Protein AF-0000000081043952 (afdb_homodimer)

pLDDT: mean 79.63, std 22.08, range [22.8, 98.75]

Foldseek 3Di:
DDLPLVVPDQVQVVVCCCVPVVVVVVVVVVVVVVVPPPPPPCPVCCVVCVPVVVDDPPPNVVSVVVVCCCVVVVVVVVVVVVVVQQVVLVVVLVVVPEPPPPDEALVVVLLVCLVPVDDDLCCSQPVSRHRLGDDDLLVVLVVVVCCCVVVVVPPPLALVQVCVQPVPAPVVQCLFLDDLSDPFFFQDPPVPDALVRRNVVVLVVVCLLQVDAAAFEEEEEACFLVSSVLCCCVVHNYQYEYEDCDPRSQVSNVVVVRDTNYHYDNDDLLCCVVDDPADDQAGQEYEYAAPLLSVAPVCSLVSLLSNVSRHHQLGKYKYKHKAFDSSAHSSLVSLVSLCCVQRRVNRHDHYHPVSVVVSNVVSQKDWQDKDKALLSRLVSLVSSLVSLVVCQVVCCVVPNSSNSSSVNSNSSNSSVCSNVRRMIMMITMIHGPPRVVSSVVSNVSVPDDDDPPPPPD/DDLDLVVPDQVQVVVCCCVPVVVVVVVVVVVVVVVPPPPPPCPVCPVVCVPVVPDDPPPVVVVVVVVCCCVVVVVVVVVVVVVVQQVVLVVVLVVVPEPPPPDEALVVVLLVCLVPVDDDLCCSQPVSHHRLGDDDLLVVLVVVVCCCVVVVVPPPLAPVQVCVQPVPAPVVQCLFLDDLSDPFFFQDPPVPDALVRRNVVVLVVVCLLQVDAAAFEEEEEACFLVSSVLCCCVVHNYQYEYEDCDPRSQVSNVVVVRDTNYHYDNDDLLCCVVDDPADDQAGQEYEYAAPLLSVADVCSLVSLLSNVSRHHQLGKYKYKHKAFDSSAHSSLVSLVSLCCVQRRVNRHDHYHPVSVVVSNVVSQKDWQDKDKALLSRLVSLVSSLVSLVVCQVVCCVVPNSSNSSSVNSNSSNSSVCSNVRRMIMMITMIHGPPRVVSSVVSNVSVPDDDDPPPPPD

Sequence (914 aa):
MKITNPTGIDIFEVILFKVEFLPHLVTFLTLLWYFIPSSSNDISNISSDISNVTKGAKPARKWVTLKLFVLLYIPLCIVVMAATTFAVSWEDAYMRGYDIFSQPSLRPMLEAYIETGDGDLTDILESNKYAPTLGVYEIRYLFKDLLRHTLLHSNDHNEDNIDEGYNKGNDWFRYFLGETMMYTSGLYPTGKESLTEAQNYKIDYVADAIQVQPGDSVLDIGCGWSYLARRLAEEHGANVTGITLSKEQRQYFLDLDFQNKVTILLQDAMRLKERNDLPIGGFDKITSLEMAEHVGIRRYQEFLKHVHSLLKDDGVFYFQVAGLRRAWRFEDLVWGLFMGEHVFPGADASCPLGWVSTQVERAGFEIQRVHNMGTHYSRTIDHWLENWRSNQQEVEQKFGAAAYRRWEVFLAWSVRVARQGSSTLFMLTLTKAGQEARRIESQMNVVPKYVQYKPEFMKITNPTGIDIFEVILFKVEFLPHLVTFLTLLWYFIPSSSNDISNISSDISNVTKGAKPARKWVTLKLFVLLYIPLCIVVMAATTFAVSWEDAYMRGYDIFSQPSLRPMLEAYIETGDGDLTDILESNKYAPTLGVYEIRYLFKDLLRHTLLHSNDHNEDNIDEGYNKGNDWFRYFLGETMMYTSGLYPTGKESLTEAQNYKIDYVADAIQVQPGDSVLDIGCGWSYLARRLAEEHGANVTGITLSKEQRQYFLDLDFQNKVTILLQDAMRLKERNDLPIGGFDKITSLEMAEHVGIRRYQEFLKHVHSLLKDDGVFYFQVAGLRRAWRFEDLVWGLFMGEHVFPGADASCPLGWVSTQVERAGFEIQRVHNMGTHYSRTIDHWLENWRSNQQEVEQKFGAAAYRRWEVFLAWSVRVARQGSSTLFMLTLTKAGQEARRIESQMNVVPKYVQYKPEF

InterPro domains:
  IPR029063 S-adenosyl-L-methionine-dependent methyltransferase superfamily [G3DSA:3.40.50.150] (149-432)
  IPR029063 S-adenosyl-L-methionine-dependent methyltransferase superfamily [SSF53335] (165-432)
  IPR052290 Sphingolipid C9-methyltransferase [PTHR45197] (118-441)

Organism: NCBI:txid2856

Secondary structure (DSSP, 8-state):
-----TTS--HHHHHHHHHHTHHHHHHHHHHHHHHS---GGGTTTHHHHTTTTTSS--HHHHHHHHHHHHHHHHHHHHHHHHHHHHHHHHHHHHHTT--TTTS--HHHHHHHHHHH--S-HHHHHHSS-S-----HHHHHHHHHHHIIIII----TTSHHHHHHHHTT-HHHHHHHHTTTT--S----SSS---HHHHHHHHHHHHHHHTT--TT-EEEEET-TTSHHHHHHHHHH--EEEEEES-HHHHHHHHHHT--SSEEEEE--GGGGGG-SSSPTT-EEEEEEES-GGGT-STTHHHHHHHHHHHEEEEEEEEEEEEEE-SS--HHHHHHHHHHHHHT-TT----B-HHHHHHHHHHTTEEEEEEEE-HHHHHHHHHHHHHHHHHTHHHHHHHH-HHHHHHHHHHHHHHHHHHHHTSEEEEEEEEEETT-HHHHHHHHHHS-----------/-----TTS--HHHHHHIIIIIHHHHHHHHHHHHHHS----TTSTTHHHHTTTTTSS--HHHHHHHHHHHHHHHHHHHHHHHHHHHHHHHHHHHHHTT--TTTS--HHHHHHHHHHH--S-HHHHHHSS-S-----HHHHHHHHHHHIIIII----TTSHHHHHHHHTT-HHHHHHHHTTTT--S----SSS---HHHHHHHHHHHHHHHTT--TT-EEEEET-TTSHHHHHHHHHH--EEEEEES-HHHHHHHHHHT--SSEEEEE--GGGGGG-SSSPTT-EEEEEEES-GGGT-STTHHHHHHHHHHHEEEEEEEEEEEEEE-SS--HHHHHHHHHHHHHT-TT----B-HHHHHHHHHHTTEEEEEEEE-HHHHHHHHHHHHHHHHHTHHHHHHHH-HHHHHHHHHHHHHHHHHHHHTSEEEEEEEEEETT-HHHHHHHHHHS-----------

Radius of gyration: 30.54 Å; Cα contacts (8 Å, |Δi|>4): 1439; chains: 2; bounding box: 64×90×91 Å

Structure (mmCIF, N/CA/C/O backbone):
data_AF-0000000081043952-model_v1
#
loop_
_entity.id
_entity.type
_entity.pdbx_description
1 polymer 'sphingolipid C(9)-methyltransferase'
#
loop_
_atom_site.group_PDB
_atom_site.id
_atom_site.type_symbol
_atom_site.label_atom_id
_atom_site.label_alt_id
_atom_site.label_comp_id
_atom_site.label_asym_id
_atom_site.label_entity_id
_atom_site.label_seq_id
_atom_site.pdbx_PDB_ins_code
_atom_site.Cartn_x
_atom_site.Cartn_y
_atom_site.Cartn_z
_atom_site.occupancy
_atom_site.B_iso_or_equiv
_atom_site.auth_seq_id
_atom_site.auth_comp_id
_atom_site.auth_asym_id
_atom_site.auth_atom_id
_atom_site.pdbx_PDB_model_num
ATOM 1 N N . MET A 1 1 ? 21.219 -7.684 -9.312 1 30.61 1 MET A N 1
ATOM 2 C CA . MET A 1 1 ? 20.891 -7.297 -10.68 1 30.61 1 MET A CA 1
ATOM 3 C C . MET A 1 1 ? 19.797 -6.238 -10.703 1 30.61 1 MET A C 1
ATOM 5 O O . MET A 1 1 ? 18.781 -6.375 -10.016 1 30.61 1 MET A O 1
ATOM 9 N N . LYS A 1 2 ? 20.156 -5.074 -11.203 1 43 2 LYS A N 1
ATOM 10 C CA . LYS A 1 2 ? 19.344 -3.865 -11.258 1 43 2 LYS A CA 1
ATOM 11 C C . LYS A 1 2 ? 18.094 -4.082 -12.109 1 43 2 LYS A C 1
ATOM 13 O O . LYS A 1 2 ? 18.172 -4.613 -13.219 1 43 2 LYS A O 1
ATOM 18 N N . ILE A 1 3 ? 16.906 -4.238 -11.625 1 38.19 3 ILE A N 1
ATOM 19 C CA . ILE A 1 3 ? 15.672 -4.273 -12.406 1 38.19 3 ILE A CA 1
ATOM 20 C C . ILE A 1 3 ? 15.398 -2.895 -13 1 38.19 3 ILE A C 1
ATOM 22 O O . ILE A 1 3 ? 15.133 -1.939 -12.266 1 38.19 3 ILE A O 1
ATOM 26 N N . THR A 1 4 ? 16.234 -2.389 -13.867 1 39.81 4 THR A N 1
ATOM 27 C CA . THR A 1 4 ? 15.906 -1.131 -14.531 1 39.81 4 THR A CA 1
ATOM 28 C C . THR A 1 4 ? 14.914 -1.36 -15.672 1 39.81 4 THR A C 1
ATOM 30 O O . THR A 1 4 ? 14.914 -2.422 -16.297 1 39.81 4 THR A O 1
ATOM 33 N N . ASN A 1 5 ? 13.812 -0.815 -15.531 1 42.66 5 ASN A N 1
ATOM 34 C CA . ASN A 1 5 ? 12.992 -0.844 -16.734 1 42.66 5 ASN A CA 1
ATOM 35 C C . ASN A 1 5 ? 13.797 -0.488 -17.984 1 42.66 5 ASN A C 1
ATOM 37 O O . ASN A 1 5 ? 14.156 0.674 -18.172 1 42.66 5 ASN A O 1
ATOM 41 N N . PRO A 1 6 ? 14.43 -1.479 -18.672 1 40.62 6 PRO A N 1
ATOM 42 C CA . PRO A 1 6 ? 15.352 -1.219 -19.781 1 40.62 6 PRO A CA 1
ATOM 43 C C . PRO A 1 6 ? 14.773 -0.238 -20.812 1 40.62 6 PRO A C 1
ATOM 45 O O . PRO A 1 6 ? 15.523 0.521 -21.422 1 40.62 6 PRO A O 1
ATOM 48 N N . THR A 1 7 ? 13.508 -0.323 -21.016 1 44.47 7 THR A N 1
ATOM 49 C CA . THR A 1 7 ? 12.992 0.458 -22.125 1 44.47 7 THR A CA 1
ATOM 50 C C . THR A 1 7 ? 12.398 1.776 -21.641 1 44.47 7 THR A C 1
ATOM 52 O O . THR A 1 7 ? 12.102 2.664 -22.438 1 44.47 7 THR A O 1
ATOM 55 N N . GLY A 1 8 ? 12.438 2.027 -20.359 1 47.41 8 GLY A N 1
ATOM 56 C CA . GLY A 1 8 ? 11.789 3.217 -19.828 1 47.41 8 GLY A CA 1
ATOM 57 C C . GLY A 1 8 ? 10.281 3.17 -19.953 1 47.41 8 GLY A C 1
ATOM 58 O O . GLY A 1 8 ? 9.586 4.035 -19.406 1 47.41 8 GLY A O 1
ATOM 59 N N . ILE A 1 9 ? 9.773 2.232 -20.828 1 43.62 9 ILE A N 1
ATOM 60 C CA . ILE A 1 9 ? 8.336 2.094 -21.016 1 43.62 9 ILE A CA 1
ATOM 61 C C . ILE A 1 9 ? 7.742 1.302 -19.844 1 43.62 9 ILE A C 1
ATOM 63 O O . ILE A 1 9 ? 8.227 0.218 -19.516 1 43.62 9 ILE A O 1
ATOM 67 N N . ASP A 1 10 ? 6.906 1.942 -19.188 1 50 10 ASP A N 1
ATOM 68 C CA . ASP A 1 10 ? 6.164 1.23 -18.141 1 50 10 ASP A CA 1
ATOM 69 C C . ASP A 1 10 ? 5.207 0.21 -18.75 1 50 10 ASP A C 1
ATOM 71 O O . ASP A 1 10 ? 4.105 0.562 -19.172 1 50 10 ASP A O 1
ATOM 75 N N . ILE A 1 11 ? 5.633 -0.978 -18.891 1 47.66 11 ILE A N 1
ATOM 76 C CA . ILE A 1 11 ? 4.906 -2.051 -19.562 1 47.66 11 ILE A CA 1
ATOM 77 C C . ILE A 1 11 ? 3.551 -2.258 -18.875 1 47.66 11 ILE A C 1
ATOM 79 O O . ILE A 1 11 ? 2.562 -2.582 -19.547 1 47.66 11 ILE A O 1
ATOM 83 N N . PHE A 1 12 ? 3.553 -2.068 -17.594 1 51.66 12 PHE A N 1
ATOM 84 C CA . PHE A 1 12 ? 2.277 -2.238 -16.906 1 51.66 12 PHE A CA 1
ATOM 85 C C . PHE A 1 12 ? 1.253 -1.227 -17.406 1 51.66 12 PHE A C 1
ATOM 87 O O . PHE A 1 12 ? 0.089 -1.568 -17.625 1 51.66 12 PHE A O 1
ATOM 94 N N . GLU A 1 13 ? 1.7 -0.016 -17.484 1 52 13 GLU A N 1
ATOM 95 C CA . GLU A 1 13 ? 0.778 0.998 -17.984 1 52 13 GLU A CA 1
ATOM 96 C C . GLU A 1 13 ? 0.335 0.684 -19.422 1 52 13 GLU A C 1
ATOM 98 O O . GLU A 1 13 ? -0.81 0.947 -19.781 1 52 13 GLU A O 1
ATOM 103 N N . VAL A 1 14 ? 1.287 0.065 -20.188 1 47.69 14 VAL A N 1
ATOM 104 C CA . VAL A 1 14 ? 0.961 -0.311 -21.562 1 47.69 14 VAL A CA 1
ATOM 105 C C . VAL A 1 14 ? -0.089 -1.42 -21.547 1 47.69 14 VAL A C 1
ATOM 107 O O . VAL A 1 14 ? -1.058 -1.368 -22.312 1 47.69 14 VAL A O 1
ATOM 110 N N . ILE A 1 15 ? 0.118 -2.338 -20.656 1 49.34 15 ILE A N 1
ATOM 111 C CA . ILE A 1 15 ? -0.825 -3.447 -20.562 1 49.34 15 ILE A CA 1
ATOM 112 C C . ILE A 1 15 ? -2.182 -2.926 -20.094 1 49.34 15 ILE A C 1
ATOM 114 O O . ILE A 1 15 ? -3.221 -3.301 -20.641 1 49.34 15 ILE A O 1
ATOM 118 N N . LEU A 1 16 ? -2.066 -2.061 -19.125 1 49.19 16 LEU A N 1
ATOM 119 C CA . LEU A 1 16 ? -3.305 -1.492 -18.594 1 49.19 16 LEU A CA 1
ATOM 120 C C . LEU A 1 16 ? -4.02 -0.674 -19.672 1 49.19 16 LEU A C 1
ATOM 122 O O . LEU A 1 16 ? -5.246 -0.713 -19.766 1 49.19 16 LEU A O 1
ATOM 126 N N . PHE A 1 17 ? -3.182 0.155 -20.328 1 47.09 17 PHE A N 1
ATOM 127 C CA . PHE A 1 17 ? -3.736 0.93 -21.438 1 47.09 17 PHE A CA 1
ATOM 128 C C . PHE A 1 17 ? -4.406 0.018 -22.453 1 47.09 17 PHE A C 1
ATOM 130 O O . PHE A 1 17 ? -5.5 0.317 -22.938 1 47.09 17 PHE A O 1
ATOM 137 N N . LYS A 1 18 ? -3.838 -1.047 -22.797 1 45.12 18 LYS A N 1
ATOM 138 C CA . LYS A 1 18 ? -4.375 -2.016 -23.75 1 45.12 18 LYS A CA 1
ATOM 139 C C . LYS A 1 18 ? -5.676 -2.623 -23.234 1 45.12 18 LYS A C 1
ATOM 141 O O . LYS A 1 18 ? -6.645 -2.75 -23.984 1 45.12 18 LYS A O 1
ATOM 146 N N . VAL A 1 19 ? -5.574 -2.873 -21.953 1 42.22 19 VAL A N 1
ATOM 147 C CA . VAL A 1 19 ? -6.73 -3.553 -21.391 1 42.22 19 VAL A CA 1
ATOM 148 C C . VAL A 1 19 ? -7.863 -2.553 -21.172 1 42.22 19 VAL A C 1
ATOM 150 O O . VAL A 1 19 ? -9.031 -2.855 -21.438 1 42.22 19 VAL A O 1
ATOM 153 N N . GLU A 1 20 ? -7.395 -1.385 -20.641 1 46.19 20 GLU A N 1
ATOM 154 C CA . GLU A 1 20 ? -8.422 -0.422 -20.25 1 46.19 20 GLU A CA 1
ATOM 155 C C . GLU A 1 20 ? -8.812 0.476 -21.422 1 46.19 20 GLU A C 1
ATOM 157 O O . GLU A 1 20 ? -9.969 0.879 -21.531 1 46.19 20 GLU A O 1
ATOM 162 N N . PHE A 1 21 ? -7.789 0.874 -22.156 1 46.56 21 PHE A N 1
ATOM 163 C CA . PHE A 1 21 ? -8.062 1.921 -23.141 1 46.56 21 PHE A CA 1
ATOM 164 C C . PHE A 1 21 ? -8.367 1.318 -24.5 1 46.56 21 PHE A C 1
ATOM 166 O O . PHE A 1 21 ? -9.094 1.914 -25.312 1 46.56 21 PHE A O 1
ATOM 173 N N . LEU A 1 22 ? -7.773 0.225 -24.75 1 46.47 22 LEU A N 1
ATOM 174 C CA . LEU A 1 22 ? -7.961 -0.344 -26.094 1 46.47 22 LEU A CA 1
ATOM 175 C C . LEU A 1 22 ? -9.445 -0.517 -26.406 1 46.47 22 LEU A C 1
ATOM 177 O O . LEU A 1 22 ? -9.891 -0.183 -27.5 1 46.47 22 LEU A O 1
ATOM 181 N N . PRO A 1 23 ? -10.109 -0.907 -25.375 1 44.34 23 PRO A N 1
ATOM 182 C CA . PRO A 1 23 ? -11.516 -0.975 -25.766 1 44.34 23 PRO A CA 1
ATOM 183 C C . PRO A 1 23 ? -12.109 0.395 -26.094 1 44.34 23 PRO A C 1
ATOM 185 O O . PRO A 1 23 ? -12.922 0.518 -27 1 44.34 23 PRO A O 1
ATOM 188 N N . HIS A 1 24 ? -11.594 1.343 -25.359 1 44.03 24 HIS A N 1
ATOM 189 C CA . HIS A 1 24 ? -12.102 2.684 -25.625 1 44.03 24 HIS A CA 1
ATOM 190 C C . HIS A 1 24 ? -11.555 3.227 -26.938 1 44.03 24 HIS A C 1
ATOM 192 O O . HIS A 1 24 ? -12.258 3.926 -27.672 1 44.03 24 HIS A O 1
ATOM 198 N N . LEU A 1 25 ? -10.312 2.967 -27.109 1 46.16 25 LEU A N 1
ATOM 199 C CA . LEU A 1 25 ? -9.75 3.352 -28.391 1 46.16 25 LEU A CA 1
ATOM 200 C C . LEU A 1 25 ? -10.469 2.648 -29.531 1 46.16 25 LEU A C 1
ATOM 202 O O . LEU A 1 25 ? -10.773 3.268 -30.562 1 46.16 25 LEU A O 1
ATOM 206 N N . VAL A 1 26 ? -10.758 1.451 -29.312 1 43.69 26 VAL A N 1
ATOM 207 C CA . VAL A 1 26 ? -11.508 0.724 -30.328 1 43.69 26 VAL A CA 1
ATOM 208 C C . VAL A 1 26 ? -12.898 1.334 -30.484 1 43.69 26 VAL A C 1
ATOM 210 O O . VAL A 1 26 ? -13.375 1.543 -31.594 1 43.69 26 VAL A O 1
ATOM 213 N N . THR A 1 27 ? -13.406 1.581 -29.328 1 39.59 27 THR A N 1
ATOM 214 C CA . THR A 1 27 ? -14.719 2.219 -29.375 1 39.59 27 THR A CA 1
ATOM 215 C C . THR A 1 27 ? -14.617 3.59 -30.047 1 39.59 27 THR A C 1
ATOM 217 O O . THR A 1 27 ? -15.461 3.943 -30.875 1 39.59 27 THR A O 1
ATOM 220 N N . PHE A 1 28 ? -13.688 4.305 -29.531 1 42.94 28 PHE A N 1
ATOM 221 C CA . PHE A 1 28 ? -13.5 5.609 -30.156 1 42.94 28 PHE A CA 1
ATOM 222 C C . PHE A 1 28 ? -13.242 5.465 -31.641 1 42.94 28 PHE A C 1
ATOM 224 O O . PHE A 1 28 ? -13.844 6.18 -32.469 1 42.94 28 PHE A O 1
ATOM 231 N N . LEU A 1 29 ? -12.477 4.617 -31.922 1 46.19 29 LEU A N 1
ATOM 232 C CA . LEU A 1 29 ? -12.195 4.391 -33.344 1 46.19 29 LEU A CA 1
ATOM 233 C C . LEU A 1 29 ? -13.438 3.877 -34.062 1 46.19 29 LEU A C 1
ATOM 235 O O . LEU A 1 29 ? -13.703 4.266 -35.188 1 46.19 29 LEU A O 1
ATOM 239 N N . THR A 1 30 ? -14.148 3.084 -33.344 1 41.5 30 THR A N 1
ATOM 240 C CA . THR A 1 30 ? -15.414 2.625 -33.906 1 41.5 30 THR A CA 1
ATOM 241 C C . THR A 1 30 ? -16.391 3.787 -34.062 1 41.5 30 THR A C 1
ATOM 243 O O . THR A 1 30 ? -17.078 3.898 -35.062 1 41.5 30 THR A O 1
ATOM 246 N N . LEU A 1 31 ? -16.422 4.469 -33 1 39.16 31 LEU A N 1
ATOM 247 C CA . LEU A 1 31 ? -17.281 5.641 -33.062 1 39.16 31 LEU A CA 1
ATOM 248 C C . LEU A 1 31 ? -16.812 6.594 -34.156 1 39.16 31 LEU A C 1
ATOM 250 O O . LEU A 1 31 ? -17.625 7.145 -34.906 1 39.16 31 LEU A O 1
ATOM 254 N N . LEU A 1 32 ? -15.641 6.773 -34.062 1 43.44 32 LEU A N 1
ATOM 255 C CA . LEU A 1 32 ? -15.102 7.559 -35.156 1 43.44 32 LEU A CA 1
ATOM 256 C C . LEU A 1 32 ? -15.461 6.926 -36.5 1 43.44 32 LEU A C 1
ATOM 258 O O . LEU A 1 32 ? -15.789 7.629 -37.469 1 43.44 32 LEU A O 1
ATOM 262 N N . TRP A 1 33 ? -15.453 5.645 -36.406 1 43.34 33 TRP A N 1
ATOM 263 C CA . TRP A 1 33 ? -15.867 4.91 -37.594 1 43.34 33 TRP A CA 1
ATOM 264 C C . TRP A 1 33 ? -17.344 5.148 -37.906 1 43.34 33 TRP A C 1
ATOM 266 O O . TRP A 1 33 ? -17.719 5.305 -39.062 1 43.34 33 TRP A O 1
ATOM 276 N N . TYR A 1 34 ? -18.031 5.02 -36.844 1 40.59 34 TYR A N 1
ATOM 277 C CA . TYR A 1 34 ? -19.469 5.207 -37.031 1 40.59 34 TYR A CA 1
ATOM 278 C C . TYR A 1 34 ? -19.781 6.625 -37.5 1 40.59 34 TYR A C 1
ATOM 280 O O . TYR A 1 34 ? -20.688 6.84 -38.312 1 40.59 34 TYR A O 1
ATOM 288 N N . PHE A 1 35 ? -19.172 7.48 -36.812 1 38.31 35 PHE A N 1
ATOM 289 C CA . PHE A 1 35 ? -19.484 8.859 -37.156 1 38.31 35 PHE A CA 1
ATOM 290 C C . PHE A 1 35 ? -18.797 9.258 -38.469 1 38.31 35 PHE A C 1
ATOM 292 O O . PHE A 1 35 ? -19.078 10.312 -39.031 1 38.31 35 PHE A O 1
ATOM 299 N N . ILE A 1 36 ? -17.844 8.438 -38.719 1 37.78 36 ILE A N 1
ATOM 300 C CA . ILE A 1 36 ? -17.328 8.648 -40.094 1 37.78 36 ILE A CA 1
ATOM 301 C C . ILE A 1 36 ? -18.375 8.195 -41.094 1 37.78 36 ILE A C 1
ATOM 303 O O . ILE A 1 36 ? -18.859 7.055 -41.062 1 37.78 36 ILE A O 1
ATOM 307 N N . PRO A 1 37 ? -19.141 9.07 -41.625 1 35.34 37 PRO A N 1
ATOM 308 C CA . PRO A 1 37 ? -20.188 8.758 -42.594 1 35.34 37 PRO A CA 1
ATOM 309 C C . PRO A 1 37 ? -19.781 7.629 -43.562 1 35.34 37 PRO A C 1
ATOM 311 O O . PRO A 1 37 ? -18.641 7.57 -44 1 35.34 37 PRO A O 1
ATOM 314 N N . SER A 1 38 ? -20.297 6.371 -43.344 1 36.44 38 SER A N 1
ATOM 315 C CA . SER A 1 38 ? -20.266 5.305 -44.344 1 36.44 38 SER A CA 1
ATOM 316 C C . SER A 1 38 ? -20.703 5.824 -45.719 1 36.44 38 SER A C 1
ATOM 318 O O . SER A 1 38 ? -21.844 6.25 -45.906 1 36.44 38 SER A O 1
ATOM 320 N N . SER A 1 39 ? -20.078 6.586 -46.438 1 33.62 39 SER A N 1
ATOM 321 C CA . SER A 1 39 ? -20.562 6.535 -47.812 1 33.62 39 SER A CA 1
ATOM 322 C C . SER A 1 39 ? -20.672 5.098 -48.312 1 33.62 39 SER A C 1
ATOM 324 O O . SER A 1 39 ? -19.672 4.387 -48.406 1 33.62 39 SER A O 1
ATOM 326 N N . SER A 1 40 ? -21.703 4.305 -48.031 1 35.19 40 SER A N 1
ATOM 327 C CA . SER A 1 40 ? -22.219 2.982 -48.375 1 35.19 40 SER A CA 1
ATOM 328 C C . SER A 1 40 ? -21.766 2.547 -49.75 1 35.19 40 SER A C 1
ATOM 330 O O . SER A 1 40 ? -21.562 1.355 -50 1 35.19 40 SER A O 1
ATOM 332 N N . ASN A 1 41 ? -22 3.4 -50.844 1 35.09 41 ASN A N 1
ATOM 333 C CA . ASN A 1 41 ? -22.031 2.852 -52.188 1 35.09 41 ASN A CA 1
ATOM 334 C C . ASN A 1 41 ? -20.672 2.311 -52.594 1 35.09 41 ASN A C 1
ATOM 336 O O . ASN A 1 41 ? -20.562 1.594 -53.594 1 35.09 41 ASN A O 1
ATOM 340 N N . ASP A 1 42 ? -19.531 2.916 -52.125 1 33.84 42 ASP A N 1
ATOM 341 C CA . ASP A 1 42 ? -18.297 2.756 -52.906 1 33.84 42 ASP A CA 1
ATOM 342 C C . ASP A 1 42 ? -17.516 1.539 -52.438 1 33.84 42 ASP A C 1
ATOM 344 O O . ASP A 1 42 ? -16.438 1.254 -52.969 1 33.84 42 ASP A O 1
ATOM 348 N N . ILE A 1 43 ? -17.875 0.826 -51.406 1 33.94 43 ILE A N 1
ATOM 349 C CA . ILE A 1 43 ? -16.984 -0.279 -51.062 1 33.94 43 ILE A CA 1
ATOM 350 C C . ILE A 1 43 ? -17.188 -1.425 -52.062 1 33.94 43 ILE A C 1
ATOM 352 O O . ILE A 1 43 ? -16.312 -2.275 -52.219 1 33.94 43 ILE A O 1
ATOM 356 N N . SER A 1 44 ? -18.375 -1.669 -52.562 1 34.72 44 SER A N 1
ATOM 357 C CA . SER A 1 44 ? -18.562 -2.766 -53.5 1 34.72 44 SER A CA 1
ATOM 358 C C . SER A 1 44 ? -17.734 -2.547 -54.75 1 34.72 44 SER A C 1
ATOM 360 O O . SER A 1 44 ? -17.312 -3.508 -55.406 1 34.72 44 SER A O 1
ATOM 362 N N . ASN A 1 45 ? -17.672 -1.235 -55.312 1 33.94 45 ASN A N 1
ATOM 363 C CA . ASN A 1 45 ? -16.984 -0.97 -56.562 1 33.94 45 ASN A CA 1
ATOM 364 C C . ASN A 1 45 ? -15.477 -0.833 -56.375 1 33.94 45 ASN A C 1
ATOM 366 O O . ASN A 1 45 ? -14.773 -0.34 -57.25 1 33.94 45 ASN A O 1
ATOM 370 N N . ILE A 1 46 ? -14.977 -1.018 -55.219 1 33.81 46 ILE A N 1
ATOM 371 C CA . ILE A 1 46 ? -13.539 -0.895 -54.969 1 33.81 46 ILE A CA 1
ATOM 372 C C . ILE A 1 46 ? -12.781 -1.936 -55.781 1 33.81 46 ILE A C 1
ATOM 374 O O . ILE A 1 46 ? -11.633 -1.713 -56.188 1 33.81 46 ILE A O 1
ATOM 378 N N . SER A 1 47 ? -13.305 -3.094 -56.062 1 33.44 47 SER A N 1
ATOM 379 C CA . SER A 1 47 ? -12.594 -4.051 -56.906 1 33.44 47 SER A CA 1
ATOM 380 C C . SER A 1 47 ? -12.375 -3.494 -58.312 1 33.44 47 SER A C 1
ATOM 382 O O . SER A 1 47 ? -11.297 -3.66 -58.875 1 33.44 47 SER A O 1
ATOM 384 N N . SER A 1 48 ? -13.492 -3.092 -59 1 36.5 48 SER A N 1
ATOM 385 C CA . SER A 1 48 ? -13.375 -2.658 -60.375 1 36.5 48 SER A CA 1
ATOM 386 C C . SER A 1 48 ? -12.742 -1.274 -60.469 1 36.5 48 SER A C 1
ATOM 388 O O . SER A 1 48 ? -12.031 -0.977 -61.438 1 36.5 48 SER A O 1
ATOM 390 N N . ASP A 1 49 ? -13.102 -0.376 -59.562 1 33.34 49 ASP A N 1
ATOM 391 C CA . ASP A 1 49 ? -12.727 1.027 -59.688 1 33.34 49 ASP A CA 1
ATOM 392 C C . ASP A 1 49 ? -11.312 1.273 -59.188 1 33.34 49 ASP A C 1
ATOM 394 O O . ASP A 1 49 ? -10.867 2.42 -59.125 1 33.34 49 ASP A O 1
ATOM 398 N N . ILE A 1 50 ? -10.477 0.438 -58.562 1 33.97 50 ILE A N 1
ATOM 399 C CA . ILE A 1 50 ? -9.062 0.746 -58.406 1 33.97 50 ILE A CA 1
ATOM 400 C C . ILE A 1 50 ? -8.492 1.267 -59.719 1 33.97 50 ILE A C 1
ATOM 402 O O . ILE A 1 50 ? -7.559 2.078 -59.719 1 33.97 50 ILE A O 1
ATOM 406 N N . SER A 1 51 ? -8.906 0.691 -60.812 1 33.47 51 SER A N 1
ATOM 407 C CA . SER A 1 51 ? -8.422 1.188 -62.094 1 33.47 51 SER A CA 1
ATOM 408 C C . SER A 1 51 ? -8.867 2.627 -62.344 1 33.47 51 SER A C 1
ATOM 410 O O . SER A 1 51 ? -8.109 3.439 -62.875 1 33.47 51 SER A O 1
ATOM 412 N N . ASN A 1 52 ? -10.227 2.877 -62.406 1 33.62 52 ASN A N 1
ATOM 413 C CA . ASN A 1 52 ? -10.742 4.164 -62.844 1 33.62 52 ASN A CA 1
ATOM 414 C C . ASN A 1 52 ? -10.797 5.18 -61.719 1 33.62 52 ASN A C 1
ATOM 416 O O . ASN A 1 52 ? -11.367 6.262 -61.844 1 33.62 52 ASN A O 1
ATOM 420 N N . VAL A 1 53 ? -10.742 4.805 -60.438 1 32.81 53 VAL A N 1
ATOM 421 C CA . VAL A 1 53 ? -10.883 5.738 -59.344 1 32.81 53 VAL A CA 1
ATOM 422 C C . VAL A 1 53 ? -9.789 6.801 -59.406 1 32.81 53 VAL A C 1
ATOM 424 O O . VAL A 1 53 ? -9.625 7.594 -58.469 1 32.81 53 VAL A O 1
ATOM 427 N N . THR A 1 54 ? -8.945 6.969 -60.375 1 32.19 54 THR A N 1
ATOM 428 C CA . THR A 1 54 ? -8.188 8.211 -60.469 1 32.19 54 THR A CA 1
ATOM 429 C C . THR A 1 54 ? -9.117 9.422 -60.406 1 32.19 54 THR A C 1
ATOM 431 O O . THR A 1 54 ? -8.664 10.562 -60.406 1 32.19 54 THR A O 1
ATOM 434 N N . LYS A 1 55 ? -10.398 9.18 -61 1 33.16 55 LYS A N 1
ATOM 435 C CA . LYS A 1 55 ? -11.086 10.453 -61.25 1 33.16 55 LYS A CA 1
ATOM 436 C C . LYS A 1 55 ? -11.617 11.047 -59.938 1 33.16 55 LYS A C 1
ATOM 438 O O . LYS A 1 55 ? -11.602 10.383 -58.906 1 33.16 55 LYS A O 1
ATOM 443 N N . GLY A 1 56 ? -12.852 11.633 -59.844 1 31.91 56 GLY A N 1
ATOM 444 C CA . GLY A 1 56 ? -13.375 12.719 -59.031 1 31.91 56 GLY A CA 1
ATOM 445 C C . GLY A 1 56 ? -13.688 12.297 -57.594 1 31.91 56 GLY A C 1
ATOM 446 O O . GLY A 1 56 ? -13.906 13.141 -56.719 1 31.91 56 GLY A O 1
ATOM 447 N N . ALA A 1 57 ? -14.367 11.07 -57.344 1 34.66 57 ALA A N 1
ATOM 448 C CA . ALA A 1 57 ? -15.039 10.969 -56.031 1 34.66 57 ALA A CA 1
ATOM 449 C C . ALA A 1 57 ? -14.055 10.602 -54.938 1 34.66 57 ALA A C 1
ATOM 451 O O . ALA A 1 57 ? -13.523 9.492 -54.906 1 34.66 57 ALA A O 1
ATOM 452 N N . LYS A 1 58 ? -13.359 11.609 -54.344 1 36 58 LYS A N 1
ATOM 453 C CA . LYS A 1 58 ? -12.281 11.734 -53.375 1 36 58 LYS A CA 1
ATOM 454 C C . LYS A 1 58 ? -12.641 11.07 -52.031 1 36 58 LYS A C 1
ATOM 456 O O . LYS A 1 58 ? -11.766 10.625 -51.312 1 36 58 LYS A O 1
ATOM 461 N N . PRO A 1 59 ? -13.867 11.258 -51.562 1 40.06 59 PRO A N 1
ATOM 462 C CA . PRO A 1 59 ? -14 11.008 -50.125 1 40.06 59 PRO A CA 1
ATOM 463 C C . PRO A 1 59 ? -13.938 9.523 -49.781 1 40.06 59 PRO A C 1
ATOM 465 O O . PRO A 1 59 ? -13.469 9.164 -48.719 1 40.06 59 PRO A O 1
ATOM 468 N N . ALA A 1 60 ? -14.383 8.648 -50.688 1 41.66 60 ALA A N 1
ATOM 469 C CA . ALA A 1 60 ? -14.5 7.223 -50.406 1 41.66 60 ALA A CA 1
ATOM 470 C C . ALA A 1 60 ? -13.125 6.582 -50.25 1 41.66 60 ALA A C 1
ATOM 472 O O . ALA A 1 60 ? -12.953 5.652 -49.438 1 41.66 60 ALA A O 1
ATOM 473 N N . ARG A 1 61 ? -12.148 7.203 -50.812 1 42.06 61 ARG A N 1
ATOM 474 C CA . ARG A 1 61 ? -10.797 6.648 -50.812 1 42.06 61 ARG A CA 1
ATOM 475 C C . ARG A 1 61 ? -10.148 6.777 -49.438 1 42.06 61 ARG A C 1
ATOM 477 O O . ARG A 1 61 ? -9.414 5.887 -49 1 42.06 61 ARG A O 1
ATOM 484 N N . LYS A 1 62 ? -10.562 7.816 -48.812 1 41.56 62 LYS A N 1
ATOM 485 C CA . LYS A 1 62 ? -9.883 8.062 -47.562 1 41.56 62 LYS A CA 1
ATOM 486 C C . LYS A 1 62 ? -10.32 7.055 -46.5 1 41.56 62 LYS A C 1
ATOM 488 O O . LYS A 1 62 ? -9.5 6.562 -45.719 1 41.56 62 LYS A O 1
ATOM 493 N N . TRP A 1 63 ? -11.625 6.691 -46.688 1 42.97 63 TRP A N 1
ATOM 494 C CA . TRP A 1 63 ? -12.102 5.762 -45.688 1 42.97 63 TRP A CA 1
ATOM 495 C C . TRP A 1 63 ? -11.555 4.359 -45.906 1 42.97 63 TRP A C 1
ATOM 497 O O . TRP A 1 63 ? -11.188 3.658 -44.969 1 42.97 63 TRP A O 1
ATOM 507 N N . VAL A 1 64 ? -11.516 3.938 -47.125 1 46.47 64 VAL A N 1
ATOM 508 C CA . VAL A 1 64 ? -10.906 2.662 -47.5 1 46.47 64 VAL A CA 1
ATOM 509 C C . VAL A 1 64 ? -9.438 2.652 -47.062 1 46.47 64 VAL A C 1
ATOM 511 O O . VAL A 1 64 ? -8.938 1.651 -46.531 1 46.47 64 VAL A O 1
ATOM 514 N N . THR A 1 65 ? -8.844 3.758 -47.188 1 47.38 65 THR A N 1
ATOM 515 C CA . THR A 1 65 ? -7.438 3.865 -46.812 1 47.38 65 THR A CA 1
ATOM 516 C C . THR A 1 65 ? -7.277 3.758 -45.281 1 47.38 65 THR A C 1
ATOM 518 O O . THR A 1 65 ? -6.355 3.102 -44.812 1 47.38 65 THR A O 1
ATOM 521 N N . LEU A 1 66 ? -8.195 4.215 -44.625 1 47.84 66 LEU A N 1
ATOM 522 C CA . LEU A 1 66 ? -8.102 4.156 -43.156 1 47.84 66 LEU A CA 1
ATOM 523 C C . LEU A 1 66 ? -8.352 2.738 -42.656 1 47.84 66 LEU A C 1
ATOM 525 O O . LEU A 1 66 ? -7.668 2.266 -41.75 1 47.84 66 LEU A O 1
ATOM 529 N N . LYS A 1 67 ? -9.312 2.076 -43.312 1 46.97 67 LYS A N 1
ATOM 530 C CA . LYS A 1 67 ? -9.578 0.69 -42.938 1 46.97 67 LYS A CA 1
ATOM 531 C C . LYS A 1 67 ? -8.375 -0.202 -43.219 1 46.97 67 LYS A C 1
ATOM 533 O O . LYS A 1 67 ? -8.031 -1.075 -42.438 1 46.97 67 LYS A O 1
ATOM 538 N N . LEU A 1 68 ? -7.93 0.041 -44.406 1 50.19 68 LEU A N 1
ATOM 539 C CA . LEU A 1 68 ? -6.746 -0.725 -44.781 1 50.19 68 LEU A CA 1
ATOM 540 C C . LEU A 1 68 ? -5.578 -0.42 -43.844 1 50.19 68 LEU A C 1
ATOM 542 O O . LEU A 1 68 ? -4.809 -1.317 -43.5 1 50.19 68 LEU A O 1
ATOM 546 N N . PHE A 1 69 ? -5.543 0.738 -43.438 1 50.69 69 PHE A N 1
ATOM 547 C CA . PHE A 1 69 ? -4.496 1.144 -42.5 1 50.69 69 PHE A CA 1
ATOM 548 C C . PHE A 1 69 ? -4.656 0.436 -41.156 1 50.69 69 PHE A C 1
ATOM 550 O O . PHE A 1 69 ? -3.686 -0.083 -40.594 1 50.69 69 PHE A O 1
ATOM 557 N N . VAL A 1 70 ? -5.855 0.434 -40.781 1 51.81 70 VAL A N 1
ATOM 558 C CA . VAL A 1 70 ? -6.094 -0.199 -39.5 1 51.81 70 VAL A CA 1
ATOM 559 C C . VAL A 1 70 ? -5.867 -1.705 -39.625 1 51.81 70 VAL A C 1
ATOM 561 O O . VAL A 1 70 ? -5.262 -2.316 -38.719 1 51.81 70 VAL A O 1
ATOM 564 N N . LEU A 1 71 ? -6.324 -2.262 -40.688 1 53.56 71 LEU A N 1
ATOM 565 C CA . LEU A 1 71 ? -6.246 -3.705 -40.906 1 53.56 71 LEU A CA 1
ATOM 566 C C . LEU A 1 71 ? -4.801 -4.152 -41.062 1 53.56 71 LEU A C 1
ATOM 568 O O . LEU A 1 71 ? -4.418 -5.23 -40.625 1 53.56 71 LEU A O 1
ATOM 572 N N . LEU A 1 72 ? -4.125 -3.314 -41.812 1 55.72 72 LEU A N 1
ATOM 573 C CA . LEU A 1 72 ? -2.758 -3.725 -42.094 1 55.72 72 LEU A CA 1
ATOM 574 C C . LEU A 1 72 ? -1.785 -3.154 -41.062 1 55.72 72 LEU A C 1
ATOM 576 O O . LEU A 1 72 ? -0.793 -3.799 -40.719 1 55.72 72 LEU A O 1
ATOM 580 N N . TYR A 1 73 ? -2.088 -2.045 -40.562 1 54.94 73 TYR A N 1
ATOM 581 C CA . TYR A 1 73 ? -1.134 -1.339 -39.719 1 54.94 73 TYR A CA 1
ATOM 582 C C . TYR A 1 73 ? -1.116 -1.927 -38.312 1 54.94 73 TYR A C 1
ATOM 584 O O . TYR A 1 73 ? -0.051 -2.086 -37.719 1 54.94 73 TYR A O 1
ATOM 592 N N . ILE A 1 74 ? -2.225 -2.344 -37.938 1 54.09 74 ILE A N 1
ATOM 593 C CA . ILE A 1 74 ? -2.291 -2.836 -36.562 1 54.09 74 ILE A CA 1
ATOM 594 C C . ILE A 1 74 ? -1.542 -4.16 -36.438 1 54.09 74 ILE A C 1
ATOM 596 O O . ILE A 1 74 ? -0.663 -4.316 -35.594 1 54.09 74 ILE A O 1
ATOM 600 N N . PRO A 1 75 ? -1.927 -5.082 -37.406 1 58.22 75 PRO A N 1
ATOM 601 C CA . PRO A 1 75 ? -1.15 -6.324 -37.344 1 58.22 75 PRO A CA 1
ATOM 602 C C . PRO A 1 75 ? 0.345 -6.094 -37.562 1 58.22 75 PRO A C 1
ATOM 604 O O . PRO A 1 75 ? 1.17 -6.754 -36.906 1 58.22 75 PRO A O 1
ATOM 607 N N . LEU A 1 76 ? 0.639 -5.191 -38.375 1 62.59 76 LEU A N 1
ATOM 608 C CA . LEU A 1 76 ? 2.045 -4.879 -38.594 1 62.59 76 LEU A CA 1
ATOM 609 C C . LEU A 1 76 ? 2.689 -4.301 -37.344 1 62.59 76 LEU A C 1
ATOM 611 O O . LEU A 1 76 ? 3.83 -4.633 -37 1 62.59 76 LEU A O 1
ATOM 615 N N . CYS A 1 77 ? 2 -3.502 -36.688 1 60.91 77 CYS A N 1
ATOM 616 C CA . CYS A 1 77 ? 2.506 -2.926 -35.438 1 60.91 77 CYS A CA 1
ATOM 617 C C . CYS A 1 77 ? 2.715 -4.004 -34.375 1 60.91 77 CYS A C 1
ATOM 619 O O . CYS A 1 77 ? 3.703 -3.977 -33.656 1 60.91 77 CYS A O 1
ATOM 621 N N . ILE A 1 78 ? 1.866 -4.922 -34.406 1 60.38 78 ILE A N 1
ATOM 622 C CA . ILE A 1 78 ? 1.961 -6.012 -33.438 1 60.38 78 ILE A CA 1
ATOM 623 C C . ILE A 1 78 ? 3.184 -6.871 -33.75 1 60.38 78 ILE A C 1
ATOM 625 O O . ILE A 1 78 ? 3.93 -7.246 -32.844 1 60.38 78 ILE A O 1
ATOM 629 N N . VAL A 1 79 ? 3.322 -7.086 -35.031 1 64.56 79 VAL A N 1
ATOM 630 C CA . VAL A 1 79 ? 4.453 -7.91 -35.438 1 64.56 79 VAL A CA 1
ATOM 631 C C . VAL A 1 79 ? 5.762 -7.191 -35.125 1 64.56 79 VAL A C 1
ATOM 633 O O . VAL A 1 79 ? 6.719 -7.805 -34.625 1 64.56 79 VAL A O 1
ATOM 636 N N . VAL A 1 80 ? 5.75 -5.957 -35.312 1 65 80 VAL A N 1
ATOM 637 C CA . VAL A 1 80 ? 6.949 -5.168 -35.031 1 65 80 VAL A CA 1
ATOM 638 C C . VAL A 1 80 ? 7.219 -5.129 -33.531 1 65 80 VAL A C 1
ATOM 640 O O . VAL A 1 80 ? 8.359 -5.266 -33.094 1 65 80 VAL A O 1
ATOM 643 N N . MET A 1 81 ? 6.215 -4.996 -32.844 1 64.12 81 MET A N 1
ATOM 644 C CA . MET A 1 81 ? 6.355 -4.969 -31.375 1 64.12 81 MET A CA 1
ATOM 645 C C . MET A 1 81 ? 6.859 -6.312 -30.859 1 64.12 81 MET A C 1
ATOM 647 O O . MET A 1 81 ? 7.711 -6.355 -29.969 1 64.12 81 MET A O 1
ATOM 651 N N . ALA A 1 82 ? 6.305 -7.309 -31.422 1 66.62 82 ALA A N 1
ATOM 652 C CA . ALA A 1 82 ? 6.727 -8.648 -31.016 1 66.62 82 ALA A CA 1
ATOM 653 C C . ALA A 1 82 ? 8.188 -8.891 -31.375 1 66.62 82 ALA A C 1
ATOM 655 O O . ALA A 1 82 ? 8.953 -9.43 -30.562 1 66.62 82 ALA A O 1
ATOM 656 N N . ALA A 1 83 ? 8.5 -8.477 -32.562 1 71.44 83 ALA A N 1
ATOM 657 C CA . ALA A 1 83 ? 9.875 -8.656 -33 1 71.44 83 ALA A CA 1
ATOM 658 C C . ALA A 1 83 ? 10.844 -7.84 -32.156 1 71.44 83 ALA A C 1
ATOM 660 O O . ALA A 1 83 ? 11.938 -8.305 -31.844 1 71.44 83 ALA A O 1
ATOM 661 N N . THR A 1 84 ? 10.469 -6.711 -31.859 1 70.75 84 THR A N 1
ATOM 662 C CA . THR A 1 84 ? 11.312 -5.855 -31.047 1 70.75 84 THR A CA 1
ATOM 663 C C . THR A 1 84 ? 11.461 -6.438 -29.641 1 70.75 84 THR A C 1
ATOM 665 O O . THR A 1 84 ? 12.562 -6.438 -29.078 1 70.75 84 THR A O 1
ATOM 668 N N . THR A 1 85 ? 10.359 -6.883 -29.141 1 72.06 85 THR A N 1
ATOM 669 C CA . THR A 1 85 ? 10.406 -7.48 -27.812 1 72.06 85 THR A CA 1
ATOM 670 C C . THR A 1 85 ? 11.312 -8.711 -27.797 1 72.06 85 THR A C 1
ATOM 672 O O . THR A 1 85 ? 12.055 -8.93 -26.844 1 72.06 85 THR A O 1
ATOM 675 N N . PHE A 1 86 ? 11.211 -9.398 -28.875 1 77.5 86 PHE A N 1
ATOM 676 C CA . PHE A 1 86 ? 12.078 -10.562 -29.031 1 77.5 86 PHE A CA 1
ATOM 677 C C . PHE A 1 86 ? 13.539 -10.148 -29.062 1 77.5 86 PHE A C 1
ATOM 679 O O . PHE A 1 86 ? 14.352 -10.688 -28.297 1 77.5 86 PHE A O 1
ATOM 686 N N . ALA A 1 87 ? 13.828 -9.195 -29.812 1 77.75 87 ALA A N 1
ATOM 687 C CA . ALA A 1 87 ? 15.211 -8.742 -29.953 1 77.75 87 ALA A CA 1
ATOM 688 C C . ALA A 1 87 ? 15.742 -8.18 -28.641 1 77.75 87 ALA A C 1
ATOM 690 O O . ALA A 1 87 ? 16.875 -8.453 -28.266 1 77.75 87 ALA A O 1
ATOM 691 N N . VAL A 1 88 ? 14.93 -7.516 -28 1 78.19 88 VAL A N 1
ATOM 692 C CA . VAL A 1 88 ? 15.359 -6.859 -26.766 1 78.19 88 VAL A CA 1
ATOM 693 C C . VAL A 1 88 ? 15.555 -7.898 -25.656 1 78.19 88 VAL A C 1
ATOM 695 O O . VAL A 1 88 ? 16.438 -7.766 -24.812 1 78.19 88 VAL A O 1
ATOM 698 N N . SER A 1 89 ? 14.742 -8.922 -25.672 1 82.69 89 SER A N 1
ATOM 699 C CA . SER A 1 89 ? 14.891 -9.977 -24.672 1 82.69 89 SER A CA 1
ATOM 700 C C . SER A 1 89 ? 16.25 -10.664 -24.797 1 82.69 89 SER A C 1
ATOM 702 O O . SER A 1 89 ? 16.859 -11.023 -23.781 1 82.69 89 SER A O 1
ATOM 704 N N . TRP A 1 90 ? 16.734 -10.781 -25.953 1 86.12 90 TRP A N 1
ATOM 705 C CA . TRP A 1 90 ? 18.031 -11.438 -26.188 1 86.12 90 TRP A CA 1
ATOM 706 C C . TRP A 1 90 ? 19.188 -10.492 -25.859 1 86.12 90 TRP A C 1
ATOM 708 O O . TRP A 1 90 ? 20.219 -10.93 -25.359 1 86.12 90 TRP A O 1
ATOM 718 N N . GLU A 1 91 ? 19 -9.273 -26.203 1 81.06 91 GLU A N 1
ATOM 719 C CA . GLU A 1 91 ? 20.016 -8.289 -25.812 1 81.06 91 GLU A CA 1
ATOM 720 C C . GLU A 1 91 ? 20.172 -8.219 -24.297 1 81.06 91 GLU A C 1
ATOM 722 O O . GLU A 1 91 ? 21.297 -8.188 -23.781 1 81.06 91 GLU A O 1
ATOM 727 N N . ASP A 1 92 ? 19.031 -8.219 -23.703 1 80.44 92 ASP A N 1
ATOM 728 C CA . ASP A 1 92 ? 19.047 -8.195 -22.25 1 80.44 92 ASP A CA 1
ATOM 729 C C . ASP A 1 92 ? 19.766 -9.414 -21.688 1 80.44 92 ASP A C 1
ATOM 731 O O . ASP A 1 92 ? 20.562 -9.289 -20.75 1 80.44 92 ASP A O 1
ATOM 735 N N . ALA A 1 93 ? 19.484 -10.5 -22.219 1 86.44 93 ALA A N 1
ATOM 736 C CA . ALA A 1 93 ? 20.125 -11.734 -21.766 1 86.44 93 ALA A CA 1
ATOM 737 C C . ALA A 1 93 ? 21.641 -11.672 -21.969 1 86.44 93 ALA A C 1
ATOM 739 O O . ALA A 1 93 ? 22.406 -12.094 -21.109 1 86.44 93 ALA A O 1
ATOM 740 N N . TYR A 1 94 ? 22 -11.164 -23.109 1 85.81 94 TYR A N 1
ATOM 741 C CA . TYR A 1 94 ? 23.422 -11.023 -23.406 1 85.81 94 TYR A CA 1
ATOM 742 C C . TYR A 1 94 ? 24.094 -10.094 -22.406 1 85.81 94 TYR A C 1
ATOM 744 O O . TYR A 1 94 ? 25.172 -10.414 -21.891 1 85.81 94 TYR A O 1
ATOM 752 N N . MET A 1 95 ? 23.516 -9.07 -22.125 1 81.06 95 MET A N 1
ATOM 753 C CA . MET A 1 95 ? 24.078 -8.086 -21.203 1 81.06 95 MET A CA 1
ATOM 754 C C . MET A 1 95 ? 24.172 -8.648 -19.797 1 81.06 95 MET A C 1
ATOM 756 O O . MET A 1 95 ? 25.031 -8.234 -19.016 1 81.06 95 MET A O 1
ATOM 760 N N . ARG A 1 96 ? 23.328 -9.57 -19.484 1 85.06 96 ARG A N 1
ATOM 761 C CA . ARG A 1 96 ? 23.297 -10.164 -18.156 1 85.06 96 ARG A CA 1
ATOM 762 C C . ARG A 1 96 ? 24.297 -11.312 -18.047 1 85.06 96 ARG A C 1
ATOM 764 O O . ARG A 1 96 ? 24.438 -11.93 -16.984 1 85.06 96 ARG A O 1
ATOM 771 N N . GLY A 1 97 ? 24.891 -11.68 -19.188 1 86.94 97 GLY A N 1
ATOM 772 C CA . GLY A 1 97 ? 26 -12.625 -19.141 1 86.94 97 GLY A CA 1
ATOM 773 C C . GLY A 1 97 ? 25.609 -14.031 -19.531 1 86.94 97 GLY A C 1
ATOM 774 O O . GLY A 1 97 ? 26.391 -14.969 -19.375 1 86.94 97 GLY A O 1
ATOM 775 N N . TYR A 1 98 ? 24.422 -14.188 -20 1 89.94 98 TYR A N 1
ATOM 776 C CA . TYR A 1 98 ? 24.016 -15.516 -20.453 1 89.94 98 TYR A CA 1
ATOM 777 C C . TYR A 1 98 ? 24.734 -15.898 -21.75 1 89.94 98 TYR A C 1
ATOM 779 O O . TYR A 1 98 ? 25.031 -15.031 -22.578 1 89.94 98 TYR A O 1
ATOM 787 N N . ASP A 1 99 ? 25.031 -17.156 -21.828 1 89.69 99 ASP A N 1
ATOM 788 C CA . ASP A 1 99 ? 25.547 -17.672 -23.094 1 89.69 99 ASP A CA 1
ATOM 789 C C . ASP A 1 99 ? 24.406 -17.953 -24.078 1 89.69 99 ASP A C 1
ATOM 791 O O . ASP A 1 99 ? 24.016 -19.109 -24.25 1 89.69 99 ASP A O 1
ATOM 795 N N . ILE A 1 100 ? 24.062 -17 -24.812 1 86.69 100 ILE A N 1
ATOM 796 C CA . ILE A 1 100 ? 22.859 -17.078 -25.641 1 86.69 100 ILE A CA 1
ATOM 797 C C . ILE A 1 100 ? 23.203 -17.734 -26.969 1 86.69 100 ILE A C 1
ATOM 799 O O . ILE A 1 100 ? 22.312 -18 -27.781 1 86.69 100 ILE A O 1
ATOM 803 N N . PHE A 1 101 ? 24.453 -17.984 -27.219 1 84.19 101 PHE A N 1
ATOM 804 C CA . PHE A 1 101 ? 24.875 -18.516 -28.5 1 84.19 101 PHE A CA 1
ATOM 805 C C . PHE A 1 101 ? 25.078 -20.016 -28.422 1 84.19 101 PHE A C 1
ATOM 807 O O . PHE A 1 101 ? 24.797 -20.734 -29.391 1 84.19 101 PHE A O 1
ATOM 814 N N . SER A 1 102 ? 25.5 -20.5 -27.328 1 88.12 102 SER A N 1
ATOM 815 C CA . SER A 1 102 ? 25.859 -21.906 -27.234 1 88.12 102 SER A CA 1
ATOM 816 C C . SER A 1 102 ? 24.812 -22.703 -26.469 1 88.12 102 SER A C 1
ATOM 818 O O . SER A 1 102 ? 24.75 -23.922 -26.562 1 88.12 102 SER A O 1
ATOM 820 N N . GLN A 1 103 ? 24.047 -22.016 -25.672 1 89.25 103 GLN A N 1
ATOM 821 C CA . GLN A 1 103 ? 23.062 -22.688 -24.828 1 89.25 103 GLN A CA 1
ATOM 822 C C . GLN A 1 103 ? 21.641 -22.391 -25.312 1 89.25 103 GLN A C 1
ATOM 824 O O . GLN A 1 103 ? 21.359 -21.297 -25.781 1 89.25 103 GLN A O 1
ATOM 829 N N . PRO A 1 104 ? 20.828 -23.391 -25.172 1 90.5 104 PRO A N 1
ATOM 830 C CA . PRO A 1 104 ? 19.406 -23.094 -25.422 1 90.5 104 PRO A CA 1
ATOM 831 C C . PRO A 1 104 ? 18.812 -22.141 -24.391 1 90.5 104 PRO A C 1
ATOM 833 O O . PRO A 1 104 ? 19.375 -21.984 -23.312 1 90.5 104 PRO A O 1
ATOM 836 N N . SER A 1 105 ? 17.656 -21.562 -24.828 1 92.94 105 SER A N 1
ATOM 837 C CA . SER A 1 105 ? 16.938 -20.719 -23.875 1 92.94 105 SER A CA 1
ATOM 838 C C . SER A 1 105 ? 16.219 -21.547 -22.828 1 92.94 105 SER A C 1
ATOM 840 O O . SER A 1 105 ? 16.078 -22.766 -22.984 1 92.94 105 SER A O 1
ATOM 842 N N . LEU A 1 106 ? 15.797 -20.953 -21.766 1 94.94 106 LEU A N 1
ATOM 843 C CA . LEU A 1 106 ? 15.203 -21.594 -20.594 1 94.94 106 LEU A CA 1
ATOM 844 C C . LEU A 1 106 ? 13.945 -22.359 -20.984 1 94.94 106 LEU A C 1
ATOM 846 O O . LEU A 1 106 ? 13.789 -23.531 -20.609 1 94.94 106 LEU A O 1
ATOM 850 N N . ARG A 1 107 ? 13.086 -21.781 -21.781 1 94.19 107 ARG A N 1
ATOM 851 C CA . ARG A 1 107 ? 11.789 -22.375 -22.094 1 94.19 107 ARG A CA 1
ATOM 852 C C . ARG A 1 107 ? 11.953 -23.688 -22.859 1 94.19 107 ARG A C 1
ATOM 854 O O . ARG A 1 107 ? 11.352 -24.703 -22.5 1 94.19 107 ARG A O 1
ATOM 861 N N . PRO A 1 108 ? 12.75 -23.719 -23.891 1 93.69 108 PRO A N 1
ATOM 862 C CA . PRO A 1 108 ? 12.984 -24.984 -24.594 1 93.69 108 PRO A CA 1
ATOM 863 C C . PRO A 1 108 ? 13.531 -26.078 -23.672 1 93.69 108 PRO A C 1
ATOM 865 O O . PRO A 1 108 ? 13.172 -27.25 -23.812 1 93.69 108 PRO A O 1
ATOM 868 N N . MET A 1 109 ? 14.367 -25.719 -22.812 1 95.38 109 MET A N 1
ATOM 869 C CA . MET A 1 109 ? 14.922 -26.688 -21.875 1 95.38 109 MET A CA 1
ATOM 870 C C . MET A 1 109 ? 13.836 -27.25 -20.969 1 95.38 109 MET A C 1
ATOM 872 O O . MET A 1 109 ? 13.82 -28.453 -20.688 1 95.38 109 MET A O 1
ATOM 876 N N . LEU A 1 110 ? 12.969 -26.438 -20.5 1 96.75 110 LEU A N 1
ATOM 877 C CA . LEU A 1 110 ? 11.883 -26.875 -19.625 1 96.75 110 LEU A CA 1
ATOM 878 C C . LEU A 1 110 ? 10.906 -27.75 -20.391 1 96.75 110 LEU A C 1
ATOM 880 O O . LEU A 1 110 ? 10.422 -28.766 -19.859 1 96.75 110 LEU A O 1
ATOM 884 N N . GLU A 1 111 ? 10.617 -27.359 -21.656 1 95.19 111 GLU A N 1
ATOM 885 C CA . GLU A 1 111 ? 9.727 -28.172 -22.469 1 95.19 111 GLU A CA 1
ATOM 886 C C . GLU A 1 111 ? 10.328 -29.547 -22.75 1 95.19 111 GLU A C 1
ATOM 888 O O . GLU A 1 111 ? 9.609 -30.562 -22.75 1 95.19 111 GLU A O 1
ATOM 893 N N . ALA A 1 112 ? 11.586 -29.562 -23 1 95.44 112 ALA A N 1
ATOM 894 C CA . ALA A 1 112 ? 12.266 -30.844 -23.203 1 95.44 112 ALA A CA 1
ATOM 895 C C . ALA A 1 112 ? 12.195 -31.703 -21.953 1 95.44 112 ALA A C 1
ATOM 897 O O . ALA A 1 112 ? 12 -32.906 -22.031 1 95.44 112 ALA A O 1
ATOM 898 N N . TYR A 1 113 ? 12.406 -31.094 -20.812 1 97.06 113 TYR A N 1
ATOM 899 C CA . TYR A 1 113 ? 12.289 -31.812 -19.547 1 97.06 113 TYR A CA 1
ATOM 900 C C . TYR A 1 113 ? 10.891 -32.406 -19.375 1 97.06 113 TYR A C 1
ATOM 902 O O . TYR A 1 113 ? 10.734 -33.531 -18.938 1 97.06 113 TYR A O 1
ATOM 910 N N . ILE A 1 114 ? 9.891 -31.656 -19.672 1 96.19 114 ILE A N 1
ATOM 911 C CA . ILE A 1 114 ? 8.508 -32.094 -19.531 1 96.19 114 ILE A CA 1
ATOM 912 C C . ILE A 1 114 ? 8.266 -33.312 -20.438 1 96.19 114 ILE A C 1
ATOM 914 O O . ILE A 1 114 ? 7.621 -34.281 -20.016 1 96.19 114 ILE A O 1
ATOM 918 N N . GLU A 1 115 ? 8.844 -33.281 -21.609 1 95.25 115 GLU A N 1
ATOM 919 C CA . GLU A 1 115 ? 8.594 -34.312 -22.594 1 95.25 115 GLU A CA 1
ATOM 920 C C . GLU A 1 115 ? 9.383 -35.594 -22.281 1 95.25 115 GLU A C 1
ATOM 922 O O . GLU A 1 115 ? 8.867 -36.688 -22.422 1 95.25 115 GLU A O 1
ATOM 927 N N . THR A 1 116 ? 10.609 -35.438 -21.812 1 96.06 116 THR A N 1
ATOM 928 C CA . THR A 1 116 ? 11.484 -36.594 -21.766 1 96.06 116 THR A CA 1
ATOM 929 C C . THR A 1 116 ? 11.82 -36.969 -20.328 1 96.06 116 THR A C 1
ATOM 931 O O . THR A 1 116 ? 12.172 -38.125 -20.047 1 96.06 116 THR A O 1
ATOM 934 N N . GLY A 1 117 ? 11.828 -36 -19.453 1 95.12 117 GLY A N 1
ATOM 935 C CA . GLY A 1 117 ? 12.266 -36.219 -18.078 1 95.12 117 GLY A CA 1
ATOM 936 C C . GLY A 1 117 ? 13.773 -36.219 -17.922 1 95.12 117 GLY A C 1
ATOM 937 O O . GLY A 1 117 ? 14.289 -36.406 -16.828 1 95.12 117 GLY A O 1
ATOM 938 N N . ASP A 1 118 ? 14.375 -35.875 -19.016 1 93.38 118 ASP A N 1
ATOM 939 C CA . ASP A 1 118 ? 15.836 -35.875 -18.984 1 93.38 118 ASP A CA 1
ATOM 940 C C . ASP A 1 118 ? 16.359 -34.562 -18.391 1 93.38 118 ASP A C 1
ATOM 942 O O . ASP A 1 118 ? 15.812 -33.5 -18.656 1 93.38 118 ASP A O 1
ATOM 946 N N . GLY A 1 119 ? 17.391 -34.719 -17.531 1 92.44 119 GLY A N 1
ATOM 947 C CA . GLY A 1 119 ? 18.016 -33.562 -16.922 1 92.44 119 GLY A CA 1
ATOM 948 C C . GLY A 1 119 ? 17.562 -33.312 -15.492 1 92.44 119 GLY A C 1
ATOM 949 O O . GLY A 1 119 ? 16.734 -34.062 -14.961 1 92.44 119 GLY A O 1
ATOM 950 N N . ASP A 1 120 ? 18.203 -32.344 -14.891 1 95.88 120 ASP A N 1
ATOM 951 C CA . ASP A 1 120 ? 17.891 -31.906 -13.531 1 95.88 120 ASP A CA 1
ATOM 952 C C . ASP A 1 120 ? 17.156 -30.562 -13.531 1 95.88 120 ASP A C 1
ATOM 954 O O . ASP A 1 120 ? 17.766 -29.531 -13.82 1 95.88 120 ASP A O 1
ATOM 958 N N . LEU A 1 121 ? 15.898 -30.672 -13.148 1 97.38 121 LEU A N 1
ATOM 959 C CA . LEU A 1 121 ? 15.055 -29.484 -13.195 1 97.38 121 LEU A CA 1
ATOM 960 C C . LEU A 1 121 ? 15.648 -28.359 -12.359 1 97.38 121 LEU A C 1
ATOM 962 O O . LEU A 1 121 ? 15.609 -27.188 -12.758 1 97.38 121 LEU A O 1
ATOM 966 N N . THR A 1 122 ? 16.141 -28.656 -11.156 1 96.38 122 THR A N 1
ATOM 967 C CA . THR A 1 122 ? 16.75 -27.641 -10.281 1 96.38 122 THR A CA 1
ATOM 968 C C . THR A 1 122 ? 17.938 -26.984 -10.977 1 96.38 122 THR A C 1
ATOM 970 O O . THR A 1 122 ? 18.094 -25.766 -10.891 1 96.38 122 THR A O 1
ATOM 973 N N . ASP A 1 123 ? 18.703 -27.766 -11.625 1 95.88 123 ASP A N 1
ATOM 974 C CA . ASP A 1 123 ? 19.844 -27.219 -12.359 1 95.88 123 ASP A CA 1
ATOM 975 C C . ASP A 1 123 ? 19.375 -26.312 -13.5 1 95.88 123 ASP A C 1
ATOM 977 O O . ASP A 1 123 ? 19.953 -25.25 -13.742 1 95.88 123 ASP A O 1
ATOM 981 N N . ILE A 1 124 ? 18.406 -26.781 -14.234 1 96.06 124 ILE A N 1
ATOM 982 C CA . ILE A 1 124 ? 17.891 -26 -15.367 1 96.06 124 ILE A CA 1
ATOM 983 C C . ILE A 1 124 ? 17.422 -24.625 -14.883 1 96.06 124 ILE A C 1
ATOM 985 O O . ILE A 1 124 ? 17.719 -23.609 -15.516 1 96.06 124 ILE A O 1
ATOM 989 N N . LEU A 1 125 ? 16.797 -24.578 -13.773 1 96.44 125 LEU A N 1
ATOM 990 C CA . LEU A 1 125 ? 16.188 -23.344 -13.289 1 96.44 125 LEU A CA 1
ATOM 991 C C . LEU A 1 125 ? 17.188 -22.5 -12.523 1 96.44 125 LEU A C 1
ATOM 993 O O . LEU A 1 125 ? 17.188 -21.266 -12.641 1 96.44 125 LEU A O 1
ATOM 997 N N . GLU A 1 126 ? 18.125 -23.078 -11.773 1 94.75 126 GLU A N 1
ATOM 998 C CA . GLU A 1 126 ? 18.891 -22.328 -10.773 1 94.75 126 GLU A CA 1
ATOM 999 C C . GLU A 1 126 ? 20.328 -22.109 -11.227 1 94.75 126 GLU A C 1
ATOM 1001 O O . GLU A 1 126 ? 21.047 -21.297 -10.656 1 94.75 126 GLU A O 1
ATOM 1006 N N . SER A 1 127 ? 20.797 -22.797 -12.281 1 91.88 127 SER A N 1
ATOM 1007 C CA . SER A 1 127 ? 22.203 -22.734 -12.688 1 91.88 127 SER A CA 1
ATOM 1008 C C . SER A 1 127 ? 22.516 -21.422 -13.391 1 91.88 127 SER A C 1
ATOM 1010 O O . SER A 1 127 ? 23.688 -21.078 -13.562 1 91.88 127 SER A O 1
ATOM 1012 N N . ASN A 1 128 ? 21.547 -20.703 -13.82 1 87.81 128 ASN A N 1
ATOM 1013 C CA . ASN A 1 128 ? 21.703 -19.469 -14.586 1 87.81 128 ASN A CA 1
ATOM 1014 C C . ASN A 1 128 ? 22.375 -19.719 -15.922 1 87.81 128 ASN A C 1
ATOM 1016 O O . ASN A 1 128 ? 22.984 -18.812 -16.5 1 87.81 128 ASN A O 1
ATOM 1020 N N . LYS A 1 129 ? 22.312 -20.938 -16.438 1 91.44 129 LYS A N 1
ATOM 1021 C CA . LYS A 1 129 ? 22.906 -21.312 -17.719 1 91.44 129 LYS A CA 1
ATOM 1022 C C . LYS A 1 129 ? 21.953 -20.969 -18.875 1 91.44 129 LYS A C 1
ATOM 1024 O O . LYS A 1 129 ? 22.406 -20.703 -19.984 1 91.44 129 LYS A O 1
ATOM 1029 N N . TYR A 1 130 ? 20.75 -21.047 -18.625 1 94.38 130 TYR A N 1
ATOM 1030 C CA . TYR A 1 130 ? 19.75 -20.906 -19.672 1 94.38 130 TYR A CA 1
ATOM 1031 C C . TYR A 1 130 ? 19.016 -19.578 -19.547 1 94.38 130 TYR A C 1
ATOM 1033 O O . TYR A 1 130 ? 18.391 -19.297 -18.531 1 94.38 130 TYR A O 1
ATOM 1041 N N . ALA A 1 131 ? 19.062 -18.828 -20.625 1 92.94 131 ALA A N 1
ATOM 1042 C CA . ALA A 1 131 ? 18.5 -17.469 -20.609 1 92.94 131 ALA A CA 1
ATOM 1043 C C . ALA A 1 131 ? 16.984 -17.516 -20.75 1 92.94 131 ALA A C 1
ATOM 1045 O O . ALA A 1 131 ? 16.453 -18.219 -21.609 1 92.94 131 ALA A O 1
ATOM 1046 N N . PRO A 1 132 ? 16.281 -16.781 -19.875 1 91.69 132 PRO A N 1
ATOM 1047 C CA . PRO A 1 132 ? 14.812 -16.703 -20 1 91.69 132 PRO A CA 1
ATOM 1048 C C . PRO A 1 132 ? 14.367 -15.719 -21.078 1 91.69 132 PRO A C 1
ATOM 1050 O O . PRO A 1 132 ? 13.633 -14.773 -20.781 1 91.69 132 PRO A O 1
ATOM 1053 N N . THR A 1 133 ? 14.703 -15.984 -22.344 1 89.12 133 THR A N 1
ATOM 1054 C CA . THR A 1 133 ? 14.383 -15.133 -23.484 1 89.12 133 THR A CA 1
ATOM 1055 C C . THR A 1 133 ? 13.109 -15.609 -24.172 1 89.12 133 THR A C 1
ATOM 1057 O O . THR A 1 133 ? 12.672 -16.75 -23.969 1 89.12 133 THR A O 1
ATOM 1060 N N . LEU A 1 134 ? 12.539 -14.656 -24.906 1 86.38 134 LEU A N 1
ATOM 1061 C CA . LEU A 1 134 ? 11.406 -15.055 -25.734 1 86.38 134 LEU A CA 1
ATOM 1062 C C . LEU A 1 134 ? 11.859 -15.914 -26.906 1 86.38 134 LEU A C 1
ATOM 1064 O O . LEU A 1 134 ? 12.938 -15.703 -27.453 1 86.38 134 LEU A O 1
ATOM 1068 N N . GLY A 1 135 ? 11.062 -16.891 -27.234 1 86.06 135 GLY A N 1
ATOM 1069 C CA . GLY A 1 135 ? 11.375 -17.781 -28.344 1 86.06 135 GLY A CA 1
ATOM 1070 C C . GLY A 1 135 ? 10.141 -18.312 -29.047 1 86.06 135 GLY A C 1
ATOM 1071 O O . GLY A 1 135 ? 9.094 -17.672 -29.062 1 86.06 135 GLY A O 1
ATOM 1072 N N . VAL A 1 136 ? 10.32 -19.359 -29.672 1 82.25 136 VAL A N 1
ATOM 1073 C CA . VAL A 1 136 ? 9.305 -19.922 -30.547 1 82.25 136 VAL A CA 1
ATOM 1074 C C . VAL A 1 136 ? 8.062 -20.297 -29.734 1 82.25 136 VAL A C 1
ATOM 1076 O O . VAL A 1 136 ? 6.934 -20.125 -30.219 1 82.25 136 VAL A O 1
ATOM 1079 N N . TYR A 1 137 ? 8.227 -20.719 -28.578 1 84.62 137 TYR A N 1
ATOM 1080 C CA . TYR A 1 137 ? 7.098 -21.141 -27.75 1 84.62 137 TYR A CA 1
ATOM 1081 C C . TYR A 1 137 ? 6.203 -19.969 -27.391 1 84.62 137 TYR A C 1
ATOM 1083 O O . TYR A 1 137 ? 4.977 -20.078 -27.453 1 84.62 137 TYR A O 1
ATOM 1091 N N . GLU A 1 138 ? 6.781 -18.906 -27 1 82 138 GLU A N 1
ATOM 1092 C CA . GLU A 1 138 ? 6.031 -17.719 -26.625 1 82 138 GLU A CA 1
ATOM 1093 C C . GLU A 1 138 ? 5.324 -17.109 -27.828 1 82 138 GLU A C 1
ATOM 1095 O O . GLU A 1 138 ? 4.16 -16.719 -27.75 1 82 138 GLU A O 1
ATOM 1100 N N . ILE A 1 139 ? 6.039 -17.078 -28.906 1 74.06 139 ILE A N 1
ATOM 1101 C CA . ILE A 1 139 ? 5.492 -16.5 -30.141 1 74.06 139 ILE A CA 1
ATOM 1102 C C . ILE A 1 139 ? 4.312 -17.344 -30.609 1 74.06 139 ILE A C 1
ATOM 1104 O O . ILE A 1 139 ? 3.277 -16.812 -31.016 1 74.06 139 ILE A O 1
ATOM 1108 N N . ARG A 1 140 ? 4.492 -18.578 -30.594 1 77.75 140 ARG A N 1
ATOM 1109 C CA . ARG A 1 140 ? 3.428 -19.484 -31 1 77.75 140 ARG A CA 1
ATOM 1110 C C . ARG A 1 140 ? 2.193 -19.312 -30.125 1 77.75 140 ARG A C 1
ATOM 1112 O O . ARG A 1 140 ? 1.066 -19.281 -30.625 1 77.75 140 ARG A O 1
ATOM 1119 N N . TYR A 1 141 ? 2.441 -19.266 -28.891 1 77.31 141 TYR A N 1
ATOM 1120 C CA . TYR A 1 141 ? 1.33 -19.109 -27.953 1 77.31 141 TYR A CA 1
ATOM 1121 C C . TYR A 1 141 ? 0.604 -17.797 -28.188 1 77.31 141 TYR A C 1
ATOM 1123 O O . TYR A 1 141 ? -0.629 -17.75 -28.203 1 77.31 141 TYR A O 1
ATOM 1131 N N . LEU A 1 142 ? 1.349 -16.703 -28.266 1 68.75 142 LEU A N 1
ATOM 1132 C CA . LEU A 1 142 ? 0.758 -15.391 -28.484 1 68.75 142 LEU A CA 1
ATOM 1133 C C . LEU A 1 142 ? -0.029 -15.352 -29.797 1 68.75 142 LEU A C 1
ATOM 1135 O O . LEU A 1 142 ? -1.102 -14.75 -29.859 1 68.75 142 LEU A O 1
ATOM 1139 N N . PHE A 1 143 ? 0.472 -15.984 -30.75 1 66.44 143 PHE A N 1
ATOM 1140 C CA . PHE A 1 143 ? -0.208 -16.047 -32.031 1 66.44 143 PHE A CA 1
ATOM 1141 C C . PHE A 1 143 ? -1.495 -16.859 -31.938 1 66.44 143 PHE A C 1
ATOM 1143 O O . PHE A 1 143 ? -2.521 -16.469 -32.5 1 66.44 143 PHE A O 1
ATOM 1150 N N . LYS A 1 144 ? -1.426 -17.922 -31.266 1 67.88 144 LYS A N 1
ATOM 1151 C CA . LYS A 1 144 ? -2.617 -18.734 -31.062 1 67.88 144 LYS A CA 1
ATOM 1152 C C . LYS A 1 144 ? -3.68 -17.984 -30.266 1 67.88 144 LYS A C 1
ATOM 1154 O O . LYS A 1 144 ? -4.867 -18.062 -30.578 1 67.88 144 LYS A O 1
ATOM 1159 N N . ASP A 1 145 ? -3.215 -17.344 -29.328 1 63.66 145 ASP A N 1
ATOM 1160 C CA . ASP A 1 145 ? -4.121 -16.594 -28.469 1 63.66 145 ASP A CA 1
ATOM 1161 C C . ASP A 1 145 ? -4.742 -15.414 -29.219 1 63.66 145 ASP A C 1
ATOM 1163 O O . ASP A 1 145 ? -5.934 -15.133 -29.078 1 63.66 145 ASP A O 1
ATOM 1167 N N . LEU A 1 146 ? -3.865 -14.617 -29.891 1 54.72 146 LEU A N 1
ATOM 1168 C CA . LEU A 1 146 ? -4.355 -13.516 -30.719 1 54.72 146 LEU A CA 1
ATOM 1169 C C . LEU A 1 146 ? -5.363 -14.023 -31.734 1 54.72 146 LEU A C 1
ATOM 1171 O O . LEU A 1 146 ? -6.395 -13.383 -31.969 1 54.72 146 LEU A O 1
ATOM 1175 N N . LEU A 1 147 ? -4.977 -15.031 -32.25 1 49.28 147 LEU A N 1
ATOM 1176 C CA . LEU A 1 147 ? -5.871 -15.625 -33.25 1 49.28 147 LEU A CA 1
ATOM 1177 C C . LEU A 1 147 ? -7.191 -16.047 -32.625 1 49.28 147 LEU A C 1
ATOM 1179 O O . LEU A 1 147 ? -8.258 -15.875 -33.219 1 49.28 147 LEU A O 1
ATOM 1183 N N . ARG A 1 148 ? -7.051 -16.516 -31.469 1 50.41 148 ARG A N 1
ATOM 1184 C CA . ARG A 1 148 ? -8.25 -16.922 -30.75 1 50.41 148 ARG A CA 1
ATOM 1185 C C . ARG A 1 148 ? -9.133 -15.727 -30.406 1 50.41 148 ARG A C 1
ATOM 1187 O O . ARG A 1 148 ? -10.359 -15.812 -30.516 1 50.41 148 ARG A O 1
ATOM 1194 N N . HIS A 1 149 ? -8.508 -14.695 -29.969 1 48.81 149 HIS A N 1
ATOM 1195 C CA . HIS A 1 149 ? -9.266 -13.516 -29.562 1 48.81 149 HIS A CA 1
ATOM 1196 C C . HIS A 1 149 ? -9.742 -12.719 -30.781 1 48.81 149 HIS A C 1
ATOM 1198 O O . HIS A 1 149 ? -10.797 -12.086 -30.734 1 48.81 149 HIS A O 1
ATOM 1204 N N . THR A 1 150 ? -8.898 -12.461 -31.719 1 39.41 150 THR A N 1
ATOM 1205 C CA . THR A 1 150 ? -9.281 -11.703 -32.906 1 39.41 150 THR A CA 1
ATOM 1206 C C . THR A 1 150 ? -10.242 -12.508 -33.781 1 39.41 150 THR A C 1
ATOM 1208 O O . THR A 1 150 ? -11.227 -11.969 -34.281 1 39.41 150 THR A O 1
ATOM 1211 N N . LEU A 1 151 ? -9.75 -13.648 -34.062 1 38.91 151 LEU A N 1
ATOM 1212 C CA . LEU A 1 151 ? -10.57 -14.406 -35 1 38.91 151 LEU A CA 1
ATOM 1213 C C . LEU A 1 151 ? -11.773 -15.023 -34.281 1 38.91 151 LEU A C 1
ATOM 1215 O O . LEU A 1 151 ? -12.828 -15.195 -34.906 1 38.91 151 LEU A O 1
ATOM 1219 N N . LEU A 1 152 ? -11.477 -15.492 -32.969 1 37.88 152 LEU A N 1
ATOM 1220 C CA . LEU A 1 152 ? -12.617 -16.234 -32.438 1 37.88 152 LEU A CA 1
ATOM 1221 C C . LEU A 1 152 ? -13.391 -15.375 -31.438 1 37.88 152 LEU A C 1
ATOM 1223 O O . LEU A 1 152 ? -14.43 -15.797 -30.922 1 37.88 152 LEU A O 1
ATOM 1227 N N . HIS A 1 153 ? -13.672 -14.125 -31.562 1 36.94 153 HIS A N 1
ATOM 1228 C CA . HIS A 1 153 ? -14.547 -13.32 -30.719 1 36.94 153 HIS A CA 1
ATOM 1229 C C . HIS A 1 153 ? -15.094 -14.133 -29.547 1 36.94 153 HIS A C 1
ATOM 1231 O O . HIS A 1 153 ? -16.219 -13.914 -29.109 1 36.94 153 HIS A O 1
ATOM 1237 N N . SER A 1 154 ? -14.719 -15.281 -29.141 1 35.53 154 SER A N 1
ATOM 1238 C CA . SER A 1 154 ? -15.453 -16.094 -28.172 1 35.53 154 SER A CA 1
ATOM 1239 C C . SER A 1 154 ? -15.398 -15.477 -26.781 1 35.53 154 SER A C 1
ATOM 1241 O O . SER A 1 154 ? -14.312 -15.195 -26.266 1 35.53 154 SER A O 1
ATOM 1243 N N . ASN A 1 155 ? -16.344 -14.648 -26.406 1 36.72 155 ASN A N 1
ATOM 1244 C CA . ASN A 1 155 ? -16.75 -14.195 -25.078 1 36.72 155 ASN A CA 1
ATOM 1245 C C . ASN A 1 155 ? -16.484 -15.25 -24.016 1 36.72 155 ASN A C 1
ATOM 1247 O O . ASN A 1 155 ? -16.969 -15.141 -22.891 1 36.72 155 ASN A O 1
ATOM 1251 N N . ASP A 1 156 ? -16.031 -16.406 -24.297 1 37.97 156 ASP A N 1
ATOM 1252 C CA . ASP A 1 156 ? -16.125 -17.547 -23.406 1 37.97 156 ASP A CA 1
ATOM 1253 C C . ASP A 1 156 ? -15.094 -17.453 -22.281 1 37.97 156 ASP A C 1
ATOM 1255 O O . ASP A 1 156 ? -14.758 -18.453 -21.656 1 37.97 156 ASP A O 1
ATOM 1259 N N . HIS A 1 157 ? -14.5 -16.422 -22.109 1 41.56 157 HIS A N 1
ATOM 1260 C CA . HIS A 1 157 ? -13.43 -16.453 -21.109 1 41.56 157 HIS A CA 1
ATOM 1261 C C . HIS A 1 157 ? -13.992 -16.438 -19.688 1 41.56 157 HIS A C 1
ATOM 1263 O O . HIS A 1 157 ? -13.234 -16.375 -18.719 1 41.56 157 HIS A O 1
ATOM 1269 N N . ASN A 1 158 ? -15.227 -16.172 -19.531 1 40.53 158 ASN A N 1
ATOM 1270 C CA . ASN A 1 158 ? -15.57 -15.945 -18.125 1 40.53 158 ASN A CA 1
ATOM 1271 C C . ASN A 1 158 ? -15.5 -17.234 -17.312 1 40.53 158 ASN A C 1
ATOM 1273 O O . ASN A 1 158 ? -14.75 -17.328 -16.344 1 40.53 158 ASN A O 1
ATOM 1277 N N . GLU A 1 159 ? -16.75 -17.984 -17.328 1 41.31 159 GLU A N 1
ATOM 1278 C CA . GLU A 1 159 ? -17.109 -19.016 -16.359 1 41.31 159 GLU A CA 1
ATOM 1279 C C . GLU A 1 159 ? -16.281 -20.281 -16.578 1 41.31 159 GLU A C 1
ATOM 1281 O O . GLU A 1 159 ? -15.906 -20.953 -15.609 1 41.31 159 GLU A O 1
ATOM 1286 N N . ASP A 1 160 ? -15.883 -20.547 -17.75 1 39.84 160 ASP A N 1
ATOM 1287 C CA . ASP A 1 160 ? -15.375 -21.875 -18.078 1 39.84 160 ASP A CA 1
ATOM 1288 C C . ASP A 1 160 ? -13.891 -22.016 -17.75 1 39.84 160 ASP A C 1
ATOM 1290 O O . ASP A 1 160 ? -13.398 -23.109 -17.531 1 39.84 160 ASP A O 1
ATOM 1294 N N . ASN A 1 161 ? -13.258 -20.969 -17.688 1 43.41 161 ASN A N 1
ATOM 1295 C CA . ASN A 1 161 ? -11.82 -21.094 -17.516 1 43.41 161 ASN A CA 1
ATOM 1296 C C . ASN A 1 161 ? -11.438 -21.359 -16.062 1 43.41 161 ASN A C 1
ATOM 1298 O O . ASN A 1 161 ? -10.461 -22.062 -15.797 1 43.41 161 ASN A O 1
ATOM 1302 N N . ILE A 1 162 ? -12.125 -20.719 -15.047 1 46.38 162 ILE A N 1
ATOM 1303 C CA . ILE A 1 162 ? -11.828 -21.031 -13.648 1 46.38 162 ILE A CA 1
ATOM 1304 C C . ILE A 1 162 ? -12.047 -22.516 -13.391 1 46.38 162 ILE A C 1
ATOM 1306 O O . ILE A 1 162 ? -11.266 -23.141 -12.664 1 46.38 162 ILE A O 1
ATOM 1310 N N . ASP A 1 163 ? -13.055 -23.109 -14.203 1 44.88 163 ASP A N 1
ATOM 1311 C CA . ASP A 1 163 ? -13.484 -24.484 -13.984 1 44.88 163 ASP A CA 1
ATOM 1312 C C . ASP A 1 163 ? -12.391 -25.469 -14.398 1 44.88 163 ASP A C 1
ATOM 1314 O O . ASP A 1 163 ? -12.188 -26.484 -13.734 1 44.88 163 ASP A O 1
ATOM 1318 N N . GLU A 1 164 ? -11.602 -25.062 -15.336 1 46 164 GLU A N 1
ATOM 1319 C CA . GLU A 1 164 ? -10.695 -26.094 -15.844 1 46 164 GLU A CA 1
ATOM 1320 C C . GLU A 1 164 ? -9.492 -26.266 -14.93 1 46 164 GLU A C 1
ATOM 1322 O O . GLU A 1 164 ? -8.969 -27.375 -14.773 1 46 164 GLU A O 1
ATOM 1327 N N . GLY A 1 165 ? -9.156 -25.234 -14.203 1 52.22 165 GLY A N 1
ATOM 1328 C CA . GLY A 1 165 ? -7.988 -25.375 -13.344 1 52.22 165 GLY A CA 1
ATOM 1329 C C . GLY A 1 165 ? -8.281 -26.094 -12.047 1 52.22 165 GLY A C 1
ATOM 1330 O O . GLY A 1 165 ? -7.422 -26.797 -11.508 1 52.22 165 GLY A O 1
ATOM 1331 N N . TYR A 1 166 ? -9.531 -26 -11.648 1 53.97 166 TYR A N 1
ATOM 1332 C CA . TYR A 1 166 ? -9.867 -26.578 -10.352 1 53.97 166 TYR A CA 1
ATOM 1333 C C . TYR A 1 166 ? -10.68 -27.859 -10.516 1 53.97 166 TYR A C 1
ATOM 1335 O O . TYR A 1 166 ? -10.977 -28.547 -9.539 1 53.97 166 TYR A O 1
ATOM 1343 N N . ASN A 1 167 ? -10.883 -28.203 -11.695 1 59.75 167 ASN A N 1
ATOM 1344 C CA . ASN A 1 167 ? -11.688 -29.406 -11.906 1 59.75 167 ASN A CA 1
ATOM 1345 C C . ASN A 1 167 ? -10.805 -30.625 -12.156 1 59.75 167 ASN A C 1
ATOM 1347 O O . ASN A 1 167 ? -11.234 -31.578 -12.797 1 59.75 167 ASN A O 1
ATOM 1351 N N . LYS A 1 168 ? -9.641 -30.547 -11.727 1 66.06 168 LYS A N 1
ATOM 1352 C CA . LYS A 1 168 ? -8.742 -31.703 -11.852 1 66.06 168 LYS A CA 1
ATOM 1353 C C . LYS A 1 168 ? -9.078 -32.781 -10.82 1 66.06 168 LYS A C 1
ATOM 1355 O O . LYS A 1 168 ? -8.578 -33.906 -10.898 1 66.06 168 LYS A O 1
ATOM 1360 N N . GLY A 1 169 ? -10 -32.469 -10.031 1 75.06 169 GLY A N 1
ATOM 1361 C CA . GLY A 1 169 ? -10.367 -33.375 -8.961 1 75.06 169 GLY A CA 1
ATOM 1362 C C . GLY A 1 169 ? -9.602 -33.125 -7.676 1 75.06 169 GLY A C 1
ATOM 1363 O O . GLY A 1 169 ? -8.461 -32.656 -7.707 1 75.06 169 GLY A O 1
ATOM 1364 N N . ASN A 1 170 ? -10.164 -33.438 -6.574 1 84.69 170 ASN A N 1
ATOM 1365 C CA . ASN A 1 170 ? -9.586 -33.188 -5.258 1 84.69 170 ASN A CA 1
ATOM 1366 C C . ASN A 1 170 ? -8.273 -33.969 -5.078 1 84.69 170 ASN A C 1
ATOM 1368 O O . ASN A 1 170 ? -7.383 -33.531 -4.355 1 84.69 170 ASN A O 1
ATOM 1372 N N . ASP A 1 171 ? -8.156 -35.062 -5.75 1 85.12 171 ASP A N 1
ATOM 1373 C CA . ASP A 1 171 ? -6.961 -35.875 -5.621 1 85.12 171 ASP A CA 1
ATOM 1374 C C . ASP A 1 171 ? -5.723 -35.156 -6.141 1 85.12 171 ASP A C 1
ATOM 1376 O O . ASP A 1 171 ? -4.652 -35.219 -5.531 1 85.12 171 ASP A O 1
ATOM 1380 N N . TRP A 1 172 ? -5.891 -34.5 -7.234 1 90.44 172 TRP A N 1
ATOM 1381 C CA . TRP A 1 172 ? -4.777 -33.75 -7.812 1 90.44 172 TRP A CA 1
ATOM 1382 C C . TRP A 1 172 ? -4.199 -32.75 -6.805 1 90.44 172 TRP A C 1
ATOM 1384 O O . TRP A 1 172 ? -2.988 -32.75 -6.566 1 90.44 172 TRP A O 1
ATOM 1394 N N . PHE A 1 173 ? -5.062 -32.031 -6.16 1 93.38 173 PHE A N 1
ATOM 1395 C CA . PHE A 1 173 ? -4.637 -30.969 -5.258 1 93.38 173 PHE A CA 1
ATOM 1396 C C . PHE A 1 173 ? -4.117 -31.547 -3.949 1 93.38 173 PHE A C 1
ATOM 1398 O O . PHE A 1 173 ? -3.213 -30.984 -3.328 1 93.38 173 PHE A O 1
ATOM 1405 N N . ARG A 1 174 ? -4.598 -32.656 -3.568 1 93.69 174 ARG A N 1
ATOM 1406 C CA . ARG A 1 174 ? -4.176 -33.281 -2.328 1 93.69 174 ARG A CA 1
ATOM 1407 C C . ARG A 1 174 ? -2.713 -33.719 -2.402 1 93.69 174 ARG A C 1
ATOM 1409 O O . ARG A 1 174 ? -2.025 -33.781 -1.38 1 93.69 174 ARG A O 1
ATOM 1416 N N . TYR A 1 175 ? -2.262 -33.969 -3.605 1 95.38 175 TYR A N 1
ATOM 1417 C CA . TYR A 1 175 ? -0.912 -34.5 -3.783 1 95.38 175 TYR A CA 1
ATOM 1418 C C . TYR A 1 175 ? 0.131 -33.438 -3.439 1 95.38 175 TYR A C 1
ATOM 1420 O O . TYR A 1 175 ? 1.3 -33.75 -3.215 1 95.38 175 TYR A O 1
ATOM 1428 N N . PHE A 1 176 ? -0.329 -32.125 -3.352 1 95.88 176 PHE A N 1
ATOM 1429 C CA . PHE A 1 176 ? 0.738 -31.188 -3.066 1 95.88 176 PHE A CA 1
ATOM 1430 C C . PHE A 1 176 ? 0.304 -30.188 -1.996 1 95.88 176 PHE A C 1
ATOM 1432 O O . PHE A 1 176 ? 1.144 -29.578 -1.328 1 95.88 176 PHE A O 1
ATOM 1439 N N . LEU A 1 177 ? -0.968 -29.953 -1.711 1 97 177 LEU A N 1
ATOM 1440 C CA . LEU A 1 177 ? -1.419 -28.922 -0.793 1 97 177 LEU A CA 1
ATOM 1441 C C . LEU A 1 177 ? -1.275 -29.375 0.656 1 97 177 LEU A C 1
ATOM 1443 O O . LEU A 1 177 ? -1.293 -28.547 1.573 1 97 177 LEU A O 1
ATOM 1447 N N . GLY A 1 178 ? -1.182 -30.656 0.896 1 93.62 178 GLY A N 1
ATOM 1448 C CA . GLY A 1 178 ? -1.036 -31.188 2.244 1 93.62 178 GLY A CA 1
ATOM 1449 C C . GLY A 1 178 ? -2.355 -31.297 2.984 1 93.62 178 GLY A C 1
ATOM 1450 O O . GLY A 1 178 ? -3.422 -31.297 2.367 1 93.62 178 GLY A O 1
ATOM 1451 N N . GLU A 1 179 ? -2.271 -31.406 4.289 1 92.88 179 GLU A N 1
ATOM 1452 C CA . GLU A 1 179 ? -3.4 -31.75 5.148 1 92.88 179 GLU A CA 1
ATOM 1453 C C . GLU A 1 179 ? -4.422 -30.625 5.203 1 92.88 179 GLU A C 1
ATOM 1455 O O . GLU A 1 179 ? -5.625 -30.875 5.336 1 92.88 179 GLU A O 1
ATOM 1460 N N . THR A 1 180 ? -3.955 -29.453 5.047 1 95 180 THR A N 1
ATOM 1461 C CA . THR A 1 180 ? -4.859 -28.312 5.211 1 95 180 THR A CA 1
ATOM 1462 C C . THR A 1 180 ? -5.645 -28.062 3.928 1 95 180 THR A C 1
ATOM 1464 O O . THR A 1 180 ? -6.668 -27.375 3.947 1 95 180 THR A O 1
ATOM 1467 N N . MET A 1 181 ? -5.098 -28.484 2.793 1 96 181 MET A N 1
ATOM 1468 C CA . MET A 1 181 ? -5.688 -28.281 1.474 1 96 181 MET A CA 1
ATOM 1469 C C . MET A 1 181 ? -5.852 -26.797 1.18 1 96 181 MET A C 1
ATOM 1471 O O . MET A 1 181 ? -6.812 -26.391 0.523 1 96 181 MET A O 1
ATOM 1475 N N . MET A 1 182 ? -5 -25.984 1.728 1 97.19 182 MET A N 1
ATOM 1476 C CA . MET A 1 182 ? -5.035 -24.547 1.443 1 97.19 182 MET A CA 1
ATOM 1477 C C . MET A 1 182 ? -4.176 -24.219 0.229 1 97.19 182 MET A C 1
ATOM 1479 O O . MET A 1 182 ? -2.98 -24.516 0.206 1 97.19 182 MET A O 1
ATOM 1483 N N . TYR A 1 183 ? -4.766 -23.625 -0.762 1 96.25 183 TYR A N 1
ATOM 1484 C CA . TYR A 1 183 ? -4.07 -23.234 -1.98 1 96.25 183 TYR A CA 1
ATOM 1485 C C . TYR A 1 183 ? -3.707 -21.75 -1.944 1 96.25 183 TYR A C 1
ATOM 1487 O O . TYR A 1 183 ? -3.961 -21.016 -2.904 1 96.25 183 TYR A O 1
ATOM 1495 N N . THR A 1 184 ? -3.305 -21.234 -0.756 1 97.81 184 THR A N 1
ATOM 1496 C CA . THR A 1 184 ? -2.828 -19.891 -0.495 1 97.81 184 THR A CA 1
ATOM 1497 C C . THR A 1 184 ? -1.54 -19.906 0.322 1 97.81 184 THR A C 1
ATOM 1499 O O . THR A 1 184 ? -1.187 -20.938 0.898 1 97.81 184 THR A O 1
ATOM 1502 N N . SER A 1 185 ? -0.873 -18.828 0.317 1 98 185 SER A N 1
ATOM 1503 C CA . SER A 1 185 ? 0.409 -18.75 1.012 1 98 185 SER A CA 1
ATOM 1504 C C . SER A 1 185 ? 0.231 -18.906 2.518 1 98 185 SER A C 1
ATOM 1506 O O . SER A 1 185 ? -0.764 -18.438 3.082 1 98 185 SER A O 1
ATOM 1508 N N . GLY A 1 186 ? 1.218 -19.625 3.137 1 97.94 186 GLY A N 1
ATOM 1509 C CA . GLY A 1 186 ? 1.392 -19.531 4.578 1 97.94 186 GLY A CA 1
ATOM 1510 C C . GLY A 1 186 ? 2.348 -18.438 4.996 1 97.94 186 GLY A C 1
ATOM 1511 O O . GLY A 1 186 ? 2.836 -17.672 4.156 1 97.94 186 GLY A O 1
ATOM 1512 N N . LEU A 1 187 ? 2.547 -18.266 6.328 1 97.56 187 LEU A N 1
ATOM 1513 C CA . LEU A 1 187 ? 3.506 -17.328 6.91 1 97.56 187 LEU A CA 1
ATOM 1514 C C . LEU A 1 187 ? 4.535 -18.062 7.762 1 97.56 187 LEU A C 1
ATOM 1516 O O . LEU A 1 187 ? 4.184 -18.969 8.523 1 97.56 187 LEU A O 1
ATOM 1520 N N . TYR A 1 188 ? 5.781 -17.688 7.574 1 96.75 188 TYR A N 1
ATOM 1521 C CA . TYR A 1 188 ? 6.91 -18.344 8.227 1 96.75 188 TYR A CA 1
ATOM 1522 C C . TYR A 1 188 ? 7.664 -17.375 9.125 1 96.75 188 TYR A C 1
ATOM 1524 O O . TYR A 1 188 ? 8.758 -16.906 8.773 1 96.75 188 TYR A O 1
ATOM 1532 N N . PRO A 1 189 ? 7.199 -17.109 10.32 1 93.31 189 PRO A N 1
ATOM 1533 C CA . PRO A 1 189 ? 7.812 -16.078 11.172 1 93.31 189 PRO A CA 1
ATOM 1534 C C . PRO A 1 189 ? 9.227 -16.453 11.609 1 93.31 189 PRO A C 1
ATOM 1536 O O . PRO A 1 189 ? 10.062 -15.562 11.828 1 93.31 189 PRO A O 1
ATOM 1539 N N . THR A 1 190 ? 9.547 -17.766 11.742 1 92.88 190 THR A N 1
ATOM 1540 C CA . THR A 1 190 ? 10.883 -18.172 12.156 1 92.88 190 THR A CA 1
ATOM 1541 C C . THR A 1 190 ? 11.656 -18.766 10.984 1 92.88 190 THR A C 1
ATOM 1543 O O . THR A 1 190 ? 12.875 -18.953 11.062 1 92.88 190 THR A O 1
ATOM 1546 N N . GLY A 1 191 ? 10.977 -19.062 9.953 1 93.25 191 GLY A N 1
ATOM 1547 C CA . GLY A 1 191 ? 11.594 -19.703 8.797 1 93.25 191 GLY A CA 1
ATOM 1548 C C . GLY A 1 191 ? 11.695 -21.203 8.93 1 93.25 191 GLY A C 1
ATOM 1549 O O . GLY A 1 191 ? 12.125 -21.891 7.996 1 93.25 191 GLY A O 1
ATOM 1550 N N . LYS A 1 192 ? 11.141 -21.766 10.008 1 94.81 192 LYS A N 1
ATOM 1551 C CA . LYS A 1 192 ? 11.336 -23.188 10.273 1 94.81 192 LYS A CA 1
ATOM 1552 C C . LYS A 1 192 ? 10 -23.922 10.328 1 94.81 192 LYS A C 1
ATOM 1554 O O . LYS A 1 192 ? 9.961 -25.141 10.555 1 94.81 192 LYS A O 1
ATOM 1559 N N . GLU A 1 193 ? 8.945 -23.281 10.094 1 96.5 193 GLU A N 1
ATOM 1560 C CA . GLU A 1 193 ? 7.617 -23.875 10.203 1 96.5 193 GLU A CA 1
ATOM 1561 C C . GLU A 1 193 ? 7.391 -24.938 9.117 1 96.5 193 GLU A C 1
ATOM 1563 O O . GLU A 1 193 ? 7.855 -24.766 7.988 1 96.5 193 GLU A O 1
ATOM 1568 N N . SER A 1 194 ? 6.676 -25.922 9.516 1 97.94 194 SER A N 1
ATOM 1569 C CA . SER A 1 194 ? 6.098 -26.812 8.508 1 97.94 194 SER A CA 1
ATOM 1570 C C . SER A 1 194 ? 5 -26.109 7.723 1 97.94 194 SER A C 1
ATOM 1572 O O . SER A 1 194 ? 4.582 -25 8.086 1 97.94 194 SER A O 1
ATOM 1574 N N . LEU A 1 195 ? 4.578 -26.75 6.641 1 98.19 195 LEU A N 1
ATOM 1575 C CA . LEU A 1 195 ? 3.5 -26.188 5.844 1 98.19 195 LEU A CA 1
ATOM 1576 C C . LEU A 1 195 ? 2.252 -25.969 6.691 1 98.19 195 LEU A C 1
ATOM 1578 O O . LEU A 1 195 ? 1.631 -24.906 6.629 1 98.19 195 LEU A O 1
ATOM 1582 N N . THR A 1 196 ? 1.901 -26.969 7.477 1 98.12 196 THR A N 1
ATOM 1583 C CA . THR A 1 196 ? 0.709 -26.875 8.312 1 98.12 196 THR A CA 1
ATOM 1584 C C . THR A 1 196 ? 0.855 -25.766 9.344 1 98.12 196 THR A C 1
ATOM 1586 O O . THR A 1 196 ? -0.082 -25 9.578 1 98.12 196 THR A O 1
ATOM 1589 N N . GLU A 1 197 ? 2.002 -25.672 9.945 1 97.44 197 GLU A N 1
ATOM 1590 C CA . GLU A 1 197 ? 2.26 -24.609 10.922 1 97.44 197 GLU A CA 1
ATOM 1591 C C . GLU A 1 197 ? 2.184 -23.234 10.281 1 97.44 197 GLU A C 1
ATOM 1593 O O . GLU A 1 197 ? 1.633 -22.297 10.867 1 97.44 197 GLU A O 1
ATOM 1598 N N . ALA A 1 198 ? 2.754 -23.078 9.117 1 97.75 198 ALA A N 1
ATOM 1599 C CA . ALA A 1 198 ? 2.754 -21.812 8.398 1 97.75 198 ALA A CA 1
ATOM 1600 C C . ALA A 1 198 ? 1.333 -21.391 8.031 1 97.75 198 ALA A C 1
ATOM 1602 O O . ALA A 1 198 ? 0.983 -20.203 8.125 1 97.75 198 ALA A O 1
ATOM 1603 N N . GLN A 1 199 ? 0.55 -22.375 7.59 1 98.06 199 GLN A N 1
ATOM 1604 C CA . GLN A 1 199 ? -0.841 -22.094 7.25 1 98.06 199 GLN A CA 1
ATOM 1605 C C . GLN A 1 199 ? -1.629 -21.641 8.477 1 98.06 199 GLN A C 1
ATOM 1607 O O . GLN A 1 199 ? -2.391 -20.672 8.414 1 98.06 199 GLN A O 1
ATOM 1612 N N . ASN A 1 200 ? -1.438 -22.297 9.555 1 97.12 200 ASN A N 1
ATOM 1613 C CA . ASN A 1 200 ? -2.143 -21.953 10.781 1 97.12 200 ASN A CA 1
ATOM 1614 C C . ASN A 1 200 ? -1.731 -20.578 11.297 1 97.12 200 ASN A C 1
ATOM 1616 O O . ASN A 1 200 ? -2.566 -19.812 11.805 1 97.12 200 ASN A O 1
ATOM 1620 N N . TYR A 1 201 ? -0.432 -20.297 11.211 1 96.62 201 TYR A N 1
ATOM 1621 C CA . TYR A 1 201 ? 0.024 -18.969 11.609 1 96.62 201 TYR A CA 1
ATOM 1622 C C . TYR A 1 201 ? -0.655 -17.875 10.773 1 96.62 201 TYR A C 1
ATOM 1624 O O . TYR A 1 201 ? -1.078 -16.859 11.312 1 96.62 201 TYR A O 1
ATOM 1632 N N . LYS A 1 202 ? -0.731 -18.125 9.5 1 97.06 202 LYS A N 1
ATOM 1633 C CA . LYS A 1 202 ? -1.401 -17.156 8.625 1 97.06 202 LYS A CA 1
ATOM 1634 C C . LYS A 1 202 ? -2.869 -17 9.008 1 97.06 202 LYS A C 1
ATOM 1636 O O . LYS A 1 202 ? -3.385 -15.875 9.039 1 97.06 202 LYS A O 1
ATOM 1641 N N . ILE A 1 203 ? -3.539 -18.078 9.297 1 97.12 203 ILE A N 1
ATOM 1642 C CA . ILE A 1 203 ? -4.949 -18.016 9.664 1 97.12 203 ILE A CA 1
ATOM 1643 C C . ILE A 1 203 ? -5.113 -17.234 10.961 1 97.12 203 ILE A C 1
ATOM 1645 O O . ILE A 1 203 ? -6.039 -16.422 11.094 1 97.12 203 ILE A O 1
ATOM 1649 N N . ASP A 1 204 ? -4.215 -17.453 11.891 1 95.69 204 ASP A N 1
ATOM 1650 C CA . ASP A 1 204 ? -4.238 -16.688 13.133 1 95.69 204 ASP A CA 1
ATOM 1651 C C . ASP A 1 204 ? -4.047 -15.195 12.859 1 95.69 204 ASP A C 1
ATOM 1653 O O . ASP A 1 204 ? -4.711 -14.359 13.469 1 95.69 204 ASP A O 1
ATOM 1657 N N . TYR A 1 205 ? -3.164 -14.922 12 1 95.75 205 TYR A N 1
ATOM 1658 C CA . TYR A 1 205 ? -2.953 -13.523 11.641 1 95.75 205 TYR A CA 1
ATOM 1659 C C . TYR A 1 205 ? -4.199 -12.938 10.984 1 95.75 205 TYR A C 1
ATOM 1661 O O . TYR A 1 205 ? -4.566 -11.789 11.258 1 95.75 205 TYR A O 1
ATOM 1669 N N . VAL A 1 206 ? -4.77 -13.68 10.078 1 97.25 206 VAL A N 1
ATOM 1670 C CA . VAL A 1 206 ? -5.984 -13.211 9.414 1 97.25 206 VAL A CA 1
ATOM 1671 C C . VAL A 1 206 ? -7.055 -12.906 10.461 1 97.25 206 VAL A C 1
ATOM 1673 O O . VAL A 1 206 ? -7.723 -11.875 10.383 1 97.25 206 VAL A O 1
ATOM 1676 N N . ALA A 1 207 ? -7.227 -13.805 11.383 1 97 207 ALA A N 1
ATOM 1677 C CA . ALA A 1 207 ? -8.203 -13.602 12.453 1 97 207 ALA A CA 1
ATOM 1678 C C . ALA A 1 207 ? -7.914 -12.312 13.211 1 97 207 ALA A C 1
ATOM 1680 O O . ALA A 1 207 ? -8.836 -11.555 13.539 1 97 207 ALA A O 1
ATOM 1681 N N . ASP A 1 208 ? -6.691 -12.062 13.492 1 94.62 208 ASP A N 1
ATOM 1682 C CA . ASP A 1 208 ? -6.281 -10.844 14.188 1 94.62 208 ASP A CA 1
ATOM 1683 C C . ASP A 1 208 ? -6.523 -9.609 13.32 1 94.62 208 ASP A C 1
ATOM 1685 O O . ASP A 1 208 ? -7.012 -8.586 13.805 1 94.62 208 ASP A O 1
ATOM 1689 N N . ALA A 1 209 ? -6.141 -9.734 12.086 1 95.25 209 ALA A N 1
ATOM 1690 C CA . ALA A 1 209 ? -6.246 -8.609 11.164 1 95.25 209 ALA A CA 1
ATOM 1691 C C . ALA A 1 209 ? -7.691 -8.141 11.039 1 95.25 209 ALA A C 1
ATOM 1693 O O . ALA A 1 209 ? -7.953 -6.938 10.945 1 95.25 209 ALA A O 1
ATOM 1694 N N . ILE A 1 210 ? -8.602 -9.07 11.055 1 97.06 210 ILE A N 1
ATOM 1695 C CA . ILE A 1 210 ? -10 -8.68 10.906 1 97.06 210 ILE A CA 1
ATOM 1696 C C . ILE A 1 210 ? -10.625 -8.477 12.281 1 97.06 210 ILE A C 1
ATOM 1698 O O . ILE A 1 210 ? -11.789 -8.086 12.391 1 97.06 210 ILE A O 1
ATOM 1702 N N . GLN A 1 211 ? -9.859 -8.789 13.32 1 95.31 211 GLN A N 1
ATOM 1703 C CA . GLN A 1 211 ? -10.344 -8.617 14.688 1 95.31 211 GLN A CA 1
ATOM 1704 C C . GLN A 1 211 ? -11.641 -9.391 14.906 1 95.31 211 GLN A C 1
ATOM 1706 O O . GLN A 1 211 ? -12.625 -8.828 15.391 1 95.31 211 GLN A O 1
ATOM 1711 N N . VAL A 1 212 ? -11.633 -10.602 14.57 1 96.88 212 VAL A N 1
ATOM 1712 C CA . VAL A 1 212 ? -12.844 -11.414 14.625 1 96.88 212 VAL A CA 1
ATOM 1713 C C . VAL A 1 212 ? -13.25 -11.641 16.078 1 96.88 212 VAL A C 1
ATOM 1715 O O . VAL A 1 212 ? -12.398 -11.859 16.938 1 96.88 212 VAL A O 1
ATOM 1718 N N . GLN A 1 213 ? -14.508 -11.523 16.328 1 96.5 213 GLN A N 1
ATOM 1719 C CA . GLN A 1 213 ? -15.109 -11.781 17.641 1 96.5 213 GLN A CA 1
ATOM 1720 C C . GLN A 1 213 ? -16.109 -12.93 17.562 1 96.5 213 GLN A C 1
ATOM 1722 O O . GLN A 1 213 ? -16.656 -13.219 16.484 1 96.5 213 GLN A O 1
ATOM 1727 N N . PRO A 1 214 ? -16.266 -13.578 18.75 1 97.12 214 PRO A N 1
ATOM 1728 C CA . PRO A 1 214 ? -17.328 -14.594 18.75 1 97.12 214 PRO A CA 1
ATOM 1729 C C . PRO A 1 214 ? -18.672 -14.023 18.328 1 97.12 214 PRO A C 1
ATOM 1731 O O . PRO A 1 214 ? -19.062 -12.938 18.781 1 97.12 214 PRO A O 1
ATOM 1734 N N . GLY A 1 215 ? -19.266 -14.734 17.406 1 96.62 215 GLY A N 1
ATOM 1735 C CA . GLY A 1 215 ? -20.594 -14.305 16.969 1 96.62 215 GLY A CA 1
ATOM 1736 C C . GLY A 1 215 ? -20.562 -13.469 15.711 1 96.62 215 GLY A C 1
ATOM 1737 O O . GLY A 1 215 ? -21.594 -13.281 15.062 1 96.62 215 GLY A O 1
ATOM 1738 N N . ASP A 1 216 ? -19.406 -13 15.281 1 97.44 216 ASP A N 1
ATOM 1739 C CA . ASP A 1 216 ? -19.297 -12.203 14.062 1 97.44 216 ASP A CA 1
ATOM 1740 C C . ASP A 1 216 ? -19.781 -12.984 12.844 1 97.44 216 ASP A C 1
ATOM 1742 O O . ASP A 1 216 ? -19.531 -14.188 12.734 1 97.44 216 ASP A O 1
ATOM 1746 N N . SER A 1 217 ? -20.516 -12.336 11.992 1 97.88 217 SER A N 1
ATOM 1747 C CA . SER A 1 217 ? -20.75 -12.875 10.664 1 97.88 217 SER A CA 1
ATOM 1748 C C . SER A 1 217 ? -19.562 -12.633 9.742 1 97.88 217 SER A C 1
ATOM 1750 O O . SER A 1 217 ? -19.141 -11.484 9.555 1 97.88 217 SER A O 1
ATOM 1752 N N . VAL A 1 218 ? -19.047 -13.75 9.18 1 98.25 218 VAL A N 1
ATOM 1753 C CA . VAL A 1 218 ? -17.875 -13.656 8.32 1 98.25 218 VAL A CA 1
ATOM 1754 C C . VAL A 1 218 ? -18.188 -14.234 6.945 1 98.25 218 VAL A C 1
ATOM 1756 O O . VAL A 1 218 ? -18.766 -15.32 6.84 1 98.25 218 VAL A O 1
ATOM 1759 N N . LEU A 1 219 ? -17.906 -13.477 5.914 1 98.12 219 LEU A N 1
ATOM 1760 C CA . LEU A 1 219 ? -17.969 -13.969 4.543 1 98.12 219 LEU A CA 1
ATOM 1761 C C . LEU A 1 219 ? -16.578 -14.289 4.012 1 98.12 219 LEU A C 1
ATOM 1763 O O . LEU A 1 219 ? -15.703 -13.414 3.99 1 98.12 219 LEU A O 1
ATOM 1767 N N . ASP A 1 220 ? -16.359 -15.516 3.645 1 98.25 220 ASP A N 1
ATOM 1768 C CA . ASP A 1 220 ? -15.109 -15.938 3.027 1 98.25 220 ASP A CA 1
ATOM 1769 C C . ASP A 1 220 ? -15.281 -16.172 1.528 1 98.25 220 ASP A C 1
ATOM 1771 O O . ASP A 1 220 ? -15.789 -17.219 1.113 1 98.25 220 ASP A O 1
ATOM 1775 N N . ILE A 1 221 ? -14.781 -15.227 0.743 1 97.62 221 ILE A N 1
ATOM 1776 C CA . ILE A 1 221 ? -14.945 -15.266 -0.706 1 97.62 221 ILE A CA 1
ATOM 1777 C C . ILE A 1 221 ? -13.828 -16.094 -1.333 1 97.62 221 ILE A C 1
ATOM 1779 O O . ILE A 1 221 ? -12.656 -15.703 -1.282 1 97.62 221 ILE A O 1
ATOM 1783 N N . GLY A 1 222 ? -14.156 -17.125 -2.027 1 96.19 222 GLY A N 1
ATOM 1784 C CA . GLY A 1 222 ? -13.164 -18.078 -2.482 1 96.19 222 GLY A CA 1
ATOM 1785 C C . GLY A 1 222 ? -12.609 -18.938 -1.364 1 96.19 222 GLY A C 1
ATOM 1786 O O . GLY A 1 222 ? -11.391 -19 -1.165 1 96.19 222 GLY A O 1
ATOM 1787 N N . CYS A 1 223 ? -13.492 -19.703 -0.76 1 96.88 223 CYS A N 1
ATOM 1788 C CA . CYS A 1 223 ? -13.141 -20.344 0.504 1 96.88 223 CYS A CA 1
ATOM 1789 C C . CYS A 1 223 ? -12.367 -21.641 0.269 1 96.88 223 CYS A C 1
ATOM 1791 O O . CYS A 1 223 ? -11.875 -22.25 1.216 1 96.88 223 CYS A O 1
ATOM 1793 N N . GLY A 1 224 ? -12.242 -22.078 -0.976 1 95.31 224 GLY A N 1
ATOM 1794 C CA . GLY A 1 224 ? -11.531 -23.312 -1.264 1 95.31 224 GLY A CA 1
ATOM 1795 C C . GLY A 1 224 ? -12.117 -24.516 -0.558 1 95.31 224 GLY A C 1
ATOM 1796 O O . GLY A 1 224 ? -13.328 -24.75 -0.617 1 95.31 224 GLY A O 1
ATOM 1797 N N . TRP A 1 225 ? -11.32 -25.281 0.064 1 96.06 225 TRP A N 1
ATOM 1798 C CA . TRP A 1 225 ? -11.758 -26.484 0.768 1 96.06 225 TRP A CA 1
ATOM 1799 C C . TRP A 1 225 ? -12.164 -26.156 2.201 1 96.06 225 TRP A C 1
ATOM 1801 O O . TRP A 1 225 ? -12.227 -27.047 3.053 1 96.06 225 TRP A O 1
ATOM 1811 N N . SER A 1 226 ? -12.305 -24.875 2.527 1 96.5 226 SER A N 1
ATOM 1812 C CA . SER A 1 226 ? -13.023 -24.328 3.674 1 96.5 226 SER A CA 1
ATOM 1813 C C . SER A 1 226 ? -12.188 -24.422 4.945 1 96.5 226 SER A C 1
ATOM 1815 O O . SER A 1 226 ? -12.727 -24.406 6.055 1 96.5 226 SER A O 1
ATOM 1817 N N . TYR A 1 227 ? -10.867 -24.547 4.832 1 97.5 227 TYR A N 1
ATOM 1818 C CA . TYR A 1 227 ? -10.031 -24.672 6.02 1 97.5 227 TYR A CA 1
ATOM 1819 C C . TYR A 1 227 ? -10.078 -23.391 6.844 1 97.5 227 TYR A C 1
ATOM 1821 O O . TYR A 1 227 ? -10.234 -23.422 8.07 1 97.5 227 TYR A O 1
ATOM 1829 N N . LEU A 1 228 ? -9.961 -22.234 6.262 1 98.06 228 LEU A N 1
ATOM 1830 C CA . LEU A 1 228 ? -10.031 -20.953 6.957 1 98.06 228 LEU A CA 1
ATOM 1831 C C . LEU A 1 228 ? -11.391 -20.781 7.629 1 98.06 228 LEU A C 1
ATOM 1833 O O . LEU A 1 228 ? -11.461 -20.391 8.797 1 98.06 228 LEU A O 1
ATOM 1837 N N . ALA A 1 229 ? -12.398 -21.062 6.887 1 97.81 229 ALA A N 1
ATOM 1838 C CA . ALA A 1 229 ? -13.75 -20.922 7.418 1 97.81 229 ALA A CA 1
ATOM 1839 C C . ALA A 1 229 ? -13.938 -21.781 8.664 1 97.81 229 ALA A C 1
ATOM 1841 O O . ALA A 1 229 ? -14.477 -21.328 9.672 1 97.81 229 ALA A O 1
ATOM 1842 N N . ARG A 1 230 ? -13.531 -23.016 8.602 1 97.44 230 ARG A N 1
ATOM 1843 C CA . ARG A 1 230 ? -13.688 -23.953 9.711 1 97.44 230 ARG A CA 1
ATOM 1844 C C . ARG A 1 230 ? -12.898 -23.484 10.93 1 97.44 230 ARG A C 1
ATOM 1846 O O . ARG A 1 230 ? -13.391 -23.547 12.055 1 97.44 230 ARG A O 1
ATOM 1853 N N . ARG A 1 231 ? -11.719 -23 10.727 1 96.81 231 ARG A N 1
ATOM 1854 C CA . ARG A 1 231 ? -10.883 -22.578 11.836 1 96.81 231 ARG A CA 1
ATOM 1855 C C . ARG A 1 231 ? -11.445 -21.312 12.492 1 96.81 231 ARG A C 1
ATOM 1857 O O . ARG A 1 231 ? -11.398 -21.172 13.711 1 96.81 231 ARG A O 1
ATOM 1864 N N . LEU A 1 232 ? -11.938 -20.359 11.711 1 97.44 232 LEU A N 1
ATOM 1865 C CA . LEU A 1 232 ? -12.547 -19.141 12.266 1 97.44 232 LEU A CA 1
ATOM 1866 C C . LEU A 1 232 ? -13.75 -19.5 13.133 1 97.44 232 LEU A C 1
ATOM 1868 O O . LEU A 1 232 ? -13.961 -18.875 14.188 1 97.44 232 LEU A O 1
ATOM 1872 N N . ALA A 1 233 ? -14.508 -20.469 12.68 1 97.25 233 ALA A N 1
ATOM 1873 C CA . ALA A 1 233 ? -15.68 -20.891 13.438 1 97.25 233 ALA A CA 1
ATOM 1874 C C . ALA A 1 233 ? -15.273 -21.656 14.695 1 97.25 233 ALA A C 1
ATOM 1876 O O . ALA A 1 233 ? -15.773 -21.375 15.789 1 97.25 233 ALA A O 1
ATOM 1877 N N . GLU A 1 234 ? -14.375 -22.578 14.531 1 95.62 234 GLU A N 1
ATOM 1878 C CA . GLU A 1 234 ? -13.984 -23.484 15.617 1 95.62 234 GLU A CA 1
ATOM 1879 C C . GLU A 1 234 ? -13.195 -22.75 16.688 1 95.62 234 GLU A C 1
ATOM 1881 O O . GLU A 1 234 ? -13.445 -22.938 17.891 1 95.62 234 GLU A O 1
ATOM 1886 N N . GLU A 1 235 ? -12.281 -21.938 16.281 1 94.44 235 GLU A N 1
ATOM 1887 C CA . GLU A 1 235 ? -11.336 -21.359 17.234 1 94.44 235 GLU A CA 1
ATOM 1888 C C . GLU A 1 235 ? -11.789 -19.984 17.703 1 94.44 235 GLU A C 1
ATOM 1890 O O . GLU A 1 235 ? -11.414 -19.531 18.781 1 94.44 235 GLU A O 1
ATOM 1895 N N . HIS A 1 236 ? -12.648 -19.328 16.891 1 94.69 236 HIS A N 1
ATOM 1896 C CA . HIS A 1 236 ? -12.977 -17.938 17.25 1 94.69 236 HIS A CA 1
ATOM 1897 C C . HIS A 1 236 ? -14.484 -17.766 17.406 1 94.69 236 HIS A C 1
ATOM 1899 O O . HIS A 1 236 ? -14.945 -16.672 17.75 1 94.69 236 HIS A O 1
ATOM 1905 N N . GLY A 1 237 ? -15.219 -18.766 17.141 1 96.06 237 GLY A N 1
ATOM 1906 C CA . GLY A 1 237 ? -16.656 -18.734 17.391 1 96.06 237 GLY A CA 1
ATOM 1907 C C . GLY A 1 237 ? -17.406 -17.891 16.375 1 96.06 237 GLY A C 1
ATOM 1908 O O . GLY A 1 237 ? -18.5 -17.406 16.656 1 96.06 237 GLY A O 1
ATOM 1909 N N . ALA A 1 238 ? -16.891 -17.719 15.188 1 97.25 238 ALA A N 1
ATOM 1910 C CA . ALA A 1 238 ? -17.531 -16.906 14.156 1 97.25 238 ALA A CA 1
ATOM 1911 C C . ALA A 1 238 ? -18.594 -17.703 13.406 1 97.25 238 ALA A C 1
ATOM 1913 O O . ALA A 1 238 ? -18.562 -18.938 13.398 1 97.25 238 ALA A O 1
ATOM 1914 N N . ASN A 1 239 ? -19.578 -17.016 12.891 1 97 239 ASN A N 1
ATOM 1915 C CA . ASN A 1 239 ? -20.5 -17.562 11.906 1 97 239 ASN A CA 1
ATOM 1916 C C . ASN A 1 239 ? -20.031 -17.312 10.484 1 97 239 ASN A C 1
ATOM 1918 O O . ASN A 1 239 ? -20.172 -16.203 9.961 1 97 239 ASN A O 1
ATOM 1922 N N . VAL A 1 240 ? -19.578 -18.422 9.836 1 97.69 240 VAL A N 1
ATOM 1923 C CA . VAL A 1 240 ? -18.844 -18.188 8.594 1 97.69 240 VAL A CA 1
ATOM 1924 C C . VAL A 1 240 ? -19.672 -18.703 7.41 1 97.69 240 VAL A C 1
ATOM 1926 O O . VAL A 1 240 ? -20.188 -19.812 7.445 1 97.69 240 VAL A O 1
ATOM 1929 N N . THR A 1 241 ? -19.859 -17.875 6.445 1 96.69 241 THR A N 1
ATOM 1930 C CA . THR A 1 241 ? -20.359 -18.25 5.125 1 96.69 241 THR A CA 1
ATOM 1931 C C . THR A 1 241 ? -19.219 -18.234 4.102 1 96.69 241 THR A C 1
ATOM 1933 O O . THR A 1 241 ? -18.594 -17.203 3.869 1 96.69 241 THR A O 1
ATOM 1936 N N . GLY A 1 242 ? -18.906 -19.391 3.572 1 97.06 242 GLY A N 1
ATOM 1937 C CA . GLY A 1 242 ? -17.938 -19.484 2.49 1 97.06 242 GLY A CA 1
ATOM 1938 C C . GLY A 1 242 ? -18.594 -19.641 1.126 1 97.06 242 GLY A C 1
ATOM 1939 O O . GLY A 1 242 ? -19.609 -20.328 0.992 1 97.06 242 GLY A O 1
ATOM 1940 N N . ILE A 1 243 ? -17.969 -19.031 0.132 1 95.62 243 ILE A N 1
ATOM 1941 C CA . ILE A 1 243 ? -18.5 -19.203 -1.215 1 95.62 243 ILE A CA 1
ATOM 1942 C C . ILE A 1 243 ? -17.406 -19.734 -2.139 1 95.62 243 ILE A C 1
ATOM 1944 O O . ILE A 1 243 ? -16.234 -19.359 -2.02 1 95.62 243 ILE A O 1
ATOM 1948 N N . THR A 1 244 ? -17.75 -20.625 -3.004 1 94.31 244 THR A N 1
ATOM 1949 C CA . THR A 1 244 ? -16.875 -21.219 -4.016 1 94.31 244 THR A CA 1
ATOM 1950 C C . THR A 1 244 ? -17.656 -21.5 -5.301 1 94.31 244 THR A C 1
ATOM 1952 O O . THR A 1 244 ? -18.891 -21.5 -5.297 1 94.31 244 THR A O 1
ATOM 1955 N N . LEU A 1 245 ? -16.906 -21.594 -6.391 1 89.56 245 LEU A N 1
ATOM 1956 C CA . LEU A 1 245 ? -17.516 -21.953 -7.66 1 89.56 245 LEU A CA 1
ATOM 1957 C C . LEU A 1 245 ? -17.344 -23.453 -7.926 1 89.56 245 LEU A C 1
ATOM 1959 O O . LEU A 1 245 ? -17.922 -23.984 -8.875 1 89.56 245 LEU A O 1
ATOM 1963 N N . SER A 1 246 ? -16.656 -24.109 -7.062 1 90.94 246 SER A N 1
ATOM 1964 C CA . SER A 1 246 ? -16.297 -25.516 -7.289 1 90.94 246 SER A CA 1
ATOM 1965 C C . SER A 1 246 ? -17.234 -26.453 -6.531 1 90.94 246 SER A C 1
ATOM 1967 O O . SER A 1 246 ? -17.266 -26.438 -5.297 1 90.94 246 SER A O 1
ATOM 1969 N N . LYS A 1 247 ? -17.875 -27.312 -7.309 1 91.81 247 LYS A N 1
ATOM 1970 C CA . LYS A 1 247 ? -18.734 -28.312 -6.703 1 91.81 247 LYS A CA 1
ATOM 1971 C C . LYS A 1 247 ? -17.938 -29.312 -5.871 1 91.81 247 LYS A C 1
ATOM 1973 O O . LYS A 1 247 ? -18.391 -29.766 -4.82 1 91.81 247 LYS A O 1
ATOM 1978 N N . GLU A 1 248 ? -16.75 -29.578 -6.379 1 91.5 248 GLU A N 1
ATOM 1979 C CA . GLU A 1 248 ? -15.875 -30.516 -5.684 1 91.5 248 GLU A CA 1
ATOM 1980 C C . GLU A 1 248 ? -15.438 -29.969 -4.328 1 91.5 248 GLU A C 1
ATOM 1982 O O . GLU A 1 248 ? -15.391 -30.703 -3.34 1 91.5 248 GLU A O 1
ATOM 1987 N N . GLN A 1 249 ? -15.172 -28.703 -4.293 1 93.5 249 GLN A N 1
ATOM 1988 C CA . GLN A 1 249 ? -14.766 -28.062 -3.043 1 93.5 249 GLN A CA 1
ATOM 1989 C C . GLN A 1 249 ? -15.914 -28.062 -2.033 1 93.5 249 GLN A C 1
ATOM 1991 O O . GLN A 1 249 ? -15.703 -28.375 -0.854 1 93.5 249 GLN A O 1
ATOM 1996 N N . ARG A 1 250 ? -17.078 -27.75 -2.455 1 93.81 250 ARG A N 1
ATOM 1997 C CA . ARG A 1 250 ? -18.234 -27.766 -1.562 1 93.81 250 ARG A CA 1
ATOM 1998 C C . ARG A 1 250 ? -18.5 -29.172 -1.049 1 93.81 250 ARG A C 1
ATOM 2000 O O . ARG A 1 250 ? -18.781 -29.375 0.134 1 93.81 250 ARG A O 1
ATOM 2007 N N . GLN A 1 251 ? -18.453 -30.125 -1.979 1 93.5 251 GLN A N 1
ATOM 2008 C CA . GLN A 1 251 ? -18.688 -31.5 -1.585 1 93.5 251 GLN A CA 1
ATOM 2009 C C . GLN A 1 251 ? -17.656 -31.969 -0.548 1 93.5 251 GLN A C 1
ATOM 2011 O O . GLN A 1 251 ? -18 -32.719 0.372 1 93.5 251 GLN A O 1
ATOM 2016 N N . TYR A 1 252 ? -16.438 -31.562 -0.779 1 93.31 252 TYR A 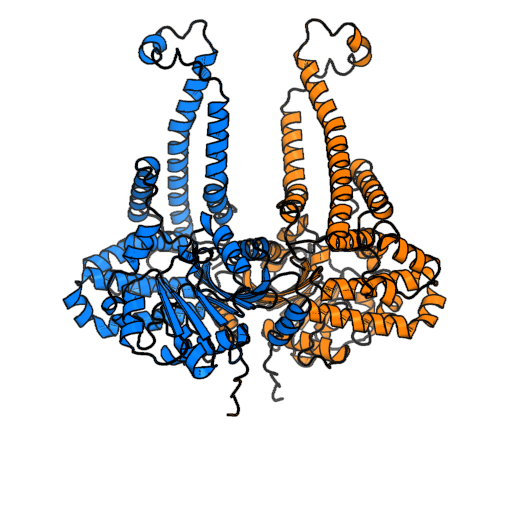N 1
ATOM 2017 C CA . TYR A 1 252 ? -15.391 -31.875 0.198 1 93.31 252 TYR A CA 1
ATOM 2018 C C . TYR A 1 252 ? -15.805 -31.422 1.595 1 93.31 252 TYR A C 1
ATOM 2020 O O . TYR A 1 252 ? -15.672 -32.188 2.561 1 93.31 252 TYR A O 1
ATOM 2028 N N . PHE A 1 253 ? -16.328 -30.25 1.731 1 94.19 253 PHE A N 1
ATOM 2029 C CA . PHE A 1 253 ? -16.766 -29.719 3.012 1 94.19 253 PHE A CA 1
ATOM 2030 C C . PHE A 1 253 ? -17.922 -30.531 3.568 1 94.19 253 PHE A C 1
ATOM 2032 O O . PHE A 1 253 ? -17.953 -30.844 4.762 1 94.19 253 PHE A O 1
ATOM 2039 N N . LEU A 1 254 ? -18.891 -30.859 2.723 1 94.19 254 LEU A N 1
ATOM 2040 C CA . LEU A 1 254 ? -20.062 -31.609 3.154 1 94.19 254 LEU A CA 1
ATOM 2041 C C . LEU A 1 254 ? -19.656 -32.969 3.684 1 94.19 254 LEU A C 1
ATOM 2043 O O . LEU A 1 254 ? -20.25 -33.5 4.641 1 94.19 254 LEU A O 1
ATOM 2047 N N . ASP A 1 255 ? -18.641 -33.469 3.086 1 93.69 255 ASP A N 1
ATOM 2048 C CA . ASP A 1 255 ? -18.188 -34.812 3.471 1 93.69 255 ASP A CA 1
ATOM 2049 C C . ASP A 1 255 ? -17.5 -34.781 4.832 1 93.69 255 ASP A C 1
ATOM 2051 O O . ASP A 1 255 ? -17.375 -35.781 5.5 1 93.69 255 ASP A O 1
ATOM 2055 N N . LEU A 1 256 ? -16.984 -33.656 5.188 1 91.75 256 LEU A N 1
ATOM 2056 C CA . LEU A 1 256 ? -16.328 -33.531 6.48 1 91.75 256 LEU A CA 1
ATOM 2057 C C . LEU A 1 256 ? -17.328 -33.594 7.617 1 91.75 256 LEU A C 1
ATOM 2059 O O . LEU A 1 256 ? -16.969 -33.844 8.773 1 91.75 256 LEU A O 1
ATOM 2063 N N . ASP A 1 257 ? -18.609 -33.406 7.344 1 87.31 257 ASP A N 1
ATOM 2064 C CA . ASP A 1 257 ? -19.672 -33.406 8.344 1 87.31 257 ASP A CA 1
ATOM 2065 C C . ASP A 1 257 ? -19.328 -32.469 9.5 1 87.31 257 ASP A C 1
ATOM 2067 O O . ASP A 1 257 ? -19.359 -32.875 10.664 1 87.31 257 ASP A O 1
ATOM 2071 N N . PHE A 1 258 ? -18.953 -31.344 9.18 1 85.88 258 PHE A N 1
ATOM 2072 C CA . PHE A 1 258 ? -18.516 -30.328 10.133 1 85.88 258 PHE A CA 1
ATOM 2073 C C . PHE A 1 258 ? -19.703 -29.719 10.867 1 85.88 258 PHE A C 1
ATOM 2075 O O . PHE A 1 258 ? -20.719 -29.375 10.258 1 85.88 258 PHE A O 1
ATOM 2082 N N . GLN A 1 259 ? -19.75 -29.688 12.172 1 78.69 259 GLN A N 1
ATOM 2083 C CA . GLN A 1 259 ? -20.891 -29.359 13.031 1 78.69 259 GLN A CA 1
ATOM 2084 C C . GLN A 1 259 ? -20.844 -27.906 13.477 1 78.69 259 GLN A C 1
ATOM 2086 O O . GLN A 1 259 ? -21.719 -27.438 14.211 1 78.69 259 GLN A O 1
ATOM 2091 N N . ASN A 1 260 ? -20.047 -27.125 13.07 1 82.62 260 ASN A N 1
ATOM 2092 C CA . ASN A 1 260 ? -19.969 -25.734 13.516 1 82.62 260 ASN A CA 1
ATOM 2093 C C . ASN A 1 260 ? -20.688 -24.797 12.562 1 82.62 260 ASN A C 1
ATOM 2095 O O . ASN A 1 260 ? -21.422 -25.234 11.68 1 82.62 260 ASN A O 1
ATOM 2099 N N . LYS A 1 261 ? -20.703 -23.547 12.938 1 90.94 261 LYS A N 1
ATOM 2100 C CA . LYS A 1 261 ? -21.469 -22.5 12.266 1 90.94 261 LYS A CA 1
ATOM 2101 C C . LYS A 1 261 ? -20.797 -22.078 10.961 1 90.94 261 LYS A C 1
ATOM 2103 O O . LYS A 1 261 ? -20.453 -20.906 10.773 1 90.94 261 LYS A O 1
ATOM 2108 N N . VAL A 1 262 ? -20.609 -23.078 10.094 1 96.62 262 VAL A N 1
ATOM 2109 C CA . VAL A 1 262 ? -20.047 -22.812 8.781 1 96.62 262 VAL A CA 1
ATOM 2110 C C . VAL A 1 262 ? -21.031 -23.234 7.695 1 96.62 262 VAL A C 1
ATOM 2112 O O . VAL A 1 262 ? -21.594 -24.344 7.75 1 96.62 262 VAL A O 1
ATOM 2115 N N . THR A 1 263 ? -21.328 -22.406 6.812 1 95 263 THR A N 1
ATOM 2116 C CA . THR A 1 263 ? -22.109 -22.703 5.621 1 95 263 THR A CA 1
ATOM 2117 C C . THR A 1 263 ? -21.297 -22.422 4.355 1 95 263 THR A C 1
ATOM 2119 O O . THR A 1 263 ? -20.703 -21.359 4.207 1 95 263 THR A O 1
ATOM 2122 N N . ILE A 1 264 ? -21.266 -23.406 3.475 1 95.81 264 ILE A N 1
ATOM 2123 C CA . ILE A 1 264 ? -20.562 -23.234 2.209 1 95.81 264 ILE A CA 1
ATOM 2124 C C . ILE A 1 264 ? -21.562 -23.188 1.062 1 95.81 264 ILE A C 1
ATOM 2126 O O . ILE A 1 264 ? -22.359 -24.109 0.88 1 95.81 264 ILE A O 1
ATOM 2130 N N . LEU A 1 265 ? -21.5 -22.141 0.304 1 93.88 265 LEU A N 1
ATOM 2131 C CA . LEU A 1 265 ? -22.422 -21.938 -0.804 1 93.88 265 LEU A CA 1
ATOM 2132 C C . LEU A 1 265 ? -21.703 -22.031 -2.143 1 93.88 265 LEU A C 1
ATOM 2134 O O . LEU A 1 265 ? -20.562 -21.562 -2.275 1 93.88 265 LEU A O 1
ATOM 2138 N N . LEU A 1 266 ? -22.359 -22.719 -3.098 1 93 266 LEU A N 1
ATOM 2139 C CA . LEU A 1 266 ? -21.938 -22.625 -4.488 1 93 266 LEU A CA 1
ATOM 2140 C C . LEU A 1 266 ? -22.469 -21.359 -5.148 1 93 266 LEU A C 1
ATOM 2142 O O . LEU A 1 266 ? -23.609 -21.312 -5.59 1 93 266 LEU A O 1
ATOM 2146 N N . GLN A 1 267 ? -21.594 -20.359 -5.191 1 89.56 267 GLN A N 1
ATOM 2147 C CA . GLN A 1 267 ? -22.078 -19.047 -5.594 1 89.56 267 GLN A CA 1
ATOM 2148 C C . GLN A 1 267 ? -20.953 -18.203 -6.18 1 89.56 267 GLN A C 1
ATOM 2150 O O . GLN A 1 267 ? -19.828 -18.203 -5.668 1 89.56 267 GLN A O 1
ATOM 2155 N N . ASP A 1 268 ? -21.312 -17.547 -7.242 1 87.5 268 ASP A N 1
ATOM 2156 C CA . ASP A 1 268 ? -20.438 -16.531 -7.809 1 87.5 268 ASP A CA 1
ATOM 2157 C C . ASP A 1 268 ? -20.422 -15.273 -6.949 1 87.5 268 ASP A C 1
ATOM 2159 O O . ASP A 1 268 ? -21.484 -14.75 -6.598 1 87.5 268 ASP A O 1
ATOM 2163 N N . ALA A 1 269 ? -19.25 -14.891 -6.633 1 84.31 269 ALA A N 1
ATOM 2164 C CA . ALA A 1 269 ? -19.094 -13.719 -5.781 1 84.31 269 ALA A CA 1
ATOM 2165 C C . ALA A 1 269 ? -19.797 -12.5 -6.379 1 84.31 269 ALA A C 1
ATOM 2167 O O . ALA A 1 269 ? -20.312 -11.648 -5.652 1 84.31 269 ALA A O 1
ATOM 2168 N N . MET A 1 270 ? -19.859 -12.375 -7.652 1 83.38 270 MET A N 1
ATOM 2169 C CA . MET A 1 270 ? -20.422 -11.234 -8.367 1 83.38 270 MET A CA 1
ATOM 2170 C C . MET A 1 270 ? -21.953 -11.25 -8.305 1 83.38 270 MET A C 1
ATOM 2172 O O . MET A 1 270 ? -22.594 -10.25 -8.609 1 83.38 270 MET A O 1
ATOM 2176 N N . ARG A 1 271 ? -22.547 -12.305 -7.77 1 82.81 271 ARG A N 1
ATOM 2177 C CA . ARG A 1 271 ? -24 -12.43 -7.73 1 82.81 271 ARG A CA 1
ATOM 2178 C C . ARG A 1 271 ? -24.5 -12.633 -6.305 1 82.81 271 ARG A C 1
ATOM 2180 O O . ARG A 1 271 ? -25.656 -12.984 -6.09 1 82.81 271 ARG A O 1
ATOM 2187 N N . LEU A 1 272 ? -23.688 -12.477 -5.469 1 84.62 272 LEU A N 1
ATOM 2188 C CA . LEU A 1 272 ? -24.031 -12.742 -4.07 1 84.62 272 LEU A CA 1
ATOM 2189 C C . LEU A 1 272 ? -25.141 -11.812 -3.592 1 84.62 272 LEU A C 1
ATOM 2191 O O . LEU A 1 272 ? -25.938 -12.195 -2.736 1 84.62 272 LEU A O 1
ATOM 2195 N N . LYS A 1 273 ? -25.141 -10.656 -4.086 1 77.19 273 LYS A N 1
ATOM 2196 C CA . LYS A 1 273 ? -26.094 -9.664 -3.621 1 77.19 273 LYS A CA 1
ATOM 2197 C C . LYS A 1 273 ? -27.531 -10.086 -3.953 1 77.19 273 LYS A C 1
ATOM 2199 O O . LYS A 1 273 ? -28.484 -9.57 -3.369 1 77.19 273 LYS A O 1
ATOM 2204 N N . GLU A 1 274 ? -27.609 -10.938 -4.809 1 76 274 GLU A N 1
ATOM 2205 C CA . GLU A 1 274 ? -28.938 -11.398 -5.246 1 76 274 GLU A CA 1
ATOM 2206 C C . GLU A 1 274 ? -29.531 -12.383 -4.246 1 76 274 GLU A C 1
ATOM 2208 O O . GLU A 1 274 ? -30.734 -12.656 -4.285 1 76 274 GLU A O 1
ATOM 2213 N N . ARG A 1 275 ? -28.688 -12.773 -3.422 1 82.31 275 ARG A N 1
ATOM 2214 C CA . ARG A 1 275 ? -29.172 -13.758 -2.461 1 82.31 275 ARG A CA 1
ATOM 2215 C C . ARG A 1 275 ? -30 -13.094 -1.364 1 82.31 275 ARG A C 1
ATOM 2217 O O . ARG A 1 275 ? -29.688 -11.984 -0.925 1 82.31 275 ARG A O 1
ATOM 2224 N N . ASN A 1 276 ? -30.938 -13.828 -0.899 1 77.88 276 ASN A N 1
ATOM 2225 C CA . ASN A 1 276 ? -31.828 -13.305 0.128 1 77.88 276 ASN A CA 1
ATOM 2226 C C . ASN A 1 276 ? -31.562 -13.945 1.484 1 77.88 276 ASN A C 1
ATOM 2228 O O . ASN A 1 276 ? -32.281 -13.68 2.453 1 77.88 276 ASN A O 1
ATOM 2232 N N . ASP A 1 277 ? -30.562 -14.719 1.639 1 82.62 277 ASP A N 1
ATOM 2233 C CA . ASP A 1 277 ? -30.297 -15.43 2.885 1 82.62 277 ASP A CA 1
ATOM 2234 C C . ASP A 1 277 ? -29 -14.93 3.531 1 82.62 277 ASP A C 1
ATOM 2236 O O . ASP A 1 277 ? -28.391 -15.648 4.32 1 82.62 277 ASP A O 1
ATOM 2240 N N . LEU A 1 278 ? -28.672 -13.812 3.104 1 86.44 278 LEU A N 1
ATOM 2241 C CA . LEU A 1 278 ? -27.5 -13.203 3.703 1 86.44 278 LEU A CA 1
ATOM 2242 C C . LEU A 1 278 ? -27.891 -12.297 4.867 1 86.44 278 LEU A C 1
ATOM 2244 O O . LEU A 1 278 ? -29.047 -11.883 4.973 1 86.44 278 LEU A O 1
ATOM 2248 N N . PRO A 1 279 ? -26.938 -12.109 5.746 1 86.06 279 PRO A N 1
ATOM 2249 C CA . PRO A 1 279 ? -27.25 -11.234 6.883 1 86.06 279 PRO A CA 1
ATOM 2250 C C . PRO A 1 279 ? -27.719 -9.852 6.449 1 86.06 279 PRO A C 1
ATOM 2252 O O . PRO A 1 279 ? -27.172 -9.273 5.512 1 86.06 279 PRO A O 1
ATOM 2255 N N . ILE A 1 280 ? -28.688 -9.406 7.211 1 82.62 280 ILE A N 1
ATOM 2256 C CA . ILE A 1 280 ? -29.234 -8.078 6.977 1 82.62 280 ILE A CA 1
ATOM 2257 C C . ILE A 1 280 ? -28.172 -7.023 7.305 1 82.62 280 ILE A C 1
ATOM 2259 O O . ILE A 1 280 ? -27.531 -7.086 8.359 1 82.62 280 ILE A O 1
ATOM 2263 N N . GLY A 1 281 ? -27.891 -6.152 6.477 1 86.88 281 GLY A N 1
ATOM 2264 C CA . GLY A 1 281 ? -26.953 -5.066 6.723 1 86.88 281 GLY A CA 1
ATOM 2265 C C . GLY A 1 281 ? -25.531 -5.395 6.277 1 86.88 281 GLY A C 1
ATOM 2266 O O . GLY A 1 281 ? -24.656 -4.527 6.289 1 86.88 281 GLY A O 1
ATOM 2267 N N . GLY A 1 282 ? -25.344 -6.703 6.016 1 93.12 282 GLY A N 1
ATOM 2268 C CA . GLY A 1 282 ? -24.016 -7.082 5.543 1 93.12 282 GLY A CA 1
ATOM 2269 C C . GLY A 1 282 ? -23.234 -7.883 6.559 1 93.12 282 GLY A C 1
ATOM 2270 O O . GLY A 1 282 ? -23.781 -8.328 7.57 1 93.12 282 GLY A O 1
ATOM 2271 N N . PHE A 1 283 ? -22.031 -8.148 6.328 1 97.62 283 PHE A N 1
ATOM 2272 C CA . PHE A 1 283 ? -21.172 -8.977 7.172 1 97.62 283 PHE A CA 1
ATOM 2273 C C . PHE A 1 283 ? -20.281 -8.109 8.062 1 97.62 283 PHE A C 1
ATOM 2275 O O . PHE A 1 283 ? -19.875 -7.016 7.66 1 97.62 283 PHE A O 1
ATOM 2282 N N . ASP A 1 284 ? -19.953 -8.625 9.266 1 98.19 284 ASP A N 1
ATOM 2283 C CA . ASP A 1 284 ? -19 -7.957 10.148 1 98.19 284 ASP A CA 1
ATOM 2284 C C . ASP A 1 284 ? -17.594 -7.961 9.562 1 98.19 284 ASP A C 1
ATOM 2286 O O . ASP A 1 284 ? -16.859 -6.984 9.695 1 98.19 284 ASP A O 1
ATOM 2290 N N . LYS A 1 285 ? -17.281 -9.117 9.008 1 98.62 285 LYS A N 1
ATOM 2291 C CA . LYS A 1 285 ? -15.961 -9.312 8.43 1 98.62 285 LYS A CA 1
ATOM 2292 C C . LYS A 1 285 ? -16.047 -10 7.074 1 98.62 285 LYS A C 1
ATOM 2294 O O . LYS A 1 285 ? -16.938 -10.828 6.848 1 98.62 285 LYS A O 1
ATOM 2299 N N . ILE A 1 286 ? -15.117 -9.68 6.172 1 98.69 286 ILE A N 1
ATOM 2300 C CA . ILE A 1 286 ? -14.992 -10.375 4.895 1 98.69 286 ILE A CA 1
ATOM 2301 C C . ILE A 1 286 ? -13.523 -10.734 4.645 1 98.69 286 ILE A C 1
ATOM 2303 O O . ILE A 1 286 ? -12.625 -9.945 4.934 1 98.69 286 ILE A O 1
ATOM 2307 N N . THR A 1 287 ? -13.297 -11.93 4.184 1 98.75 287 THR A N 1
ATOM 2308 C CA . THR A 1 287 ? -11.969 -12.367 3.766 1 98.75 287 THR A CA 1
ATOM 2309 C C . THR A 1 287 ? -11.984 -12.836 2.312 1 98.75 287 THR A C 1
ATOM 2311 O O . THR A 1 287 ? -12.984 -13.391 1.846 1 98.75 287 THR A O 1
ATOM 2314 N N . SER A 1 288 ? -11.016 -12.562 1.625 1 98.38 288 SER A N 1
ATOM 2315 C CA . SER A 1 288 ? -10.734 -13.086 0.293 1 98.38 288 SER A CA 1
ATOM 2316 C C . SER A 1 288 ? -9.242 -13.336 0.104 1 98.38 288 SER A C 1
ATOM 2318 O O . SER A 1 288 ? -8.453 -12.383 0.03 1 98.38 288 SER A O 1
ATOM 2320 N N . LEU A 1 289 ? -8.891 -14.547 0.058 1 98.12 289 LEU A N 1
ATOM 2321 C CA . LEU A 1 289 ? -7.473 -14.891 -0.055 1 98.12 289 LEU A CA 1
ATOM 2322 C C . LEU A 1 289 ? -7.172 -15.508 -1.415 1 98.12 289 LEU A C 1
ATOM 2324 O O . LEU A 1 289 ? -7.609 -16.625 -1.706 1 98.12 289 LEU A O 1
ATOM 2328 N N . GLU A 1 290 ? -6.402 -14.766 -2.223 1 96 290 GLU A N 1
ATOM 2329 C CA . GLU A 1 290 ? -5.891 -15.219 -3.512 1 96 290 GLU A CA 1
ATOM 2330 C C . GLU A 1 290 ? -7.016 -15.742 -4.398 1 96 290 GLU A C 1
ATOM 2332 O O . GLU A 1 290 ? -6.887 -16.797 -5.016 1 96 290 GLU A O 1
ATOM 2337 N N . MET A 1 291 ? -8.062 -15.109 -4.387 1 92.25 291 MET A N 1
ATOM 2338 C CA . MET A 1 291 ? -9.219 -15.414 -5.223 1 92.25 291 MET A CA 1
ATOM 2339 C C . MET A 1 291 ? -9.406 -14.352 -6.297 1 92.25 291 MET A C 1
ATOM 2341 O O . MET A 1 291 ? -9.797 -14.656 -7.426 1 92.25 291 MET A O 1
ATOM 2345 N N . ALA A 1 292 ? -9.07 -13.133 -5.938 1 90.5 292 ALA A N 1
ATOM 2346 C CA . ALA A 1 292 ? -9.391 -11.992 -6.781 1 90.5 292 ALA A CA 1
ATOM 2347 C C . ALA A 1 292 ? -8.617 -12.047 -8.094 1 90.5 292 ALA A C 1
ATOM 2349 O O . ALA A 1 292 ? -8.984 -11.375 -9.07 1 90.5 292 ALA A O 1
ATOM 2350 N N . GLU A 1 293 ? -7.535 -12.781 -8.164 1 85.5 293 GLU A N 1
ATOM 2351 C CA . GLU A 1 293 ? -6.789 -12.984 -9.406 1 85.5 293 GLU A CA 1
ATOM 2352 C C . GLU A 1 293 ? -7.684 -13.555 -10.5 1 85.5 293 GLU A C 1
ATOM 2354 O O . GLU A 1 293 ? -7.477 -13.281 -11.688 1 85.5 293 GLU A O 1
ATOM 2359 N N . HIS A 1 294 ? -8.641 -14.195 -10.094 1 82.94 294 HIS A N 1
ATOM 2360 C CA . HIS A 1 294 ? -9.508 -14.891 -11.039 1 82.94 294 HIS A CA 1
ATOM 2361 C C . HIS A 1 294 ? -10.648 -13.984 -11.508 1 82.94 294 HIS A C 1
ATOM 2363 O O . HIS A 1 294 ? -11.352 -14.305 -12.469 1 82.94 294 HIS A O 1
ATOM 2369 N N . VAL A 1 295 ? -10.859 -12.953 -10.836 1 81.81 295 VAL A N 1
ATOM 2370 C CA . VAL A 1 295 ? -11.906 -12.008 -11.219 1 81.81 295 VAL A CA 1
ATOM 2371 C C . VAL A 1 295 ? -11.516 -11.305 -12.516 1 81.81 295 VAL A C 1
ATOM 2373 O O . VAL A 1 295 ? -12.375 -10.969 -13.328 1 81.81 295 VAL A O 1
ATOM 2376 N N . GLY A 1 296 ? -10.211 -11.133 -12.695 1 75.5 296 GLY A N 1
ATOM 2377 C CA . GLY A 1 296 ? -9.719 -10.43 -13.875 1 75.5 296 GLY A CA 1
ATOM 2378 C C . GLY A 1 296 ? -9.617 -8.93 -13.672 1 75.5 296 GLY A C 1
ATOM 2379 O O . GLY A 1 296 ? -10.281 -8.367 -12.789 1 75.5 296 GLY A O 1
ATOM 2380 N N . ILE A 1 297 ? -8.883 -8.312 -14.469 1 76.69 297 ILE A N 1
ATOM 2381 C CA . ILE A 1 297 ? -8.578 -6.887 -14.359 1 76.69 297 ILE A CA 1
ATOM 2382 C C . ILE A 1 297 ? -9.828 -6.07 -14.688 1 76.69 297 ILE A C 1
ATOM 2384 O O . ILE A 1 297 ? -10.109 -5.066 -14.023 1 76.69 297 ILE A O 1
ATOM 2388 N N . ARG A 1 298 ? -10.633 -6.453 -15.609 1 72.5 298 ARG A N 1
ATOM 2389 C CA . ARG A 1 298 ? -11.789 -5.711 -16.109 1 72.5 298 ARG A CA 1
ATOM 2390 C C . ARG A 1 298 ? -12.891 -5.641 -15.055 1 72.5 298 ARG A C 1
ATOM 2392 O O . ARG A 1 298 ? -13.586 -4.633 -14.945 1 72.5 298 ARG A O 1
ATOM 2399 N N . ARG A 1 299 ? -13 -6.723 -14.344 1 78.81 299 ARG A N 1
ATOM 2400 C CA . ARG A 1 299 ? -14.102 -6.797 -13.398 1 78.81 299 ARG A CA 1
ATOM 2401 C C . ARG A 1 299 ? -13.625 -6.527 -11.977 1 78.81 299 ARG A C 1
ATOM 2403 O O . ARG A 1 299 ? -14.398 -6.621 -11.023 1 78.81 299 ARG A O 1
ATOM 2410 N N . TYR A 1 300 ? -12.43 -6.184 -11.93 1 87.06 300 TYR A N 1
ATOM 2411 C CA . TYR A 1 300 ? -11.797 -6.031 -10.625 1 87.06 300 TYR A CA 1
ATOM 2412 C C . TYR A 1 300 ? -12.516 -4.977 -9.789 1 87.06 300 TYR A C 1
ATOM 2414 O O . TYR A 1 300 ? -12.82 -5.207 -8.617 1 87.06 300 TYR A O 1
ATOM 2422 N N . GLN A 1 301 ? -12.766 -3.814 -10.359 1 86 301 GLN A N 1
ATOM 2423 C CA . GLN A 1 301 ? -13.414 -2.715 -9.656 1 86 301 GLN A CA 1
ATOM 2424 C C . GLN A 1 301 ? -14.836 -3.094 -9.234 1 86 301 GLN A C 1
ATOM 2426 O O . GLN A 1 301 ? -15.25 -2.805 -8.117 1 86 301 GLN A O 1
ATOM 2431 N N . GLU A 1 302 ? -15.555 -3.684 -10.156 1 85.12 302 GLU A N 1
ATOM 2432 C CA . GLU A 1 302 ? -16.906 -4.141 -9.852 1 85.12 302 GLU A CA 1
ATOM 2433 C C . GLU A 1 302 ? -16.906 -5.117 -8.68 1 85.12 302 GLU A C 1
ATOM 2435 O O . GLU A 1 302 ? -17.766 -5.043 -7.797 1 85.12 302 GLU A O 1
ATOM 2440 N N . PHE A 1 303 ? -16 -6.016 -8.734 1 92.12 303 PHE A N 1
ATOM 2441 C CA . PHE A 1 303 ? -15.859 -6.988 -7.656 1 92.12 303 PHE A CA 1
ATOM 2442 C C . PHE A 1 303 ? -15.656 -6.285 -6.32 1 92.12 303 PHE A C 1
ATOM 2444 O O . PHE A 1 303 ? -16.359 -6.57 -5.348 1 92.12 303 PHE A O 1
ATOM 2451 N N . LEU A 1 304 ? -14.727 -5.352 -6.25 1 94.25 304 LEU A N 1
ATOM 2452 C CA . LEU A 1 304 ? -14.406 -4.66 -5.004 1 94.25 304 LEU A CA 1
ATOM 2453 C C . LEU A 1 304 ? -15.594 -3.832 -4.523 1 94.25 304 LEU A C 1
ATOM 2455 O O . LEU A 1 304 ? -15.852 -3.748 -3.322 1 94.25 304 LEU A O 1
ATOM 2459 N N . LYS A 1 305 ? -16.312 -3.234 -5.41 1 90.75 305 LYS A N 1
ATOM 2460 C CA . LYS A 1 305 ? -17.5 -2.484 -5.043 1 90.75 305 LYS A CA 1
ATOM 2461 C C . LYS A 1 305 ? -18.562 -3.402 -4.453 1 90.75 305 LYS A C 1
ATOM 2463 O O . LYS A 1 305 ? -19.281 -3.014 -3.529 1 90.75 305 LYS A O 1
ATOM 2468 N N . HIS A 1 306 ? -18.641 -4.539 -5.078 1 92 306 HIS A N 1
ATOM 2469 C CA . HIS A 1 306 ? -19.562 -5.531 -4.547 1 92 306 HIS A CA 1
ATOM 2470 C C . HIS A 1 306 ? -19.188 -5.93 -3.123 1 92 306 HIS A C 1
ATOM 2472 O O . HIS A 1 306 ? -20.047 -5.992 -2.244 1 92 306 HIS A O 1
ATOM 2478 N N . VAL A 1 307 ? -17.984 -6.219 -2.895 1 96.5 307 VAL A N 1
ATOM 2479 C CA . VAL A 1 307 ? -17.5 -6.562 -1.559 1 96.5 307 VAL A CA 1
ATOM 2480 C C . VAL A 1 307 ? -17.797 -5.418 -0.593 1 96.5 307 VAL A C 1
ATOM 2482 O O . VAL A 1 307 ? -18.25 -5.648 0.531 1 96.5 307 VAL A O 1
ATOM 2485 N N . HIS A 1 308 ? -17.531 -4.203 -1.014 1 94.94 308 HIS A N 1
ATOM 2486 C CA . HIS A 1 308 ? -17.781 -3.016 -0.21 1 94.94 308 HIS A CA 1
ATOM 2487 C C . HIS A 1 308 ? -19.25 -2.959 0.227 1 94.94 308 HIS A C 1
ATOM 2489 O O . HIS A 1 308 ? -19.547 -2.641 1.381 1 94.94 308 HIS A O 1
ATOM 2495 N N . SER A 1 309 ? -20.172 -3.309 -0.664 1 92.06 309 SER A N 1
ATOM 2496 C CA . SER A 1 309 ? -21.594 -3.24 -0.382 1 92.06 309 SER A CA 1
ATOM 2497 C C . SER A 1 309 ? -22.031 -4.332 0.597 1 92.06 309 SER A C 1
ATOM 2499 O O . SER A 1 309 ? -23.031 -4.191 1.289 1 92.06 309 SER A O 1
ATOM 2501 N N . LEU A 1 310 ? -21.266 -5.363 0.695 1 95.12 310 LEU A N 1
ATOM 2502 C CA . LEU A 1 310 ? -21.609 -6.496 1.547 1 95.12 310 LEU A CA 1
ATOM 2503 C C . LEU A 1 310 ? -21 -6.34 2.934 1 95.12 310 LEU A C 1
ATOM 2505 O O . LEU A 1 310 ? -21.344 -7.09 3.854 1 95.12 310 LEU A O 1
ATOM 2509 N N . LEU A 1 311 ? -20.141 -5.434 3.082 1 96.75 311 LEU A N 1
ATOM 2510 C CA . LEU A 1 311 ? -19.453 -5.203 4.352 1 96.75 311 LEU A CA 1
ATOM 2511 C C . LEU A 1 311 ? -20.188 -4.145 5.172 1 96.75 311 LEU A C 1
ATOM 2513 O O . LEU A 1 311 ? -20.578 -3.102 4.641 1 96.75 311 LEU A O 1
ATOM 2517 N N . LYS A 1 312 ? -20.391 -4.422 6.418 1 96.75 312 LYS A N 1
ATOM 2518 C CA . LYS A 1 312 ? -20.938 -3.406 7.309 1 96.75 312 LYS A CA 1
ATOM 2519 C C . LYS A 1 312 ? -20.047 -2.178 7.371 1 96.75 312 LYS A C 1
ATOM 2521 O O . LYS A 1 312 ? -18.844 -2.27 7.102 1 96.75 312 LYS A O 1
ATOM 2526 N N . ASP A 1 313 ? -20.609 -1.056 7.742 1 94.31 313 ASP A N 1
ATOM 2527 C CA . ASP A 1 313 ? -19.859 0.203 7.773 1 94.31 313 ASP A CA 1
ATOM 2528 C C . ASP A 1 313 ? -18.688 0.122 8.734 1 94.31 313 ASP A C 1
ATOM 2530 O O . ASP A 1 313 ? -17.625 0.698 8.477 1 94.31 313 ASP A O 1
ATOM 2534 N N . ASP A 1 314 ? -18.797 -0.633 9.719 1 95 314 ASP A N 1
ATOM 2535 C CA . ASP A 1 314 ? -17.734 -0.75 10.703 1 95 314 ASP A CA 1
ATOM 2536 C C . ASP A 1 314 ? -16.984 -2.078 10.555 1 95 314 ASP A C 1
ATOM 2538 O O . ASP A 1 314 ? -16.312 -2.529 11.484 1 95 314 ASP A O 1
ATOM 2542 N N . GLY A 1 315 ? -17.203 -2.713 9.445 1 97.81 315 GLY A N 1
ATOM 2543 C CA . GLY A 1 315 ? -16.578 -4.004 9.211 1 97.81 315 GLY A CA 1
ATOM 2544 C C . GLY A 1 315 ? -15.133 -3.898 8.766 1 97.81 315 GLY A C 1
ATOM 2545 O O . GLY A 1 315 ? -14.617 -2.795 8.57 1 97.81 315 GLY A O 1
ATOM 2546 N N . VAL A 1 316 ? -14.484 -5.039 8.75 1 98.62 316 VAL A N 1
ATOM 2547 C CA . VAL A 1 316 ? -13.109 -5.141 8.273 1 98.62 316 VAL A CA 1
ATOM 2548 C C . VAL A 1 316 ? -13.023 -6.16 7.137 1 98.62 316 VAL A C 1
ATOM 2550 O O . VAL A 1 316 ? -13.664 -7.211 7.188 1 98.62 316 VAL A O 1
ATOM 2553 N N . PHE A 1 317 ? -12.352 -5.812 6.07 1 98.75 317 PHE A N 1
ATOM 2554 C CA . PHE A 1 317 ? -12.117 -6.676 4.922 1 98.75 317 PHE A CA 1
ATOM 2555 C C . PHE A 1 317 ? -10.641 -7.035 4.809 1 98.75 317 PHE A C 1
ATOM 2557 O O . PHE A 1 317 ? -9.789 -6.152 4.688 1 98.75 317 PHE A O 1
ATOM 2564 N N . TYR A 1 318 ? -10.312 -8.344 4.953 1 98.75 318 TYR A N 1
ATOM 2565 C CA . TYR A 1 318 ? -8.969 -8.844 4.695 1 98.75 318 TYR A CA 1
ATOM 2566 C C . TYR A 1 318 ? -8.828 -9.32 3.254 1 98.75 318 TYR A C 1
ATOM 2568 O O . TYR A 1 318 ? -9.516 -10.258 2.838 1 98.75 318 TYR A O 1
ATOM 2576 N N . PHE A 1 319 ? -7.938 -8.672 2.555 1 98.69 319 PHE A N 1
ATOM 2577 C CA . PHE A 1 319 ? -7.762 -8.891 1.123 1 98.69 319 PHE A CA 1
ATOM 2578 C C . PHE A 1 319 ? -6.336 -9.328 0.811 1 98.69 319 PHE A C 1
ATOM 2580 O O . PHE A 1 319 ? -5.398 -8.531 0.92 1 98.69 319 PHE A O 1
ATOM 2587 N N . GLN A 1 320 ? -6.176 -10.57 0.52 1 98.31 320 GLN A N 1
ATOM 2588 C CA . GLN A 1 320 ? -4.891 -11.156 0.157 1 98.31 320 GLN A CA 1
ATOM 2589 C C . GLN A 1 320 ? -4.852 -11.523 -1.324 1 98.31 320 GLN A C 1
ATOM 2591 O O . GLN A 1 320 ? -5.719 -12.25 -1.814 1 98.31 320 GLN A O 1
ATOM 2596 N N . VAL A 1 321 ? -3.82 -10.977 -2.07 1 96.94 321 VAL A N 1
ATOM 2597 C CA . VAL A 1 321 ? -3.801 -11.188 -3.512 1 96.94 321 VAL A CA 1
ATOM 2598 C C . VAL A 1 321 ? -2.363 -11.398 -3.984 1 96.94 321 VAL A C 1
ATOM 2600 O O . VAL A 1 321 ? -1.433 -10.789 -3.453 1 96.94 321 VAL A O 1
ATOM 2603 N N . ALA A 1 322 ? -2.236 -12.281 -4.922 1 94.38 322 ALA A N 1
ATOM 2604 C CA . ALA A 1 322 ? -0.949 -12.406 -5.602 1 94.38 322 ALA A CA 1
ATOM 2605 C C . ALA A 1 322 ? -0.64 -11.164 -6.426 1 94.38 322 ALA A C 1
ATOM 2607 O O . ALA A 1 322 ? -1.537 -10.578 -7.035 1 94.38 322 ALA A O 1
ATOM 2608 N N . GLY A 1 323 ? 0.614 -10.75 -6.371 1 92.5 323 GLY A N 1
ATOM 2609 C CA . GLY A 1 323 ? 1.032 -9.57 -7.105 1 92.5 323 GLY A CA 1
ATOM 2610 C C . GLY A 1 323 ? 2.25 -9.805 -7.98 1 92.5 323 GLY A C 1
ATOM 2611 O O . GLY A 1 323 ? 2.842 -10.891 -7.945 1 92.5 323 GLY A O 1
ATOM 2612 N N . LEU A 1 324 ? 2.514 -8.812 -8.82 1 89.38 324 LEU A N 1
ATOM 2613 C CA . LEU A 1 324 ? 3.695 -8.797 -9.672 1 89.38 324 LEU A CA 1
ATOM 2614 C C . LEU A 1 324 ? 4.508 -7.523 -9.453 1 89.38 324 LEU A C 1
ATOM 2616 O O . LEU A 1 324 ? 3.969 -6.504 -9.008 1 89.38 324 LEU A O 1
ATOM 2620 N N . ARG A 1 325 ? 5.746 -7.66 -9.68 1 86.94 325 ARG A N 1
ATOM 2621 C CA . ARG A 1 325 ? 6.562 -6.453 -9.609 1 86.94 325 ARG A CA 1
ATOM 2622 C C . ARG A 1 325 ? 6.305 -5.539 -10.805 1 86.94 325 ARG A C 1
ATOM 2624 O O . ARG A 1 325 ? 6.027 -6.016 -11.906 1 86.94 325 ARG A O 1
ATOM 2631 N N . ARG A 1 326 ? 6.387 -4.277 -10.57 1 80.94 326 ARG A N 1
ATOM 2632 C CA . ARG A 1 326 ? 6.195 -3.314 -11.648 1 80.94 326 ARG A CA 1
ATOM 2633 C C . ARG A 1 326 ? 7.41 -3.271 -12.57 1 80.94 326 ARG A C 1
ATOM 2635 O O . ARG A 1 326 ? 7.273 -3.221 -13.789 1 80.94 326 ARG A O 1
ATOM 2642 N N . ALA A 1 327 ? 8.594 -3.168 -11.961 1 72.56 327 ALA A N 1
ATOM 2643 C CA . ALA A 1 327 ? 9.82 -3.213 -12.75 1 72.56 327 ALA A CA 1
ATOM 2644 C C . ALA A 1 327 ? 10.078 -4.621 -13.281 1 72.56 327 ALA A C 1
ATOM 2646 O O . ALA A 1 327 ? 10.828 -5.395 -12.68 1 72.56 327 ALA A O 1
ATOM 2647 N N . TRP A 1 328 ? 9.594 -5.008 -14.461 1 70.5 328 TRP A N 1
ATOM 2648 C CA . TRP A 1 328 ? 9.547 -6.398 -14.898 1 70.5 328 TRP A CA 1
ATOM 2649 C C . TRP A 1 328 ? 10.836 -6.785 -15.617 1 70.5 328 TRP A C 1
ATOM 2651 O O . TRP A 1 328 ? 11.625 -5.918 -16.016 1 70.5 328 TRP A O 1
ATOM 2661 N N . ARG A 1 329 ? 11.039 -8.047 -15.633 1 77.56 329 ARG A N 1
ATOM 2662 C CA . ARG A 1 329 ? 12.078 -8.719 -16.406 1 77.56 329 ARG A CA 1
ATOM 2663 C C . ARG A 1 329 ? 11.477 -9.703 -17.406 1 77.56 329 ARG A C 1
ATOM 2665 O O . ARG A 1 329 ? 10.312 -10.094 -17.266 1 77.56 329 ARG A O 1
ATOM 2672 N N . PHE A 1 330 ? 12.281 -10.039 -18.375 1 80 330 PHE A N 1
ATOM 2673 C CA . PHE A 1 330 ? 11.758 -10.883 -19.438 1 80 330 PHE A CA 1
ATOM 2674 C C . PHE A 1 330 ? 11.359 -12.25 -18.891 1 80 330 PHE A C 1
ATOM 2676 O O . PHE A 1 330 ? 10.414 -12.867 -19.391 1 80 330 PHE A O 1
ATOM 2683 N N . GLU A 1 331 ? 12.023 -12.688 -17.906 1 86.19 331 GLU A N 1
ATOM 2684 C CA . GLU A 1 331 ? 11.633 -13.961 -17.312 1 86.19 331 GLU A CA 1
ATOM 2685 C C . GLU A 1 331 ? 10.195 -13.914 -16.797 1 86.19 331 GLU A C 1
ATOM 2687 O O . GLU A 1 331 ? 9.484 -14.922 -16.844 1 86.19 331 GLU A O 1
ATOM 2692 N N . ASP A 1 332 ? 9.805 -12.781 -16.219 1 85.56 332 ASP A N 1
ATOM 2693 C CA . ASP A 1 332 ? 8.438 -12.617 -15.734 1 85.56 332 ASP A CA 1
ATOM 2694 C C . ASP A 1 332 ? 7.418 -12.891 -16.828 1 85.56 332 ASP A C 1
ATOM 2696 O O . ASP A 1 332 ? 6.406 -13.555 -16.609 1 85.56 332 ASP A O 1
ATOM 2700 N N . LEU A 1 333 ? 7.754 -12.422 -17.969 1 80.44 333 LEU A N 1
ATOM 2701 C CA . LEU A 1 333 ? 6.871 -12.602 -19.109 1 80.44 333 LEU A CA 1
ATOM 2702 C C . LEU A 1 333 ? 6.875 -14.055 -19.578 1 80.44 333 LEU A C 1
ATOM 2704 O O . LEU A 1 333 ? 5.816 -14.617 -19.875 1 80.44 333 LEU A O 1
ATOM 2708 N N . VAL A 1 334 ? 8.062 -14.625 -19.719 1 86.81 334 VAL A N 1
ATOM 2709 C CA . VAL A 1 334 ? 8.195 -16 -20.188 1 86.81 334 VAL A CA 1
ATOM 2710 C C . VAL A 1 334 ? 7.457 -16.938 -19.234 1 86.81 334 VAL A C 1
ATOM 2712 O O . VAL A 1 334 ? 6.719 -17.828 -19.672 1 86.81 334 VAL A O 1
ATOM 2715 N N . TRP A 1 335 ? 7.664 -16.719 -17.969 1 90.38 335 TRP A N 1
ATOM 2716 C CA . TRP A 1 335 ? 6.969 -17.484 -16.938 1 90.38 335 TRP A CA 1
ATOM 2717 C C . TRP A 1 335 ? 5.457 -17.281 -17.031 1 90.38 335 TRP A C 1
ATOM 2719 O O . TRP A 1 335 ? 4.691 -18.25 -16.938 1 90.38 335 TRP A O 1
ATOM 2729 N N . GLY A 1 336 ? 5.055 -16.016 -17.172 1 86.19 336 GLY A N 1
ATOM 2730 C CA . GLY A 1 336 ? 3.635 -15.734 -17.312 1 86.19 336 GLY A CA 1
ATOM 2731 C C . GLY A 1 336 ? 2.996 -16.438 -18.484 1 86.19 336 GLY A C 1
ATOM 2732 O O . GLY A 1 336 ? 1.874 -16.938 -18.391 1 86.19 336 GLY A O 1
ATOM 2733 N N . LEU A 1 337 ? 3.648 -16.484 -19.594 1 82.69 337 LEU A N 1
ATOM 2734 C CA . LEU A 1 337 ? 3.135 -17.141 -20.781 1 82.69 337 LEU A CA 1
ATOM 2735 C C . LEU A 1 337 ? 3.062 -18.656 -20.594 1 82.69 337 LEU A C 1
ATOM 2737 O O . LEU A 1 337 ? 2.129 -19.297 -21.062 1 82.69 337 LEU A O 1
ATOM 2741 N N . PHE A 1 338 ? 4.066 -19.156 -19.922 1 89.19 338 PHE A N 1
ATOM 2742 C CA . PHE A 1 338 ? 4.023 -20.578 -19.594 1 89.19 338 PHE A CA 1
ATOM 2743 C C . PHE A 1 338 ? 2.809 -20.891 -18.734 1 89.19 338 PHE A C 1
ATOM 2745 O O . PHE A 1 338 ? 2.109 -21.875 -18.969 1 89.19 338 PHE A O 1
ATOM 2752 N N . MET A 1 339 ? 2.562 -20.047 -17.719 1 86.94 339 MET A N 1
ATOM 2753 C CA . MET A 1 339 ? 1.426 -20.234 -16.828 1 86.94 339 MET A CA 1
ATOM 2754 C C . MET A 1 339 ? 0.11 -20.156 -17.594 1 86.94 339 MET A C 1
ATOM 2756 O O . MET A 1 339 ? -0.798 -20.953 -17.344 1 86.94 339 MET A O 1
ATOM 2760 N N . GLY A 1 340 ? 0.043 -19.203 -18.453 1 81.75 340 GLY A N 1
ATOM 2761 C CA . GLY A 1 340 ? -1.164 -19.047 -19.25 1 81.75 340 GLY A CA 1
ATOM 2762 C C . GLY A 1 340 ? -1.438 -20.219 -20.156 1 81.75 340 GLY A C 1
ATOM 2763 O O . GLY A 1 340 ? -2.594 -20.578 -20.391 1 81.75 340 GLY A O 1
ATOM 2764 N N . GLU A 1 341 ? -0.457 -20.828 -20.625 1 81.5 341 GLU A N 1
ATOM 2765 C CA . GLU A 1 341 ? -0.576 -21.922 -21.594 1 81.5 341 GLU A CA 1
ATOM 2766 C C . GLU A 1 341 ? -0.858 -23.234 -20.891 1 81.5 341 GLU A C 1
ATOM 2768 O O . GLU A 1 341 ? -1.659 -24.047 -21.375 1 81.5 341 GLU A O 1
ATOM 2773 N N . HIS A 1 342 ? -0.221 -23.438 -19.734 1 81.81 342 HIS A N 1
ATOM 2774 C CA . HIS A 1 342 ? -0.178 -24.797 -19.219 1 81.81 342 HIS A CA 1
ATOM 2775 C C . HIS A 1 342 ? -0.919 -24.906 -17.891 1 81.81 342 HIS A C 1
ATOM 2777 O O . HIS A 1 342 ? -1.311 -26 -17.484 1 81.81 342 HIS A O 1
ATOM 2783 N N . VAL A 1 343 ? -1.095 -23.859 -17.188 1 79.62 343 VAL A N 1
ATOM 2784 C CA . VAL A 1 343 ? -1.506 -24 -15.789 1 79.62 343 VAL A CA 1
ATOM 2785 C C . VAL A 1 343 ? -2.836 -23.281 -15.57 1 79.62 343 VAL A C 1
ATOM 2787 O O . VAL A 1 343 ? -3.824 -23.906 -15.172 1 79.62 343 VAL A O 1
ATOM 2790 N N . PHE A 1 344 ? -2.842 -21.969 -15.797 1 72.44 344 PHE A N 1
ATOM 2791 C CA . PHE A 1 344 ? -4.035 -21.172 -15.539 1 72.44 344 PHE A CA 1
ATOM 2792 C C . PHE A 1 344 ? -4.441 -20.391 -16.781 1 72.44 344 PHE A C 1
ATOM 2794 O O . PHE A 1 344 ? -4.199 -19.188 -16.875 1 72.44 344 PHE A O 1
ATOM 2801 N N . PRO A 1 345 ? -5.129 -21.172 -17.609 1 66.81 345 PRO A N 1
ATOM 2802 C CA . PRO A 1 345 ? -5.602 -20.406 -18.766 1 66.81 345 PRO A CA 1
ATOM 2803 C C . PRO A 1 345 ? -6.617 -19.328 -18.375 1 66.81 345 PRO A C 1
ATOM 2805 O O . PRO A 1 345 ? -7.512 -19.578 -17.578 1 66.81 345 PRO A O 1
ATOM 2808 N N . GLY A 1 346 ? -6.328 -18.062 -18.469 1 55.91 346 GLY A N 1
ATOM 2809 C CA . GLY A 1 346 ? -7.301 -17 -18.203 1 55.91 346 GLY A CA 1
ATOM 2810 C C . GLY A 1 346 ? -6.992 -16.203 -16.953 1 55.91 346 GLY A C 1
ATOM 2811 O O . GLY A 1 346 ? -7.637 -15.18 -16.703 1 55.91 346 GLY A O 1
ATOM 2812 N N . ALA A 1 347 ? -6.219 -16.859 -16.062 1 56.91 347 ALA A N 1
ATOM 2813 C CA . ALA A 1 347 ? -5.941 -16.094 -14.852 1 56.91 347 ALA A CA 1
ATOM 2814 C C . ALA A 1 347 ? -5.133 -14.836 -15.156 1 56.91 347 ALA A C 1
ATOM 2816 O O . ALA A 1 347 ? -4.074 -14.906 -15.781 1 56.91 347 ALA A O 1
ATOM 2817 N N . ASP A 1 348 ? -5.809 -13.602 -14.789 1 63.25 348 ASP A N 1
ATOM 2818 C CA . ASP A 1 348 ? -5.176 -12.445 -15.414 1 63.25 348 ASP A CA 1
ATOM 2819 C C . ASP A 1 348 ? -5.043 -11.281 -14.438 1 63.25 348 ASP A C 1
ATOM 2821 O O . ASP A 1 348 ? -4.629 -10.188 -14.812 1 63.25 348 ASP A O 1
ATOM 2825 N N . ALA A 1 349 ? -5.223 -11.617 -13.133 1 65.69 349 ALA A N 1
ATOM 2826 C CA . ALA A 1 349 ? -5.281 -10.305 -12.492 1 65.69 349 ALA A CA 1
ATOM 2827 C C . ALA A 1 349 ? -4.277 -10.203 -11.352 1 65.69 349 ALA A C 1
ATOM 2829 O O . ALA A 1 349 ? -4.641 -9.875 -10.219 1 65.69 349 ALA A O 1
ATOM 2830 N N . SER A 1 350 ? -3.088 -10.539 -11.555 1 80.62 350 SER A N 1
ATOM 2831 C CA . SER A 1 350 ? -2.012 -10.172 -10.648 1 80.62 350 SER A CA 1
ATOM 2832 C C . SER A 1 350 ? -1.31 -8.898 -11.102 1 80.62 350 SER A C 1
ATOM 2834 O O . SER A 1 350 ? -0.796 -8.828 -12.219 1 80.62 350 SER A O 1
ATOM 2836 N N . CYS A 1 351 ? -1.429 -7.879 -10.242 1 87.25 351 CYS A N 1
ATOM 2837 C CA . CYS A 1 351 ? -0.918 -6.566 -10.617 1 87.25 351 CYS A CA 1
ATOM 2838 C C . CYS A 1 351 ? -0.021 -6 -9.523 1 87.25 351 CYS A C 1
ATOM 2840 O O . CYS A 1 351 ? 0.029 -6.535 -8.414 1 87.25 351 CYS A O 1
ATOM 2842 N N . PRO A 1 352 ? 0.751 -4.988 -9.906 1 90.81 352 PRO A N 1
ATOM 2843 C CA . PRO A 1 352 ? 1.578 -4.348 -8.883 1 90.81 352 PRO A CA 1
ATOM 2844 C C . PRO A 1 352 ? 0.75 -3.713 -7.77 1 90.81 352 PRO A C 1
ATOM 2846 O O . PRO A 1 352 ? -0.441 -3.451 -7.953 1 90.81 352 PRO A O 1
ATOM 2849 N N . LEU A 1 353 ? 1.363 -3.488 -6.684 1 96.31 353 LEU A N 1
ATOM 2850 C CA . LEU A 1 353 ? 0.667 -3.004 -5.496 1 96.31 353 LEU A CA 1
ATOM 2851 C C . LEU A 1 353 ? -0.015 -1.668 -5.773 1 96.31 353 LEU A C 1
ATOM 2853 O O . LEU A 1 353 ? -1.114 -1.412 -5.277 1 96.31 353 LEU A O 1
ATOM 2857 N N . GLY A 1 354 ? 0.696 -0.75 -6.492 1 93.31 354 GLY A N 1
ATOM 2858 C CA . GLY A 1 354 ? 0.097 0.537 -6.812 1 93.31 354 GLY A CA 1
ATOM 2859 C C . GLY A 1 354 ? -1.254 0.415 -7.488 1 93.31 354 GLY A C 1
ATOM 2860 O O . GLY A 1 354 ? -2.191 1.141 -7.152 1 93.31 354 GLY A O 1
ATOM 2861 N N . TRP A 1 355 ? -1.371 -0.464 -8.422 1 88.19 355 TRP A N 1
ATOM 2862 C CA . TRP A 1 355 ? -2.627 -0.683 -9.125 1 88.19 355 TRP A CA 1
ATOM 2863 C C . TRP A 1 355 ? -3.693 -1.238 -8.188 1 88.19 355 TRP A C 1
ATOM 2865 O O . TRP A 1 355 ? -4.82 -0.743 -8.156 1 88.19 355 TRP A O 1
ATOM 2875 N N . VAL A 1 356 ? -3.309 -2.232 -7.445 1 94 356 VAL A N 1
ATOM 2876 C CA . VAL A 1 356 ? -4.238 -2.861 -6.512 1 94 356 VAL A CA 1
ATOM 2877 C C . VAL A 1 356 ? -4.754 -1.823 -5.516 1 94 356 VAL A C 1
ATOM 2879 O O . VAL A 1 356 ? -5.957 -1.737 -5.266 1 94 356 VAL A O 1
ATOM 2882 N N . SER A 1 357 ? -3.836 -1.055 -4.957 1 95.69 357 SER A N 1
ATOM 2883 C CA . SER A 1 357 ? -4.199 -0.026 -3.99 1 95.69 357 SER A CA 1
ATOM 2884 C C . SER A 1 357 ? -5.172 0.982 -4.594 1 95.69 357 SER A C 1
ATOM 2886 O O . SER A 1 357 ? -6.121 1.41 -3.936 1 95.69 357 SER A O 1
ATOM 2888 N N . THR A 1 358 ? -4.895 1.329 -5.777 1 89.12 358 THR A N 1
ATOM 2889 C CA . THR A 1 358 ? -5.758 2.289 -6.457 1 89.12 358 THR A CA 1
ATOM 2890 C C . THR A 1 358 ? -7.172 1.73 -6.605 1 89.12 358 THR A C 1
ATOM 2892 O O . THR A 1 358 ? -8.148 2.434 -6.359 1 89.12 358 THR A O 1
ATOM 2895 N N . GLN A 1 359 ? -7.25 0.491 -7.035 1 88.69 359 GLN A N 1
ATOM 2896 C CA . GLN A 1 359 ? -8.555 -0.134 -7.203 1 88.69 359 GLN A CA 1
ATOM 2897 C C . GLN A 1 359 ? -9.305 -0.209 -5.875 1 88.69 359 GLN A C 1
ATOM 2899 O O . GLN A 1 359 ? -10.508 0.066 -5.816 1 88.69 359 GLN A O 1
ATOM 2904 N N . VAL A 1 360 ? -8.625 -0.563 -4.859 1 95.44 360 VAL A N 1
ATOM 2905 C CA . VAL A 1 360 ? -9.195 -0.704 -3.525 1 95.44 360 VAL A CA 1
ATOM 2906 C C . VAL A 1 360 ? -9.719 0.647 -3.041 1 95.44 360 VAL A C 1
ATOM 2908 O O . VAL A 1 360 ? -10.836 0.739 -2.527 1 95.44 360 VAL A O 1
ATOM 2911 N N . GLU A 1 361 ? -8.938 1.668 -3.195 1 92.12 361 GLU A N 1
ATOM 2912 C CA . GLU A 1 361 ? -9.32 3.006 -2.76 1 92.12 361 GLU A CA 1
ATOM 2913 C C . GLU A 1 361 ? -10.5 3.531 -3.572 1 92.12 361 GLU A C 1
ATOM 2915 O O . GLU A 1 361 ? -11.398 4.184 -3.029 1 92.12 361 GLU A O 1
ATOM 2920 N N . ARG A 1 362 ? -10.516 3.223 -4.844 1 86.56 362 ARG A N 1
ATOM 2921 C CA . ARG A 1 362 ? -11.602 3.646 -5.719 1 86.56 362 ARG A CA 1
ATOM 2922 C C . ARG A 1 362 ? -12.914 2.996 -5.312 1 86.56 362 ARG A C 1
ATOM 2924 O O . ARG A 1 362 ? -13.984 3.596 -5.461 1 86.56 362 ARG A O 1
ATOM 2931 N N . ALA A 1 363 ? -12.812 1.858 -4.785 1 90.62 363 ALA A N 1
ATOM 2932 C CA . ALA A 1 363 ? -14.016 1.121 -4.391 1 90.62 363 ALA A CA 1
ATOM 2933 C C . ALA A 1 363 ? -14.57 1.644 -3.068 1 90.62 363 ALA A C 1
ATOM 2935 O O . ALA A 1 363 ? -15.633 1.215 -2.621 1 90.62 363 ALA A O 1
ATOM 2936 N N . GLY A 1 364 ? -13.844 2.562 -2.426 1 90.38 364 GLY A N 1
ATOM 2937 C CA . GLY A 1 364 ? -14.359 3.184 -1.218 1 90.38 364 GLY A CA 1
ATOM 2938 C C . GLY A 1 364 ? -13.719 2.656 0.048 1 90.38 364 GLY A C 1
ATOM 2939 O O . GLY A 1 364 ? -14.164 2.959 1.155 1 90.38 364 GLY A O 1
ATOM 2940 N N . PHE A 1 365 ? -12.641 1.908 -0.109 1 95.62 365 PHE A N 1
ATOM 2941 C CA . PHE A 1 365 ? -11.953 1.369 1.058 1 95.62 365 PHE A CA 1
ATOM 2942 C C . PHE A 1 365 ? -10.789 2.266 1.465 1 95.62 365 PHE A C 1
ATOM 2944 O O . PHE A 1 365 ? -10.273 3.033 0.648 1 95.62 365 PHE A O 1
ATOM 2951 N N . GLU A 1 366 ? -10.484 2.273 2.703 1 95.88 366 GLU A N 1
ATOM 2952 C CA . GLU A 1 366 ? -9.227 2.777 3.234 1 95.88 366 GLU A CA 1
ATOM 2953 C C . GLU A 1 366 ? -8.281 1.633 3.588 1 95.88 366 GLU A C 1
ATOM 2955 O O . GLU A 1 366 ? -8.672 0.685 4.273 1 95.88 366 GLU A O 1
ATOM 2960 N N . ILE A 1 367 ? -7.102 1.694 3.053 1 98.12 367 ILE A N 1
ATOM 2961 C CA . ILE A 1 367 ? -6.098 0.677 3.348 1 98.12 367 ILE A CA 1
ATOM 2962 C C . ILE A 1 367 ? -5.453 0.965 4.703 1 98.12 367 ILE A C 1
ATOM 2964 O O . ILE A 1 367 ? -4.871 2.031 4.902 1 98.12 367 ILE A O 1
ATOM 2968 N N . GLN A 1 368 ? -5.496 0.004 5.609 1 98 368 GLN A N 1
ATOM 2969 C CA . GLN A 1 368 ? -4.957 0.188 6.953 1 98 368 GLN A CA 1
ATOM 2970 C C . GLN A 1 368 ? -3.533 -0.347 7.055 1 98 368 GLN A C 1
ATOM 2972 O O . GLN A 1 368 ? -2.711 0.198 7.797 1 98 368 GLN A O 1
ATOM 2977 N N . ARG A 1 369 ? -3.314 -1.398 6.352 1 97.19 369 ARG A N 1
ATOM 2978 C CA . ARG A 1 369 ? -2.01 -2.053 6.406 1 97.19 369 ARG A CA 1
ATOM 2979 C C . ARG A 1 369 ? -1.785 -2.93 5.18 1 97.19 369 ARG A C 1
ATOM 2981 O O . ARG A 1 369 ? -2.732 -3.502 4.637 1 97.19 369 ARG A O 1
ATOM 2988 N N . VAL A 1 370 ? -0.538 -2.984 4.734 1 98.12 370 VAL A N 1
ATOM 2989 C CA . VAL A 1 370 ? -0.121 -3.887 3.668 1 98.12 370 VAL A CA 1
ATOM 2990 C C . VAL A 1 370 ? 1.168 -4.602 4.066 1 98.12 370 VAL A C 1
ATOM 2992 O O . VAL A 1 370 ? 2.109 -3.971 4.555 1 98.12 370 VAL A O 1
ATOM 2995 N N . HIS A 1 371 ? 1.222 -5.887 3.891 1 97.31 371 HIS A N 1
ATOM 2996 C CA . HIS A 1 371 ? 2.447 -6.676 3.93 1 97.31 371 HIS A CA 1
ATOM 2997 C C . HIS A 1 371 ? 2.74 -7.309 2.572 1 97.31 371 HIS A C 1
ATOM 2999 O O . HIS A 1 371 ? 1.828 -7.797 1.899 1 97.31 371 HIS A O 1
ATOM 3005 N N . ASN A 1 372 ? 3.92 -7.141 2.164 1 98 372 ASN A N 1
ATOM 3006 C CA . ASN A 1 372 ? 4.418 -7.902 1.024 1 98 372 ASN A CA 1
ATOM 3007 C C . ASN A 1 372 ? 5.148 -9.164 1.472 1 98 372 ASN A C 1
ATOM 3009 O O . ASN A 1 372 ? 6.227 -9.086 2.066 1 98 372 ASN A O 1
ATOM 3013 N N . MET A 1 373 ? 4.586 -10.32 1.139 1 98 373 MET A N 1
ATOM 3014 C CA . MET A 1 373 ? 5.109 -11.562 1.694 1 98 373 MET A CA 1
ATOM 3015 C C . MET A 1 373 ? 5.449 -12.555 0.586 1 98 373 MET A C 1
ATOM 3017 O O . MET A 1 373 ? 5.195 -13.75 0.722 1 98 373 MET A O 1
ATOM 3021 N N . GLY A 1 374 ? 6.059 -12.078 -0.423 1 97.75 374 GLY A N 1
ATOM 3022 C CA . GLY A 1 374 ? 6.383 -12.891 -1.586 1 97.75 374 GLY A CA 1
ATOM 3023 C C . GLY A 1 374 ? 7.336 -14.031 -1.274 1 97.75 374 GLY A C 1
ATOM 3024 O O . GLY A 1 374 ? 7.227 -15.109 -1.853 1 97.75 374 GLY A O 1
ATOM 3025 N N . THR A 1 375 ? 8.281 -13.875 -0.411 1 97.88 375 THR A N 1
ATOM 3026 C CA . THR A 1 375 ? 9.242 -14.93 -0.102 1 97.88 375 THR A CA 1
ATOM 3027 C C . THR A 1 375 ? 8.594 -16.031 0.742 1 97.88 375 THR A C 1
ATOM 3029 O O . THR A 1 375 ? 9 -17.188 0.673 1 97.88 375 THR A O 1
ATOM 3032 N N . HIS A 1 376 ? 7.641 -15.648 1.544 1 98.31 376 HIS A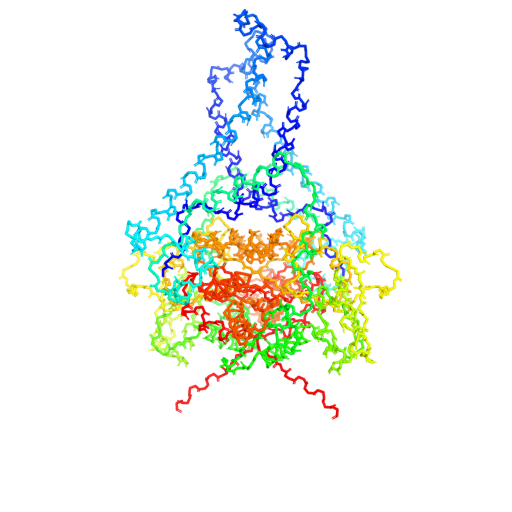 N 1
ATOM 3033 C CA . HIS A 1 376 ? 6.859 -16.656 2.252 1 98.31 376 HIS A CA 1
ATOM 3034 C C . HIS A 1 376 ? 6.008 -17.469 1.284 1 98.31 376 HIS A C 1
ATOM 3036 O O . HIS A 1 376 ? 5.832 -18.672 1.467 1 98.31 376 HIS A O 1
ATOM 3042 N N . TYR A 1 377 ? 5.484 -16.766 0.328 1 98.31 377 TYR A N 1
ATOM 3043 C CA . TYR A 1 377 ? 4.785 -17.453 -0.752 1 98.31 377 TYR A CA 1
ATOM 3044 C C . TYR A 1 377 ? 5.703 -18.453 -1.457 1 98.31 377 TYR A C 1
ATOM 3046 O O . TYR A 1 377 ? 5.312 -19.594 -1.714 1 98.31 377 TYR A O 1
ATOM 3054 N N . SER A 1 378 ? 6.922 -18.031 -1.728 1 98.31 378 SER A N 1
ATOM 3055 C CA . SER A 1 378 ? 7.918 -18.906 -2.326 1 98.31 378 SER A CA 1
ATOM 3056 C C . SER A 1 378 ? 8.141 -20.156 -1.47 1 98.31 378 SER A C 1
ATOM 3058 O O . SER A 1 378 ? 8.188 -21.266 -1.988 1 98.31 378 SER A O 1
ATOM 3060 N N . ARG A 1 379 ? 8.281 -19.938 -0.211 1 98.38 379 ARG A N 1
ATOM 3061 C CA . ARG A 1 379 ? 8.492 -21.062 0.702 1 98.38 379 ARG A CA 1
ATOM 3062 C C . ARG A 1 379 ? 7.285 -22 0.723 1 98.38 379 ARG A C 1
ATOM 3064 O O . ARG A 1 379 ? 7.438 -23.219 0.803 1 98.38 379 ARG A O 1
ATOM 3071 N N . THR A 1 380 ? 6.129 -21.422 0.734 1 98.75 380 THR A N 1
ATOM 3072 C CA . THR A 1 380 ? 4.906 -22.219 0.669 1 98.75 380 THR A CA 1
ATOM 3073 C C . THR A 1 380 ? 4.895 -23.078 -0.587 1 98.75 380 THR A C 1
ATOM 3075 O O . THR A 1 380 ? 4.598 -24.281 -0.521 1 98.75 380 THR A O 1
ATOM 3078 N N . ILE A 1 381 ? 5.207 -22.516 -1.739 1 98.56 381 ILE A N 1
ATOM 3079 C CA . ILE A 1 381 ? 5.234 -23.25 -2.996 1 98.56 381 ILE A CA 1
ATOM 3080 C C . ILE A 1 381 ? 6.316 -24.328 -2.939 1 98.56 381 ILE A C 1
ATOM 3082 O O . ILE A 1 381 ? 6.141 -25.422 -3.488 1 98.56 381 ILE A O 1
ATOM 3086 N N . ASP A 1 382 ? 7.387 -24.031 -2.27 1 98.62 382 ASP A N 1
ATOM 3087 C CA . ASP A 1 382 ? 8.445 -25.016 -2.121 1 98.62 382 ASP A CA 1
ATOM 3088 C C . ASP A 1 382 ? 7.957 -26.234 -1.337 1 98.62 382 ASP A C 1
ATOM 3090 O O . ASP A 1 382 ? 8.305 -27.375 -1.665 1 98.62 382 ASP A O 1
ATOM 3094 N N . HIS A 1 383 ? 7.195 -25.984 -0.308 1 98.75 383 HIS A N 1
ATOM 3095 C CA . HIS A 1 383 ? 6.586 -27.078 0.424 1 98.75 383 HIS A CA 1
ATOM 3096 C C . HIS A 1 383 ? 5.621 -27.859 -0.463 1 98.75 383 HIS A C 1
ATOM 3098 O O . HIS A 1 383 ? 5.551 -29.094 -0.375 1 98.75 383 HIS A O 1
ATOM 3104 N N . TRP A 1 384 ? 4.832 -27.172 -1.272 1 98.69 384 TRP A N 1
ATOM 3105 C CA . TRP A 1 384 ? 3.957 -27.844 -2.227 1 98.69 384 TRP A CA 1
ATOM 3106 C C . TRP A 1 384 ? 4.766 -28.719 -3.188 1 98.69 384 TRP A C 1
ATOM 3108 O O . TRP A 1 384 ? 4.367 -29.828 -3.508 1 98.69 384 TRP A O 1
ATOM 3118 N N . LEU A 1 385 ? 5.91 -28.172 -3.662 1 98.5 385 LEU A N 1
ATOM 3119 C CA . LEU A 1 385 ? 6.793 -28.891 -4.566 1 98.5 385 LEU A CA 1
ATOM 3120 C C . LEU A 1 385 ? 7.332 -30.156 -3.904 1 98.5 385 LEU A C 1
ATOM 3122 O O . LEU A 1 385 ? 7.379 -31.219 -4.527 1 98.5 385 LEU A O 1
ATOM 3126 N N . GLU A 1 386 ? 7.723 -30.016 -2.682 1 98.38 386 GLU A N 1
ATOM 3127 C CA . GLU A 1 386 ? 8.211 -31.172 -1.934 1 98.38 386 GLU A CA 1
ATOM 3128 C C . GLU A 1 386 ? 7.137 -32.25 -1.818 1 98.38 386 GLU A C 1
ATOM 3130 O O . GLU A 1 386 ? 7.414 -33.438 -2.01 1 98.38 386 GLU A O 1
ATOM 3135 N N . ASN A 1 387 ? 5.969 -31.844 -1.454 1 98.44 387 ASN A N 1
ATOM 3136 C CA . ASN A 1 387 ? 4.852 -32.781 -1.383 1 98.44 387 ASN A CA 1
ATOM 3137 C C . ASN A 1 387 ? 4.59 -33.438 -2.73 1 98.44 387 ASN A C 1
ATOM 3139 O O . ASN A 1 387 ? 4.379 -34.656 -2.799 1 98.44 387 ASN A O 1
ATOM 3143 N N . TRP A 1 388 ? 4.574 -32.625 -3.793 1 97.94 388 TRP A N 1
ATOM 3144 C CA . TRP A 1 388 ? 4.344 -33.125 -5.145 1 97.94 388 TRP A CA 1
ATOM 3145 C C . TRP A 1 388 ? 5.371 -34.188 -5.508 1 97.94 388 TRP A C 1
ATOM 3147 O O . TRP A 1 388 ? 5.012 -35.281 -5.984 1 97.94 388 TRP A O 1
ATOM 3157 N N . ARG A 1 389 ? 6.625 -33.969 -5.211 1 98.06 389 ARG A N 1
ATOM 3158 C CA . ARG A 1 389 ? 7.723 -34.875 -5.523 1 98.06 389 ARG A CA 1
ATOM 3159 C C . ARG A 1 389 ? 7.625 -36.156 -4.695 1 98.06 389 ARG A C 1
ATOM 3161 O O . ARG A 1 389 ? 7.961 -37.219 -5.176 1 98.06 389 ARG A O 1
ATOM 3168 N N . SER A 1 390 ? 7.176 -36 -3.498 1 98 390 SER A N 1
ATOM 3169 C CA . SER A 1 390 ? 7.047 -37.156 -2.621 1 98 390 SER A CA 1
ATOM 3170 C C . SER A 1 390 ? 5.949 -38.094 -3.109 1 98 390 SER A C 1
ATOM 3172 O O . SER A 1 390 ? 5.926 -39.281 -2.74 1 98 390 SER A O 1
ATOM 3174 N N . ASN A 1 391 ? 5.078 -37.625 -3.939 1 97.31 391 ASN A N 1
ATOM 3175 C CA . ASN A 1 391 ? 3.969 -38.438 -4.441 1 97.31 391 ASN A CA 1
ATOM 3176 C C . ASN A 1 391 ? 4.129 -38.75 -5.926 1 97.31 391 ASN A C 1
ATOM 3178 O O . ASN A 1 391 ? 3.148 -39.031 -6.613 1 97.31 391 ASN A O 1
ATOM 3182 N N . GLN A 1 392 ? 5.293 -38.75 -6.441 1 97.5 392 GLN A N 1
ATOM 3183 C CA . GLN A 1 392 ? 5.582 -38.875 -7.867 1 97.5 392 GLN A CA 1
ATOM 3184 C C . GLN A 1 392 ? 4.988 -40.156 -8.43 1 97.5 392 GLN A C 1
ATOM 3186 O O . GLN A 1 392 ? 4.289 -40.125 -9.453 1 97.5 392 GLN A O 1
ATOM 3191 N N . GLN A 1 393 ? 5.223 -41.281 -7.801 1 97.31 393 GLN A N 1
ATOM 3192 C CA . GLN A 1 393 ? 4.797 -42.562 -8.32 1 97.31 393 GLN A CA 1
ATOM 3193 C C . GLN A 1 393 ? 3.279 -42.625 -8.484 1 97.31 393 GLN A C 1
ATOM 3195 O O . GLN A 1 393 ? 2.775 -43.031 -9.531 1 97.31 393 GLN A O 1
ATOM 3200 N N . GLU A 1 394 ? 2.607 -42.188 -7.48 1 95.88 394 GLU A N 1
ATOM 3201 C CA . GLU A 1 394 ? 1.148 -42.219 -7.516 1 95.88 394 GLU A CA 1
ATOM 3202 C C . GLU A 1 394 ? 0.603 -41.281 -8.586 1 95.88 394 GLU A C 1
ATOM 3204 O O . GLU A 1 394 ? -0.34 -41.625 -9.305 1 95.88 394 GLU A O 1
ATOM 3209 N N . VAL A 1 395 ? 1.172 -40.125 -8.727 1 95.12 395 VAL A N 1
ATOM 3210 C CA . VAL A 1 395 ? 0.687 -39.125 -9.68 1 95.12 395 VAL A CA 1
ATOM 3211 C C . VAL A 1 395 ? 0.961 -39.594 -11.102 1 95.12 395 VAL A C 1
ATOM 3213 O O . VAL A 1 395 ? 0.098 -39.5 -11.977 1 95.12 395 VAL A O 1
ATOM 3216 N N . GLU A 1 396 ? 2.148 -40.156 -11.32 1 95.88 396 GLU A N 1
ATOM 3217 C CA . GLU A 1 396 ? 2.486 -40.625 -12.664 1 95.88 396 GLU A CA 1
ATOM 3218 C C . GLU A 1 396 ? 1.577 -41.781 -13.086 1 95.88 396 GLU A C 1
ATOM 3220 O O . GLU A 1 396 ? 1.205 -41.875 -14.25 1 95.88 396 GLU A O 1
ATOM 3225 N N . GLN A 1 397 ? 1.285 -42.625 -12.164 1 96 397 GLN A N 1
ATOM 3226 C CA . GLN A 1 397 ? 0.408 -43.75 -12.461 1 96 397 GLN A CA 1
ATOM 3227 C C . GLN A 1 397 ? -0.994 -43.281 -12.828 1 96 397 GLN A C 1
ATOM 3229 O O . GLN A 1 397 ? -1.617 -43.812 -13.742 1 96 397 GLN A O 1
ATOM 3234 N N . LYS A 1 398 ? -1.396 -42.281 -12.156 1 92.94 398 LYS A N 1
ATOM 3235 C CA . LYS A 1 398 ? -2.779 -41.844 -12.32 1 92.94 398 LYS A CA 1
ATOM 3236 C C . LYS A 1 398 ? -2.916 -40.875 -13.484 1 92.94 398 LYS A C 1
ATOM 3238 O O . LYS A 1 398 ? -3.928 -40.875 -14.188 1 92.94 398 LYS A O 1
ATOM 3243 N N . PHE A 1 399 ? -1.946 -39.969 -13.719 1 91.94 399 PHE A N 1
ATOM 3244 C CA . PHE A 1 399 ? -2.156 -38.875 -14.641 1 91.94 399 PHE A CA 1
ATOM 3245 C C . PHE A 1 399 ? -1.129 -38.906 -15.766 1 91.94 399 PHE A C 1
ATOM 3247 O O . PHE A 1 399 ? -1.262 -38.188 -16.75 1 91.94 399 PHE A O 1
ATOM 3254 N N . GLY A 1 400 ? -0.07 -39.688 -15.641 1 93.88 400 GLY A N 1
ATOM 3255 C CA . GLY A 1 400 ? 0.97 -39.75 -16.656 1 93.88 400 GLY A CA 1
ATOM 3256 C C . GLY A 1 400 ? 2.213 -38.969 -16.297 1 93.88 400 GLY A C 1
ATOM 3257 O O . GLY A 1 400 ? 2.137 -38 -15.547 1 93.88 400 GLY A O 1
ATOM 3258 N N . ALA A 1 401 ? 3.279 -39.375 -16.828 1 95.88 401 ALA A N 1
ATOM 3259 C CA . ALA A 1 401 ? 4.582 -38.812 -16.5 1 95.88 401 ALA A CA 1
ATOM 3260 C C . ALA A 1 401 ? 4.699 -37.375 -16.984 1 95.88 401 ALA A C 1
ATOM 3262 O O . ALA A 1 401 ? 5.258 -36.531 -16.297 1 95.88 401 ALA A O 1
ATOM 3263 N N . ALA A 1 402 ? 4.254 -37.094 -18.156 1 94.25 402 ALA A N 1
ATOM 3264 C CA . ALA A 1 402 ? 4.352 -35.75 -18.703 1 94.25 402 ALA A CA 1
ATOM 3265 C C . ALA A 1 402 ? 3.541 -34.75 -17.891 1 94.25 402 ALA A C 1
ATOM 3267 O O . ALA A 1 402 ? 3.977 -33.625 -17.656 1 94.25 402 ALA A O 1
ATOM 3268 N N . ALA A 1 403 ? 2.383 -35.188 -17.516 1 93.31 403 ALA A N 1
ATOM 3269 C CA . ALA A 1 403 ? 1.542 -34.344 -16.688 1 93.31 403 ALA A CA 1
ATOM 3270 C C . ALA A 1 403 ? 2.207 -34.062 -15.336 1 93.31 403 ALA A C 1
ATOM 3272 O O . ALA A 1 403 ? 2.154 -32.938 -14.828 1 93.31 403 ALA A O 1
ATOM 3273 N N . TYR A 1 404 ? 2.744 -35.062 -14.734 1 95.88 404 TYR A N 1
ATOM 3274 C CA . TYR A 1 404 ? 3.49 -34.906 -13.492 1 95.88 404 TYR A CA 1
ATOM 3275 C C . TYR A 1 404 ? 4.602 -33.875 -13.656 1 95.88 404 TYR A C 1
ATOM 3277 O O . TYR A 1 404 ? 4.727 -32.969 -12.844 1 95.88 404 TYR A O 1
ATOM 3285 N N . ARG A 1 405 ? 5.383 -34 -14.727 1 97.06 405 ARG A N 1
ATOM 3286 C CA . ARG A 1 405 ? 6.543 -33.125 -14.922 1 97.06 405 ARG A CA 1
ATOM 3287 C C . ARG A 1 405 ? 6.117 -31.703 -15.227 1 97.06 405 ARG A C 1
ATOM 3289 O O . ARG A 1 405 ? 6.797 -30.75 -14.836 1 97.06 405 ARG A O 1
ATOM 3296 N N . ARG A 1 406 ? 5.07 -31.531 -15.938 1 95.62 406 ARG A N 1
ATOM 3297 C CA . ARG A 1 406 ? 4.559 -30.203 -16.234 1 95.62 406 ARG A CA 1
ATOM 3298 C C . ARG A 1 406 ? 4.219 -29.453 -14.953 1 95.62 406 ARG A C 1
ATOM 3300 O O . ARG A 1 406 ? 4.562 -28.281 -14.805 1 95.62 406 ARG A O 1
ATOM 3307 N N . TRP A 1 407 ? 3.557 -30.141 -14.094 1 96.19 407 TRP A N 1
ATOM 3308 C CA . TRP A 1 407 ? 3.191 -29.5 -12.836 1 96.19 407 TRP A CA 1
ATOM 3309 C C . TRP A 1 407 ? 4.418 -29.297 -11.953 1 96.19 407 TRP A C 1
ATOM 3311 O O . TRP A 1 407 ? 4.488 -28.312 -11.195 1 96.19 407 TRP A O 1
ATOM 3321 N N . GLU A 1 408 ? 5.332 -30.234 -11.977 1 97.62 408 GLU A N 1
ATOM 3322 C CA . GLU A 1 408 ? 6.594 -30.062 -11.266 1 97.62 408 GLU A CA 1
ATOM 3323 C C . GLU A 1 408 ? 7.309 -28.781 -11.727 1 97.62 408 GLU A C 1
ATOM 3325 O O . GLU A 1 408 ? 7.832 -28.031 -10.906 1 97.62 408 GLU A O 1
ATOM 3330 N N . VAL A 1 409 ? 7.34 -28.547 -13.047 1 97.56 409 VAL A N 1
ATOM 3331 C CA . VAL A 1 409 ? 7.957 -27.359 -13.617 1 97.56 409 VAL A CA 1
ATOM 3332 C C . VAL A 1 409 ? 7.219 -26.109 -13.133 1 97.56 409 VAL A C 1
ATOM 3334 O O . VAL A 1 409 ? 7.844 -25.109 -12.781 1 97.56 409 VAL A O 1
ATOM 3337 N N . PHE A 1 410 ? 5.895 -26.188 -13.133 1 96.06 410 PHE A N 1
ATOM 3338 C CA . PHE A 1 410 ? 5.086 -25.094 -12.633 1 96.06 410 PHE A CA 1
ATOM 3339 C C . PHE A 1 410 ? 5.484 -24.719 -11.211 1 96.06 410 PHE A C 1
ATOM 3341 O O . PHE A 1 410 ? 5.805 -23.578 -10.922 1 96.06 410 PHE A O 1
ATOM 3348 N N . LEU A 1 411 ? 5.484 -25.656 -10.336 1 97.81 411 LEU A N 1
ATOM 3349 C CA . LEU A 1 411 ? 5.781 -25.406 -8.93 1 97.81 411 LEU A CA 1
ATOM 3350 C C . LEU A 1 411 ? 7.219 -24.922 -8.758 1 97.81 411 LEU A C 1
ATOM 3352 O O . LEU A 1 411 ? 7.465 -23.906 -8.109 1 97.81 411 LEU A O 1
ATOM 3356 N N . ALA A 1 412 ? 8.148 -25.641 -9.367 1 98.31 412 ALA A N 1
ATOM 3357 C CA . ALA A 1 412 ? 9.562 -25.312 -9.203 1 98.31 412 ALA A CA 1
ATOM 3358 C C . ALA A 1 412 ? 9.875 -23.922 -9.734 1 98.31 412 ALA A C 1
ATOM 3360 O O . ALA A 1 412 ? 10.594 -23.141 -9.102 1 98.31 412 ALA A O 1
ATOM 3361 N N . TRP A 1 413 ? 9.383 -23.609 -10.938 1 97.75 413 TRP A N 1
ATOM 3362 C CA . TRP A 1 413 ? 9.609 -22.297 -11.523 1 97.75 413 TRP A CA 1
ATOM 3363 C C . TRP A 1 413 ? 8.938 -21.203 -10.688 1 97.75 413 TRP A C 1
ATOM 3365 O O . TRP A 1 413 ? 9.469 -20.109 -10.555 1 97.75 413 TRP A O 1
ATOM 3375 N N . SER A 1 414 ? 7.773 -21.516 -10.117 1 97.25 414 SER A N 1
ATOM 3376 C CA . SER A 1 414 ? 7.055 -20.547 -9.289 1 97.25 414 SER A CA 1
ATOM 3377 C C . SER A 1 414 ? 7.797 -20.281 -7.988 1 97.25 414 SER A C 1
ATOM 3379 O O . SER A 1 414 ? 7.715 -19.172 -7.434 1 97.25 414 SER A O 1
ATOM 3381 N N . VAL A 1 415 ? 8.508 -21.281 -7.449 1 98.06 415 VAL A N 1
ATOM 3382 C CA . VAL A 1 415 ? 9.359 -21.062 -6.285 1 98.06 415 VAL A CA 1
ATOM 3383 C C . VAL A 1 415 ? 10.383 -19.969 -6.594 1 98.06 415 VAL A C 1
ATOM 3385 O O . VAL A 1 415 ? 10.523 -19 -5.836 1 98.06 415 VAL A O 1
ATOM 3388 N N . ARG A 1 416 ? 11.047 -20.125 -7.652 1 96.81 416 ARG A N 1
ATOM 3389 C CA . ARG A 1 416 ? 12.07 -19.188 -8.078 1 96.81 416 ARG A CA 1
ATOM 3390 C C . ARG A 1 416 ? 11.461 -17.812 -8.359 1 96.81 416 ARG A C 1
ATOM 3392 O O . ARG A 1 416 ? 11.992 -16.797 -7.91 1 96.81 416 ARG A O 1
ATOM 3399 N N . VAL A 1 417 ? 10.383 -17.766 -9.07 1 95.5 417 VAL A N 1
ATOM 3400 C CA . VAL A 1 417 ? 9.719 -16.547 -9.492 1 95.5 417 VAL A CA 1
ATOM 3401 C C . VAL A 1 417 ? 9.266 -15.75 -8.266 1 95.5 417 VAL A C 1
ATOM 3403 O O . VAL A 1 417 ? 9.453 -14.531 -8.203 1 95.5 417 VAL A O 1
ATOM 3406 N N . ALA A 1 418 ? 8.68 -16.375 -7.27 1 97 418 ALA A N 1
ATOM 3407 C CA . ALA A 1 418 ? 8.242 -15.711 -6.051 1 97 418 ALA A CA 1
ATOM 3408 C C . ALA A 1 418 ? 9.43 -15.289 -5.195 1 97 418 ALA A C 1
ATOM 3410 O O . ALA A 1 418 ? 9.406 -14.227 -4.562 1 97 418 ALA A O 1
ATOM 3411 N N . ARG A 1 419 ? 10.469 -16.047 -5.215 1 96.75 419 ARG A N 1
ATOM 3412 C CA . ARG A 1 419 ? 11.664 -15.781 -4.418 1 96.75 419 ARG A CA 1
ATOM 3413 C C . ARG A 1 419 ? 12.375 -14.523 -4.91 1 96.75 419 ARG A C 1
ATOM 3415 O O . ARG A 1 419 ? 12.797 -13.688 -4.105 1 96.75 419 ARG A O 1
ATOM 3422 N N . GLN A 1 420 ? 12.445 -14.352 -6.172 1 93.5 420 GLN A N 1
ATOM 3423 C CA . GLN A 1 420 ? 13.211 -13.258 -6.742 1 93.5 420 GLN A CA 1
ATOM 3424 C C . GLN A 1 420 ? 12.352 -12.008 -6.902 1 93.5 420 GLN A C 1
ATOM 3426 O O . GLN A 1 420 ? 12.852 -10.945 -7.297 1 93.5 420 GLN A O 1
ATOM 3431 N N . GLY A 1 421 ? 11.062 -12.102 -6.668 1 93.62 421 GLY A N 1
ATOM 3432 C CA . GLY A 1 421 ? 10.211 -10.922 -6.656 1 93.62 421 GLY A CA 1
ATOM 3433 C C . GLY A 1 421 ? 9.461 -10.719 -7.957 1 93.62 421 GLY A C 1
ATOM 3434 O O . GLY A 1 421 ? 8.766 -9.719 -8.125 1 93.62 421 GLY A O 1
ATOM 3435 N N . SER A 1 422 ? 9.531 -11.695 -8.93 1 91.25 422 SER A N 1
ATOM 3436 C CA . SER A 1 422 ? 8.742 -11.641 -10.148 1 91.25 422 SER A CA 1
ATOM 3437 C C . SER A 1 422 ? 7.246 -11.734 -9.844 1 91.25 422 SER A C 1
ATOM 3439 O O . SER A 1 422 ? 6.434 -11.086 -10.508 1 91.25 422 SER A O 1
ATOM 3441 N N . SER A 1 423 ? 6.934 -12.555 -8.992 1 93.19 423 SER A N 1
ATOM 3442 C CA . SER A 1 423 ? 5.621 -12.586 -8.359 1 93.19 423 SER A CA 1
ATOM 3443 C C . SER A 1 423 ? 5.73 -12.367 -6.852 1 93.19 423 SER A C 1
ATOM 3445 O O . SER A 1 423 ? 6.812 -12.5 -6.277 1 93.19 423 SER A O 1
ATOM 3447 N N . THR A 1 424 ? 4.691 -11.898 -6.293 1 96.12 424 THR A N 1
ATOM 3448 C CA . THR A 1 424 ? 4.688 -11.656 -4.855 1 96.12 424 THR A CA 1
ATOM 3449 C C . THR A 1 424 ? 3.287 -11.844 -4.277 1 96.12 424 THR A C 1
ATOM 3451 O O . THR A 1 424 ? 2.428 -12.461 -4.91 1 96.12 424 THR A O 1
ATOM 3454 N N . LEU A 1 425 ? 3.146 -11.531 -3.006 1 97.56 425 LEU A N 1
ATOM 3455 C CA . LEU A 1 425 ? 1.885 -11.664 -2.283 1 97.56 425 LEU A CA 1
ATOM 3456 C C . LEU A 1 425 ? 1.617 -10.43 -1.43 1 97.56 425 LEU A C 1
ATOM 3458 O O . LEU A 1 425 ? 2.436 -10.062 -0.581 1 97.56 425 LEU A O 1
ATOM 3462 N N . PHE A 1 426 ? 0.496 -9.766 -1.681 1 98.12 426 PHE A N 1
ATOM 3463 C CA . PHE A 1 426 ? 0.09 -8.609 -0.894 1 98.12 426 PHE A CA 1
ATOM 3464 C C . PHE A 1 426 ? -1.006 -8.984 0.096 1 98.12 426 PHE A C 1
ATOM 3466 O O . PHE A 1 426 ? -2.014 -9.586 -0.284 1 98.12 426 PHE A O 1
ATOM 3473 N N . MET A 1 427 ? -0.785 -8.688 1.315 1 98.06 427 MET A N 1
ATOM 3474 C CA . MET A 1 427 ? -1.768 -8.852 2.383 1 98.06 427 MET A CA 1
ATOM 3475 C C . MET A 1 427 ? -2.299 -7.504 2.85 1 98.06 427 MET A C 1
ATOM 3477 O O . MET A 1 427 ? -1.577 -6.734 3.486 1 98.06 427 MET A O 1
ATOM 3481 N N . LEU A 1 428 ? -3.58 -7.223 2.555 1 98.56 428 LEU A N 1
ATOM 3482 C CA . LEU A 1 428 ? -4.148 -5.918 2.879 1 98.56 428 LEU A CA 1
ATOM 3483 C C . LEU A 1 428 ? -5.25 -6.051 3.924 1 98.56 428 LEU A C 1
ATOM 3485 O O . LEU A 1 428 ? -6.07 -6.969 3.855 1 98.56 428 LEU A O 1
ATOM 3489 N N . THR A 1 429 ? -5.25 -5.203 4.883 1 98.38 429 THR A N 1
ATOM 3490 C CA . THR A 1 429 ? -6.379 -4.984 5.781 1 98.38 429 THR A CA 1
ATOM 3491 C C . THR A 1 429 ? -7.113 -3.697 5.426 1 98.38 429 THR A C 1
ATOM 3493 O O . THR A 1 429 ? -6.508 -2.623 5.383 1 98.38 429 THR A O 1
ATOM 3496 N N . LEU A 1 430 ? -8.391 -3.857 5.199 1 98.44 430 LEU A N 1
ATOM 3497 C CA . LEU A 1 430 ? -9.164 -2.744 4.66 1 98.44 430 LEU A CA 1
ATOM 3498 C C . LEU A 1 430 ? -10.375 -2.453 5.535 1 98.44 430 LEU A C 1
ATOM 3500 O O . LEU A 1 430 ? -10.953 -3.369 6.129 1 98.44 430 LEU A O 1
ATOM 3504 N N . THR A 1 431 ? -10.734 -1.222 5.613 1 97.75 431 THR A N 1
ATOM 3505 C CA . THR A 1 431 ? -12 -0.763 6.176 1 97.75 431 THR A CA 1
ATOM 3506 C C . THR A 1 431 ? -12.695 0.206 5.223 1 97.75 431 THR A C 1
ATOM 3508 O O . THR A 1 431 ? -12.086 0.684 4.262 1 97.75 431 THR A O 1
ATOM 3511 N N . LYS A 1 432 ? -13.953 0.357 5.453 1 94.69 432 LYS A N 1
ATOM 3512 C CA . LYS A 1 432 ? -14.625 1.38 4.652 1 94.69 432 LYS A CA 1
ATOM 3513 C C . LYS A 1 432 ? -14.117 2.775 5.012 1 94.69 432 LYS A C 1
ATOM 3515 O O . LYS A 1 432 ? -13.906 3.082 6.188 1 94.69 432 LYS A O 1
ATOM 3520 N N . ALA A 1 433 ? -13.852 3.545 4.031 1 91.88 433 ALA A N 1
ATOM 3521 C CA . ALA A 1 433 ? -13.383 4.91 4.25 1 91.88 433 ALA A CA 1
ATOM 3522 C C . ALA A 1 433 ? -14.461 5.758 4.922 1 91.88 433 ALA A C 1
ATOM 3524 O O . ALA A 1 433 ? -15.648 5.574 4.672 1 91.88 433 ALA A O 1
ATOM 3525 N N . GLY A 1 434 ? -14.039 6.664 5.805 1 87.44 434 GLY A N 1
ATOM 3526 C CA . GLY A 1 434 ? -14.938 7.648 6.379 1 87.44 434 GLY A CA 1
ATOM 3527 C C . GLY A 1 434 ? -15.57 7.188 7.676 1 87.44 434 GLY A C 1
ATOM 3528 O O . GLY A 1 434 ? -16.438 7.875 8.227 1 87.44 434 GLY A O 1
ATOM 3529 N N . GLN A 1 435 ? -15.18 6.02 8.078 1 91.81 435 GLN A N 1
ATOM 3530 C CA . GLN A 1 435 ? -15.695 5.508 9.344 1 91.81 435 GLN A CA 1
ATOM 3531 C C . GLN A 1 435 ? -14.719 5.762 10.484 1 91.81 435 GLN A C 1
ATOM 3533 O O . GLN A 1 435 ? -13.867 4.918 10.781 1 91.81 435 GLN A O 1
ATOM 3538 N N . GLU A 1 436 ? -14.938 6.855 11.156 1 93.31 436 GLU A N 1
ATOM 3539 C CA . GLU A 1 436 ? -13.961 7.371 12.117 1 93.31 436 GLU A CA 1
ATOM 3540 C C . GLU A 1 436 ? -13.711 6.371 13.242 1 93.31 436 GLU A C 1
ATOM 3542 O O . GLU A 1 436 ? -12.562 6.059 13.555 1 93.31 436 GLU A O 1
ATOM 3547 N N . ALA A 1 437 ? -14.75 5.836 13.867 1 94.75 437 ALA A N 1
ATOM 3548 C CA . ALA A 1 437 ? -14.594 4.918 14.992 1 94.75 437 ALA A CA 1
ATOM 3549 C C . ALA A 1 437 ? -13.852 3.654 14.57 1 94.75 437 ALA A C 1
ATOM 3551 O O . ALA A 1 437 ? -12.953 3.189 15.281 1 94.75 437 ALA A O 1
ATOM 3552 N N . ARG A 1 438 ? -14.227 3.092 13.453 1 94.88 438 ARG A N 1
ATOM 3553 C CA . ARG A 1 438 ? -13.57 1.895 12.938 1 94.88 438 ARG A CA 1
ATOM 3554 C C . ARG A 1 438 ? -12.109 2.174 12.602 1 94.88 438 ARG A C 1
ATOM 3556 O O . ARG A 1 438 ? -11.242 1.337 12.859 1 94.88 438 ARG A O 1
ATOM 3563 N N . ARG A 1 439 ? -11.875 3.346 12.031 1 94.69 439 ARG A N 1
ATOM 3564 C CA . ARG A 1 439 ? -10.516 3.76 11.703 1 94.69 439 ARG A CA 1
ATOM 3565 C C . ARG A 1 439 ? -9.641 3.791 12.945 1 94.69 439 ARG A C 1
ATOM 3567 O O . ARG A 1 439 ? -8.516 3.277 12.938 1 94.69 439 ARG A O 1
ATOM 3574 N N . ILE A 1 440 ? -10.117 4.391 13.984 1 95.56 440 ILE A N 1
ATOM 3575 C CA . ILE A 1 440 ? -9.375 4.508 15.234 1 95.56 440 ILE A CA 1
ATOM 3576 C C . ILE A 1 440 ? -9.086 3.115 15.789 1 95.56 440 ILE A C 1
ATOM 3578 O O . ILE A 1 440 ? -7.941 2.812 16.141 1 95.56 440 ILE A O 1
ATOM 3582 N N . GLU A 1 441 ? -10.07 2.229 15.789 1 94.75 441 GLU A N 1
ATOM 3583 C CA . GLU A 1 441 ? -9.906 0.875 16.312 1 94.75 441 GLU A CA 1
ATOM 3584 C C . GLU A 1 441 ? -8.914 0.081 15.461 1 94.75 441 GLU A C 1
ATOM 3586 O O . GLU A 1 441 ? -8.047 -0.615 16 1 94.75 441 GLU A O 1
ATOM 3591 N N . SER A 1 442 ? -9.055 0.189 14.18 1 94.75 442 SER A N 1
ATOM 3592 C CA . SER A 1 442 ? -8.195 -0.568 13.281 1 94.75 442 SER A CA 1
ATOM 3593 C C . SER A 1 442 ? -6.746 -0.103 13.375 1 94.75 442 SER A C 1
ATOM 3595 O O . SER A 1 442 ? -5.824 -0.921 13.375 1 94.75 442 SER A O 1
ATOM 3597 N N . GLN A 1 443 ? -6.543 1.184 13.422 1 94.5 443 GLN A N 1
ATOM 3598 C CA . GLN A 1 443 ? -5.184 1.709 13.438 1 94.5 443 GLN A CA 1
ATOM 3599 C C . GLN A 1 443 ? -4.527 1.508 14.805 1 94.5 443 GLN A C 1
ATOM 3601 O O . GLN A 1 443 ? -3.301 1.451 14.906 1 94.5 443 GLN A O 1
ATOM 3606 N N . MET A 1 444 ? -5.297 1.365 15.812 1 93.81 444 MET A N 1
ATOM 3607 C CA . MET A 1 444 ? -4.742 0.924 17.094 1 93.81 444 MET A CA 1
ATOM 3608 C C . MET A 1 444 ? -4.312 -0.538 17.031 1 93.81 444 MET A C 1
ATOM 3610 O O . MET A 1 444 ? -3.311 -0.924 17.625 1 93.81 444 MET A O 1
ATOM 3614 N N . ASN A 1 445 ? -5.078 -1.313 16.312 1 90 445 ASN A N 1
ATOM 3615 C CA . ASN A 1 445 ? -4.777 -2.734 16.188 1 90 445 ASN A CA 1
ATOM 3616 C C . ASN A 1 445 ? -3.525 -2.971 15.344 1 90 445 ASN A C 1
ATOM 3618 O O . ASN A 1 445 ? -2.748 -3.885 15.617 1 90 445 ASN A O 1
ATOM 3622 N N . VAL A 1 446 ? -3.357 -2.121 14.328 1 89.38 446 VAL A N 1
ATOM 3623 C CA . VAL A 1 446 ? -2.305 -2.42 13.367 1 89.38 446 VAL A CA 1
ATOM 3624 C C . VAL A 1 446 ? -1.048 -1.624 13.711 1 89.38 446 VAL A C 1
ATOM 3626 O O . VAL A 1 446 ? -0.064 -1.654 12.961 1 89.38 446 VAL A O 1
ATOM 3629 N N . VAL A 1 447 ? -1.063 -0.927 14.781 1 88.06 447 VAL A N 1
ATOM 3630 C CA . VAL A 1 447 ? 0.117 -0.159 15.164 1 88.06 447 VAL A CA 1
ATOM 3631 C C . VAL A 1 447 ? 1.354 -1.054 15.109 1 88.06 447 VAL A C 1
ATOM 3633 O O . VAL A 1 447 ? 1.319 -2.199 15.562 1 88.06 447 VAL A O 1
ATOM 3636 N N . PRO A 1 448 ? 2.416 -0.54 14.445 1 85.19 448 PRO A N 1
ATOM 3637 C CA . PRO A 1 448 ? 3.609 -1.381 14.32 1 85.19 448 PRO A CA 1
ATOM 3638 C C . PRO A 1 448 ? 4.156 -1.837 15.664 1 85.19 448 PRO A C 1
ATOM 3640 O O . PRO A 1 448 ? 4.152 -1.066 16.625 1 85.19 448 PRO A O 1
ATOM 3643 N N . LYS A 1 449 ? 4.453 -3.088 15.672 1 78.38 449 LYS A N 1
ATOM 3644 C CA . LYS A 1 449 ? 5.117 -3.658 16.844 1 78.38 449 LYS A CA 1
ATOM 3645 C C . LYS A 1 449 ? 6.57 -4.008 16.531 1 78.38 449 LYS A C 1
ATOM 3647 O O . LYS A 1 449 ? 6.895 -4.406 15.414 1 78.38 449 LYS A O 1
ATOM 3652 N N . TYR A 1 450 ? 7.484 -3.375 17.312 1 64.94 450 TYR A N 1
ATOM 3653 C CA . TYR A 1 450 ? 8.883 -3.701 17.047 1 64.94 450 TYR A CA 1
ATOM 3654 C C . TYR A 1 450 ? 9.492 -4.461 18.219 1 64.94 450 TYR A C 1
ATOM 3656 O O . TYR A 1 450 ? 8.93 -4.48 19.328 1 64.94 450 TYR A O 1
ATOM 3664 N N . VAL A 1 451 ? 10.414 -5.406 17.859 1 50.31 451 VAL A N 1
ATOM 3665 C CA . VAL A 1 451 ? 11.141 -6.129 18.891 1 50.31 451 VAL A CA 1
ATOM 3666 C C . VAL A 1 451 ? 12.266 -5.254 19.438 1 50.31 451 VAL A C 1
ATOM 3668 O O . VAL A 1 451 ? 13.023 -4.652 18.672 1 50.31 451 VAL A O 1
ATOM 3671 N N . GLN A 1 452 ? 12.07 -4.727 20.656 1 48.56 452 GLN A N 1
ATOM 3672 C CA . GLN A 1 452 ? 13.102 -3.969 21.344 1 48.56 452 GLN A CA 1
ATOM 3673 C C . GLN A 1 452 ? 14.453 -4.68 21.281 1 48.56 452 GLN A C 1
ATOM 3675 O O . GLN A 1 452 ? 14.562 -5.848 21.672 1 48.56 452 GLN A O 1
ATOM 3680 N N . TYR A 1 453 ? 15.195 -4.414 20.266 1 37.31 453 TYR A N 1
ATOM 3681 C CA . TYR A 1 453 ? 16.562 -4.918 20.359 1 37.31 453 TYR A CA 1
ATOM 3682 C C . TYR A 1 453 ? 17.281 -4.293 21.547 1 37.31 453 TYR A C 1
ATOM 3684 O O . TYR A 1 453 ? 17.469 -3.076 21.609 1 37.31 453 TYR A O 1
ATOM 3692 N N . LYS A 1 454 ? 17.172 -4.688 22.656 1 35.81 454 LYS A N 1
ATOM 3693 C CA . LYS A 1 454 ? 18.141 -4.246 23.656 1 35.81 454 LYS A CA 1
ATOM 3694 C C . LYS A 1 454 ? 19.547 -4.715 23.297 1 35.81 454 LYS A C 1
ATOM 3696 O O . LYS A 1 454 ? 19.797 -5.918 23.219 1 35.81 454 LYS A O 1
ATOM 3701 N N . PRO A 1 455 ? 20.234 -3.795 22.672 1 29.08 455 PRO A N 1
ATOM 3702 C CA . PRO A 1 455 ? 21.625 -4.281 22.656 1 29.08 455 PRO A CA 1
ATOM 3703 C C . PRO A 1 455 ? 22.109 -4.711 24.031 1 29.08 455 PRO A C 1
ATOM 3705 O O . PRO A 1 455 ? 21.797 -4.066 25.031 1 29.08 455 PRO A O 1
ATOM 3708 N N . GLU A 1 456 ? 22.078 -5.988 24.266 1 27.56 456 GLU A N 1
ATOM 3709 C CA . GLU A 1 456 ? 22.891 -6.371 25.422 1 27.56 456 GLU A CA 1
ATOM 3710 C C . GLU A 1 456 ? 24.25 -5.668 25.391 1 27.56 456 GLU A C 1
ATOM 3712 O O . GLU A 1 456 ? 25.062 -5.914 24.5 1 27.56 456 GLU A O 1
ATOM 3717 N N . PHE A 1 457 ? 24.25 -4.41 25.609 1 22.8 457 PHE A N 1
ATOM 3718 C CA . PHE A 1 457 ? 25.594 -4.086 26.094 1 22.8 457 PHE A CA 1
ATOM 3719 C C . PHE A 1 457 ? 25.859 -4.742 27.438 1 22.8 457 PHE A C 1
ATOM 3721 O O . PHE A 1 457 ? 24.938 -4.891 28.25 1 22.8 457 PHE A O 1
ATOM 3728 N N . MET B 1 1 ? -20.906 7.793 7.926 1 28.64 1 MET B N 1
ATOM 3729 C CA . MET B 1 1 ? -21.234 8.508 6.695 1 28.64 1 MET B CA 1
ATOM 3730 C C . MET B 1 1 ? -20.422 7.977 5.523 1 28.64 1 MET B C 1
ATOM 3732 O O . MET B 1 1 ? -19.203 7.801 5.633 1 28.64 1 MET B O 1
ATOM 3736 N N . LYS B 1 2 ? -21.172 7.395 4.582 1 43.5 2 LYS B N 1
ATOM 3737 C CA . LYS B 1 2 ? -20.641 6.719 3.402 1 43.5 2 LYS B CA 1
ATOM 3738 C C . LYS B 1 2 ? -19.828 7.684 2.535 1 43.5 2 LYS B C 1
ATOM 3740 O O . LYS B 1 2 ? -20.281 8.797 2.262 1 43.5 2 LYS B O 1
ATOM 3745 N N . ILE B 1 3 ? -18.516 7.711 2.518 1 36.94 3 ILE B N 1
ATOM 3746 C CA . ILE B 1 3 ? -17.703 8.492 1.585 1 36.94 3 ILE B CA 1
ATOM 3747 C C . ILE B 1 3 ? -17.906 7.969 0.166 1 36.94 3 ILE B C 1
ATOM 3749 O O . ILE B 1 3 ? -17.531 6.832 -0.139 1 36.94 3 ILE B O 1
ATOM 3753 N N . THR B 1 4 ? -19.078 8.133 -0.428 1 40.19 4 THR B N 1
ATOM 3754 C CA . THR B 1 4 ? -19.234 7.773 -1.835 1 40.19 4 THR B CA 1
ATOM 3755 C C . THR B 1 4 ? -18.766 8.914 -2.732 1 40.19 4 THR B C 1
ATOM 3757 O O . THR B 1 4 ? -18.859 10.086 -2.354 1 40.19 4 THR B O 1
ATOM 3760 N N . ASN B 1 5 ? -17.812 8.656 -3.506 1 43.25 5 ASN B N 1
ATOM 3761 C CA . ASN B 1 5 ? -17.531 9.664 -4.52 1 43.25 5 ASN B CA 1
ATOM 3762 C C . ASN B 1 5 ? -18.828 10.211 -5.133 1 43.25 5 ASN B C 1
ATOM 3764 O O . ASN B 1 5 ? -19.484 9.516 -5.902 1 43.25 5 ASN B O 1
ATOM 3768 N N . PRO B 1 6 ? -19.438 11.305 -4.551 1 40.78 6 PRO B N 1
ATOM 3769 C CA . PRO B 1 6 ? -20.75 11.805 -4.973 1 40.78 6 PRO B CA 1
ATOM 3770 C C . PRO B 1 6 ? -20.875 11.945 -6.488 1 40.78 6 PRO B C 1
ATOM 3772 O O . PRO B 1 6 ? -21.953 11.781 -7.043 1 40.78 6 PRO B O 1
ATOM 3775 N N . THR B 1 7 ? -19.797 12.328 -7.078 1 44.34 7 THR B N 1
ATOM 3776 C CA . THR B 1 7 ? -19.953 12.656 -8.492 1 44.34 7 THR B CA 1
ATOM 3777 C C . THR B 1 7 ? -19.484 11.492 -9.367 1 44.34 7 THR B C 1
ATOM 3779 O O . THR B 1 7 ? -19.719 11.5 -10.578 1 44.34 7 THR B O 1
ATOM 3782 N N . GLY B 1 8 ? -19.047 10.398 -8.781 1 48.16 8 GLY B N 1
ATOM 3783 C CA . GLY B 1 8 ? -18.484 9.32 -9.57 1 48.16 8 GLY B CA 1
ATOM 3784 C C . GLY B 1 8 ? -17.172 9.688 -10.227 1 48.16 8 GLY B C 1
ATOM 3785 O O . GLY B 1 8 ? -16.5 8.828 -10.805 1 48.16 8 GLY B O 1
ATOM 3786 N N . ILE B 1 9 ? -16.891 11.055 -10.281 1 43.94 9 ILE B N 1
ATOM 3787 C CA . ILE B 1 9 ? -15.648 11.516 -10.875 1 43.94 9 ILE B CA 1
ATOM 3788 C C . ILE B 1 9 ? -14.508 11.359 -9.867 1 43.94 9 ILE B C 1
ATOM 3790 O O . ILE B 1 9 ? -14.625 11.797 -8.719 1 43.94 9 ILE B O 1
ATOM 3794 N N . ASP B 1 10 ? -13.609 10.609 -10.266 1 50.47 10 ASP B N 1
ATOM 3795 C CA . ASP B 1 10 ? -12.406 10.5 -9.453 1 50.47 10 ASP B CA 1
ATOM 3796 C C . ASP B 1 10 ? -11.602 11.805 -9.492 1 50.47 10 ASP B C 1
ATOM 3798 O O . ASP B 1 10 ? -10.844 12.039 -10.43 1 50.47 10 ASP B O 1
ATOM 3802 N N . ILE B 1 11 ? -11.828 12.641 -8.562 1 48 11 ILE B N 1
ATOM 3803 C CA . ILE B 1 11 ? -11.25 13.984 -8.508 1 48 11 ILE B CA 1
ATOM 3804 C C . ILE B 1 11 ? -9.727 13.883 -8.5 1 48 11 ILE B C 1
ATOM 3806 O O . ILE B 1 11 ? -9.039 14.742 -9.062 1 48 11 ILE B O 1
ATOM 3810 N N . PHE B 1 12 ? -9.25 12.867 -7.875 1 51.59 12 PHE B N 1
ATOM 3811 C CA . PHE B 1 12 ? -7.801 12.719 -7.855 1 51.59 12 PHE B CA 1
ATOM 3812 C C . PHE B 1 12 ? -7.254 12.539 -9.266 1 51.59 12 PHE B C 1
ATOM 3814 O O . PHE B 1 12 ? -6.23 13.133 -9.617 1 51.59 12 PHE B O 1
ATOM 3821 N N . GLU B 1 13 ? -7.906 11.68 -9.984 1 51.66 13 GLU B N 1
ATOM 3822 C CA . GLU B 1 13 ? -7.453 11.484 -11.359 1 51.66 13 GLU B CA 1
ATOM 3823 C C . GLU B 1 13 ? -7.57 12.773 -12.172 1 51.66 13 GLU B C 1
ATOM 3825 O O . GLU B 1 13 ? -6.734 13.047 -13.031 1 51.66 13 GLU B O 1
ATOM 3830 N N . VAL B 1 14 ? -8.617 13.57 -11.797 1 47.97 14 VAL B N 1
ATOM 3831 C CA . VAL B 1 14 ? -8.812 14.844 -12.484 1 47.97 14 VAL B CA 1
ATOM 3832 C C . VAL B 1 14 ? -7.668 15.797 -12.133 1 47.97 14 VAL B C 1
ATOM 3834 O O . VAL B 1 14 ? -7.109 16.453 -13.008 1 47.97 14 VAL B O 1
ATOM 3837 N N . ILE B 1 15 ? -7.328 15.781 -10.875 1 49.72 15 ILE B N 1
ATOM 3838 C CA . ILE B 1 15 ? -6.242 16.641 -10.422 1 49.72 15 ILE B CA 1
ATOM 3839 C C . ILE B 1 15 ? -4.926 16.188 -11.047 1 49.72 15 ILE B C 1
ATOM 3841 O O . ILE B 1 15 ? -4.145 17.016 -11.531 1 49.72 15 ILE B O 1
ATOM 3845 N N . LEU B 1 16 ? -4.801 14.891 -11.031 1 49.28 16 LEU B N 1
ATOM 3846 C CA . LEU B 1 16 ? -3.578 14.344 -11.609 1 49.28 16 LEU B CA 1
ATOM 3847 C C . LEU B 1 16 ? -3.504 14.648 -13.102 1 49.28 16 LEU B C 1
ATOM 3849 O O . LEU B 1 16 ? -2.432 14.953 -13.625 1 49.28 16 LEU B O 1
ATOM 3853 N N . PHE B 1 17 ? -4.668 14.391 -13.75 1 47.22 17 PHE B N 1
ATOM 3854 C CA . PHE B 1 17 ? -4.742 14.719 -15.172 1 47.22 17 PHE B CA 1
ATOM 3855 C C . PHE B 1 17 ? -4.383 16.188 -15.406 1 47.22 17 PHE B C 1
ATOM 3857 O O . PHE B 1 17 ? -3.645 16.5 -16.344 1 47.22 17 PHE B O 1
ATOM 3864 N N . LYS B 1 18 ? -4.832 17.062 -14.633 1 45.31 18 LYS B N 1
ATOM 3865 C CA . LYS B 1 18 ? -4.555 18.484 -14.742 1 45.31 18 LYS B CA 1
ATOM 3866 C C . LYS B 1 18 ? -3.07 18.781 -14.531 1 45.31 18 LYS B C 1
ATOM 3868 O O . LYS B 1 18 ? -2.475 19.562 -15.281 1 45.31 18 LYS B O 1
ATOM 3873 N N . VAL B 1 19 ? -2.596 18.031 -13.57 1 42.41 19 VAL B N 1
ATOM 3874 C CA . VAL B 1 19 ? -1.207 18.297 -13.219 1 42.41 19 VAL B CA 1
ATOM 3875 C C . VAL B 1 19 ? -0.276 17.641 -14.234 1 42.41 19 VAL B C 1
ATOM 3877 O O . VAL B 1 19 ? 0.716 18.25 -14.656 1 42.41 19 VAL B O 1
ATOM 3880 N N . GLU B 1 20 ? -0.701 16.375 -14.547 1 46.34 20 GLU B N 1
ATOM 3881 C CA . GLU B 1 20 ? 0.212 15.609 -15.391 1 46.34 20 GLU B CA 1
ATOM 3882 C C . GLU B 1 20 ? -0.064 15.867 -16.875 1 46.34 20 GLU B C 1
ATOM 3884 O O . GLU B 1 20 ? 0.86 15.883 -17.688 1 46.34 20 GLU B O 1
ATOM 3889 N N . PHE B 1 21 ? -1.345 15.914 -17.188 1 46.59 21 PHE B N 1
ATOM 3890 C CA . PHE B 1 21 ? -1.672 15.914 -18.609 1 46.59 21 PHE B CA 1
ATOM 3891 C C . PHE B 1 21 ? -1.83 17.344 -19.141 1 46.59 21 PHE B C 1
ATOM 3893 O O . PHE B 1 21 ? -1.598 17.609 -20.312 1 46.59 21 PHE B O 1
ATOM 3900 N N . LEU B 1 22 ? -2.285 18.172 -18.281 1 46.28 22 LEU B N 1
ATOM 3901 C CA . LEU B 1 22 ? -2.543 19.531 -18.75 1 46.28 22 LEU B CA 1
ATOM 3902 C C . LEU B 1 22 ? -1.303 20.125 -19.406 1 46.28 22 LEU B C 1
ATOM 3904 O O . LEU B 1 22 ? -1.393 20.734 -20.484 1 46.28 22 LEU B O 1
ATOM 3908 N N . PRO B 1 23 ? -0.227 19.781 -18.781 1 44.5 23 PRO B N 1
ATOM 3909 C CA . PRO B 1 23 ? 0.904 20.344 -19.531 1 44.5 23 PRO B CA 1
ATOM 3910 C C . PRO B 1 23 ? 1.068 19.719 -20.906 1 44.5 23 PRO B C 1
ATOM 3912 O O . PRO B 1 23 ? 1.424 20.422 -21.859 1 44.5 23 PRO B O 1
ATOM 3915 N N . HIS B 1 24 ? 0.704 18.469 -20.938 1 44.06 24 HIS B N 1
ATOM 3916 C CA . HIS B 1 24 ? 0.825 17.828 -22.234 1 44.06 24 HIS B CA 1
ATOM 3917 C C . HIS B 1 24 ? -0.284 18.266 -23.188 1 44.06 24 HIS B C 1
ATOM 3919 O O . HIS B 1 24 ? -0.058 18.406 -24.391 1 44.06 24 HIS B O 1
ATOM 3925 N N . LEU B 1 25 ? -1.411 18.328 -22.625 1 45.91 25 LEU B N 1
ATOM 3926 C CA . LEU B 1 25 ? -2.5 18.859 -23.438 1 45.91 25 LEU B CA 1
ATOM 3927 C C . LEU B 1 25 ? -2.18 20.281 -23.906 1 45.91 25 LEU B C 1
ATOM 3929 O O . LEU B 1 25 ? -2.414 20.609 -25.078 1 45.91 25 LEU B O 1
ATOM 3933 N N . VAL B 1 26 ? -1.623 21 -23.047 1 43.44 26 VAL B N 1
ATOM 3934 C CA . VAL B 1 26 ? -1.221 22.344 -23.438 1 43.44 26 VAL B CA 1
ATOM 3935 C C . VAL B 1 26 ? -0.137 22.266 -24.516 1 43.44 26 VAL B C 1
ATOM 3937 O O . VAL B 1 26 ? -0.188 22.984 -25.516 1 43.44 26 VAL B O 1
ATOM 3940 N N . THR B 1 27 ? 0.727 21.375 -24.188 1 39.75 27 THR B N 1
ATOM 3941 C CA . THR B 1 27 ? 1.775 21.203 -25.188 1 39.75 27 THR B CA 1
ATOM 3942 C C . THR B 1 27 ? 1.189 20.688 -26.5 1 39.75 27 THR B C 1
ATOM 3944 O O . THR B 1 27 ? 1.559 21.172 -27.578 1 39.75 27 THR B O 1
ATOM 3947 N N . PHE B 1 28 ? 0.424 19.688 -26.344 1 42.78 28 PHE B N 1
ATOM 3948 C CA . PHE B 1 28 ? -0.224 19.172 -27.547 1 42.78 28 PHE B CA 1
ATOM 3949 C C . PHE B 1 28 ? -1.021 20.281 -28.234 1 42.78 28 PHE B C 1
ATOM 3951 O O . PHE B 1 28 ? -0.93 20.453 -29.453 1 42.78 28 PHE B O 1
ATOM 3958 N N . LEU B 1 29 ? -1.665 20.938 -27.5 1 46.16 29 LEU B N 1
ATOM 3959 C CA . LEU B 1 29 ? -2.438 22.031 -28.062 1 46.16 29 LEU B CA 1
ATOM 3960 C C . LEU B 1 29 ? -1.515 23.109 -28.641 1 46.16 29 LEU B C 1
ATOM 3962 O O . LEU B 1 29 ? -1.798 23.672 -29.703 1 46.16 29 LEU B O 1
ATOM 3966 N N . THR B 1 30 ? -0.455 23.281 -27.938 1 41.66 30 THR B N 1
ATOM 3967 C CA . THR B 1 30 ? 0.542 24.203 -28.469 1 41.66 30 THR B CA 1
ATOM 3968 C C . THR B 1 30 ? 1.155 23.672 -29.75 1 41.66 30 THR B C 1
ATOM 3970 O O . THR B 1 30 ? 1.348 24.422 -30.719 1 41.66 30 THR B O 1
ATOM 3973 N N . LEU B 1 31 ? 1.474 22.469 -29.609 1 39.41 31 LEU B N 1
ATOM 3974 C CA . LEU B 1 31 ? 2.016 21.859 -30.812 1 39.41 31 LEU B CA 1
ATOM 3975 C C . LEU B 1 31 ? 0.99 21.891 -31.953 1 39.41 31 LEU B C 1
ATOM 3977 O O . LEU B 1 31 ? 1.335 22.172 -33.094 1 39.41 31 LEU B O 1
ATOM 3981 N N . LEU B 1 32 ? -0.067 21.469 -31.547 1 43.19 32 LEU B N 1
ATOM 3982 C CA . LEU B 1 32 ? -1.131 21.609 -32.531 1 43.19 32 LEU B CA 1
ATOM 3983 C C . LEU B 1 32 ? -1.229 23.047 -33.031 1 43.19 32 LEU B C 1
ATOM 3985 O O . LEU B 1 32 ? -1.437 23.281 -34.219 1 43.19 32 LEU B O 1
ATOM 3989 N N . TRP B 1 33 ? -0.96 23.859 -32.094 1 43.25 33 TRP B N 1
ATOM 3990 C CA . TRP B 1 33 ? -0.932 25.281 -32.438 1 43.25 33 TRP B CA 1
ATOM 3991 C C . TRP B 1 33 ? 0.23 25.578 -33.406 1 43.25 33 TRP B C 1
ATOM 3993 O O . TRP B 1 33 ? 0.083 26.344 -34.344 1 43.25 33 TRP B O 1
ATOM 4003 N N . TYR B 1 34 ? 1.299 25.062 -32.938 1 40.66 34 TYR B N 1
ATOM 4004 C CA . TYR B 1 34 ? 2.49 25.297 -33.75 1 40.66 34 TYR B CA 1
ATOM 4005 C C . TYR B 1 34 ? 2.344 24.688 -35.156 1 40.66 34 TYR B C 1
ATOM 4007 O O . TYR B 1 34 ? 2.793 25.281 -36.125 1 40.66 34 TYR B O 1
ATOM 4015 N N . PHE B 1 35 ? 1.897 23.516 -35.094 1 38.28 35 PHE B N 1
ATOM 4016 C CA . PHE B 1 35 ? 1.793 22.875 -36.406 1 38.28 35 PHE B CA 1
ATOM 4017 C C . PHE B 1 35 ? 0.591 23.406 -37.188 1 38.28 35 PHE B C 1
ATOM 4019 O O . PHE B 1 35 ? 0.435 23.125 -38.375 1 38.28 35 PHE B O 1
ATOM 4026 N N . ILE B 1 36 ? -0.235 24 -36.406 1 37.84 36 ILE B N 1
ATOM 4027 C CA . I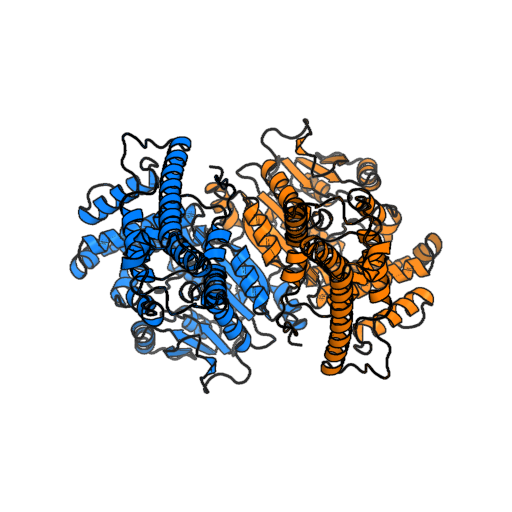LE B 1 36 ? -1.265 24.734 -37.125 1 37.84 36 ILE B CA 1
ATOM 4028 C C . ILE B 1 36 ? -0.646 25.938 -37.844 1 37.84 36 ILE B C 1
ATOM 4030 O O . ILE B 1 36 ? -0.003 26.766 -37.188 1 37.84 36 ILE B O 1
ATOM 4034 N N . PRO B 1 37 ? -0.347 25.812 -39.062 1 35.47 37 PRO B N 1
ATOM 4035 C CA . PRO B 1 37 ? 0.264 26.906 -39.812 1 35.47 37 PRO B CA 1
ATOM 4036 C C . PRO B 1 37 ? -0.284 28.281 -39.438 1 35.47 37 PRO B C 1
ATOM 4038 O O . PRO B 1 37 ? -1.487 28.422 -39.219 1 35.47 37 PRO B O 1
ATOM 4041 N N . SER B 1 38 ? 0.469 29.109 -38.656 1 36.34 38 SER B N 1
ATOM 4042 C CA . SER B 1 38 ? 0.235 30.531 -38.469 1 36.34 38 SER B CA 1
ATOM 4043 C C . SER B 1 38 ? -0.018 31.219 -39.812 1 36.34 38 SER B C 1
ATOM 4045 O O . SER B 1 38 ? 0.874 31.281 -40.656 1 36.34 38 SER B O 1
ATOM 4047 N N . SER B 1 39 ? -0.994 31.062 -40.562 1 33.75 39 SER B N 1
ATOM 4048 C CA . SER B 1 39 ? -1.096 32.156 -41.531 1 33.75 39 SER B CA 1
ATOM 4049 C C . SER B 1 39 ? -0.978 33.5 -40.844 1 33.75 39 SER B C 1
ATOM 4051 O O . SER B 1 39 ? -1.818 33.875 -40.031 1 33.75 39 SER B O 1
ATOM 4053 N N . SER B 1 40 ? 0.169 34.031 -40.5 1 35.31 40 SER B N 1
ATOM 4054 C CA . SER B 1 40 ? 0.715 35.281 -40 1 35.31 40 SER B CA 1
ATOM 4055 C C . SER B 1 40 ? -0.147 36.469 -40.406 1 35.31 40 SER B C 1
ATOM 4057 O O . SER B 1 40 ? -0.221 37.469 -39.656 1 35.31 40 SER B O 1
ATOM 4059 N N . ASN B 1 41 ? -0.473 36.656 -41.75 1 35.25 41 ASN B N 1
ATOM 4060 C CA . ASN B 1 41 ? -0.873 37.969 -42.219 1 35.25 41 ASN B CA 1
ATOM 4061 C C . ASN B 1 41 ? -2.178 38.438 -41.562 1 35.25 41 ASN B C 1
ATOM 4063 O O . ASN B 1 41 ? -2.525 39.594 -41.625 1 35.25 41 ASN B O 1
ATOM 4067 N N . ASP B 1 42 ? -3.143 37.5 -41.281 1 33.94 42 ASP B N 1
ATOM 4068 C CA . ASP B 1 42 ? -4.52 37.969 -41.156 1 33.94 42 ASP B CA 1
ATOM 4069 C C . ASP B 1 42 ? -4.848 38.344 -39.719 1 33.94 42 ASP B C 1
ATOM 4071 O O . ASP B 1 42 ? -5.988 38.656 -39.375 1 33.94 42 ASP B O 1
ATOM 4075 N N . ILE B 1 43 ? -3.979 38.188 -38.719 1 33.75 43 ILE B N 1
ATOM 4076 C CA . ILE B 1 43 ? -4.441 38.562 -37.406 1 33.75 43 ILE B CA 1
ATOM 4077 C C . ILE B 1 43 ? -4.465 40.094 -37.281 1 33.75 43 ILE B C 1
ATOM 4079 O O . ILE B 1 43 ? -5.16 40.625 -36.438 1 33.75 43 ILE B O 1
ATOM 4083 N N . SER B 1 44 ? -3.535 40.781 -37.906 1 34.69 44 SER B N 1
ATOM 4084 C CA . SER B 1 44 ? -3.559 42.25 -37.781 1 34.69 44 SER B CA 1
ATOM 4085 C C . SER B 1 44 ? -4.855 42.812 -38.312 1 34.69 44 SER B C 1
ATOM 4087 O O . SER B 1 44 ? -5.309 43.875 -37.844 1 34.69 44 SER B O 1
ATOM 4089 N N . ASN B 1 45 ? -5.375 42.281 -39.531 1 34.06 45 ASN B N 1
ATOM 4090 C CA . ASN B 1 45 ? -6.555 42.906 -40.125 1 34.06 45 ASN B CA 1
ATOM 4091 C C . ASN B 1 45 ? -7.84 42.406 -39.469 1 34.06 45 ASN B C 1
ATOM 4093 O O . ASN B 1 45 ? -8.93 42.594 -40 1 34.06 45 ASN B O 1
ATOM 4097 N N . ILE B 1 46 ? -7.762 41.625 -38.438 1 33.75 46 ILE B N 1
ATOM 4098 C CA . ILE B 1 46 ? -8.969 41.156 -37.781 1 33.75 46 ILE B CA 1
ATOM 4099 C C . ILE B 1 46 ? -9.734 42.312 -37.188 1 33.75 46 ILE B C 1
ATOM 4101 O O . ILE B 1 46 ? -10.953 42.25 -37.031 1 33.75 46 ILE B O 1
ATOM 4105 N N . SER B 1 47 ? -9.117 43.406 -36.781 1 32.91 47 SER B N 1
ATOM 4106 C CA . SER B 1 47 ? -9.883 44.531 -36.281 1 32.91 47 SER B CA 1
ATOM 4107 C C . SER B 1 47 ? -10.797 45.094 -37.344 1 32.91 47 SER B C 1
ATOM 4109 O O . SER B 1 47 ? -11.953 45.438 -37.062 1 32.91 47 SER B O 1
ATOM 4111 N N . SER B 1 48 ? -10.203 45.5 -38.531 1 36.81 48 SER B N 1
ATOM 4112 C CA . SER B 1 48 ? -11 46.188 -39.531 1 36.81 48 SER B CA 1
ATOM 4113 C C . SER B 1 48 ? -11.906 45.219 -40.281 1 36.81 48 SER B C 1
ATOM 4115 O O . SER B 1 48 ? -13 45.562 -40.719 1 36.81 48 SER B O 1
ATOM 4117 N N . ASP B 1 49 ? -11.398 43.969 -40.562 1 33.59 49 ASP B N 1
ATOM 4118 C CA . ASP B 1 49 ? -12.102 43.062 -41.469 1 33.59 49 ASP B CA 1
ATOM 4119 C C . ASP B 1 49 ? -13.195 42.312 -40.719 1 33.59 49 ASP B C 1
ATOM 4121 O O . ASP B 1 49 ? -13.805 41.375 -41.281 1 33.59 49 ASP B O 1
ATOM 4125 N N . ILE B 1 50 ? -13.508 42.344 -39.438 1 33.88 50 ILE B N 1
ATOM 4126 C CA . ILE B 1 50 ? -14.758 41.781 -38.938 1 33.88 50 ILE B CA 1
ATOM 4127 C C . ILE B 1 50 ? -15.922 42.25 -39.844 1 33.88 50 ILE B C 1
ATOM 4129 O O . ILE B 1 50 ? -16.938 41.562 -39.938 1 33.88 50 ILE B O 1
ATOM 4133 N N . SER B 1 51 ? -15.859 43.469 -40.281 1 34.12 51 SER B N 1
ATOM 4134 C CA . SER B 1 51 ? -16.938 43.938 -41.125 1 34.12 51 SER B CA 1
ATOM 4135 C C . SER B 1 51 ? -16.953 43.156 -42.469 1 34.12 51 SER B C 1
ATOM 4137 O O . SER B 1 51 ? -18.016 42.844 -42.969 1 34.12 51 SER B O 1
ATOM 4139 N N . ASN B 1 52 ? -15.875 43.281 -43.312 1 33.91 52 ASN B N 1
ATOM 4140 C CA . ASN B 1 52 ? -15.883 42.781 -44.688 1 33.91 52 ASN B CA 1
ATOM 4141 C C . ASN B 1 52 ? -15.516 41.312 -44.719 1 33.91 52 ASN B C 1
ATOM 4143 O O . ASN B 1 52 ? -15.281 40.75 -45.812 1 33.91 52 ASN B O 1
ATOM 4147 N N . VAL B 1 53 ? -14.922 40.688 -43.75 1 33.66 53 VAL B N 1
ATOM 4148 C CA . VAL B 1 53 ? -14.398 39.344 -43.781 1 33.66 53 VAL B CA 1
ATOM 4149 C C . VAL B 1 53 ? -15.547 38.344 -44 1 33.66 53 VAL B C 1
ATOM 4151 O O . VAL B 1 53 ? -15.367 37.125 -43.875 1 33.66 53 VAL B O 1
ATOM 4154 N N . THR B 1 54 ? -16.734 38.719 -44.312 1 31.05 54 THR B N 1
ATOM 4155 C CA . THR B 1 54 ? -17.719 37.719 -44.688 1 31.05 54 THR B CA 1
ATOM 4156 C C . THR B 1 54 ? -17.203 36.844 -45.844 1 31.05 54 THR B C 1
ATOM 4158 O O . THR B 1 54 ? -17.812 35.844 -46.219 1 31.05 54 THR B O 1
ATOM 4161 N N . LYS B 1 55 ? -16.422 37.562 -46.812 1 32.31 55 LYS B N 1
ATOM 4162 C CA . LYS B 1 55 ? -16.344 36.781 -48.031 1 32.31 55 LYS B CA 1
ATOM 4163 C C . LYS B 1 55 ? -15.375 35.594 -47.844 1 32.31 55 LYS B C 1
ATOM 4165 O O . LYS B 1 55 ? -15.734 34.438 -48.125 1 32.31 55 LYS B O 1
ATOM 4170 N N . GLY B 1 56 ? -14.18 35.625 -48.625 1 31.52 56 GLY B N 1
ATOM 4171 C CA . GLY B 1 56 ? -13.43 34.5 -49.156 1 31.52 56 GLY B CA 1
ATOM 4172 C C . GLY B 1 56 ? -12.508 33.844 -48.156 1 31.52 56 GLY B C 1
ATOM 4173 O O . GLY B 1 56 ? -12.07 32.719 -48.344 1 31.52 56 GLY B O 1
ATOM 4174 N N . ALA B 1 57 ? -11.602 34.656 -47.375 1 33.78 57 ALA B N 1
ATOM 4175 C CA . ALA B 1 57 ? -10.438 34 -46.812 1 33.78 57 ALA B CA 1
ATOM 4176 C C . ALA B 1 57 ? -10.805 33.219 -45.531 1 33.78 57 ALA B C 1
ATOM 4178 O O . ALA B 1 57 ? -11.078 33.844 -44.5 1 33.78 57 ALA B O 1
ATOM 4179 N N . LYS B 1 58 ? -11.414 32.031 -45.625 1 34.66 58 LYS B N 1
ATOM 4180 C CA . LYS B 1 58 ? -12 31.016 -44.719 1 34.66 58 LYS B CA 1
ATOM 4181 C C . LYS B 1 58 ? -11 30.547 -43.688 1 34.66 58 LYS B C 1
ATOM 4183 O O . LYS B 1 58 ? -11.375 30.219 -42.562 1 34.66 58 LYS B O 1
ATOM 4188 N N . PRO B 1 59 ? -9.75 30.328 -44.125 1 39.84 59 PRO B N 1
ATOM 4189 C CA . PRO B 1 59 ? -8.992 29.484 -43.188 1 39.84 59 PRO B CA 1
ATOM 4190 C C . PRO B 1 59 ? -8.586 30.234 -41.906 1 39.84 59 PRO B C 1
ATOM 4192 O O . PRO B 1 59 ? -8.5 29.641 -40.844 1 39.84 59 PRO B O 1
ATOM 4195 N N . ALA B 1 60 ? -8.359 31.578 -42.031 1 41 60 ALA B N 1
ATOM 4196 C CA . ALA B 1 60 ? -7.887 32.375 -40.906 1 41 60 ALA B CA 1
ATOM 4197 C C . ALA B 1 60 ? -8.953 32.469 -39.812 1 41 60 ALA B C 1
ATOM 4199 O O . ALA B 1 60 ? -8.641 32.562 -38.625 1 41 60 ALA B O 1
ATOM 4200 N N . ARG B 1 61 ? -10.172 32.344 -40.188 1 42.16 61 ARG B N 1
ATOM 4201 C CA . ARG B 1 61 ? -11.289 32.469 -39.25 1 42.16 61 ARG B CA 1
ATOM 4202 C C . ARG B 1 61 ? -11.352 31.281 -38.281 1 42.16 61 ARG B C 1
ATOM 4204 O O . ARG B 1 61 ? -11.648 31.453 -37.094 1 42.16 61 ARG B O 1
ATOM 4211 N N . LYS B 1 62 ? -10.922 30.234 -38.875 1 41.66 62 LYS B N 1
ATOM 4212 C CA . LYS B 1 62 ? -11.055 29.047 -38 1 41.66 62 LYS B CA 1
ATOM 4213 C C . LYS B 1 62 ? -10.047 29.078 -36.875 1 41.66 62 LYS B C 1
ATOM 4215 O O . LYS B 1 62 ? -10.375 28.719 -35.75 1 41.66 62 LYS B O 1
ATOM 4220 N N . TRP B 1 63 ? -8.875 29.688 -37.281 1 42.94 63 TRP B N 1
ATOM 4221 C CA . TRP B 1 63 ? -7.859 29.688 -36.25 1 42.94 63 TRP B CA 1
ATOM 4222 C C . TRP B 1 63 ? -8.18 30.734 -35.188 1 42.94 63 TRP B C 1
ATOM 4224 O O . TRP B 1 63 ? -7.992 30.484 -33.969 1 42.94 63 TRP B O 1
ATOM 4234 N N . VAL B 1 64 ? -8.578 31.875 -35.562 1 46.28 64 VAL B N 1
ATOM 4235 C CA . VAL B 1 64 ? -9.016 32.906 -34.625 1 46.28 64 VAL B CA 1
ATOM 4236 C C . VAL B 1 64 ? -10.172 32.375 -33.781 1 46.28 64 VAL B C 1
ATOM 4238 O O . VAL B 1 64 ? -10.219 32.625 -32.594 1 46.28 64 VAL B O 1
ATOM 4241 N N . THR B 1 65 ? -10.953 31.594 -34.406 1 46.97 65 THR B N 1
ATOM 4242 C CA . THR B 1 65 ? -12.086 31.016 -33.688 1 46.97 65 THR B CA 1
ATOM 4243 C C . THR B 1 65 ? -11.602 30 -32.656 1 46.97 65 THR B C 1
ATOM 4245 O O . THR B 1 65 ? -12.117 29.953 -31.531 1 46.97 65 THR B O 1
ATOM 4248 N N . LEU B 1 66 ? -10.602 29.391 -32.969 1 47.88 66 LEU B N 1
ATOM 4249 C CA . LEU B 1 66 ? -10.094 28.391 -32.031 1 47.88 66 LEU B CA 1
ATOM 4250 C C . LEU B 1 66 ? -9.398 29.047 -30.859 1 47.88 66 LEU B C 1
ATOM 4252 O O . LEU B 1 66 ? -9.555 28.609 -29.719 1 47.88 66 LEU B O 1
ATOM 4256 N N . LYS B 1 67 ? -8.656 30.109 -31.172 1 47.03 67 LYS B N 1
ATOM 4257 C CA . LYS B 1 67 ? -8.008 30.828 -30.078 1 47.03 67 LYS B CA 1
ATOM 4258 C C . LYS B 1 67 ? -9.039 31.453 -29.141 1 47.03 67 LYS B C 1
ATOM 4260 O O . LYS B 1 67 ? -8.867 31.438 -27.922 1 47.03 67 LYS B O 1
ATOM 4265 N N . LEU B 1 68 ? -9.938 32.062 -29.828 1 50.41 68 LEU B N 1
ATOM 4266 C CA . LEU B 1 68 ? -11.008 32.656 -29.031 1 50.41 68 LEU B CA 1
ATOM 4267 C C . LEU B 1 68 ? -11.75 31.594 -28.234 1 50.41 68 LEU B C 1
ATOM 4269 O O . LEU B 1 68 ? -12.141 31.844 -27.078 1 50.41 68 LEU B O 1
ATOM 4273 N N . PHE B 1 69 ? -11.828 30.484 -28.797 1 51 69 PHE B N 1
ATOM 4274 C CA . PHE B 1 69 ? -12.477 29.375 -28.109 1 51 69 PHE B CA 1
ATOM 4275 C C . PHE B 1 69 ? -11.672 28.953 -26.891 1 51 69 PHE B C 1
ATOM 4277 O O . PHE B 1 69 ? -12.234 28.75 -25.812 1 51 69 PHE B O 1
ATOM 4284 N N . VAL B 1 70 ? -10.453 28.906 -27.156 1 51.75 70 VAL B N 1
ATOM 4285 C CA . VAL B 1 70 ? -9.609 28.469 -26.047 1 51.75 70 VAL B CA 1
ATOM 4286 C C . VAL B 1 70 ? -9.578 29.547 -24.969 1 51.75 70 VAL B C 1
ATOM 4288 O O . VAL B 1 70 ? -9.664 29.234 -23.781 1 51.75 70 VAL B O 1
ATOM 4291 N N . LEU B 1 71 ? -9.492 30.781 -25.391 1 53.56 71 LEU B N 1
ATOM 4292 C CA . LEU B 1 71 ? -9.383 31.891 -24.469 1 53.56 71 LEU B CA 1
ATOM 4293 C C . LEU B 1 71 ? -10.672 32.062 -23.688 1 53.56 71 LEU B C 1
ATOM 4295 O O . LEU B 1 71 ? -10.641 32.438 -22.5 1 53.56 71 LEU B O 1
ATOM 4299 N N . LEU B 1 72 ? -11.711 31.906 -24.422 1 55.78 72 LEU B N 1
ATOM 4300 C CA . LEU B 1 72 ? -12.984 32.156 -23.766 1 55.78 72 LEU B CA 1
ATOM 4301 C C . LEU B 1 72 ? -13.555 30.875 -23.172 1 55.78 72 LEU B C 1
ATOM 4303 O O . LEU B 1 72 ? -14.203 30.891 -22.125 1 55.78 72 LEU B O 1
ATOM 4307 N N . TYR B 1 73 ? -13.273 29.797 -23.781 1 55.16 73 TYR B N 1
ATOM 4308 C CA . TYR B 1 73 ? -13.922 28.562 -23.391 1 55.16 73 TYR B CA 1
ATOM 4309 C C . TYR B 1 73 ? -13.281 27.984 -22.141 1 55.16 73 TYR B C 1
ATOM 4311 O O . TYR B 1 73 ? -13.977 27.484 -21.25 1 55.16 73 TYR B O 1
ATOM 4319 N N . ILE B 1 74 ? -12.055 28.203 -22.078 1 54.25 74 ILE B N 1
ATOM 4320 C CA . ILE B 1 74 ? -11.367 27.594 -20.938 1 54.25 74 ILE B CA 1
ATOM 4321 C C . ILE B 1 74 ? -11.773 28.297 -19.641 1 54.25 74 ILE B C 1
ATOM 4323 O O . ILE B 1 74 ? -12.203 27.656 -18.688 1 54.25 74 ILE B O 1
ATOM 4327 N N . PRO B 1 75 ? -11.648 29.688 -19.719 1 58.22 75 PRO B N 1
ATOM 4328 C CA . PRO B 1 75 ? -12.109 30.359 -18.516 1 58.22 75 PRO B CA 1
ATOM 4329 C C . PRO B 1 75 ? -13.578 30.094 -18.203 1 58.22 75 PRO B C 1
ATOM 4331 O O . PRO B 1 75 ? -13.961 29.969 -17.047 1 58.22 75 PRO B O 1
ATOM 4334 N N . LEU B 1 76 ? -14.312 29.984 -19.203 1 62.94 76 LEU B N 1
ATOM 4335 C CA . LEU B 1 76 ? -15.727 29.688 -19 1 62.94 76 LEU B CA 1
ATOM 4336 C C . LEU B 1 76 ? -15.914 28.297 -18.406 1 62.94 76 LEU B C 1
ATOM 4338 O O . LEU B 1 76 ? -16.766 28.109 -17.516 1 62.94 76 LEU B O 1
ATOM 4342 N N . CYS B 1 77 ? -15.18 27.406 -18.859 1 61.16 77 CYS B N 1
ATOM 4343 C CA . CYS B 1 77 ? -15.242 26.047 -18.312 1 61.16 77 CYS B CA 1
ATOM 4344 C C . CYS B 1 77 ? -14.836 26.031 -16.844 1 61.16 77 CYS B C 1
ATOM 4346 O O . CYS B 1 77 ? -15.438 25.328 -16.031 1 61.16 77 CYS B O 1
ATOM 4348 N N . ILE B 1 78 ? -13.93 26.828 -16.547 1 60.53 78 ILE B N 1
ATOM 4349 C CA . ILE B 1 78 ? -13.445 26.906 -15.18 1 60.53 78 ILE B CA 1
ATOM 4350 C C . ILE B 1 78 ? -14.523 27.5 -14.281 1 60.53 78 ILE B C 1
ATOM 4352 O O . ILE B 1 78 ? -14.773 27 -13.18 1 60.53 78 ILE B O 1
ATOM 4356 N N . VAL B 1 79 ? -15.109 28.516 -14.828 1 64.62 79 VAL B N 1
ATOM 4357 C CA . VAL B 1 79 ? -16.156 29.188 -14.055 1 64.62 79 VAL B CA 1
ATOM 4358 C C . VAL B 1 79 ? -17.328 28.234 -13.852 1 64.62 79 VAL B C 1
ATOM 4360 O O . VAL B 1 79 ? -17.906 28.172 -12.758 1 64.62 79 VAL B O 1
ATOM 4363 N N . VAL B 1 80 ? -17.594 27.531 -14.828 1 65.19 80 VAL B N 1
ATOM 4364 C CA . VAL B 1 80 ? -18.719 26.594 -14.742 1 65.19 80 VAL B CA 1
ATOM 4365 C C . VAL B 1 80 ? -18.375 25.469 -13.766 1 65.19 80 VAL B C 1
ATOM 4367 O O . VAL B 1 80 ? -19.219 25.062 -12.961 1 65.19 80 VAL B O 1
ATOM 4370 N N . MET B 1 81 ? -17.219 25.047 -13.836 1 64.56 81 MET B N 1
ATOM 4371 C CA . MET B 1 81 ? -16.781 23.984 -12.93 1 64.56 81 MET B CA 1
ATOM 4372 C C . MET B 1 81 ? -16.797 24.469 -11.484 1 64.56 81 MET B C 1
ATOM 4374 O O . MET B 1 81 ? -17.203 23.734 -10.586 1 64.56 81 MET B O 1
ATOM 4378 N N . ALA B 1 82 ? -16.344 25.656 -11.344 1 66.88 82 ALA B N 1
ATOM 4379 C CA . ALA B 1 82 ? -16.328 26.219 -10 1 66.88 82 ALA B CA 1
ATOM 4380 C C . ALA B 1 82 ? -17.75 26.406 -9.469 1 66.88 82 ALA B C 1
ATOM 4382 O O . ALA B 1 82 ? -18.031 26.078 -8.305 1 66.88 82 ALA B O 1
ATOM 4383 N N . ALA B 1 83 ? -18.562 26.891 -10.336 1 71.5 83 ALA B N 1
ATOM 4384 C CA . ALA B 1 83 ? -19.953 27.094 -9.945 1 71.5 83 ALA B CA 1
ATOM 4385 C C . ALA B 1 83 ? -20.641 25.766 -9.625 1 71.5 83 ALA B C 1
ATOM 4387 O O . ALA B 1 83 ? -21.406 25.688 -8.672 1 71.5 83 ALA B O 1
ATOM 4388 N N . THR B 1 84 ? -20.391 24.844 -10.391 1 70.81 84 THR B N 1
ATOM 4389 C CA . THR B 1 84 ? -20.969 23.531 -10.156 1 70.81 84 THR B CA 1
ATOM 4390 C C . THR B 1 84 ? -20.453 22.922 -8.852 1 70.81 84 THR B C 1
ATOM 4392 O O . THR B 1 84 ? -21.219 22.344 -8.086 1 70.81 84 THR B O 1
ATOM 4395 N N . THR B 1 85 ? -19.172 23.078 -8.68 1 72.19 85 THR B N 1
ATOM 4396 C CA . THR B 1 85 ? -18.594 22.547 -7.445 1 72.19 85 THR B CA 1
ATOM 4397 C C . THR B 1 85 ? -19.188 23.25 -6.23 1 72.19 85 THR B C 1
ATOM 4399 O O . THR B 1 85 ? -19.453 22.609 -5.207 1 72.19 85 THR B O 1
ATOM 4402 N N . PHE B 1 86 ? -19.391 24.5 -6.426 1 77.69 86 PHE B N 1
ATOM 4403 C CA . PHE B 1 86 ? -20.031 25.266 -5.367 1 77.69 86 PHE B CA 1
ATOM 4404 C C . PHE B 1 86 ? -21.438 24.75 -5.09 1 77.69 86 PHE B C 1
ATOM 4406 O O . PHE B 1 86 ? -21.781 24.453 -3.945 1 77.69 86 PHE B O 1
ATOM 4413 N N . ALA B 1 87 ? -22.172 24.562 -6.098 1 77.81 87 ALA B N 1
ATOM 4414 C CA . ALA B 1 87 ? -23.547 24.125 -5.953 1 77.81 87 ALA B CA 1
ATOM 4415 C C . ALA B 1 87 ? -23.609 22.719 -5.352 1 77.81 87 ALA B C 1
ATOM 4417 O O . ALA B 1 87 ? -24.438 22.438 -4.484 1 77.81 87 ALA B O 1
ATOM 4418 N N . VAL B 1 88 ? -22.734 21.938 -5.75 1 78.38 88 VAL B N 1
ATOM 4419 C CA . VAL B 1 88 ? -22.75 20.547 -5.305 1 78.38 88 VAL B CA 1
ATOM 4420 C C . VAL B 1 88 ? -22.312 20.469 -3.844 1 78.38 88 VAL B C 1
ATOM 4422 O O . VAL B 1 88 ? -22.812 19.625 -3.086 1 78.38 88 VAL B O 1
ATOM 4425 N N . SER B 1 89 ? -21.406 21.328 -3.461 1 82.62 89 SER B N 1
ATOM 4426 C CA . SER B 1 89 ? -20.969 21.328 -2.07 1 82.62 89 SER B CA 1
ATOM 4427 C C . SER B 1 89 ? -22.125 21.656 -1.125 1 82.62 89 SER B C 1
ATOM 4429 O O . SER B 1 89 ? -22.219 21.094 -0.034 1 82.62 89 SER B O 1
ATOM 4431 N N . TRP B 1 90 ? -23 22.469 -1.544 1 86.19 90 TRP B N 1
ATOM 4432 C CA . TRP B 1 90 ? -24.141 22.859 -0.716 1 86.19 90 TRP B CA 1
ATOM 4433 C C . TRP B 1 90 ? -25.219 21.781 -0.728 1 86.19 90 TRP B C 1
ATOM 4435 O O . TRP B 1 90 ? -25.875 21.547 0.288 1 86.19 90 TRP B O 1
ATOM 4445 N N . GLU B 1 91 ? -25.406 21.219 -1.849 1 81.25 91 GLU B N 1
ATOM 4446 C CA . GLU B 1 91 ? -26.344 20.094 -1.915 1 81.25 91 GLU B CA 1
ATOM 4447 C C . GLU B 1 91 ? -25.891 18.953 -1 1 81.25 91 GLU B C 1
ATOM 4449 O O . GLU B 1 91 ? -26.703 18.375 -0.273 1 81.25 91 GLU B O 1
ATOM 4454 N N . ASP B 1 92 ? -24.625 18.719 -1.096 1 80.44 92 ASP B N 1
ATOM 4455 C CA . ASP B 1 92 ? -24.078 17.688 -0.238 1 80.44 92 ASP B CA 1
ATOM 4456 C C . ASP B 1 92 ? -24.297 18 1.237 1 80.44 92 ASP B C 1
ATOM 4458 O O . ASP B 1 92 ? -24.656 17.125 2.025 1 80.44 92 ASP B O 1
ATOM 4462 N N . ALA B 1 93 ? -24.047 19.188 1.581 1 86.62 93 ALA B N 1
ATOM 4463 C CA . ALA B 1 93 ? -24.234 19.625 2.963 1 86.62 93 ALA B CA 1
ATOM 4464 C C . ALA B 1 93 ? -25.688 19.469 3.391 1 86.62 93 ALA B C 1
ATOM 4466 O O . ALA B 1 93 ? -25.969 19.016 4.504 1 86.62 93 ALA B O 1
ATOM 4467 N N . TYR B 1 94 ? -26.562 19.844 2.502 1 85.81 94 TYR B N 1
ATOM 4468 C CA . TYR B 1 94 ? -27.984 19.703 2.781 1 85.81 94 TYR B CA 1
ATOM 4469 C C . TYR B 1 94 ? -28.375 18.25 2.998 1 85.81 94 TYR B C 1
ATOM 4471 O O . TYR B 1 94 ? -29.078 17.922 3.947 1 85.81 94 TYR B O 1
ATOM 4479 N N . MET B 1 95 ? -27.906 17.438 2.205 1 81.06 95 MET B N 1
ATOM 4480 C CA . MET B 1 95 ? -28.234 16.016 2.279 1 81.06 95 MET B CA 1
ATOM 4481 C C . MET B 1 95 ? -27.656 15.398 3.553 1 81.06 95 MET B C 1
ATOM 4483 O O . MET B 1 95 ? -28.203 14.414 4.062 1 81.06 95 MET B O 1
ATOM 4487 N N . ARG B 1 96 ? -26.625 15.969 4.047 1 84.94 96 ARG B N 1
ATOM 4488 C CA . ARG B 1 96 ? -25.969 15.445 5.246 1 84.94 96 ARG B CA 1
ATOM 4489 C C . ARG B 1 96 ? -26.625 16 6.508 1 84.94 96 ARG B C 1
ATOM 4491 O O . ARG B 1 96 ? -26.219 15.656 7.621 1 84.94 96 ARG B O 1
ATOM 4498 N N . GLY B 1 97 ? -27.547 16.953 6.328 1 86.88 97 GLY B N 1
ATOM 4499 C CA . GLY B 1 97 ? -28.359 17.375 7.457 1 86.88 97 GLY B CA 1
ATOM 4500 C C . GLY B 1 97 ? -27.906 18.703 8.055 1 86.88 97 GLY B C 1
ATOM 4501 O O . GLY B 1 97 ? -28.391 19.109 9.117 1 86.88 97 GLY B O 1
ATOM 4502 N N . TYR B 1 98 ? -27 19.344 7.414 1 89.94 98 TYR B N 1
ATOM 4503 C CA . TYR B 1 98 ? -26.578 20.641 7.91 1 89.94 98 TYR B CA 1
ATOM 4504 C C . TYR B 1 98 ? -27.656 21.688 7.695 1 89.94 98 TYR B C 1
ATOM 4506 O O . TYR B 1 98 ? -28.406 21.625 6.711 1 89.94 98 TYR B O 1
ATOM 4514 N N . ASP B 1 99 ? -27.734 22.562 8.656 1 89.62 99 ASP B N 1
ATOM 4515 C CA . ASP B 1 99 ? -28.625 23.719 8.469 1 89.62 99 ASP B CA 1
ATOM 4516 C C . ASP B 1 99 ? -27.938 24.797 7.637 1 89.62 99 ASP B C 1
ATOM 4518 O O . ASP B 1 99 ? -27.453 25.797 8.18 1 89.62 99 ASP B O 1
ATOM 4522 N N . ILE B 1 100 ? -28.078 24.703 6.375 1 86.69 100 ILE B N 1
ATOM 4523 C CA . ILE B 1 100 ? -27.312 25.547 5.469 1 86.69 100 ILE B CA 1
ATOM 4524 C C . ILE B 1 100 ? -28.031 26.875 5.266 1 86.69 100 ILE B C 1
ATOM 4526 O O . ILE B 1 100 ? -27.5 27.797 4.625 1 86.69 100 ILE B O 1
ATOM 4530 N N . PHE B 1 101 ? -29.219 27 5.789 1 84.38 101 PHE B N 1
ATOM 4531 C CA . PHE B 1 101 ? -30 28.203 5.559 1 84.38 101 PHE B CA 1
ATOM 4532 C C . PHE B 1 101 ? -29.906 29.156 6.742 1 84.38 101 PHE B C 1
ATOM 4534 O O . PHE B 1 101 ? -29.906 30.375 6.566 1 84.38 101 PHE B O 1
ATOM 4541 N N . SER B 1 102 ? -29.75 28.641 7.891 1 88.06 102 SER B N 1
ATOM 4542 C CA . SER B 1 102 ? -29.797 29.484 9.078 1 88.06 102 SER B CA 1
ATOM 4543 C C . SER B 1 102 ? -28.406 29.672 9.672 1 88.06 102 SER B C 1
ATOM 4545 O O . SER B 1 102 ? -28.172 30.594 10.445 1 88.06 102 SER B O 1
ATOM 4547 N N . GLN B 1 103 ? -27.516 28.797 9.375 1 89.38 103 GLN B N 1
ATOM 4548 C CA . GLN B 1 103 ? -26.172 28.844 9.953 1 89.38 103 GLN B CA 1
ATOM 4549 C C . GLN B 1 103 ? -25.141 29.219 8.898 1 89.38 103 GLN B C 1
ATOM 4551 O O . GLN B 1 103 ? -25.266 28.828 7.73 1 89.38 103 GLN B O 1
ATOM 4556 N N . PRO B 1 104 ? -24.172 29.953 9.367 1 90.56 104 PRO B N 1
ATOM 4557 C CA . PRO B 1 104 ? -23.047 30.172 8.453 1 90.56 104 PRO B CA 1
ATOM 4558 C C . PRO B 1 104 ? -22.266 28.891 8.164 1 90.56 104 PRO B C 1
ATOM 4560 O O . PRO B 1 104 ? -22.375 27.922 8.922 1 90.56 104 PRO B O 1
ATOM 4563 N N . SER B 1 105 ? -21.5 28.969 7.027 1 92.88 105 SER B N 1
ATOM 4564 C CA . SER B 1 105 ? -20.609 27.844 6.719 1 92.88 105 SER B CA 1
ATOM 4565 C C . SER B 1 105 ? -19.406 27.828 7.648 1 92.88 105 SER B C 1
ATOM 4567 O O . SER B 1 105 ? -19.141 28.797 8.352 1 92.88 105 SER B O 1
ATOM 4569 N N . LEU B 1 106 ? -18.719 26.734 7.703 1 94.94 106 LEU B N 1
ATOM 4570 C CA . LEU B 1 106 ? -17.609 26.484 8.617 1 94.94 106 LEU B CA 1
ATOM 4571 C C . LEU B 1 106 ? -16.5 27.5 8.438 1 94.94 106 LEU B C 1
ATOM 4573 O O . LEU B 1 106 ? -16 28.062 9.414 1 94.94 106 LEU B O 1
ATOM 4577 N N . ARG B 1 107 ? -16.125 27.812 7.195 1 94.19 107 ARG B N 1
ATOM 4578 C CA . ARG B 1 107 ? -14.984 28.656 6.914 1 94.19 107 ARG B CA 1
ATOM 4579 C C . ARG B 1 107 ? -15.203 30.078 7.445 1 94.19 107 ARG B C 1
ATOM 4581 O O . ARG B 1 107 ? -14.344 30.625 8.125 1 94.19 107 ARG B O 1
ATOM 4588 N N . PRO B 1 108 ? -16.328 30.688 7.176 1 93.69 108 PRO B N 1
ATOM 4589 C CA . PRO B 1 108 ? -16.594 32 7.738 1 93.69 108 PRO B CA 1
ATOM 4590 C C . PRO B 1 108 ? -16.531 32.031 9.266 1 93.69 108 PRO B C 1
ATOM 4592 O O . PRO B 1 108 ? -16.078 33 9.859 1 93.69 108 PRO B O 1
ATOM 4595 N N . MET B 1 109 ? -17 31.031 9.859 1 95.38 109 MET B N 1
ATOM 4596 C CA . MET B 1 109 ? -16.953 30.953 11.312 1 95.38 109 MET B CA 1
ATOM 4597 C C . MET B 1 109 ? -15.523 30.906 11.82 1 95.38 109 MET B C 1
ATOM 4599 O O . MET B 1 109 ? -15.188 31.531 12.82 1 95.38 109 MET B O 1
ATOM 4603 N N . LEU B 1 110 ? -14.711 30.156 11.18 1 96.75 110 LEU B N 1
ATOM 4604 C CA . LEU B 1 110 ? -13.312 30.031 11.57 1 96.75 110 LEU B CA 1
ATOM 4605 C C . LEU B 1 110 ? -12.57 31.359 11.352 1 96.75 110 LEU B C 1
ATOM 4607 O O . LEU B 1 110 ? -11.758 31.766 12.18 1 96.75 110 LEU B O 1
ATOM 4611 N N . GLU B 1 111 ? -12.891 32 10.211 1 95.19 111 GLU B N 1
ATOM 4612 C CA . GLU B 1 111 ? -12.266 33.312 9.938 1 95.19 111 GLU B CA 1
ATOM 4613 C C . GLU B 1 111 ? -12.68 34.344 10.977 1 95.19 111 GLU B C 1
ATOM 4615 O O . GLU B 1 111 ? -11.867 35.188 11.391 1 95.19 111 GLU B O 1
ATOM 4620 N N . ALA B 1 112 ? -13.906 34.312 11.344 1 95.44 112 ALA B N 1
ATOM 4621 C CA . ALA B 1 112 ? -14.383 35.219 12.383 1 95.44 112 ALA B CA 1
ATOM 4622 C C . ALA B 1 112 ? -13.672 34.969 13.711 1 95.44 112 ALA B C 1
ATOM 4624 O O . ALA B 1 112 ? -13.312 35.906 14.43 1 95.44 112 ALA B O 1
ATOM 4625 N N . TYR B 1 113 ? -13.516 33.688 14.039 1 97.12 113 TYR B N 1
ATOM 4626 C CA . TYR B 1 113 ? -12.781 33.344 15.242 1 97.12 113 TYR B CA 1
ATOM 4627 C C . TYR B 1 113 ? -11.352 33.844 15.195 1 97.12 113 TYR B C 1
ATOM 4629 O O . TYR B 1 113 ? -10.844 34.375 16.188 1 97.12 113 TYR B O 1
ATOM 4637 N N . ILE B 1 114 ? -10.711 33.719 14.109 1 96.12 114 ILE B N 1
ATOM 4638 C CA . ILE B 1 114 ? -9.328 34.188 13.945 1 96.12 114 ILE B CA 1
ATOM 4639 C C . ILE B 1 114 ? -9.258 35.688 14.164 1 96.12 114 ILE B C 1
ATOM 4641 O O . ILE B 1 114 ? -8.344 36.188 14.836 1 96.12 114 ILE B O 1
ATOM 4645 N N . GLU B 1 115 ? -10.242 36.406 13.68 1 95.31 115 GLU B N 1
ATOM 4646 C CA . GLU B 1 115 ? -10.227 37.844 13.711 1 95.31 115 GLU B CA 1
ATOM 4647 C C . GLU B 1 115 ? -10.594 38.375 15.102 1 95.31 115 GLU B C 1
ATOM 4649 O O . GLU B 1 115 ? -9.992 39.344 15.586 1 95.31 115 GLU B O 1
ATOM 4654 N N . THR B 1 116 ? -11.531 37.719 15.75 1 96.12 116 THR B N 1
ATOM 4655 C CA . THR B 1 116 ? -12.109 38.344 16.938 1 96.12 116 THR B CA 1
ATOM 4656 C C . THR B 1 116 ? -11.773 37.531 18.188 1 96.12 116 THR B C 1
ATOM 4658 O O . THR B 1 116 ? -11.781 38.094 19.297 1 96.12 116 THR B O 1
ATOM 4661 N N . GLY B 1 117 ? -11.602 36.281 18.031 1 95.19 117 GLY B N 1
ATOM 4662 C CA . GLY B 1 117 ? -11.414 35.406 19.188 1 95.19 117 GLY B CA 1
ATOM 4663 C C . GLY B 1 117 ? -12.719 35 19.859 1 95.19 117 GLY B C 1
ATOM 4664 O O . GLY B 1 117 ? -12.719 34.281 20.844 1 95.19 117 GLY B O 1
ATOM 4665 N N . ASP B 1 118 ? -13.758 35.438 19.219 1 93.44 118 ASP B N 1
ATOM 4666 C CA . ASP B 1 118 ? -15.062 35.125 19.797 1 93.44 118 ASP B CA 1
ATOM 4667 C C . ASP B 1 118 ? -15.516 33.719 19.453 1 93.44 118 ASP B C 1
ATOM 4669 O O . ASP B 1 118 ? -15.312 33.281 18.328 1 93.44 118 ASP B O 1
ATOM 4673 N N . GLY B 1 119 ? -16.078 33.062 20.469 1 92.44 119 GLY B N 1
ATOM 4674 C CA . GLY B 1 119 ? -16.594 31.719 20.25 1 92.44 119 GLY B CA 1
ATOM 4675 C C . GLY B 1 119 ? -15.68 30.625 20.766 1 92.44 119 GLY B C 1
ATOM 4676 O O . GLY B 1 119 ? -14.594 30.906 21.281 1 92.44 119 GLY B O 1
ATOM 4677 N N . ASP B 1 120 ? -16.188 29.406 20.688 1 95.88 120 ASP B N 1
ATOM 4678 C CA . ASP B 1 120 ? -15.438 28.219 21.078 1 95.88 120 ASP B CA 1
ATOM 4679 C C . ASP B 1 120 ? -15.008 27.406 19.859 1 95.88 120 ASP B C 1
ATOM 4681 O O . ASP B 1 120 ? -15.844 26.797 19.203 1 95.88 120 ASP B O 1
ATOM 4685 N N . LEU B 1 121 ? -13.703 27.438 19.672 1 97.38 121 LEU B N 1
ATOM 4686 C CA . LEU B 1 121 ? -13.164 26.797 18.469 1 97.38 121 LEU B CA 1
ATOM 4687 C C . LEU B 1 121 ? -13.562 25.312 18.422 1 97.38 121 LEU B C 1
ATOM 4689 O O . LEU B 1 121 ? -13.883 24.797 17.359 1 97.38 121 LEU B O 1
ATOM 4693 N N . THR B 1 122 ? -13.492 24.609 19.531 1 96.38 122 THR B N 1
ATOM 4694 C CA . THR B 1 122 ? -13.867 23.203 19.594 1 96.38 122 THR B CA 1
ATOM 4695 C C . THR B 1 122 ? -15.32 23.016 19.188 1 96.38 122 THR B C 1
ATOM 4697 O O . THR B 1 122 ? -15.648 22.078 18.438 1 96.38 122 THR B O 1
ATOM 4700 N N . ASP B 1 123 ? -16.141 23.875 19.656 1 95.81 123 ASP B N 1
ATOM 4701 C CA . ASP B 1 123 ? -17.547 23.797 19.281 1 95.81 123 ASP B CA 1
ATOM 4702 C C . ASP B 1 123 ? -17.734 24.062 17.781 1 95.81 123 ASP B C 1
ATOM 4704 O O . ASP B 1 123 ? -18.531 23.391 17.125 1 95.81 123 ASP B O 1
ATOM 4708 N N . ILE B 1 124 ? -17.062 25.062 17.281 1 96 124 ILE B N 1
ATOM 4709 C CA . ILE B 1 124 ? -17.172 25.406 15.875 1 96 124 ILE B CA 1
ATOM 4710 C C . ILE B 1 124 ? -16.812 24.188 15.016 1 96 124 ILE B C 1
ATOM 4712 O O . ILE B 1 124 ? -17.5 23.875 14.047 1 96 124 ILE B O 1
ATOM 4716 N N . LEU B 1 125 ? -15.82 23.484 15.398 1 96.38 125 LEU B N 1
ATOM 4717 C CA . LEU B 1 125 ? -15.289 22.406 14.578 1 96.38 125 LEU B CA 1
ATOM 4718 C C . LEU B 1 125 ? -16.047 21.109 14.836 1 96.38 125 LEU B C 1
ATOM 4720 O O . LEU B 1 125 ? -16.297 20.328 13.906 1 96.38 125 LEU B O 1
ATOM 4724 N N . GLU B 1 126 ? -16.484 20.828 16.062 1 94.75 126 GLU B N 1
ATOM 4725 C CA . GLU B 1 126 ? -16.906 19.469 16.422 1 94.75 126 GLU B CA 1
ATOM 4726 C C . GLU B 1 126 ? -18.422 19.391 16.578 1 94.75 126 GLU B C 1
ATOM 4728 O O . GLU B 1 126 ? -19 18.297 16.625 1 94.75 126 GLU B O 1
ATOM 4733 N N . SER B 1 127 ? -19.156 20.516 16.609 1 91.88 127 SER B N 1
ATOM 4734 C CA . SER B 1 127 ? -20.594 20.516 16.891 1 91.88 127 SER B CA 1
ATOM 4735 C C . SER B 1 127 ? -21.391 20.047 15.68 1 91.88 127 SER B C 1
ATOM 4737 O O . SER B 1 127 ? -22.562 19.719 15.797 1 91.88 127 SER B O 1
ATOM 4739 N N . ASN B 1 128 ? -20.797 20 14.523 1 87.75 128 ASN B N 1
ATOM 4740 C CA . ASN B 1 128 ? -21.453 19.656 13.266 1 87.75 128 ASN B CA 1
ATOM 4741 C C . ASN B 1 128 ? -22.562 20.656 12.914 1 87.75 128 ASN B C 1
ATOM 4743 O O . ASN B 1 128 ? -23.484 20.312 12.18 1 87.75 128 ASN B O 1
ATOM 4747 N N . LYS B 1 129 ? -22.484 21.891 13.438 1 91.5 129 LYS B N 1
ATOM 4748 C CA . LYS B 1 129 ? -23.453 22.938 13.164 1 91.5 129 LYS B CA 1
ATOM 4749 C C . LYS B 1 129 ? -23.125 23.672 11.867 1 91.5 129 LYS B C 1
ATOM 4751 O O . LYS B 1 129 ? -24.016 24.188 11.188 1 91.5 129 LYS B O 1
ATOM 4756 N N . TYR B 1 130 ? -21.922 23.766 11.586 1 94.31 130 TYR B N 1
ATOM 4757 C CA . TYR B 1 130 ? -21.453 24.578 10.469 1 94.31 130 TYR B CA 1
ATOM 4758 C C . TYR B 1 130 ? -20.969 23.703 9.32 1 94.31 130 TYR B C 1
ATOM 4760 O O . TYR B 1 130 ? -20.047 22.891 9.492 1 94.31 130 TYR B O 1
ATOM 4768 N N . ALA B 1 131 ? -21.578 23.906 8.172 1 92.88 131 ALA B N 1
ATOM 4769 C CA . ALA B 1 131 ? -21.297 23.062 7.012 1 92.88 131 ALA B CA 1
ATOM 4770 C C . ALA B 1 131 ? -19.984 23.453 6.352 1 92.88 131 ALA B C 1
ATOM 4772 O O . ALA B 1 131 ? -19.719 24.625 6.129 1 92.88 131 ALA B O 1
ATOM 4773 N N . PRO B 1 132 ? -19.125 22.438 6.09 1 91.62 132 PRO B N 1
ATOM 4774 C CA . PRO B 1 132 ? -17.875 22.734 5.387 1 91.62 132 PRO B CA 1
ATOM 4775 C C . PRO B 1 132 ? -18.078 22.891 3.879 1 91.62 132 PRO B C 1
ATOM 4777 O O . PRO B 1 132 ? -17.453 22.156 3.098 1 91.62 132 PRO B O 1
ATOM 4780 N N . THR B 1 133 ? -18.828 23.906 3.451 1 89.06 133 THR B N 1
ATOM 4781 C CA . THR B 1 133 ? -19.141 24.172 2.051 1 89.06 133 THR B CA 1
ATOM 4782 C C . THR B 1 133 ? -18.188 25.203 1.47 1 89.06 133 THR B C 1
ATOM 4784 O O . THR B 1 133 ? -17.516 25.922 2.215 1 89.06 133 THR B O 1
ATOM 4787 N N . LEU B 1 134 ? -18.125 25.156 0.15 1 86.25 134 LEU B N 1
ATOM 4788 C CA . LEU B 1 134 ? -17.359 26.203 -0.517 1 86.25 134 LEU B CA 1
ATOM 4789 C C . LEU B 1 134 ? -18.094 27.547 -0.428 1 86.25 134 LEU B C 1
ATOM 4791 O O . LEU B 1 134 ? -19.312 27.594 -0.483 1 86.25 134 LEU B O 1
ATOM 4795 N N . GLY B 1 135 ? -17.328 28.578 -0.253 1 86.12 135 GLY B N 1
ATOM 4796 C CA . GLY B 1 135 ? -17.891 29.922 -0.166 1 86.12 135 GLY B CA 1
ATOM 4797 C C . GLY B 1 135 ? -16.969 31 -0.699 1 86.12 135 GLY B C 1
ATOM 4798 O O . GLY B 1 135 ? -16.141 30.734 -1.577 1 86.12 135 GLY B O 1
ATOM 4799 N N . VAL B 1 136 ? -17.188 32.125 -0.263 1 82.31 136 VAL B N 1
ATOM 4800 C CA . VAL B 1 136 ? -16.531 33.281 -0.798 1 82.31 136 VAL B CA 1
ATOM 4801 C C . VAL B 1 136 ? -15.023 33.188 -0.553 1 82.31 136 VAL B C 1
ATOM 4803 O O . VAL B 1 136 ? -14.219 33.625 -1.394 1 82.31 136 VAL B O 1
ATOM 4806 N N . TYR B 1 137 ? -14.633 32.656 0.497 1 84.56 137 TYR B N 1
ATOM 4807 C CA . TYR B 1 137 ? -13.211 32.594 0.837 1 84.56 137 TYR B CA 1
ATOM 4808 C C . TYR B 1 137 ? -12.469 31.672 -0.129 1 84.56 137 TYR B C 1
ATOM 4810 O O . TYR B 1 137 ? -11.367 32 -0.579 1 84.56 137 TYR B O 1
ATOM 4818 N N . GLU B 1 138 ? -13.023 30.562 -0.39 1 81.88 138 GLU B N 1
ATOM 4819 C CA . GLU B 1 138 ? -12.406 29.609 -1.307 1 81.88 138 GLU B CA 1
ATOM 4820 C C . GLU B 1 138 ? -12.359 30.172 -2.729 1 81.88 138 GLU B C 1
ATOM 4822 O O . GLU B 1 138 ? -11.344 30.031 -3.416 1 81.88 138 GLU B O 1
ATOM 4827 N N . ILE B 1 139 ? -13.438 30.766 -3.115 1 74.38 139 ILE B N 1
ATOM 4828 C CA . ILE B 1 139 ? -13.531 31.328 -4.461 1 74.38 139 ILE B CA 1
ATOM 4829 C C . ILE B 1 139 ? -12.508 32.438 -4.621 1 74.38 139 ILE B C 1
ATOM 4831 O O . ILE B 1 139 ? -11.836 32.531 -5.648 1 74.38 139 ILE B O 1
ATOM 4835 N N . ARG B 1 140 ? -12.445 33.25 -3.668 1 77.88 140 ARG B N 1
ATOM 4836 C CA . ARG B 1 140 ? -11.492 34.344 -3.695 1 77.88 140 ARG B CA 1
ATOM 4837 C C . ARG B 1 140 ? -10.062 33.812 -3.787 1 77.88 140 ARG B C 1
ATOM 4839 O O . ARG B 1 140 ? -9.25 34.344 -4.547 1 77.88 140 ARG B O 1
ATOM 4846 N N . TYR B 1 141 ? -9.789 32.906 -2.992 1 77.25 141 TYR B N 1
ATOM 4847 C CA . TYR B 1 141 ? -8.445 32.312 -2.99 1 77.25 141 TYR B CA 1
ATOM 4848 C C . TYR B 1 141 ? -8.117 31.703 -4.344 1 77.25 141 TYR B C 1
ATOM 4850 O O . TYR B 1 141 ? -7.02 31.906 -4.871 1 77.25 141 TYR B O 1
ATOM 4858 N N . LEU B 1 142 ? -9.016 30.875 -4.855 1 68.62 142 LEU B N 1
ATOM 4859 C CA . LEU B 1 142 ? -8.797 30.219 -6.141 1 68.62 142 LEU B CA 1
ATOM 4860 C C . LEU B 1 142 ? -8.617 31.25 -7.25 1 68.62 142 LEU B C 1
ATOM 4862 O O . LEU B 1 142 ? -7.781 31.062 -8.141 1 68.62 142 LEU B O 1
ATOM 4866 N N . PHE B 1 143 ? -9.344 32.281 -7.184 1 66.69 143 PHE B N 1
ATOM 4867 C CA . PHE B 1 143 ? -9.234 33.344 -8.172 1 66.69 143 PHE B CA 1
ATOM 4868 C C . PHE B 1 143 ? -7.891 34.062 -8.055 1 66.69 143 PHE B C 1
ATOM 4870 O O . PHE B 1 143 ? -7.258 34.375 -9.062 1 66.69 143 PHE B O 1
ATOM 4877 N N . LYS B 1 144 ? -7.496 34.281 -6.879 1 68.06 144 LYS B N 1
ATOM 4878 C CA . LYS B 1 144 ? -6.203 34.938 -6.656 1 68.06 144 LYS B CA 1
ATOM 4879 C C . LYS B 1 144 ? -5.059 34.062 -7.137 1 68.06 144 LYS B C 1
ATOM 4881 O O . LYS B 1 144 ? -4.098 34.531 -7.738 1 68.06 144 LYS B O 1
ATOM 4886 N N . ASP B 1 145 ? -5.207 32.875 -6.852 1 63.62 145 ASP B N 1
ATOM 4887 C CA . ASP B 1 145 ? -4.18 31.906 -7.23 1 63.62 145 ASP B CA 1
ATOM 4888 C C . ASP B 1 145 ? -4.121 31.719 -8.742 1 63.62 145 ASP B C 1
ATOM 4890 O O . ASP B 1 145 ? -3.037 31.641 -9.328 1 63.62 145 ASP B O 1
ATOM 4894 N N . LEU B 1 146 ? -5.324 31.484 -9.344 1 54.69 146 LEU B N 1
ATOM 4895 C CA . LEU B 1 146 ? -5.402 31.391 -10.797 1 54.69 146 LEU B CA 1
ATOM 4896 C C . LEU B 1 146 ? -4.82 32.625 -11.453 1 54.69 146 LEU B C 1
ATOM 4898 O O . LEU B 1 146 ? -4.098 32.531 -12.453 1 54.69 146 LEU B O 1
ATOM 4902 N N . LEU B 1 147 ? -5.195 33.625 -10.906 1 49.41 147 LEU B N 1
ATOM 4903 C CA . LEU B 1 147 ? -4.688 34.906 -11.43 1 49.41 147 LEU B CA 1
ATOM 4904 C C . LEU B 1 147 ? -3.172 34.969 -11.289 1 49.41 147 LEU B C 1
ATOM 4906 O O . LEU B 1 147 ? -2.484 35.469 -12.18 1 49.41 147 LEU B O 1
ATOM 4910 N N . ARG B 1 148 ? -2.748 34.469 -10.227 1 50.38 148 ARG B N 1
ATOM 4911 C CA . ARG B 1 148 ? -1.308 34.438 -9.992 1 50.38 148 ARG B CA 1
ATOM 4912 C C . ARG B 1 148 ? -0.593 33.531 -10.984 1 50.38 148 ARG B C 1
ATOM 4914 O O . ARG B 1 148 ? 0.488 33.875 -11.477 1 50.38 148 ARG B O 1
ATOM 4921 N N . HIS B 1 149 ? -1.169 32.406 -11.203 1 48.5 149 HIS B N 1
ATOM 4922 C CA . HIS B 1 149 ? -0.531 31.438 -12.086 1 48.5 149 HIS B CA 1
ATOM 4923 C C . HIS B 1 149 ? -0.725 31.828 -13.547 1 48.5 149 HIS B C 1
ATOM 4925 O O . HIS B 1 149 ? 0.13 31.531 -14.391 1 48.5 149 HIS B O 1
ATOM 4931 N N . THR B 1 150 ? -1.911 32.188 -13.953 1 39.31 150 THR B N 1
ATOM 4932 C CA . THR B 1 150 ? -2.17 32.531 -15.336 1 39.31 150 THR B CA 1
ATOM 4933 C C . THR B 1 150 ? -1.516 33.875 -15.68 1 39.31 150 THR B C 1
ATOM 4935 O O . THR B 1 150 ? -0.928 34.031 -16.75 1 39.31 150 THR B O 1
ATOM 4938 N N . LEU B 1 151 ? -1.861 34.75 -14.844 1 39.06 151 LEU B N 1
ATOM 4939 C CA . LEU B 1 151 ? -1.376 36.094 -15.195 1 39.06 151 LEU B CA 1
ATOM 4940 C C . LEU B 1 151 ? 0.097 36.25 -14.836 1 39.06 151 LEU B C 1
ATOM 4942 O O . LEU B 1 151 ? 0.827 37 -15.492 1 39.06 151 LEU B O 1
ATOM 4946 N N . LEU B 1 152 ? 0.432 35.594 -13.594 1 38.16 152 LEU B N 1
ATOM 4947 C CA . LEU B 1 152 ? 1.801 35.938 -13.211 1 38.16 152 LEU B CA 1
ATOM 4948 C C . LEU B 1 152 ? 2.744 34.781 -13.516 1 38.16 152 LEU B C 1
ATOM 4950 O O . LEU B 1 152 ? 3.955 34.875 -13.312 1 38.16 152 LEU B O 1
ATOM 4954 N N . HIS B 1 153 ? 2.75 34.062 -14.578 1 36.84 153 HIS B N 1
ATOM 4955 C CA . HIS B 1 153 ? 3.732 33.062 -14.992 1 36.84 153 HIS B CA 1
ATOM 4956 C C . HIS B 1 153 ? 4.828 32.906 -13.945 1 36.84 153 HIS B C 1
ATOM 4958 O O . HIS B 1 153 ? 5.984 32.656 -14.289 1 36.84 153 HIS B O 1
ATOM 4964 N N . SER B 1 154 ? 4.852 33.344 -12.742 1 35.66 154 SER B N 1
ATOM 4965 C CA . SER B 1 154 ? 6.035 33.344 -11.891 1 35.66 154 SER B CA 1
ATOM 4966 C C . SER B 1 154 ? 6.426 31.922 -11.477 1 35.66 154 SER B C 1
ATOM 4968 O O . SER B 1 154 ? 5.602 31.172 -10.938 1 35.66 154 SER B O 1
ATOM 4970 N N . ASN B 1 155 ? 7.281 31.25 -12.195 1 36.72 155 ASN B N 1
ATOM 4971 C CA . ASN B 1 155 ? 8.102 30.078 -11.906 1 36.72 155 ASN B CA 1
ATOM 4972 C C . ASN B 1 155 ? 8.461 29.984 -10.422 1 36.72 155 ASN B C 1
ATOM 4974 O O . ASN B 1 155 ? 9.359 29.234 -10.039 1 36.72 155 ASN B O 1
ATOM 4978 N N . ASP B 1 156 ? 8.156 30.891 -9.602 1 38 156 ASP B N 1
ATOM 4979 C CA . ASP B 1 156 ? 8.797 31.062 -8.297 1 38 156 ASP B CA 1
ATOM 4980 C C . ASP B 1 156 ? 8.289 30.016 -7.297 1 38 156 ASP B C 1
ATOM 4982 O O . ASP B 1 156 ? 8.406 30.219 -6.086 1 38 156 ASP B O 1
ATOM 4986 N N . HIS B 1 157 ? 7.645 29.078 -7.676 1 41.66 157 HIS B N 1
ATOM 4987 C CA . HIS B 1 157 ? 7.074 28.234 -6.645 1 41.66 157 HIS B CA 1
ATOM 4988 C C . HIS B 1 157 ? 8.141 27.328 -6.023 1 41.66 157 HIS B C 1
ATOM 4990 O O . HIS B 1 157 ? 7.828 26.484 -5.188 1 41.66 157 HIS B O 1
ATOM 4996 N N . ASN B 1 158 ? 9.273 27.219 -6.605 1 40.5 158 ASN B N 1
ATOM 4997 C CA . ASN B 1 158 ? 10.094 26.141 -6.062 1 40.5 158 ASN B CA 1
ATOM 4998 C C . ASN B 1 158 ? 10.586 26.469 -4.656 1 40.5 158 ASN B C 1
ATOM 5000 O O . ASN B 1 158 ? 10.328 25.703 -3.715 1 40.5 158 ASN B O 1
ATOM 5004 N N . GLU B 1 159 ? 11.844 27.219 -4.652 1 41.25 159 GLU B N 1
ATOM 5005 C CA . GLU B 1 159 ? 12.734 27.328 -3.498 1 41.25 159 GLU B CA 1
ATOM 5006 C C . GLU B 1 159 ? 12.117 28.203 -2.408 1 41.25 159 GLU B C 1
ATOM 5008 O O . GLU B 1 159 ? 12.281 27.922 -1.219 1 41.25 159 GLU B O 1
ATOM 5013 N N . ASP B 1 160 ? 11.328 29.141 -2.754 1 39.78 160 ASP B N 1
ATOM 5014 C CA . ASP B 1 160 ? 10.969 30.203 -1.831 1 39.78 160 ASP B CA 1
ATOM 5015 C C . ASP B 1 160 ? 9.797 29.797 -0.947 1 39.78 160 ASP B C 1
ATOM 5017 O O . ASP B 1 160 ? 9.625 30.328 0.151 1 39.78 160 ASP B O 1
ATOM 5021 N N . ASN B 1 161 ? 9.086 28.922 -1.382 1 43.34 161 ASN B N 1
ATOM 5022 C CA . ASN B 1 161 ? 7.871 28.625 -0.625 1 43.34 161 ASN B CA 1
ATOM 5023 C C . ASN B 1 161 ? 8.156 27.75 0.584 1 43.34 161 ASN B C 1
ATOM 5025 O O . ASN B 1 161 ? 7.523 27.891 1.63 1 43.34 161 ASN B O 1
AT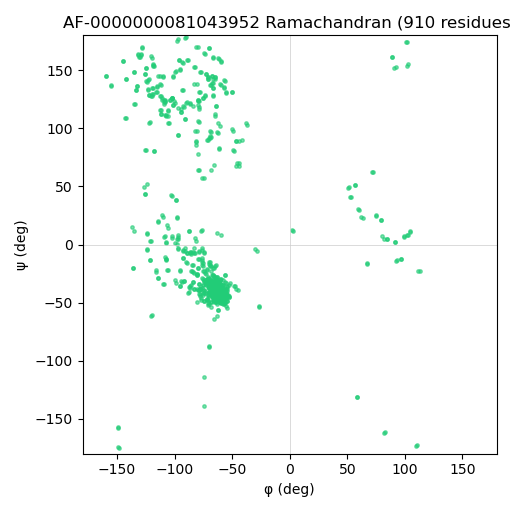OM 5029 N N . ILE B 1 162 ? 9.086 26.719 0.476 1 46.28 162 ILE B N 1
ATOM 5030 C CA . ILE B 1 162 ? 9.43 25.906 1.64 1 46.28 162 ILE B CA 1
ATOM 5031 C C . ILE B 1 162 ? 9.992 26.797 2.742 1 46.28 162 ILE B C 1
ATOM 5033 O O . ILE B 1 162 ? 9.688 26.609 3.922 1 46.28 162 ILE B O 1
ATOM 5037 N N . ASP B 1 163 ? 10.664 27.969 2.262 1 44.94 163 ASP B N 1
ATOM 5038 C CA . ASP B 1 163 ? 11.375 28.859 3.178 1 44.94 163 ASP B CA 1
ATOM 5039 C C . ASP B 1 163 ? 10.398 29.641 4.059 1 44.94 163 ASP B C 1
ATOM 5041 O O . ASP B 1 163 ? 10.664 29.844 5.246 1 44.94 163 ASP B O 1
ATOM 5045 N N . GLU B 1 164 ? 9.25 29.875 3.529 1 45.94 164 GLU B N 1
ATOM 5046 C CA . GLU B 1 164 ? 8.406 30.781 4.305 1 45.94 164 GLU B CA 1
ATOM 5047 C C . GLU B 1 164 ? 7.711 30.047 5.449 1 45.94 164 GLU B C 1
ATOM 5049 O O . GLU B 1 164 ? 7.492 30.609 6.52 1 45.94 164 GLU B O 1
ATOM 5054 N N . GLY B 1 165 ? 7.531 28.766 5.293 1 52.09 165 GLY B N 1
ATOM 5055 C CA . GLY B 1 165 ? 6.844 28.047 6.359 1 52.09 165 GLY B CA 1
ATOM 5056 C C . GLY B 1 165 ? 7.754 27.703 7.523 1 52.09 165 GLY B C 1
ATOM 5057 O O . GLY B 1 165 ? 7.309 27.656 8.672 1 52.09 165 GLY B O 1
ATOM 5058 N N . TYR B 1 166 ? 9.023 27.594 7.191 1 53.81 166 TYR B N 1
ATOM 5059 C CA . TYR B 1 166 ? 9.938 27.156 8.234 1 53.81 166 TYR B CA 1
ATOM 5060 C C . TYR B 1 166 ? 10.82 28.297 8.711 1 53.81 166 TYR B C 1
ATOM 5062 O O . TYR B 1 166 ? 11.586 28.156 9.664 1 53.81 166 TYR B O 1
ATOM 5070 N N . ASN B 1 167 ? 10.594 29.391 8.156 1 59.84 167 ASN B N 1
ATOM 5071 C CA . ASN B 1 167 ? 11.438 30.516 8.555 1 59.84 167 ASN B CA 1
ATOM 5072 C C . ASN B 1 167 ? 10.75 31.391 9.609 1 59.84 167 ASN B C 1
ATOM 5074 O O . ASN B 1 167 ? 11.055 32.562 9.742 1 59.84 167 ASN B O 1
ATOM 5078 N N . LYS B 1 168 ? 9.867 30.828 10.281 1 66.19 168 LYS B N 1
ATOM 5079 C CA . LYS B 1 168 ? 9.203 31.547 11.367 1 66.19 168 LYS B CA 1
ATOM 5080 C C . LYS B 1 168 ? 10.102 31.641 12.602 1 66.19 168 LYS B C 1
ATOM 5082 O O . LYS B 1 168 ? 9.812 32.375 13.539 1 66.19 168 LYS B O 1
ATOM 5087 N N . GLY B 1 169 ? 11.188 31.016 12.492 1 74.94 169 GLY B N 1
ATOM 5088 C CA . GLY B 1 169 ? 12.102 30.969 13.617 1 74.94 169 GLY B CA 1
ATOM 5089 C C . GLY B 1 169 ? 11.875 29.75 14.508 1 74.94 169 GLY B C 1
ATOM 5090 O O . GLY B 1 169 ? 10.758 29.25 14.617 1 74.94 169 GLY B O 1
ATOM 5091 N N . ASN B 1 170 ? 12.875 29.312 15.164 1 84.75 170 ASN B N 1
ATOM 5092 C CA . ASN B 1 170 ? 12.828 28.125 16.016 1 84.75 170 ASN B CA 1
ATOM 5093 C C . ASN B 1 170 ? 11.859 28.312 17.172 1 84.75 170 ASN B C 1
ATOM 5095 O O . ASN B 1 170 ? 11.258 27.344 17.656 1 84.75 170 ASN B O 1
ATOM 5099 N N . ASP B 1 171 ? 11.68 29.5 17.578 1 85.06 171 ASP B N 1
ATOM 5100 C CA . ASP B 1 171 ? 10.797 29.797 18.703 1 85.06 171 ASP B CA 1
ATOM 5101 C C . ASP B 1 171 ? 9.352 29.422 18.375 1 85.06 171 ASP B C 1
ATOM 5103 O O . ASP B 1 171 ? 8.641 28.859 19.219 1 85.06 171 ASP B O 1
ATOM 5107 N N . TRP B 1 172 ? 8.953 29.75 17.203 1 90.38 172 TRP B N 1
ATOM 5108 C CA . TRP B 1 172 ? 7.59 29.438 16.781 1 90.38 172 TRP B CA 1
ATOM 5109 C C . TRP B 1 172 ? 7.297 27.953 16.922 1 90.38 172 TRP B C 1
ATOM 5111 O O . TRP B 1 172 ? 6.305 27.562 17.531 1 90.38 172 TRP B O 1
ATOM 5121 N N . PHE B 1 173 ? 8.211 27.156 16.453 1 93.25 173 PHE B N 1
ATOM 5122 C CA . PHE B 1 173 ? 8 25.719 16.422 1 93.25 173 PHE B CA 1
ATOM 5123 C C . PHE B 1 173 ? 8.148 25.109 17.812 1 93.25 173 PHE B C 1
ATOM 5125 O O . PHE B 1 173 ? 7.484 24.125 18.141 1 93.25 173 PHE B O 1
ATOM 5132 N N . ARG B 1 174 ? 8.93 25.688 18.609 1 93.69 174 ARG B N 1
ATOM 5133 C CA . ARG B 1 174 ? 9.156 25.203 19.969 1 93.69 174 ARG B CA 1
ATOM 5134 C C . ARG B 1 174 ? 7.883 25.297 20.797 1 93.69 174 ARG B C 1
ATOM 5136 O O . ARG B 1 174 ? 7.68 24.5 21.719 1 93.69 174 ARG B O 1
ATOM 5143 N N . TYR B 1 175 ? 7.031 26.234 20.453 1 95.31 175 TYR B N 1
ATOM 5144 C CA . TYR B 1 175 ? 5.836 26.484 21.25 1 95.31 175 TYR B CA 1
ATOM 5145 C C . TYR B 1 175 ? 4.852 25.328 21.125 1 95.31 175 TYR B C 1
ATOM 5147 O O . TYR B 1 175 ? 3.945 25.188 21.953 1 95.31 175 TYR B O 1
ATOM 5155 N N . PHE B 1 176 ? 5.082 24.438 20.078 1 95.88 176 PHE B N 1
ATOM 5156 C CA . PHE B 1 176 ? 4.07 23.391 20.016 1 95.88 176 PHE B CA 1
ATOM 5157 C C . PHE B 1 176 ? 4.715 22.031 19.781 1 95.88 176 PHE B C 1
ATOM 5159 O O . PHE B 1 176 ? 4.117 21 20.094 1 95.88 176 PHE B O 1
ATOM 5166 N N . LEU B 1 177 ? 5.93 21.906 19.281 1 96.94 177 LEU B N 1
ATOM 5167 C CA . LEU B 1 177 ? 6.52 20.609 18.922 1 96.94 177 LEU B CA 1
ATOM 5168 C C . LEU B 1 177 ? 7.039 19.891 20.172 1 96.94 177 LEU B C 1
ATOM 5170 O O . LEU B 1 177 ? 7.273 18.688 20.125 1 96.94 177 LEU B O 1
ATOM 5174 N N . GLY B 1 178 ? 7.281 20.609 21.234 1 93.62 178 GLY B N 1
ATOM 5175 C CA . GLY B 1 178 ? 7.773 20 22.469 1 93.62 178 GLY B CA 1
ATOM 5176 C C . GLY B 1 178 ? 9.273 19.781 22.469 1 93.62 178 GLY B C 1
ATOM 5177 O O . GLY B 1 178 ? 9.992 20.406 21.672 1 93.62 178 GLY B O 1
ATOM 5178 N N . GLU B 1 179 ? 9.734 18.922 23.344 1 92.75 179 GLU B N 1
ATOM 5179 C CA . GLU B 1 179 ? 11.148 18.766 23.656 1 92.75 179 GLU B CA 1
ATOM 5180 C C . GLU B 1 179 ? 11.898 18.109 22.5 1 92.75 179 GLU B C 1
ATOM 5182 O O . GLU B 1 179 ? 13.078 18.406 22.281 1 92.75 179 GLU B O 1
ATOM 5187 N N . THR B 1 180 ? 11.211 17.328 21.766 1 95 180 THR B N 1
ATOM 5188 C CA . THR B 1 180 ? 11.898 16.578 20.719 1 95 180 THR B CA 1
ATOM 5189 C C . THR B 1 180 ? 12.047 17.438 19.453 1 95 180 THR B C 1
ATOM 5191 O O . THR B 1 180 ? 12.859 17.125 18.578 1 95 180 THR B O 1
ATOM 5194 N N . MET B 1 181 ? 11.188 18.438 19.297 1 96 181 MET B N 1
ATOM 5195 C CA . MET B 1 181 ? 11.164 19.328 18.141 1 96 181 MET B CA 1
ATOM 5196 C C . MET B 1 181 ? 10.938 18.516 16.859 1 96 181 MET B C 1
ATOM 5198 O O . MET B 1 181 ? 11.484 18.859 15.805 1 96 181 MET B O 1
ATOM 5202 N N . MET B 1 182 ? 10.234 17.438 16.953 1 97.12 182 MET B N 1
ATOM 5203 C CA . MET B 1 182 ? 9.906 16.641 15.766 1 97.12 182 MET B CA 1
ATOM 5204 C C . MET B 1 182 ? 8.594 17.109 15.148 1 97.12 182 MET B C 1
ATOM 5206 O O . MET B 1 182 ? 7.559 17.125 15.82 1 97.12 182 MET B O 1
ATOM 5210 N N . TYR B 1 183 ? 8.633 17.5 13.922 1 96.19 183 TYR B N 1
ATOM 5211 C CA . TYR B 1 183 ? 7.449 17.953 13.195 1 96.19 183 TYR B CA 1
ATOM 5212 C C . TYR B 1 183 ? 6.883 16.844 12.328 1 96.19 183 TYR B C 1
ATOM 5214 O O . TYR B 1 183 ? 6.613 17.047 11.141 1 96.19 183 TYR B O 1
ATOM 5222 N N . THR B 1 184 ? 6.898 15.586 12.836 1 97.75 184 THR B N 1
ATOM 5223 C CA . THR B 1 184 ? 6.332 14.383 12.234 1 97.75 184 THR B CA 1
ATOM 5224 C C . THR B 1 184 ? 5.5 13.609 13.258 1 97.75 184 THR B C 1
ATOM 5226 O O . THR B 1 184 ? 5.586 13.859 14.461 1 97.75 184 THR B O 1
ATOM 5229 N N . SER B 1 185 ? 4.723 12.734 12.766 1 98 185 SER B N 1
ATOM 5230 C CA . SER B 1 185 ? 3.826 11.977 13.633 1 98 185 SER B CA 1
ATOM 5231 C C . SER B 1 185 ? 4.609 11.055 14.57 1 98 185 SER B C 1
ATOM 5233 O O . SER B 1 185 ? 5.648 10.516 14.188 1 98 185 SER B O 1
ATOM 5235 N N . GLY B 1 186 ? 4.086 10.953 15.828 1 97.81 186 GLY B N 1
ATOM 5236 C CA . GLY B 1 186 ? 4.484 9.859 16.688 1 97.81 186 GLY B CA 1
ATOM 5237 C C . GLY B 1 186 ? 3.596 8.633 16.562 1 97.81 186 GLY B C 1
ATOM 5238 O O . GLY B 1 186 ? 2.686 8.609 15.727 1 97.81 186 GLY B O 1
ATOM 5239 N N . LEU B 1 187 ? 3.92 7.551 17.297 1 97.5 187 LEU B N 1
ATOM 5240 C CA . LEU B 1 187 ? 3.127 6.328 17.375 1 97.5 187 LEU B CA 1
ATOM 5241 C C . LEU B 1 187 ? 2.668 6.066 18.812 1 97.5 187 LEU B C 1
ATOM 5243 O O . LEU B 1 187 ? 3.445 6.219 19.75 1 97.5 187 LEU B O 1
ATOM 5247 N N . TYR B 1 188 ? 1.399 5.727 18.922 1 96.62 188 TYR B N 1
ATOM 5248 C CA . TYR B 1 188 ? 0.756 5.527 20.219 1 96.62 188 TYR B CA 1
ATOM 5249 C C . TYR B 1 188 ? 0.258 4.098 20.375 1 96.62 188 TYR B C 1
ATOM 5251 O O . TYR B 1 188 ? -0.944 3.838 20.281 1 96.62 188 TYR B O 1
ATOM 5259 N N . PRO B 1 189 ? 1.111 3.148 20.719 1 93.19 189 PRO B N 1
ATOM 5260 C CA . PRO B 1 189 ? 0.719 1.738 20.75 1 93.19 189 PRO B CA 1
ATOM 5261 C C . PRO B 1 189 ? -0.327 1.444 21.828 1 93.19 189 PRO B C 1
ATOM 5263 O O . PRO B 1 189 ? -1.148 0.538 21.656 1 93.19 189 PRO B O 1
ATOM 5266 N N . THR B 1 190 ? -0.332 2.207 22.953 1 92.75 190 THR B N 1
ATOM 5267 C CA . THR B 1 190 ? -1.305 1.966 24 1 92.75 190 THR B CA 1
ATOM 5268 C C . THR B 1 190 ? -2.359 3.068 24.031 1 92.75 190 THR B C 1
ATOM 5270 O O . THR B 1 190 ? -3.395 2.928 24.688 1 92.75 190 THR B O 1
ATOM 5273 N N . GLY B 1 191 ? -2.109 4.109 23.359 1 93.06 191 GLY B N 1
ATOM 5274 C CA . GLY B 1 191 ? -3.018 5.246 23.359 1 93.06 191 GLY B CA 1
ATOM 5275 C C . GLY B 1 191 ? -2.801 6.184 24.531 1 93.06 191 GLY B C 1
ATOM 5276 O O . GLY B 1 191 ? -3.436 7.238 24.609 1 93.06 191 GLY B O 1
ATOM 5277 N N . LYS B 1 192 ? -1.763 5.91 25.328 1 94.69 192 LYS B N 1
ATOM 5278 C CA . LYS B 1 192 ? -1.59 6.684 26.562 1 94.69 192 LYS B CA 1
ATOM 5279 C C . LYS B 1 192 ? -0.233 7.383 26.578 1 94.69 192 LYS B C 1
ATOM 5281 O O . LYS B 1 192 ? 0.102 8.07 27.547 1 94.69 192 LYS B O 1
ATOM 5286 N N . GLU B 1 193 ? 0.518 7.289 25.578 1 96.38 193 GLU B N 1
ATOM 5287 C CA . GLU B 1 193 ? 1.863 7.855 25.531 1 96.38 193 GLU B CA 1
ATOM 5288 C C . GLU B 1 193 ? 1.82 9.383 25.547 1 96.38 193 GLU B C 1
ATOM 5290 O O . GLU B 1 193 ? 0.924 9.984 24.953 1 96.38 193 GLU B O 1
ATOM 5295 N N . SER B 1 194 ? 2.795 9.906 26.188 1 97.88 194 SER B N 1
ATOM 5296 C CA . SER B 1 194 ? 3.07 11.328 25.969 1 97.88 194 SER B CA 1
ATOM 5297 C C . SER B 1 194 ? 3.627 11.578 24.578 1 97.88 194 SER B C 1
ATOM 5299 O O . SER B 1 194 ? 3.951 10.633 23.844 1 97.88 194 SER B O 1
ATOM 5301 N N . LEU B 1 195 ? 3.691 12.867 24.219 1 98.12 195 LEU B N 1
ATOM 5302 C CA . LEU B 1 195 ? 4.246 13.219 22.922 1 98.12 195 LEU B CA 1
ATOM 5303 C C . LEU B 1 195 ? 5.672 12.695 22.781 1 98.12 195 LEU B C 1
ATOM 5305 O O . LEU B 1 195 ? 6.023 12.109 21.75 1 98.12 195 LEU B O 1
ATOM 5309 N N . THR B 1 196 ? 6.473 12.883 23.797 1 98.06 196 THR B N 1
ATOM 5310 C CA . THR B 1 196 ? 7.863 12.445 23.766 1 98.06 196 THR B CA 1
ATOM 5311 C C . THR B 1 196 ? 7.949 10.93 23.656 1 98.06 196 THR B C 1
ATOM 5313 O O . THR B 1 196 ? 8.75 10.398 22.891 1 98.06 196 THR B O 1
ATOM 5316 N N . GLU B 1 197 ? 7.137 10.242 24.406 1 97.31 197 GLU B N 1
ATOM 5317 C CA . GLU B 1 197 ? 7.105 8.781 24.344 1 97.31 197 GLU B CA 1
ATOM 5318 C C . GLU B 1 197 ? 6.68 8.289 22.969 1 97.31 197 GLU B C 1
ATOM 5320 O O . GLU B 1 197 ? 7.246 7.332 22.438 1 97.31 197 GLU B O 1
ATOM 5325 N N . ALA B 1 198 ? 5.68 8.906 22.391 1 97.69 198 ALA B N 1
ATOM 5326 C CA . ALA B 1 198 ? 5.176 8.531 21.078 1 97.69 198 ALA B CA 1
ATOM 5327 C C . ALA B 1 198 ? 6.238 8.742 20 1 97.69 198 ALA B C 1
ATOM 5329 O O . ALA B 1 198 ? 6.387 7.914 19.094 1 97.69 198 ALA B O 1
ATOM 5330 N N . GLN B 1 199 ? 6.945 9.859 20.125 1 98 199 GLN B N 1
ATOM 5331 C CA . GLN B 1 199 ? 8.016 10.148 19.172 1 98 199 GLN B CA 1
ATOM 5332 C C . GLN B 1 199 ? 9.133 9.109 19.281 1 98 199 GLN B C 1
ATOM 5334 O O . GLN B 1 199 ? 9.625 8.617 18.266 1 98 199 GLN B O 1
ATOM 5339 N N . ASN B 1 200 ? 9.5 8.773 20.453 1 97.06 200 ASN B N 1
ATOM 5340 C CA . ASN B 1 200 ? 10.562 7.793 20.656 1 97.06 200 ASN B CA 1
ATOM 5341 C C . ASN B 1 200 ? 10.156 6.406 20.172 1 97.06 200 ASN B C 1
ATOM 5343 O O . ASN B 1 200 ? 10.977 5.68 19.609 1 97.06 200 ASN B O 1
ATOM 5347 N N . TYR B 1 201 ? 8.898 6.051 20.438 1 96.5 201 TYR B N 1
ATOM 5348 C CA . TYR B 1 201 ? 8.414 4.773 19.922 1 96.5 201 TYR B CA 1
ATOM 5349 C C . TYR B 1 201 ? 8.508 4.723 18.406 1 96.5 201 TYR B C 1
ATOM 5351 O O . TYR B 1 201 ? 8.922 3.711 17.828 1 96.5 201 TYR B O 1
ATOM 5359 N N . LYS B 1 202 ? 8.117 5.789 17.766 1 97 202 LYS B N 1
ATOM 5360 C CA . LYS B 1 202 ? 8.203 5.855 16.312 1 97 202 LYS B CA 1
ATOM 5361 C C . LYS B 1 202 ? 9.648 5.727 15.844 1 97 202 LYS B C 1
ATOM 5363 O O . LYS B 1 202 ? 9.93 5.02 14.883 1 97 202 LYS B O 1
ATOM 5368 N N . ILE B 1 203 ? 10.555 6.395 16.516 1 97.06 203 ILE B N 1
ATOM 5369 C CA . ILE B 1 203 ? 11.961 6.34 16.125 1 97.06 203 ILE B CA 1
ATOM 5370 C C . ILE B 1 203 ? 12.484 4.914 16.281 1 97.06 203 ILE B C 1
ATOM 5372 O O . ILE B 1 203 ? 13.234 4.426 15.43 1 97.06 203 ILE B O 1
ATOM 5376 N N . ASP B 1 204 ? 12.078 4.273 17.344 1 95.62 204 ASP B N 1
ATOM 5377 C CA . ASP B 1 204 ? 12.461 2.879 17.547 1 95.62 204 ASP B CA 1
ATOM 5378 C C . ASP B 1 204 ? 11.922 2.004 16.406 1 95.62 204 ASP B C 1
ATOM 5380 O O . ASP B 1 204 ? 12.617 1.107 15.93 1 95.62 204 ASP B O 1
ATOM 5384 N N . TYR B 1 205 ? 10.742 2.248 16.062 1 95.62 205 TYR B N 1
ATOM 5385 C CA . TYR B 1 205 ? 10.164 1.499 14.953 1 95.62 205 TYR B CA 1
ATOM 5386 C C . TYR B 1 205 ? 10.922 1.762 13.656 1 95.62 205 TYR B C 1
ATOM 5388 O O . TYR B 1 205 ? 11.172 0.841 12.875 1 95.62 205 TYR B O 1
ATOM 5396 N N . VAL B 1 206 ? 11.211 3.012 13.414 1 97.19 206 VAL B N 1
ATOM 5397 C CA . VAL B 1 206 ? 11.961 3.361 12.211 1 97.19 206 VAL B CA 1
ATOM 5398 C C . VAL B 1 206 ? 13.289 2.605 12.188 1 97.19 206 VAL B C 1
ATOM 5400 O O . VAL B 1 206 ? 13.68 2.059 11.156 1 97.19 206 VAL B O 1
ATOM 5403 N N . ALA B 1 207 ? 13.961 2.613 13.297 1 97 207 ALA B N 1
ATOM 5404 C CA . ALA B 1 207 ? 15.234 1.894 13.406 1 97 207 ALA B CA 1
ATOM 5405 C C . ALA B 1 207 ? 15.055 0.415 13.078 1 97 207 ALA B C 1
ATOM 5407 O O . ALA B 1 207 ? 15.883 -0.177 12.383 1 97 207 ALA B O 1
ATOM 5408 N N . ASP B 1 208 ? 14.016 -0.161 13.555 1 94.56 208 ASP B N 1
ATOM 5409 C CA . ASP B 1 208 ? 13.711 -1.562 13.281 1 94.56 208 ASP B CA 1
ATOM 5410 C C . ASP B 1 208 ? 13.375 -1.77 11.805 1 94.56 208 ASP B C 1
ATOM 5412 O O . ASP B 1 208 ? 13.828 -2.732 11.188 1 94.56 208 ASP B O 1
ATOM 5416 N N . ALA B 1 209 ? 12.562 -0.893 11.312 1 95.19 209 ALA B N 1
ATOM 5417 C CA . ALA B 1 209 ? 12.094 -1.01 9.93 1 95.19 209 ALA B CA 1
ATOM 5418 C C . ALA B 1 209 ? 13.258 -0.997 8.953 1 95.19 209 ALA B C 1
ATOM 5420 O O . ALA B 1 209 ? 13.25 -1.725 7.957 1 95.19 209 ALA B O 1
ATOM 5421 N N . ILE B 1 210 ? 14.25 -0.195 9.258 1 97 210 ILE B N 1
ATOM 5422 C CA . ILE B 1 210 ? 15.383 -0.119 8.336 1 97 210 ILE B CA 1
ATOM 5423 C C . ILE B 1 210 ? 16.453 -1.112 8.766 1 97 210 ILE B C 1
ATOM 5425 O O . ILE B 1 210 ? 17.484 -1.252 8.094 1 97 210 ILE B O 1
ATOM 5429 N N . GLN B 1 211 ? 16.234 -1.759 9.898 1 95.19 211 GLN B N 1
ATOM 5430 C CA . GLN B 1 211 ? 17.188 -2.748 10.398 1 95.19 211 GLN B CA 1
ATOM 5431 C C . GLN B 1 211 ? 18.578 -2.145 10.555 1 95.19 211 GLN B C 1
ATOM 5433 O O . GLN B 1 211 ? 19.562 -2.701 10.062 1 95.19 211 GLN B O 1
ATOM 5438 N N . VAL B 1 212 ? 18.656 -1.066 11.211 1 96.88 212 VAL B N 1
ATOM 5439 C CA . VAL B 1 212 ? 19.906 -0.332 11.328 1 96.88 212 VAL B CA 1
ATOM 5440 C C . VAL B 1 212 ? 20.891 -1.12 12.195 1 96.88 212 VAL B C 1
ATOM 5442 O O . VAL B 1 212 ? 20.5 -1.717 13.203 1 96.88 212 VAL B O 1
ATOM 5445 N N . GLN B 1 213 ? 22.109 -1.154 11.758 1 96.44 213 GLN B N 1
ATOM 5446 C CA . GLN B 1 213 ? 23.203 -1.78 12.484 1 96.44 213 GLN B CA 1
ATOM 5447 C C . GLN B 1 213 ? 24.281 -0.757 12.836 1 96.44 213 GLN B C 1
ATOM 5449 O O . GLN B 1 213 ? 24.391 0.282 12.188 1 96.44 213 GLN B O 1
ATOM 5454 N N . PRO B 1 214 ? 25 -1.115 13.945 1 97.12 214 PRO B N 1
ATOM 5455 C CA . PRO B 1 214 ? 26.125 -0.226 14.227 1 97.12 214 PRO B CA 1
ATOM 5456 C C . PRO B 1 214 ? 27.078 -0.094 13.047 1 97.12 214 PRO B C 1
ATOM 5458 O O . PRO B 1 214 ? 27.422 -1.093 12.398 1 97.12 214 PRO B O 1
ATOM 5461 N N . GLY B 1 215 ? 27.375 1.146 12.75 1 96.62 215 GLY B N 1
ATOM 5462 C CA . GLY B 1 215 ? 28.328 1.384 11.672 1 96.62 215 GLY B CA 1
ATOM 5463 C C . GLY B 1 215 ? 27.641 1.676 10.344 1 96.62 215 GLY B C 1
ATOM 5464 O O . GLY B 1 215 ? 28.281 2.18 9.414 1 96.62 215 GLY B O 1
ATOM 5465 N N . ASP B 1 216 ? 26.359 1.451 10.227 1 97.44 216 ASP B N 1
ATOM 5466 C CA . ASP B 1 216 ? 25.641 1.729 8.984 1 97.44 216 ASP B CA 1
ATOM 5467 C C . ASP B 1 216 ? 25.719 3.209 8.617 1 97.44 216 ASP B C 1
ATOM 5469 O O . ASP B 1 216 ? 25.656 4.074 9.492 1 97.44 216 ASP B O 1
ATOM 5473 N N . SER B 1 217 ? 25.922 3.475 7.367 1 97.88 217 SER B N 1
ATOM 5474 C CA . SER B 1 217 ? 25.703 4.824 6.859 1 97.88 217 SER B CA 1
ATOM 5475 C C . SER B 1 217 ? 24.219 5.09 6.613 1 97.88 217 SER B C 1
ATOM 5477 O O . SER B 1 217 ? 23.562 4.355 5.871 1 97.88 217 SER B O 1
ATOM 5479 N N . VAL B 1 218 ? 23.734 6.168 7.266 1 98.31 218 VAL B N 1
ATOM 5480 C CA . VAL B 1 218 ? 22.312 6.5 7.148 1 98.31 218 VAL B CA 1
ATOM 5481 C C . VAL B 1 218 ? 22.156 7.918 6.609 1 98.31 218 VAL B C 1
ATOM 5483 O O . VAL B 1 218 ? 22.812 8.844 7.082 1 98.31 218 VAL B O 1
ATOM 5486 N N . LEU B 1 219 ? 21.359 8.062 5.586 1 98.12 219 LEU B N 1
ATOM 5487 C CA . LEU B 1 219 ? 20.953 9.375 5.086 1 98.12 219 LEU B CA 1
ATOM 5488 C C . LEU B 1 219 ? 19.547 9.727 5.543 1 98.12 219 LEU B C 1
ATOM 5490 O O . LEU B 1 219 ? 18.594 8.984 5.273 1 98.12 219 LEU B O 1
ATOM 5494 N N . ASP B 1 220 ? 19.422 10.812 6.27 1 98.25 220 ASP B N 1
ATOM 5495 C CA . ASP B 1 220 ? 18.125 11.312 6.695 1 98.25 220 ASP B CA 1
ATOM 5496 C C . ASP B 1 220 ? 17.719 12.555 5.898 1 98.25 220 ASP B C 1
ATOM 5498 O O . ASP B 1 220 ? 18.188 13.656 6.184 1 98.25 220 ASP B O 1
ATOM 5502 N N . ILE B 1 221 ? 16.797 12.359 4.98 1 97.62 221 ILE B N 1
ATOM 5503 C CA . ILE B 1 221 ? 16.375 13.43 4.078 1 97.62 221 ILE B CA 1
ATOM 5504 C C . ILE B 1 221 ? 15.266 14.242 4.727 1 97.62 221 ILE B C 1
ATOM 5506 O O . ILE B 1 221 ? 14.164 13.734 4.953 1 97.62 221 ILE B O 1
ATOM 5510 N N . GLY B 1 222 ? 15.461 15.5 4.883 1 96.19 222 GLY B N 1
ATOM 5511 C CA . GLY B 1 222 ? 14.547 16.312 5.672 1 96.19 222 GLY B CA 1
ATOM 5512 C C . GLY B 1 222 ? 14.641 16.031 7.16 1 96.19 222 GLY B C 1
ATOM 5513 O O . GLY B 1 222 ? 13.633 15.734 7.805 1 96.19 222 GLY B O 1
ATOM 5514 N N . CYS B 1 223 ? 15.812 16.297 7.719 1 96.88 223 CYS B N 1
ATOM 5515 C CA . CYS B 1 223 ? 16.109 15.797 9.055 1 96.88 223 CYS B CA 1
ATOM 5516 C C . CYS B 1 223 ? 15.547 16.719 10.125 1 96.88 223 CYS B C 1
ATOM 5518 O O . CYS B 1 223 ? 15.578 16.391 11.312 1 96.88 223 CYS B O 1
ATOM 5520 N N . GLY B 1 224 ? 15.016 17.859 9.742 1 95.31 224 GLY B N 1
ATOM 5521 C CA . GLY B 1 224 ? 14.469 18.797 10.719 1 95.31 224 GLY B CA 1
ATOM 5522 C C . GLY B 1 224 ? 15.492 19.25 11.75 1 95.31 224 GLY B C 1
ATOM 5523 O O . GLY B 1 224 ? 16.594 19.656 11.391 1 95.31 224 GLY B O 1
ATOM 5524 N N . TRP B 1 225 ? 15.148 19.203 12.969 1 96.06 225 TRP B N 1
ATOM 5525 C CA . TRP B 1 225 ? 16.031 19.625 14.055 1 96.06 225 TRP B CA 1
ATOM 5526 C C . TRP B 1 225 ? 16.922 18.469 14.516 1 96.06 225 TRP B C 1
ATOM 5528 O O . TRP B 1 225 ? 17.469 18.5 15.617 1 96.06 225 TRP B O 1
ATOM 5538 N N . SER B 1 226 ? 16.953 17.359 13.75 1 96.56 226 SER B N 1
ATOM 5539 C CA . SER B 1 226 ? 17.953 16.297 13.766 1 96.56 226 SER B CA 1
ATOM 5540 C C . SER B 1 226 ? 17.719 15.336 14.922 1 96.56 226 SER B C 1
ATOM 5542 O O . SER B 1 226 ? 18.641 14.648 15.359 1 96.56 226 SER B O 1
ATOM 5544 N N . TYR B 1 227 ? 16.516 15.273 15.469 1 97.5 227 TYR B N 1
ATOM 5545 C CA . TYR B 1 227 ? 16.25 14.383 16.594 1 97.5 227 TYR B CA 1
ATOM 5546 C C . TYR B 1 227 ? 16.391 12.922 16.172 1 97.5 227 TYR B C 1
ATOM 5548 O O . TYR B 1 227 ? 17.031 12.133 16.859 1 97.5 227 TYR B O 1
ATOM 5556 N N . LEU B 1 228 ? 15.859 12.516 15.07 1 98.06 228 LEU B N 1
ATOM 5557 C CA . LEU B 1 228 ? 15.977 11.156 14.555 1 98.06 228 LEU B CA 1
ATOM 5558 C C . LEU B 1 228 ? 17.438 10.797 14.297 1 98.06 228 LEU B C 1
ATOM 5560 O O . LEU B 1 228 ? 17.906 9.727 14.695 1 98.06 228 LEU B O 1
ATOM 5564 N N . ALA B 1 229 ? 18.094 11.688 13.641 1 97.81 229 ALA B N 1
ATOM 5565 C CA . ALA B 1 229 ? 19.5 11.461 13.328 1 97.81 229 ALA B CA 1
ATOM 5566 C C . ALA B 1 229 ? 20.328 11.219 14.594 1 97.81 229 ALA B C 1
ATOM 5568 O O . ALA B 1 229 ? 21.125 10.289 14.656 1 97.81 229 ALA B O 1
ATOM 5569 N N . ARG B 1 230 ? 20.141 12.055 15.586 1 97.44 230 ARG B N 1
ATOM 5570 C CA . ARG B 1 230 ? 20.891 11.953 16.844 1 97.44 230 ARG B CA 1
ATOM 5571 C C . ARG B 1 230 ? 20.578 10.641 17.547 1 97.44 230 ARG B C 1
ATOM 5573 O O . ARG B 1 230 ? 21.484 9.977 18.062 1 97.44 230 ARG B O 1
ATOM 5580 N N . ARG B 1 231 ? 19.359 10.234 17.547 1 96.75 231 ARG B N 1
ATOM 5581 C CA . ARG B 1 231 ? 18.969 9.008 18.25 1 96.75 231 ARG B CA 1
ATOM 5582 C C . ARG B 1 231 ? 19.516 7.777 17.531 1 96.75 231 ARG B C 1
ATOM 5584 O O . ARG B 1 231 ? 19.938 6.816 18.188 1 96.75 231 ARG B O 1
ATOM 5591 N N . LEU B 1 232 ? 19.484 7.742 16.203 1 97.44 232 LEU B N 1
ATOM 5592 C CA . LEU B 1 232 ? 20.047 6.625 15.453 1 97.44 232 LEU B CA 1
ATOM 5593 C C . LEU B 1 232 ? 21.531 6.465 15.734 1 97.44 232 LEU B C 1
ATOM 5595 O O . LEU B 1 232 ? 22.031 5.344 15.844 1 97.44 232 LEU B O 1
ATOM 5599 N N . ALA B 1 233 ? 22.203 7.598 15.836 1 97.25 233 ALA B N 1
ATOM 5600 C CA . ALA B 1 233 ? 23.641 7.562 16.125 1 97.25 233 ALA B CA 1
ATOM 5601 C C . ALA B 1 233 ? 23.906 7.145 17.562 1 97.25 233 ALA B C 1
ATOM 5603 O O . ALA B 1 233 ? 24.734 6.273 17.828 1 97.25 233 ALA B O 1
ATOM 5604 N N . GLU B 1 234 ? 23.188 7.742 18.484 1 95.69 234 GLU B N 1
ATOM 5605 C CA . GLU B 1 234 ? 23.422 7.543 19.906 1 95.69 234 GLU B CA 1
ATOM 5606 C C . GLU B 1 234 ? 23 6.145 20.344 1 95.69 234 GLU B C 1
ATOM 5608 O O . GLU B 1 234 ? 23.734 5.477 21.078 1 95.69 234 GLU B O 1
ATOM 5613 N N . GLU B 1 235 ? 21.875 5.707 19.891 1 94.44 235 GLU B N 1
ATOM 5614 C CA . GLU B 1 235 ? 21.297 4.484 20.422 1 94.44 235 GLU B CA 1
ATOM 5615 C C . GLU B 1 235 ? 21.656 3.275 19.562 1 94.44 235 GLU B C 1
ATOM 5617 O O . GLU B 1 235 ? 21.656 2.141 20.047 1 94.44 235 GLU B O 1
ATOM 5622 N N . HIS B 1 236 ? 22 3.527 18.281 1 94.69 236 HIS B N 1
ATOM 5623 C CA . HIS B 1 236 ? 22.188 2.383 17.406 1 94.69 236 HIS B CA 1
ATOM 5624 C C . HIS B 1 236 ? 23.578 2.404 16.781 1 94.69 236 HIS B C 1
ATOM 5626 O O . HIS B 1 236 ? 23.938 1.495 16.016 1 94.69 236 HIS B O 1
ATOM 5632 N N . GLY B 1 237 ? 24.328 3.416 17.016 1 96.06 237 GLY B N 1
ATOM 5633 C CA . GLY B 1 237 ? 25.703 3.471 16.578 1 96.06 237 GLY B CA 1
ATOM 5634 C C . GLY B 1 237 ? 25.844 3.734 15.086 1 96.06 237 GLY B C 1
ATOM 5635 O O . GLY B 1 237 ? 26.844 3.385 14.477 1 96.06 237 GLY B O 1
ATOM 5636 N N . ALA B 1 238 ? 24.859 4.344 14.461 1 97.25 238 ALA B N 1
ATOM 5637 C CA . ALA B 1 238 ? 24.891 4.613 13.023 1 97.25 238 ALA B CA 1
ATOM 5638 C C . ALA B 1 238 ? 25.688 5.879 12.719 1 97.25 238 ALA B C 1
ATOM 5640 O O . ALA B 1 238 ? 25.875 6.73 13.586 1 97.25 238 ALA B O 1
ATOM 5641 N N . ASN B 1 239 ? 26.25 5.934 11.547 1 97 239 ASN B N 1
ATOM 5642 C CA . ASN B 1 239 ? 26.797 7.156 10.969 1 97 239 ASN B CA 1
ATOM 5643 C C . ASN B 1 239 ? 25.75 7.898 10.141 1 97 239 ASN B C 1
ATOM 5645 O O . ASN B 1 239 ? 25.484 7.52 9 1 97 239 ASN B O 1
ATOM 5649 N N . VAL B 1 240 ? 25.297 9.039 10.703 1 97.69 240 VAL B N 1
ATOM 5650 C CA . VAL B 1 240 ? 24.109 9.625 10.102 1 97.69 240 VAL B CA 1
ATOM 5651 C C . VAL B 1 240 ? 24.469 10.953 9.43 1 97.69 240 VAL B C 1
ATOM 5653 O O . VAL B 1 240 ? 25.141 11.789 10.016 1 97.69 240 VAL B O 1
ATOM 5656 N N . THR B 1 241 ? 24.094 11.078 8.188 1 96.75 241 THR B N 1
ATOM 5657 C CA . THR B 1 241 ? 24.078 12.352 7.469 1 96.75 241 THR B CA 1
ATOM 5658 C C . THR B 1 241 ? 22.656 12.859 7.309 1 96.75 241 THR B C 1
ATOM 5660 O O . THR B 1 241 ? 21.812 12.195 6.688 1 96.75 241 THR B O 1
ATOM 5663 N N . GLY B 1 242 ? 22.375 13.984 7.93 1 97.12 242 GLY B N 1
ATOM 5664 C CA . GLY B 1 242 ? 21.078 14.641 7.73 1 97.12 242 GLY B CA 1
ATOM 5665 C C . GLY B 1 242 ? 21.156 15.812 6.773 1 97.12 242 GLY B C 1
ATOM 5666 O O . GLY B 1 242 ? 22.141 16.547 6.758 1 97.12 242 GLY B O 1
ATOM 5667 N N . ILE B 1 243 ? 20.094 15.977 6.004 1 95.62 243 ILE B N 1
ATOM 5668 C CA . ILE B 1 243 ? 20.062 17.125 5.109 1 95.62 243 ILE B CA 1
ATOM 5669 C C . ILE B 1 243 ? 18.812 17.953 5.371 1 95.62 243 ILE B C 1
ATOM 5671 O O . ILE B 1 243 ? 17.734 17.406 5.637 1 95.62 243 ILE B O 1
ATOM 5675 N N . THR B 1 244 ? 18.922 19.234 5.34 1 94.31 244 THR B N 1
ATOM 5676 C CA . THR B 1 244 ? 17.844 20.203 5.496 1 94.31 244 THR B CA 1
ATOM 5677 C C . THR B 1 244 ? 18.078 21.438 4.621 1 94.31 244 THR B C 1
ATOM 5679 O O . THR B 1 244 ? 19.203 21.656 4.137 1 94.31 244 THR B O 1
ATOM 5682 N N . LEU B 1 245 ? 17 22.125 4.336 1 89.69 245 LEU B N 1
ATOM 5683 C CA . LEU B 1 245 ? 17.109 23.375 3.598 1 89.69 245 LEU B CA 1
ATOM 5684 C C . LEU B 1 245 ? 17.109 24.578 4.547 1 89.69 245 LEU B C 1
ATOM 5686 O O . LEU B 1 245 ? 17.344 25.703 4.129 1 89.69 245 LEU B O 1
ATOM 5690 N N . SER B 1 246 ? 16.953 24.297 5.797 1 91.06 246 SER B N 1
ATOM 5691 C CA . SER B 1 246 ? 16.781 25.375 6.781 1 91.06 246 SER B CA 1
ATOM 5692 C C . SER B 1 246 ? 18.094 25.641 7.512 1 91.06 246 SER B C 1
ATOM 5694 O O . SER B 1 246 ? 18.609 24.781 8.227 1 91.06 246 SER B O 1
ATOM 5696 N N . LYS B 1 247 ? 18.5 26.906 7.406 1 92 247 LYS B N 1
ATOM 5697 C CA . LYS B 1 247 ? 19.703 27.328 8.133 1 92 247 LYS B CA 1
ATOM 5698 C C . LYS B 1 247 ? 19.484 27.297 9.641 1 92 247 LYS B C 1
ATOM 5700 O O . LYS B 1 247 ? 20.391 26.953 10.398 1 92 247 LYS B O 1
ATOM 5705 N N . GLU B 1 248 ? 18.25 27.625 9.992 1 91.69 248 GLU B N 1
ATOM 5706 C CA . GLU B 1 248 ? 17.891 27.641 11.406 1 91.69 248 GLU B CA 1
ATOM 5707 C C . GLU B 1 248 ? 17.953 26.234 12 1 91.69 248 GLU B C 1
ATOM 5709 O O . GLU B 1 248 ? 18.422 26.047 13.125 1 91.69 248 GLU B O 1
ATOM 5714 N N . GLN B 1 249 ? 17.5 25.297 11.242 1 93.56 249 GLN B N 1
ATOM 5715 C CA . GLN B 1 249 ? 17.531 23.906 11.695 1 93.56 249 GLN B CA 1
ATOM 5716 C C . GLN B 1 249 ? 18.953 23.391 11.844 1 93.56 249 GLN B C 1
ATOM 5718 O O . GLN B 1 249 ? 19.297 22.734 12.836 1 93.56 249 GLN B O 1
ATOM 5723 N N . ARG B 1 250 ? 19.781 23.672 10.906 1 93.88 250 ARG B N 1
ATOM 5724 C CA . ARG B 1 250 ? 21.172 23.266 10.992 1 93.88 250 ARG B CA 1
ATOM 5725 C C . ARG B 1 250 ? 21.875 23.922 12.18 1 93.88 250 ARG B C 1
ATOM 5727 O O . ARG B 1 250 ? 22.625 23.281 12.898 1 93.88 250 ARG B O 1
ATOM 5734 N N . GLN B 1 251 ? 21.625 25.219 12.305 1 93.56 251 GLN B N 1
ATOM 5735 C CA . GLN B 1 251 ? 22.234 25.938 13.414 1 93.56 251 GLN B CA 1
ATOM 5736 C C . GLN B 1 251 ? 21.797 25.359 14.758 1 93.56 251 GLN B C 1
ATOM 5738 O O . GLN B 1 251 ? 22.594 25.297 15.695 1 93.56 251 GLN B O 1
ATOM 5743 N N . TYR B 1 252 ? 20.531 25.031 14.82 1 93.38 252 TYR B N 1
ATOM 5744 C CA . TYR B 1 252 ? 20.031 24.391 16.031 1 93.38 252 TYR B CA 1
ATOM 5745 C C . TYR B 1 252 ? 20.891 23.172 16.391 1 93.38 252 TYR B C 1
ATOM 5747 O O . TYR B 1 252 ? 21.281 23 17.547 1 93.38 252 TYR B O 1
ATOM 5755 N N . PHE B 1 253 ? 21.203 22.359 15.445 1 94.25 253 PHE B N 1
ATOM 5756 C CA . PHE B 1 253 ? 22.016 21.156 15.656 1 94.25 253 PHE B CA 1
ATOM 5757 C C . PHE B 1 253 ? 23.422 21.531 16.094 1 94.25 253 PHE B C 1
ATOM 5759 O O . PHE B 1 253 ? 23.969 20.922 17.016 1 94.25 253 PHE B O 1
ATOM 5766 N N . LEU B 1 254 ? 24 22.516 15.445 1 94.31 254 LEU B N 1
ATOM 5767 C CA . LEU B 1 254 ? 25.359 22.938 15.766 1 94.31 254 LEU B CA 1
ATOM 5768 C C . LEU B 1 254 ? 25.453 23.453 17.203 1 94.31 254 LEU B C 1
ATOM 5770 O O . LEU B 1 254 ? 26.453 23.234 17.875 1 94.31 254 LEU B O 1
ATOM 5774 N N . ASP B 1 255 ? 24.391 24.031 17.578 1 93.81 255 ASP B N 1
ATOM 5775 C CA . ASP B 1 255 ? 24.359 24.609 18.922 1 93.81 255 ASP B CA 1
ATOM 5776 C C . ASP B 1 255 ? 24.281 23.516 19.984 1 93.81 255 ASP B C 1
ATOM 5778 O O . ASP B 1 255 ? 24.625 23.734 21.141 1 93.81 255 ASP B O 1
ATOM 5782 N N . LEU B 1 256 ? 23.766 22.422 19.625 1 91.88 256 LEU B N 1
ATOM 5783 C CA . LEU B 1 256 ? 23.656 21.312 20.562 1 91.88 256 LEU B CA 1
ATOM 5784 C C . LEU B 1 256 ? 25.031 20.734 20.891 1 91.88 256 LEU B C 1
ATOM 5786 O O . LEU B 1 256 ? 25.203 20.031 21.891 1 91.88 256 LEU B O 1
ATOM 5790 N N . ASP B 1 257 ? 26.031 21.016 20.078 1 87.62 257 ASP B N 1
ATOM 5791 C CA . ASP B 1 257 ? 27.391 20.5 20.25 1 87.62 257 ASP B CA 1
ATOM 5792 C C . ASP B 1 257 ? 27.375 18.969 20.422 1 87.62 257 ASP B C 1
ATOM 5794 O O . ASP B 1 257 ? 27.938 18.453 21.391 1 87.62 257 ASP B O 1
ATOM 5798 N N . PHE B 1 258 ? 26.719 18.359 19.594 1 85.94 258 PHE B N 1
ATOM 5799 C CA . PHE B 1 258 ? 26.531 16.906 19.625 1 85.94 258 PHE B CA 1
ATOM 5800 C C . PHE B 1 258 ? 27.781 16.172 19.172 1 85.94 258 PHE B C 1
ATOM 5802 O O . PHE B 1 258 ? 28.391 16.547 18.172 1 85.94 258 PHE B O 1
ATOM 5809 N N . GLN B 1 259 ? 28.344 15.242 19.906 1 78.75 259 GLN B N 1
ATOM 5810 C CA . GLN B 1 259 ? 29.656 14.609 19.734 1 78.75 259 GLN B CA 1
ATOM 5811 C C . GLN B 1 259 ? 29.516 13.273 19 1 78.75 259 GLN B C 1
ATOM 5813 O O . GLN B 1 259 ? 30.516 12.586 18.781 1 78.75 259 GLN B O 1
ATOM 5818 N N . ASN B 1 260 ? 28.516 12.891 18.516 1 82.62 260 ASN B N 1
ATOM 5819 C CA . ASN B 1 260 ? 28.359 11.602 17.844 1 82.62 260 ASN B CA 1
ATOM 5820 C C . ASN B 1 260 ? 28.469 11.742 16.328 1 82.62 260 ASN B C 1
ATOM 5822 O O . ASN B 1 260 ? 28.875 12.797 15.82 1 82.62 260 ASN B O 1
ATOM 5826 N N . LYS B 1 261 ? 28.438 10.625 15.672 1 91 261 LYS B N 1
ATOM 5827 C CA . LYS B 1 261 ? 28.672 10.5 14.242 1 91 261 LYS B CA 1
ATOM 5828 C C . LYS B 1 261 ? 27.469 11.008 13.438 1 91 261 LYS B C 1
ATOM 5830 O O . LYS B 1 261 ? 26.906 10.273 12.633 1 91 261 LYS B O 1
ATOM 5835 N N . VAL B 1 262 ? 27.141 12.273 13.703 1 96.69 262 VAL B N 1
ATOM 5836 C CA . VAL B 1 262 ? 26.062 12.906 12.953 1 96.69 262 VAL B CA 1
ATOM 5837 C C . VAL B 1 262 ? 26.594 14.133 12.219 1 96.69 262 VAL B C 1
ATOM 5839 O O . VAL B 1 262 ? 27.297 14.953 12.805 1 96.69 262 VAL B O 1
ATOM 5842 N N . THR B 1 263 ? 26.359 14.219 10.984 1 95.12 263 THR B N 1
ATOM 5843 C CA . THR B 1 263 ? 26.641 15.398 10.172 1 95.12 263 THR B CA 1
ATOM 5844 C C . THR B 1 263 ? 25.359 15.953 9.555 1 95.12 263 THR B C 1
ATOM 5846 O O . THR B 1 263 ? 24.578 15.211 8.961 1 95.12 263 THR B O 1
ATOM 5849 N N . ILE B 1 264 ? 25.156 17.25 9.734 1 95.88 264 ILE B N 1
ATOM 5850 C CA . ILE B 1 264 ? 23.984 17.891 9.133 1 95.88 264 ILE B CA 1
ATOM 5851 C C . ILE B 1 264 ? 24.438 18.828 8.016 1 95.88 264 ILE B C 1
ATOM 5853 O O . ILE B 1 264 ? 25.234 19.75 8.242 1 95.88 264 ILE B O 1
ATOM 5857 N N . LEU B 1 265 ? 23.875 18.609 6.879 1 94 265 LEU B N 1
ATOM 5858 C CA . LEU B 1 265 ? 24.234 19.406 5.707 1 94 265 LEU B CA 1
ATOM 5859 C C . LEU B 1 265 ? 23.078 20.281 5.27 1 94 265 LEU B C 1
ATOM 5861 O O . LEU B 1 265 ? 21.922 19.859 5.32 1 94 265 LEU B O 1
ATOM 5865 N N . LEU B 1 266 ? 23.422 21.531 4.906 1 93.12 266 LEU B N 1
ATOM 5866 C CA . LEU B 1 266 ? 22.469 22.375 4.199 1 93.12 266 LEU B CA 1
ATOM 5867 C C . LEU B 1 266 ? 22.453 22.062 2.709 1 93.12 266 LEU B C 1
ATOM 5869 O O . LEU B 1 266 ? 23.297 22.547 1.955 1 93.12 266 LEU B O 1
ATOM 5873 N N . GLN B 1 267 ? 21.469 21.25 2.334 1 89.75 267 GLN B N 1
ATOM 5874 C CA . GLN B 1 267 ? 21.516 20.703 0.98 1 89.75 267 GLN B CA 1
ATOM 5875 C C . GLN B 1 267 ? 20.125 20.328 0.491 1 89.75 267 GLN B C 1
ATOM 5877 O O . GLN B 1 267 ? 19.312 19.781 1.249 1 89.75 267 GLN B O 1
ATOM 5882 N N . ASP B 1 268 ? 19.922 20.703 -0.739 1 87.75 268 ASP B N 1
ATOM 5883 C CA . ASP B 1 268 ? 18.719 20.234 -1.436 1 87.75 268 ASP B CA 1
ATOM 5884 C C . ASP B 1 268 ? 18.828 18.766 -1.809 1 87.75 268 ASP B C 1
ATOM 5886 O O . ASP B 1 268 ? 19.828 18.344 -2.393 1 87.75 268 ASP B O 1
ATOM 5890 N N . ALA B 1 269 ? 17.828 18.078 -1.428 1 84.62 269 ALA B N 1
ATOM 5891 C CA . ALA B 1 269 ? 17.812 16.641 -1.685 1 84.62 269 ALA B CA 1
ATOM 5892 C C . ALA B 1 269 ? 18 16.344 -3.172 1 84.62 269 ALA B C 1
ATOM 5894 O O . ALA B 1 269 ? 18.594 15.328 -3.543 1 84.62 269 ALA B O 1
ATOM 5895 N N . MET B 1 270 ? 17.531 17.156 -4.031 1 84.06 270 MET B N 1
ATOM 5896 C CA . MET B 1 270 ? 17.547 16.969 -5.48 1 84.06 270 MET B CA 1
ATOM 5897 C C . MET B 1 270 ? 18.953 17.188 -6.039 1 84.06 270 MET B C 1
ATOM 5899 O O . MET B 1 270 ? 19.234 16.828 -7.184 1 84.06 270 MET B O 1
ATOM 5903 N N . ARG B 1 271 ? 19.891 17.641 -5.223 1 83.56 271 ARG B N 1
ATOM 5904 C CA . ARG B 1 271 ? 21.234 17.953 -5.691 1 83.56 271 ARG B CA 1
ATOM 5905 C C . ARG B 1 271 ? 22.281 17.172 -4.902 1 83.56 271 ARG B C 1
ATOM 5907 O O . ARG B 1 271 ? 23.484 17.453 -5 1 83.56 271 ARG B O 1
ATOM 5914 N N . LEU B 1 272 ? 21.859 16.344 -4.188 1 85.06 272 LEU B N 1
ATOM 5915 C CA . LEU B 1 272 ? 22.75 15.602 -3.307 1 85.06 272 LEU B CA 1
ATOM 5916 C C . LEU B 1 272 ? 23.781 14.82 -4.113 1 85.06 272 LEU B C 1
ATOM 5918 O O . LEU B 1 272 ? 24.906 14.625 -3.664 1 85.06 272 LEU B O 1
ATOM 5922 N N . LYS B 1 273 ? 23.391 14.359 -5.223 1 77.44 273 LYS B N 1
ATOM 5923 C CA . LYS B 1 273 ? 24.266 13.516 -6.031 1 77.44 273 LYS B CA 1
ATOM 5924 C C . LYS B 1 273 ? 25.484 14.289 -6.5 1 77.44 273 LYS B C 1
ATOM 5926 O O . LYS B 1 273 ? 26.5 13.688 -6.891 1 77.44 273 LYS B O 1
ATOM 5931 N N . GLU B 1 274 ? 25.391 15.5 -6.438 1 76.5 274 GLU B N 1
ATOM 5932 C CA . GLU B 1 274 ? 26.484 16.344 -6.902 1 76.5 274 GLU B CA 1
ATOM 5933 C C . GLU B 1 274 ? 27.594 16.438 -5.859 1 76.5 274 GLU B C 1
ATOM 5935 O O . GLU B 1 274 ? 28.703 16.859 -6.168 1 76.5 274 GLU B O 1
ATOM 5940 N N . ARG B 1 275 ? 27.219 15.984 -4.758 1 82.75 275 ARG B N 1
ATOM 5941 C CA . ARG B 1 275 ? 28.203 16.078 -3.691 1 82.75 275 ARG B CA 1
ATOM 5942 C C . ARG B 1 275 ? 29.266 14.992 -3.838 1 82.75 275 ARG B C 1
ATOM 5944 O O . ARG B 1 275 ? 28.969 13.867 -4.227 1 82.75 275 ARG B O 1
ATOM 5951 N N . ASN B 1 276 ? 30.422 15.344 -3.41 1 77.88 276 ASN B N 1
ATOM 5952 C CA . ASN B 1 276 ? 31.547 14.422 -3.523 1 77.88 276 ASN B CA 1
ATOM 5953 C C . ASN B 1 276 ? 31.969 13.875 -2.16 1 77.88 276 ASN B C 1
ATOM 5955 O O . ASN B 1 276 ? 32.938 13.133 -2.057 1 77.88 276 ASN B O 1
ATOM 5959 N N . ASP B 1 277 ? 31.266 14.141 -1.126 1 82.69 277 ASP B N 1
ATOM 5960 C CA . ASP B 1 277 ? 31.656 13.711 0.218 1 82.69 277 ASP B CA 1
ATOM 5961 C C . ASP B 1 277 ? 30.656 12.688 0.77 1 82.69 277 ASP B C 1
ATOM 5963 O O . ASP B 1 277 ? 30.531 12.531 1.986 1 82.69 277 ASP B O 1
ATOM 5967 N N . LEU B 1 278 ? 30 12.148 -0.128 1 86.5 278 LEU B N 1
ATOM 5968 C CA . LEU B 1 278 ? 29.062 11.102 0.277 1 86.5 278 LEU B CA 1
ATOM 5969 C C . LEU B 1 278 ? 29.719 9.727 0.181 1 86.5 278 LEU B C 1
ATOM 5971 O O . LEU B 1 278 ? 30.734 9.57 -0.496 1 86.5 278 LEU B O 1
ATOM 5975 N N . PRO B 1 279 ? 29.172 8.82 0.929 1 86 279 PRO B N 1
ATOM 5976 C CA . PRO B 1 279 ? 29.766 7.48 0.875 1 86 279 PRO B CA 1
ATOM 5977 C C . PRO B 1 279 ? 29.781 6.898 -0.538 1 86 279 PRO B C 1
ATOM 5979 O O . PRO B 1 279 ? 28.812 7.059 -1.286 1 86 279 PRO B O 1
ATOM 5982 N N . ILE B 1 280 ? 30.875 6.234 -0.781 1 82.38 280 ILE B N 1
ATOM 5983 C CA . ILE B 1 280 ? 31.031 5.562 -2.066 1 82.38 280 ILE B CA 1
ATOM 5984 C C . ILE B 1 280 ? 30.031 4.414 -2.174 1 82.38 280 ILE B C 1
ATOM 5986 O O . ILE B 1 280 ? 29.891 3.615 -1.243 1 82.38 280 ILE B O 1
ATOM 5990 N N . GLY B 1 281 ? 29.297 4.32 -3.172 1 86.75 281 GLY B N 1
ATOM 5991 C CA . GLY B 1 281 ? 28.359 3.23 -3.402 1 86.75 281 GLY B CA 1
ATOM 5992 C C . GLY B 1 281 ? 26.969 3.52 -2.877 1 86.75 281 GLY B C 1
ATOM 5993 O O . GLY B 1 281 ? 26.031 2.756 -3.127 1 86.75 281 GLY B O 1
ATOM 5994 N N . GLY B 1 282 ? 26.922 4.574 -2.049 1 93.12 282 GLY B N 1
ATOM 5995 C CA . GLY B 1 282 ? 25.609 4.934 -1.542 1 93.12 282 GLY B CA 1
ATOM 5996 C C . GLY B 1 282 ? 25.438 4.645 -0.062 1 93.12 282 GLY B C 1
ATOM 5997 O O . GLY B 1 282 ? 26.406 4.332 0.629 1 93.12 282 GLY B O 1
ATOM 5998 N N . PHE B 1 283 ? 24.312 4.789 0.469 1 97.69 283 PHE B N 1
ATOM 5999 C CA . PHE B 1 283 ? 24.016 4.625 1.889 1 97.69 283 PHE B CA 1
ATOM 6000 C C . PHE B 1 283 ? 23.422 3.248 2.162 1 97.69 283 PHE B C 1
ATOM 6002 O O . PHE B 1 283 ? 22.719 2.695 1.318 1 97.69 283 PHE B O 1
ATOM 6009 N N . ASP B 1 284 ? 23.688 2.711 3.371 1 98.19 284 ASP B N 1
ATOM 6010 C CA . ASP B 1 284 ? 23.078 1.462 3.807 1 98.19 284 ASP B CA 1
ATOM 6011 C C . ASP B 1 284 ? 21.562 1.635 4.016 1 98.19 284 ASP B C 1
ATOM 6013 O O . ASP B 1 284 ? 20.781 0.731 3.711 1 98.19 284 ASP B O 1
ATOM 6017 N N . LYS B 1 285 ? 21.266 2.773 4.625 1 98.62 285 LYS B N 1
ATOM 6018 C CA . LYS B 1 285 ? 19.875 3.084 4.945 1 98.62 285 LYS B CA 1
ATOM 6019 C C . LYS B 1 285 ? 19.547 4.527 4.582 1 98.62 285 LYS B C 1
ATOM 6021 O O . LYS B 1 285 ? 20.391 5.41 4.66 1 98.62 285 LYS B O 1
ATOM 6026 N N . ILE B 1 286 ? 18.281 4.766 4.188 1 98.69 286 ILE B N 1
ATOM 6027 C CA . ILE B 1 286 ? 17.781 6.117 3.963 1 98.69 286 ILE B CA 1
ATOM 6028 C C . ILE B 1 286 ? 16.438 6.289 4.648 1 98.69 286 ILE B C 1
ATOM 6030 O O . ILE B 1 286 ? 15.602 5.383 4.621 1 98.69 286 ILE B O 1
ATOM 6034 N N . THR B 1 287 ? 16.25 7.402 5.312 1 98.75 287 THR B N 1
ATOM 6035 C CA . THR B 1 287 ? 14.969 7.77 5.895 1 98.75 287 THR B CA 1
ATOM 6036 C C . THR B 1 287 ? 14.492 9.109 5.348 1 98.75 287 THR B C 1
ATOM 6038 O O . THR B 1 287 ? 15.297 9.992 5.066 1 98.75 287 THR B O 1
ATOM 6041 N N . SER B 1 288 ? 13.289 9.242 5.137 1 98.38 288 SER B N 1
ATOM 6042 C CA . SER B 1 288 ? 12.594 10.484 4.82 1 98.38 288 SER B CA 1
ATOM 6043 C C . SER B 1 288 ? 11.219 10.531 5.469 1 98.38 288 SER B C 1
ATOM 6045 O O . SER B 1 288 ? 10.312 9.789 5.074 1 98.38 288 SER B O 1
ATOM 6047 N N . LEU B 1 289 ? 11.094 11.344 6.43 1 98.06 289 LEU B N 1
ATOM 6048 C CA . LEU B 1 289 ? 9.836 11.414 7.16 1 98.06 289 LEU B CA 1
ATOM 6049 C C . LEU B 1 289 ? 9.125 12.734 6.902 1 98.06 289 LEU B C 1
ATOM 6051 O O . LEU B 1 289 ? 9.594 13.789 7.332 1 98.06 289 LEU B O 1
ATOM 6055 N N . GLU B 1 290 ? 7.984 12.648 6.207 1 95.94 290 GLU B N 1
ATOM 6056 C CA . GLU B 1 290 ? 7.09 13.773 5.961 1 95.94 290 GLU B CA 1
ATOM 6057 C C . GLU B 1 290 ? 7.844 14.953 5.348 1 95.94 290 GLU B C 1
ATOM 6059 O O . GLU B 1 290 ? 7.676 16.094 5.781 1 95.94 290 GLU B O 1
ATOM 6064 N N . MET B 1 291 ? 8.672 14.688 4.496 1 92.12 291 MET B N 1
ATOM 6065 C CA . MET B 1 291 ? 9.445 15.688 3.754 1 92.12 291 MET B CA 1
ATOM 6066 C C . MET B 1 291 ? 9.008 15.734 2.293 1 92.12 291 MET B C 1
ATOM 6068 O O . MET B 1 291 ? 8.969 16.812 1.688 1 92.12 291 MET B O 1
ATOM 6072 N N . ALA B 1 292 ? 8.633 14.578 1.796 1 90.31 292 ALA B N 1
ATOM 6073 C CA . ALA B 1 292 ? 8.383 14.43 0.363 1 90.31 292 ALA B CA 1
ATOM 6074 C C . ALA B 1 292 ? 7.176 15.258 -0.072 1 90.31 292 ALA B C 1
ATOM 6076 O O . ALA B 1 292 ? 7.004 15.539 -1.26 1 90.31 292 ALA B O 1
ATOM 6077 N N . GLU B 1 293 ? 6.309 15.625 0.829 1 85.12 293 GLU B N 1
ATOM 6078 C CA . GLU B 1 293 ? 5.18 16.5 0.531 1 85.12 293 GLU B CA 1
ATOM 6079 C C . GLU B 1 293 ? 5.648 17.812 -0.075 1 85.12 293 GLU B C 1
ATOM 6081 O O . GLU B 1 293 ? 4.938 18.422 -0.88 1 85.12 293 GLU B O 1
ATOM 6086 N N . HIS B 1 294 ? 6.793 18.141 0.236 1 82.88 294 HIS B N 1
ATOM 6087 C CA . HIS B 1 294 ? 7.32 19.438 -0.188 1 82.88 294 HIS B CA 1
ATOM 6088 C C . HIS B 1 294 ? 8.008 19.344 -1.545 1 82.88 294 HIS B C 1
ATOM 6090 O O . HIS B 1 294 ? 8.32 20.359 -2.168 1 82.88 294 HIS B O 1
ATOM 6096 N N . VAL B 1 295 ? 8.281 18.188 -1.955 1 81.69 295 VAL B N 1
ATOM 6097 C CA . VAL B 1 295 ? 8.914 17.969 -3.256 1 81.69 295 VAL B CA 1
ATOM 6098 C C . VAL B 1 295 ? 7.926 18.328 -4.367 1 81.69 295 VAL B C 1
ATOM 6100 O O . VAL B 1 295 ? 8.328 18.828 -5.426 1 81.69 295 VAL B O 1
ATOM 6103 N N . GLY B 1 296 ? 6.645 18.109 -4.074 1 75.19 296 GLY B N 1
ATOM 6104 C CA . GLY B 1 296 ? 5.617 18.359 -5.07 1 75.19 296 GLY B CA 1
ATOM 6105 C C . GLY B 1 296 ? 5.34 17.156 -5.957 1 75.19 296 GLY B C 1
ATOM 6106 O O . GLY B 1 296 ? 6.188 16.266 -6.094 1 75.19 296 GLY B O 1
ATOM 6107 N N . ILE B 1 297 ? 4.254 17.172 -6.578 1 76.69 297 ILE B N 1
ATOM 6108 C CA . ILE B 1 297 ? 3.773 16.062 -7.387 1 76.69 297 ILE B CA 1
ATOM 6109 C C . ILE B 1 297 ? 4.625 15.93 -8.648 1 76.69 297 ILE B C 1
ATOM 6111 O O . ILE B 1 297 ? 4.965 14.82 -9.07 1 76.69 297 ILE B O 1
ATOM 6115 N N . ARG B 1 298 ? 5.055 16.984 -9.242 1 72.56 298 ARG B N 1
ATOM 6116 C CA . ARG B 1 298 ? 5.766 17.016 -10.516 1 72.56 298 ARG B CA 1
ATOM 6117 C C . ARG B 1 298 ? 7.164 16.422 -10.383 1 72.56 298 ARG B C 1
ATOM 6119 O O . ARG B 1 298 ? 7.66 15.781 -11.305 1 72.56 298 ARG B O 1
ATOM 6126 N N . ARG B 1 299 ? 7.734 16.688 -9.242 1 79.12 299 ARG B N 1
ATOM 6127 C CA . ARG B 1 299 ? 9.125 16.266 -9.07 1 79.12 299 ARG B CA 1
ATOM 6128 C C . ARG B 1 299 ? 9.203 15.008 -8.219 1 79.12 299 ARG B C 1
ATOM 6130 O O . ARG B 1 299 ? 10.297 14.539 -7.895 1 79.12 299 ARG B O 1
ATOM 6137 N N . TYR B 1 300 ? 8.078 14.523 -7.965 1 87 300 TYR B N 1
ATOM 6138 C CA . TYR B 1 300 ? 8 13.398 -7.043 1 87 300 TYR B CA 1
ATOM 6139 C C . TYR B 1 300 ? 8.797 12.203 -7.57 1 87 300 TYR B C 1
ATOM 6141 O O . TYR B 1 300 ? 9.578 11.602 -6.832 1 87 300 TYR B O 1
ATOM 6149 N N . GLN B 1 301 ? 8.594 11.844 -8.812 1 86 301 GLN B N 1
ATOM 6150 C CA . GLN B 1 301 ? 9.273 10.703 -9.422 1 86 301 GLN B CA 1
ATOM 6151 C C . GLN B 1 301 ? 10.781 10.914 -9.469 1 86 301 GLN B C 1
ATOM 6153 O O . GLN B 1 301 ? 11.555 10.008 -9.172 1 86 301 GLN B O 1
ATOM 6158 N N . GLU B 1 302 ? 11.18 12.094 -9.891 1 85.06 302 GLU B N 1
ATOM 6159 C CA . GLU B 1 302 ? 12.602 12.43 -9.93 1 85.06 302 GLU B CA 1
ATOM 6160 C C . GLU B 1 302 ? 13.234 12.289 -8.547 1 85.06 302 GLU B C 1
ATOM 6162 O O . GLU B 1 302 ? 14.344 11.773 -8.414 1 85.06 302 GLU B O 1
ATOM 6167 N N . PHE B 1 303 ? 12.547 12.797 -7.594 1 92 303 PHE B N 1
ATOM 6168 C CA 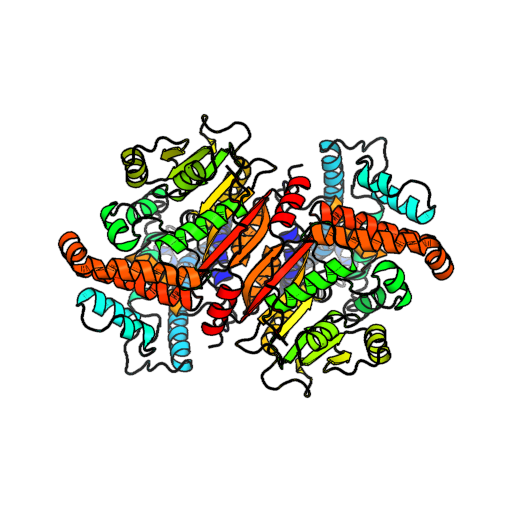. PHE B 1 303 ? 13.016 12.695 -6.219 1 92 303 PHE B CA 1
ATOM 6169 C C . PHE B 1 303 ? 13.242 11.242 -5.832 1 92 303 PHE B C 1
ATOM 6171 O O . PHE B 1 303 ? 14.305 10.875 -5.332 1 92 303 PHE B O 1
ATOM 6178 N N . LEU B 1 304 ? 12.266 10.383 -6.082 1 94.25 304 LEU B N 1
ATOM 6179 C CA . LEU B 1 304 ? 12.352 8.977 -5.699 1 94.25 304 LEU B CA 1
ATOM 6180 C C . LEU B 1 304 ? 13.469 8.273 -6.461 1 94.25 304 LEU B C 1
ATOM 6182 O O . LEU B 1 304 ? 14.164 7.418 -5.906 1 94.25 304 LEU B O 1
ATOM 6186 N N . LYS B 1 305 ? 13.656 8.602 -7.688 1 90.56 305 LYS B N 1
ATOM 6187 C CA . LYS B 1 305 ? 14.75 8.031 -8.469 1 90.56 305 LYS B CA 1
ATOM 6188 C C . LYS B 1 305 ? 16.094 8.438 -7.895 1 90.56 305 LYS B C 1
ATOM 6190 O O . LYS B 1 305 ? 17.047 7.648 -7.902 1 90.56 305 LYS B O 1
ATOM 6195 N N . HIS B 1 306 ? 16.109 9.672 -7.496 1 91.94 306 HIS B N 1
ATOM 6196 C CA . HIS B 1 306 ? 17.328 10.148 -6.855 1 91.94 306 HIS B CA 1
ATOM 6197 C C . HIS B 1 306 ? 17.625 9.367 -5.582 1 91.94 306 HIS B C 1
ATOM 6199 O O . HIS B 1 306 ? 18.75 8.945 -5.355 1 91.94 306 HIS B O 1
ATOM 6205 N N . VAL B 1 307 ? 16.672 9.195 -4.762 1 96.5 307 VAL B N 1
ATOM 6206 C CA . VAL B 1 307 ? 16.828 8.422 -3.537 1 96.5 307 VAL B CA 1
ATOM 6207 C C . VAL B 1 307 ? 17.281 7.004 -3.881 1 96.5 307 VAL B C 1
ATOM 6209 O O . VAL B 1 307 ? 18.172 6.457 -3.229 1 96.5 307 VAL B O 1
ATOM 6212 N N . HIS B 1 308 ? 16.672 6.402 -4.879 1 94.88 308 HIS B N 1
ATOM 6213 C CA . HIS B 1 308 ? 17.016 5.062 -5.336 1 94.88 308 HIS B CA 1
ATOM 6214 C C . HIS B 1 308 ? 18.5 4.973 -5.691 1 94.88 308 HIS B C 1
ATOM 6216 O O . HIS B 1 308 ? 19.172 3.994 -5.348 1 94.88 308 HIS B O 1
ATOM 6222 N N . SER B 1 309 ? 19.031 5.996 -6.348 1 92.12 309 SER B N 1
ATOM 6223 C CA . SER B 1 309 ? 20.422 6 -6.793 1 92.12 309 SER B CA 1
ATOM 6224 C C . SER B 1 309 ? 21.391 6.148 -5.617 1 92.12 309 SER B C 1
ATOM 6226 O O . SER B 1 309 ? 22.547 5.75 -5.703 1 92.12 309 SER B O 1
ATOM 6228 N N . LEU B 1 310 ? 20.922 6.664 -4.531 1 95.12 310 LEU B N 1
ATOM 6229 C CA . LEU B 1 310 ? 21.766 6.914 -3.367 1 95.12 310 LEU B CA 1
ATOM 6230 C C . LEU B 1 310 ? 21.734 5.73 -2.41 1 95.12 310 LEU B C 1
ATOM 6232 O O . LEU B 1 310 ? 22.531 5.664 -1.471 1 95.12 310 LEU B O 1
ATOM 6236 N N . LEU B 1 311 ? 20.859 4.84 -2.609 1 96.75 311 LEU B N 1
ATOM 6237 C CA . LEU B 1 311 ? 20.703 3.672 -1.748 1 96.75 311 LEU B CA 1
ATOM 6238 C C . LEU B 1 311 ? 21.516 2.492 -2.289 1 96.75 311 LEU B C 1
ATOM 6240 O O . LEU B 1 311 ? 21.469 2.211 -3.488 1 96.75 311 LEU B O 1
ATOM 6244 N N . LYS B 1 312 ? 22.234 1.86 -1.434 1 96.75 312 LYS B N 1
ATOM 6245 C CA . LYS B 1 312 ? 22.906 0.628 -1.832 1 96.75 312 LYS B CA 1
ATOM 6246 C C . LYS B 1 312 ? 21.906 -0.423 -2.297 1 96.75 312 LYS B C 1
ATOM 6248 O O . LYS B 1 312 ? 20.734 -0.379 -1.92 1 96.75 312 LYS B O 1
ATOM 6253 N N . ASP B 1 313 ? 22.359 -1.36 -3.078 1 94.31 313 ASP B N 1
ATOM 6254 C CA . ASP B 1 313 ? 21.5 -2.385 -3.645 1 94.31 313 ASP B CA 1
ATOM 6255 C C . ASP B 1 313 ? 20.828 -3.205 -2.547 1 94.31 313 ASP B C 1
ATOM 6257 O O . ASP B 1 313 ? 19.672 -3.604 -2.684 1 94.31 313 ASP B O 1
ATOM 6261 N N . ASP B 1 314 ? 21.453 -3.346 -1.483 1 95 314 ASP B N 1
ATOM 6262 C CA . ASP B 1 314 ? 20.891 -4.137 -0.39 1 95 314 ASP B CA 1
ATOM 6263 C C . ASP B 1 314 ? 20.406 -3.238 0.743 1 95 314 ASP B C 1
ATOM 6265 O O . ASP B 1 314 ? 20.25 -3.691 1.878 1 95 314 ASP B O 1
ATOM 6269 N N . GLY B 1 315 ? 20.25 -1.995 0.443 1 97.81 315 GLY B N 1
ATOM 6270 C CA . GLY B 1 315 ? 19.828 -1.04 1.452 1 97.81 315 GLY B CA 1
ATOM 6271 C C . GLY B 1 315 ? 18.328 -1.05 1.686 1 97.81 315 GLY B C 1
ATOM 6272 O O . GLY B 1 315 ? 17.594 -1.772 1.009 1 97.81 315 GLY B O 1
ATOM 6273 N N . VAL B 1 316 ? 17.938 -0.357 2.727 1 98.62 316 VAL B N 1
ATOM 6274 C CA . VAL B 1 316 ? 16.516 -0.194 3.064 1 98.62 316 VAL B CA 1
ATOM 6275 C C . VAL B 1 316 ? 16.172 1.291 3.135 1 98.62 316 VAL B C 1
ATOM 6277 O O . VAL B 1 316 ? 16.953 2.096 3.645 1 98.62 316 VAL B O 1
ATOM 6280 N N . PHE B 1 317 ? 15.086 1.68 2.521 1 98.75 317 PHE B N 1
ATOM 6281 C CA . PHE B 1 317 ? 14.57 3.043 2.535 1 98.75 317 PHE B CA 1
ATOM 6282 C C . PHE B 1 317 ? 13.258 3.115 3.305 1 98.75 317 PHE B C 1
ATOM 6284 O O . PHE B 1 317 ? 12.289 2.441 2.951 1 98.75 317 PHE B O 1
ATOM 6291 N N . TYR B 1 318 ? 13.25 3.861 4.434 1 98.75 318 TYR B N 1
ATOM 6292 C CA . TYR B 1 318 ? 12.023 4.152 5.16 1 98.75 318 TYR B CA 1
ATOM 6293 C C . TYR B 1 318 ? 11.414 5.469 4.695 1 98.75 318 TYR B C 1
ATOM 6295 O O . TYR B 1 318 ? 12.023 6.531 4.828 1 98.75 318 TYR B O 1
ATOM 6303 N N . PHE B 1 319 ? 10.211 5.363 4.176 1 98.69 319 PHE B N 1
ATOM 6304 C CA . PHE B 1 319 ? 9.523 6.48 3.543 1 98.69 319 PHE B CA 1
ATOM 6305 C C . PHE B 1 319 ? 8.188 6.754 4.227 1 98.69 319 PHE B C 1
ATOM 6307 O O . PHE B 1 319 ? 7.25 5.961 4.109 1 98.69 319 PHE B O 1
ATOM 6314 N N . GLN B 1 320 ? 8.148 7.785 4.996 1 98.31 320 GLN B N 1
ATOM 6315 C CA . GLN B 1 320 ? 6.945 8.219 5.703 1 98.31 320 GLN B CA 1
ATOM 6316 C C . GLN B 1 320 ? 6.383 9.5 5.09 1 98.31 320 GLN B C 1
ATOM 6318 O O . GLN B 1 320 ? 7.094 10.5 4.965 1 98.31 320 GLN B O 1
ATOM 6323 N N . VAL B 1 321 ? 5.059 9.469 4.672 1 96.94 321 VAL B N 1
ATOM 6324 C CA . VAL B 1 321 ? 4.508 10.625 3.971 1 96.94 321 VAL B CA 1
ATOM 6325 C C . VAL B 1 321 ? 3.062 10.852 4.41 1 96.94 321 VAL B C 1
ATOM 6327 O O . VAL B 1 321 ? 2.326 9.898 4.668 1 96.94 321 VAL B O 1
ATOM 6330 N N . ALA B 1 322 ? 2.734 12.102 4.516 1 94.38 322 ALA B N 1
ATOM 6331 C CA . ALA B 1 322 ? 1.327 12.438 4.711 1 94.38 322 ALA B CA 1
ATOM 6332 C C . ALA B 1 322 ? 0.504 12.102 3.471 1 94.38 322 ALA B C 1
ATOM 6334 O O . ALA B 1 322 ? 0.971 12.273 2.342 1 94.38 322 ALA B O 1
ATOM 6335 N N . GLY B 1 323 ? -0.683 11.562 3.711 1 92.44 323 GLY B N 1
ATOM 6336 C CA . GLY B 1 323 ? -1.558 11.18 2.613 1 92.44 323 GLY B CA 1
ATOM 6337 C C . GLY B 1 323 ? -2.961 11.742 2.744 1 92.44 323 GLY B C 1
ATOM 6338 O O . GLY B 1 323 ? -3.293 12.367 3.754 1 92.44 323 GLY B O 1
ATOM 6339 N N . LEU B 1 324 ? -3.707 11.586 1.654 1 89.31 324 LEU B N 1
ATOM 6340 C CA . LEU B 1 324 ? -5.117 11.961 1.6 1 89.31 324 LEU B CA 1
ATOM 6341 C C . LEU B 1 324 ? -5.977 10.781 1.169 1 89.31 324 LEU B C 1
ATOM 6343 O O . LEU B 1 324 ? -5.488 9.859 0.503 1 89.31 324 LEU B O 1
ATOM 6347 N N . ARG B 1 325 ? -7.164 10.812 1.619 1 86.88 325 ARG B N 1
ATOM 6348 C CA . ARG B 1 325 ? -8.078 9.773 1.143 1 86.88 325 ARG B CA 1
ATOM 6349 C C . ARG B 1 325 ? -8.477 10.023 -0.308 1 86.88 325 ARG B C 1
ATOM 6351 O O . ARG B 1 325 ? -8.578 11.18 -0.74 1 86.88 325 ARG B O 1
ATOM 6358 N N . ARG B 1 326 ? -8.68 8.969 -1.021 1 80.88 326 ARG B N 1
ATOM 6359 C CA . ARG B 1 326 ? -9.094 9.094 -2.412 1 80.88 326 ARG B CA 1
ATOM 6360 C C . ARG B 1 326 ? -10.562 9.5 -2.508 1 80.88 326 ARG B C 1
ATOM 6362 O O . ARG B 1 326 ? -10.93 10.344 -3.326 1 80.88 326 ARG B O 1
ATOM 6369 N N . ALA B 1 327 ? -11.414 8.797 -1.755 1 72.56 327 ALA B N 1
ATOM 6370 C CA . ALA B 1 327 ? -12.82 9.172 -1.712 1 72.56 327 ALA B CA 1
ATOM 6371 C C . ALA B 1 327 ? -13.023 10.469 -0.938 1 72.56 327 ALA B C 1
ATOM 6373 O O . ALA B 1 327 ? -13.32 10.453 0.259 1 72.56 327 ALA B O 1
ATOM 6374 N N . TRP B 1 328 ? -12.977 11.641 -1.552 1 70.31 328 TRP B N 1
ATOM 6375 C CA . TRP B 1 328 ? -12.867 12.922 -0.858 1 70.31 328 TRP B CA 1
ATOM 6376 C C . TRP B 1 328 ? -14.25 13.469 -0.512 1 70.31 328 TRP B C 1
ATOM 6378 O O . TRP B 1 328 ? -15.258 13.008 -1.047 1 70.31 328 TRP B O 1
ATOM 6388 N N . ARG B 1 329 ? -14.227 14.344 0.447 1 77.5 329 ARG B N 1
ATOM 6389 C CA . ARG B 1 329 ? -15.359 15.164 0.853 1 77.5 329 ARG B CA 1
ATOM 6390 C C . ARG B 1 329 ? -15.039 16.656 0.712 1 77.5 329 ARG B C 1
ATOM 6392 O O . ARG B 1 329 ? -13.867 17.031 0.605 1 77.5 329 ARG B O 1
ATOM 6399 N N . PHE B 1 330 ? -16.094 17.422 0.702 1 79.94 330 PHE B N 1
ATOM 6400 C CA . PHE B 1 330 ? -15.898 18.844 0.457 1 79.94 330 PHE B CA 1
ATOM 6401 C C . PHE B 1 330 ? -15.078 19.484 1.578 1 79.94 330 PHE B C 1
ATOM 6403 O O . PHE B 1 330 ? -14.32 20.422 1.344 1 79.94 330 PHE B O 1
ATOM 6410 N N . GLU B 1 331 ? -15.203 18.969 2.734 1 86.12 331 GLU B N 1
ATOM 6411 C CA . GLU B 1 331 ? -14.398 19.516 3.83 1 86.12 331 GLU B CA 1
ATOM 6412 C C . GLU B 1 331 ? -12.906 19.375 3.535 1 86.12 331 GLU B C 1
ATOM 6414 O O . GLU B 1 331 ? -12.109 20.219 3.93 1 86.12 331 GLU B O 1
ATOM 6419 N N . ASP B 1 332 ? -12.531 18.25 2.916 1 85.5 332 ASP B N 1
ATOM 6420 C CA . ASP B 1 332 ? -11.133 18.031 2.561 1 85.5 332 ASP B CA 1
ATOM 6421 C C . ASP B 1 332 ? -10.602 19.172 1.686 1 85.5 332 ASP B C 1
ATOM 6423 O O . ASP B 1 332 ? -9.484 19.641 1.882 1 85.5 332 ASP B O 1
ATOM 6427 N N . LEU B 1 333 ? -11.438 19.578 0.815 1 80.44 333 LEU B N 1
ATOM 6428 C CA . LEU B 1 333 ? -11.07 20.656 -0.092 1 80.44 333 LEU B CA 1
ATOM 6429 C C . LEU B 1 333 ? -11 22 0.649 1 80.44 333 LEU B C 1
ATOM 6431 O O . LEU B 1 333 ? -10.07 22.781 0.448 1 80.44 333 LEU B O 1
ATOM 6435 N N . VAL B 1 334 ? -12.031 22.281 1.444 1 86.62 334 VAL B N 1
ATOM 6436 C CA . VAL B 1 334 ? -12.094 23.531 2.184 1 86.62 334 VAL B CA 1
ATOM 6437 C C . VAL B 1 334 ? -10.891 23.641 3.115 1 86.62 334 VAL B C 1
ATOM 6439 O O . VAL B 1 334 ? -10.242 24.688 3.186 1 86.62 334 VAL B O 1
ATOM 6442 N N . TRP B 1 335 ? -10.602 22.562 3.787 1 90.06 335 TRP B N 1
ATOM 6443 C CA . TRP B 1 335 ? -9.438 22.5 4.66 1 90.06 335 TRP B CA 1
ATOM 6444 C C . TRP B 1 335 ? -8.148 22.703 3.863 1 90.06 335 TRP B C 1
ATOM 6446 O O . TRP B 1 335 ? -7.254 23.422 4.289 1 90.06 335 TRP B O 1
ATOM 6456 N N . GLY B 1 336 ? -8.062 22 2.734 1 86 336 GLY B N 1
ATOM 6457 C CA . GLY B 1 336 ? -6.891 22.141 1.889 1 86 336 GLY B CA 1
ATOM 6458 C C . GLY B 1 336 ? -6.664 23.562 1.423 1 86 336 GLY B C 1
ATOM 6459 O O . GLY B 1 336 ? -5.523 24.031 1.387 1 86 336 GLY B O 1
ATOM 6460 N N . LEU B 1 337 ? -7.676 24.25 1.071 1 82.56 337 LEU B N 1
ATOM 6461 C CA . LEU B 1 337 ? -7.574 25.641 0.614 1 82.56 337 LEU B CA 1
ATOM 6462 C C . LEU B 1 337 ? -7.168 26.562 1.759 1 82.56 337 LEU B C 1
ATOM 6464 O O . LEU B 1 337 ? -6.402 27.5 1.557 1 82.56 337 LEU B O 1
ATOM 6468 N N . PHE B 1 338 ? -7.715 26.266 2.904 1 89 338 PHE B N 1
ATOM 6469 C CA . PHE B 1 338 ? -7.293 27.016 4.078 1 89 338 PHE B CA 1
ATOM 6470 C C . PHE B 1 338 ? -5.801 26.844 4.328 1 89 338 PHE B C 1
ATOM 6472 O O . PHE B 1 338 ? -5.094 27.812 4.598 1 89 338 PHE B O 1
ATOM 6479 N N . MET B 1 339 ? -5.332 25.594 4.238 1 86.69 339 MET B N 1
ATOM 6480 C CA . MET B 1 339 ? -3.918 25.281 4.445 1 86.69 339 MET B CA 1
ATOM 6481 C C . MET B 1 339 ? -3.051 26 3.418 1 86.69 339 MET B C 1
ATOM 6483 O O . MET B 1 339 ? -1.997 26.547 3.758 1 86.69 339 MET B O 1
ATOM 6487 N N . GLY B 1 340 ? -3.504 25.969 2.209 1 81.38 340 GLY B N 1
ATOM 6488 C CA . GLY B 1 340 ? -2.762 26.625 1.143 1 81.38 340 GLY B CA 1
ATOM 6489 C C . GLY B 1 340 ? -2.672 28.125 1.312 1 81.38 340 GLY B C 1
ATOM 6490 O O . GLY B 1 340 ? -1.654 28.734 0.974 1 81.38 340 GLY B O 1
ATOM 6491 N N . GLU B 1 341 ? -3.631 28.703 1.851 1 81.38 341 GLU B N 1
ATOM 6492 C CA . GLU B 1 341 ? -3.717 30.156 1.996 1 81.38 341 GLU B CA 1
ATOM 6493 C C . GLU B 1 341 ? -2.949 30.625 3.227 1 81.38 341 GLU B C 1
ATOM 6495 O O . GLU B 1 341 ? -2.281 31.656 3.186 1 81.38 341 GLU B O 1
ATOM 6500 N N . HIS B 1 342 ? -3.021 29.844 4.297 1 81.62 342 HIS B N 1
ATOM 6501 C CA . HIS B 1 342 ? -2.613 30.406 5.574 1 81.62 342 HIS B CA 1
ATOM 6502 C C . HIS B 1 342 ? -1.4 29.688 6.145 1 81.62 342 HIS B C 1
ATOM 6504 O O . HIS B 1 342 ? -0.689 30.219 6.996 1 81.62 342 HIS B O 1
ATOM 6510 N N . VAL B 1 343 ? -1.155 28.484 5.777 1 79.25 343 VAL B N 1
ATOM 6511 C CA . VAL B 1 343 ? -0.207 27.688 6.535 1 79.25 343 VAL B CA 1
ATOM 6512 C C . VAL B 1 343 ? 0.954 27.266 5.637 1 79.25 343 VAL B C 1
ATOM 6514 O O . VAL B 1 343 ? 2.111 27.578 5.918 1 79.25 343 VAL B O 1
ATOM 6517 N N . PHE B 1 344 ? 0.634 26.531 4.586 1 71.81 344 PHE B N 1
ATOM 6518 C CA . PHE B 1 344 ? 1.67 26 3.701 1 71.81 344 PHE B CA 1
ATOM 6519 C C . PHE B 1 344 ? 1.409 26.422 2.258 1 71.81 344 PHE B C 1
ATOM 6521 O O . PHE B 1 344 ? 0.948 25.609 1.45 1 71.81 344 PHE B O 1
ATOM 6528 N N . PRO B 1 345 ? 1.841 27.656 2.045 1 66.12 345 PRO B N 1
ATOM 6529 C CA . PRO B 1 345 ? 1.676 28.016 0.634 1 66.12 345 PRO B CA 1
ATOM 6530 C C . PRO B 1 345 ? 2.553 27.172 -0.293 1 66.12 345 PRO B C 1
ATOM 6532 O O . PRO B 1 345 ? 3.723 26.938 0.01 1 66.12 345 PRO B O 1
ATOM 6535 N N . GLY B 1 346 ? 2.037 26.297 -1.108 1 55.19 346 GLY B N 1
ATOM 6536 C CA . GLY B 1 346 ? 2.83 25.562 -2.078 1 55.19 346 GLY B CA 1
ATOM 6537 C C . GLY B 1 346 ? 2.9 24.078 -1.785 1 55.19 346 GLY B C 1
ATOM 6538 O O . GLY B 1 346 ? 3.41 23.297 -2.598 1 55.19 346 GLY B O 1
ATOM 6539 N N . ALA B 1 347 ? 2.662 23.766 -0.48 1 56.66 347 ALA B N 1
ATOM 6540 C CA . ALA B 1 347 ? 2.762 22.328 -0.176 1 56.66 347 ALA B CA 1
ATOM 6541 C C . ALA B 1 347 ? 1.693 21.531 -0.92 1 56.66 347 ALA B C 1
ATOM 6543 O O . ALA B 1 347 ? 0.5 21.828 -0.803 1 56.66 347 ALA B O 1
ATOM 6544 N N . ASP B 1 348 ? 2.232 20.547 -1.826 1 62.75 348 ASP B N 1
ATOM 6545 C CA . ASP B 1 348 ? 1.21 20.078 -2.752 1 62.75 348 ASP B CA 1
ATOM 6546 C C . ASP B 1 348 ? 1.262 18.547 -2.896 1 62.75 348 ASP B C 1
ATOM 6548 O O . ASP B 1 348 ? 0.493 17.969 -3.664 1 62.75 348 ASP B O 1
ATOM 6552 N N . ALA B 1 349 ? 2.037 17.922 -2 1 65.12 349 ALA B N 1
ATOM 6553 C CA . ALA B 1 349 ? 2.117 16.578 -2.564 1 65.12 349 ALA B CA 1
ATOM 6554 C C . ALA B 1 349 ? 1.649 15.539 -1.556 1 65.12 349 ALA B C 1
ATOM 6556 O O . ALA B 1 349 ? 2.391 14.609 -1.229 1 65.12 349 ALA B O 1
ATOM 6557 N N . SER B 1 350 ? 0.541 15.68 -1 1 80.56 350 SER B N 1
ATOM 6558 C CA . SER B 1 350 ? -0.124 14.594 -0.287 1 80.56 350 SER B CA 1
ATOM 6559 C C . SER B 1 350 ? -1.159 13.906 -1.17 1 80.56 350 SER B C 1
ATOM 6561 O O . SER B 1 350 ? -2.082 14.547 -1.671 1 80.56 350 SER B O 1
ATOM 6563 N N . CYS B 1 351 ? -0.889 12.625 -1.413 1 87.12 351 CYS B N 1
ATOM 6564 C CA . CYS B 1 351 ? -1.726 11.883 -2.35 1 87.12 351 CYS B CA 1
ATOM 6565 C C . CYS B 1 351 ? -2.197 10.57 -1.736 1 87.12 351 CYS B C 1
ATOM 6567 O O . CYS B 1 351 ? -1.709 10.156 -0.681 1 87.12 351 CYS B O 1
ATOM 6569 N N . PRO B 1 352 ? -3.225 10 -2.365 1 90.75 352 PRO B N 1
ATOM 6570 C CA . PRO B 1 352 ? -3.672 8.695 -1.879 1 90.75 352 PRO B CA 1
ATOM 6571 C C . PRO B 1 352 ? -2.592 7.621 -1.988 1 90.75 352 PRO B C 1
ATOM 6573 O O . PRO B 1 352 ? -1.639 7.773 -2.756 1 90.75 352 PRO B O 1
ATOM 6576 N N . LEU B 1 353 ? -2.746 6.598 -1.249 1 96.19 353 LEU B N 1
ATOM 6577 C CA . LEU B 1 353 ? -1.73 5.555 -1.16 1 96.19 353 LEU B CA 1
ATOM 6578 C C . LEU B 1 353 ? -1.46 4.941 -2.531 1 96.19 353 LEU B C 1
ATOM 6580 O O . LEU B 1 353 ? -0.317 4.605 -2.852 1 96.19 353 LEU B O 1
ATOM 6584 N N . GLY B 1 354 ? -2.545 4.684 -3.316 1 93.19 354 GLY B N 1
ATOM 6585 C CA . GLY B 1 354 ? -2.357 4.117 -4.645 1 93.19 354 GLY B CA 1
ATOM 6586 C C . GLY B 1 354 ? -1.389 4.91 -5.5 1 93.19 354 GLY B C 1
ATOM 6587 O O . GLY B 1 354 ? -0.534 4.332 -6.176 1 93.19 354 GLY B O 1
ATOM 6588 N N . TRP B 1 355 ? -1.491 6.184 -5.484 1 88.19 355 TRP B N 1
ATOM 6589 C CA . TRP B 1 355 ? -0.602 7.051 -6.25 1 88.19 355 TRP B CA 1
ATOM 6590 C C . TRP B 1 355 ? 0.827 6.965 -5.723 1 88.19 355 TRP B C 1
ATOM 6592 O O . TRP B 1 355 ? 1.772 6.801 -6.5 1 88.19 355 TRP B O 1
ATOM 6602 N N . VAL B 1 356 ? 0.942 7.066 -4.434 1 93.94 356 VAL B N 1
ATOM 6603 C CA . VAL B 1 356 ? 2.26 7.016 -3.809 1 93.94 356 VAL B CA 1
ATOM 6604 C C . VAL B 1 356 ? 2.938 5.688 -4.145 1 93.94 356 VAL B C 1
ATOM 6606 O O . VAL B 1 356 ? 4.109 5.66 -4.531 1 93.94 356 VAL B O 1
ATOM 6609 N N . SER B 1 357 ? 2.195 4.605 -3.99 1 95.62 357 SER B N 1
ATOM 6610 C CA . SER B 1 357 ? 2.73 3.279 -4.277 1 95.62 357 SER B CA 1
ATOM 6611 C C . SER B 1 357 ? 3.189 3.17 -5.727 1 95.62 357 SER B C 1
ATOM 6613 O O . SER B 1 357 ? 4.23 2.572 -6.008 1 95.62 357 SER B O 1
ATOM 6615 N N . THR B 1 358 ? 2.412 3.703 -6.559 1 89.06 358 THR B N 1
ATOM 6616 C CA . THR B 1 358 ? 2.758 3.664 -7.977 1 89.06 358 THR B CA 1
ATOM 6617 C C . THR B 1 358 ? 4.07 4.402 -8.234 1 89.06 358 THR B C 1
ATOM 6619 O O . THR B 1 358 ? 4.93 3.908 -8.961 1 89.06 358 THR B O 1
ATOM 6622 N N . GLN B 1 359 ? 4.191 5.574 -7.656 1 88.56 359 GLN B N 1
ATOM 6623 C CA . GLN B 1 359 ? 5.41 6.352 -7.836 1 88.56 359 GLN B CA 1
ATOM 6624 C C . GLN B 1 359 ? 6.625 5.605 -7.293 1 88.56 359 GLN B C 1
ATOM 6626 O O . GLN B 1 359 ? 7.68 5.578 -7.93 1 88.56 359 GLN B O 1
ATOM 6631 N N . VAL B 1 360 ? 6.473 5.031 -6.164 1 95.44 360 VAL B N 1
ATOM 6632 C CA . VAL B 1 360 ? 7.543 4.293 -5.5 1 95.44 360 VAL B CA 1
ATOM 6633 C C . VAL B 1 360 ? 7.969 3.109 -6.363 1 95.44 360 VAL B C 1
ATOM 6635 O O . VAL B 1 360 ? 9.164 2.877 -6.566 1 95.44 360 VAL B O 1
ATOM 6638 N N . GLU B 1 361 ? 7.023 2.373 -6.855 1 92.12 361 GLU B N 1
ATOM 6639 C CA . GLU B 1 361 ? 7.309 1.207 -7.688 1 92.12 361 GLU B CA 1
ATOM 6640 C C . GLU B 1 361 ? 7.957 1.615 -9.008 1 92.12 361 GLU B C 1
ATOM 6642 O O . GLU B 1 361 ? 8.867 0.937 -9.5 1 92.12 361 GLU B O 1
ATOM 6647 N N . ARG B 1 362 ? 7.523 2.721 -9.547 1 86.69 362 ARG B N 1
ATOM 6648 C CA . ARG B 1 362 ? 8.078 3.229 -10.797 1 86.69 362 ARG B CA 1
ATOM 6649 C C . ARG B 1 362 ? 9.547 3.623 -10.625 1 86.69 362 ARG B C 1
ATOM 6651 O O . ARG B 1 362 ? 10.344 3.498 -11.555 1 86.69 362 ARG B O 1
ATOM 6658 N N . ALA B 1 363 ? 9.859 4.027 -9.477 1 90.62 363 ALA B N 1
ATOM 6659 C CA . ALA B 1 363 ? 11.227 4.469 -9.203 1 90.62 363 ALA B CA 1
ATOM 6660 C C . ALA B 1 363 ? 12.156 3.279 -9 1 90.62 363 ALA B C 1
ATOM 6662 O O . ALA B 1 363 ? 13.375 3.451 -8.852 1 90.62 363 ALA B O 1
ATOM 6663 N N . GLY B 1 364 ? 11.594 2.072 -8.977 1 90.31 364 GLY B N 1
ATOM 6664 C CA . GLY B 1 364 ? 12.438 0.886 -8.898 1 90.31 364 GLY B CA 1
ATOM 6665 C C . GLY B 1 364 ? 12.445 0.256 -7.516 1 90.31 364 GLY B C 1
ATOM 6666 O O . GLY B 1 364 ? 13.242 -0.646 -7.246 1 90.31 364 GLY B O 1
ATOM 6667 N N . PHE B 1 365 ? 11.555 0.694 -6.664 1 95.62 365 PHE B N 1
ATOM 6668 C CA . PHE B 1 365 ? 11.484 0.135 -5.316 1 95.62 365 PHE B CA 1
ATOM 6669 C C . PHE B 1 365 ? 10.445 -0.974 -5.242 1 95.62 365 PHE B C 1
ATOM 6671 O O . PHE B 1 365 ? 9.523 -1.026 -6.062 1 95.62 365 PHE B O 1
ATOM 6678 N N . GLU B 1 366 ? 10.664 -1.891 -4.387 1 95.94 366 GLU B N 1
ATOM 6679 C CA . GLU B 1 366 ? 9.648 -2.83 -3.92 1 95.94 366 GLU B CA 1
ATOM 6680 C C . GLU B 1 366 ? 9.133 -2.447 -2.533 1 95.94 366 GLU B C 1
ATOM 6682 O O . GLU B 1 366 ? 9.922 -2.201 -1.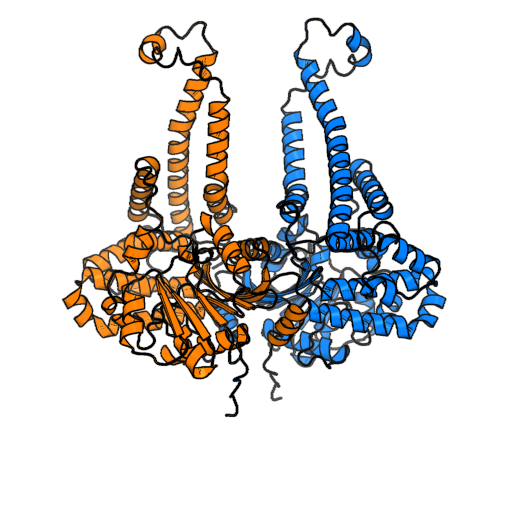62 1 95.94 366 GLU B O 1
ATOM 6687 N N . ILE B 1 367 ? 7.844 -2.318 -2.428 1 98.19 367 ILE B N 1
ATOM 6688 C CA . ILE B 1 367 ? 7.234 -1.993 -1.144 1 98.19 367 ILE B CA 1
ATOM 6689 C C . ILE B 1 367 ? 7.141 -3.252 -0.283 1 98.19 367 ILE B C 1
ATOM 6691 O O . ILE B 1 367 ? 6.508 -4.234 -0.678 1 98.19 367 ILE B O 1
ATOM 6695 N N . GLN B 1 368 ? 7.711 -3.219 0.913 1 98 368 GLN B N 1
ATOM 6696 C CA . GLN B 1 368 ? 7.727 -4.379 1.797 1 98 368 GLN B CA 1
ATOM 6697 C C . GLN B 1 368 ? 6.578 -4.324 2.799 1 98 368 GLN B C 1
ATOM 6699 O O . GLN B 1 368 ? 6.035 -5.363 3.188 1 98 368 GLN B O 1
ATOM 6704 N N . ARG B 1 369 ? 6.285 -3.145 3.205 1 97.19 369 ARG B N 1
ATOM 6705 C CA . ARG B 1 369 ? 5.246 -2.955 4.211 1 97.19 369 ARG B CA 1
ATOM 6706 C C . ARG B 1 369 ? 4.707 -1.529 4.184 1 97.19 369 ARG B C 1
ATOM 6708 O O . ARG B 1 369 ? 5.441 -0.587 3.881 1 97.19 369 ARG B O 1
ATOM 6715 N N . VAL B 1 370 ? 3.414 -1.4 4.449 1 98.12 370 VAL B N 1
ATOM 6716 C CA . VAL B 1 370 ? 2.77 -0.101 4.605 1 98.12 370 VAL B CA 1
ATOM 6717 C C . VAL B 1 370 ? 1.889 -0.106 5.852 1 98.12 370 VAL B C 1
ATOM 6719 O O . VAL B 1 370 ? 1.128 -1.05 6.078 1 98.12 370 VAL B O 1
ATOM 6722 N N . HIS B 1 371 ? 1.992 0.91 6.66 1 97.25 371 HIS B N 1
ATOM 6723 C CA . HIS B 1 371 ? 1.037 1.217 7.719 1 97.25 371 HIS B CA 1
ATOM 6724 C C . HIS B 1 371 ? 0.344 2.551 7.465 1 97.25 371 HIS B C 1
ATOM 6726 O O . HIS B 1 371 ? 0.981 3.514 7.035 1 97.25 371 HIS B O 1
ATOM 6732 N N . ASN B 1 372 ? -0.913 2.514 7.578 1 97.94 372 ASN B N 1
ATOM 6733 C CA . ASN B 1 372 ? -1.681 3.754 7.633 1 97.94 372 ASN B CA 1
ATOM 6734 C C . ASN B 1 372 ? -1.94 4.188 9.078 1 97.94 372 ASN B C 1
ATOM 6736 O O . ASN B 1 372 ? -2.688 3.527 9.797 1 97.94 372 ASN B O 1
ATOM 6740 N N . MET B 1 373 ? -1.362 5.316 9.461 1 98 373 MET B N 1
ATOM 6741 C CA . MET B 1 373 ? -1.398 5.699 10.867 1 98 373 MET B CA 1
ATOM 6742 C C . MET B 1 373 ? -1.972 7.102 11.039 1 98 373 MET B C 1
ATOM 6744 O O . MET B 1 373 ? -1.485 7.879 11.859 1 98 373 MET B O 1
ATOM 6748 N N . GLY B 1 374 ? -3.006 7.375 10.352 1 97.75 374 GLY B N 1
ATOM 6749 C CA . GLY B 1 374 ? -3.621 8.695 10.352 1 97.75 374 GLY B CA 1
ATOM 6750 C C . GLY B 1 374 ? -4.16 9.094 11.719 1 97.75 374 GLY B C 1
ATOM 6751 O O . GLY B 1 374 ? -4.102 10.273 12.086 1 97.75 374 GLY B O 1
ATOM 6752 N N . THR B 1 375 ? -4.684 8.227 12.5 1 97.88 375 THR B N 1
ATOM 6753 C CA . THR B 1 375 ? -5.25 8.57 13.805 1 97.88 375 THR B CA 1
ATOM 6754 C C . THR B 1 375 ? -4.145 8.852 14.812 1 97.88 375 THR B C 1
ATOM 6756 O O . THR B 1 375 ? -4.336 9.641 15.742 1 97.88 375 THR B O 1
ATOM 6759 N N . HIS B 1 376 ? -3.033 8.195 14.648 1 98.31 376 HIS B N 1
ATOM 6760 C CA . HIS B 1 376 ? -1.873 8.539 15.461 1 98.31 376 HIS B CA 1
ATOM 6761 C C . HIS B 1 376 ? -1.345 9.922 15.117 1 98.31 376 HIS B C 1
ATOM 6763 O O . HIS B 1 376 ? -0.903 10.664 16 1 98.31 376 HIS B O 1
ATOM 6769 N N . TYR B 1 377 ? -1.383 10.211 13.859 1 98.25 377 TYR B N 1
ATOM 6770 C CA . TYR B 1 377 ? -1.06 11.562 13.414 1 98.25 377 TYR B CA 1
ATOM 6771 C C . TYR B 1 377 ? -1.992 12.578 14.055 1 98.25 377 TYR B C 1
ATOM 6773 O O . TYR B 1 377 ? -1.544 13.617 14.547 1 98.25 377 TYR B O 1
ATOM 6781 N N . SER B 1 378 ? -3.27 12.266 14.078 1 98.31 378 SER B N 1
ATOM 6782 C CA . SER B 1 378 ? -4.25 13.125 14.734 1 98.31 378 SER B CA 1
ATOM 6783 C C . SER B 1 378 ? -3.896 13.352 16.203 1 98.31 378 SER B C 1
ATOM 6785 O O . SER B 1 378 ? -3.949 14.477 16.688 1 98.31 378 SER B O 1
ATOM 6787 N N . ARG B 1 379 ? -3.553 12.297 16.859 1 98.31 379 ARG B N 1
ATOM 6788 C CA . ARG B 1 379 ? -3.188 12.391 18.266 1 98.31 379 ARG B CA 1
ATOM 6789 C C . ARG B 1 379 ? -1.93 13.234 18.453 1 98.31 379 ARG B C 1
ATOM 6791 O O . ARG B 1 379 ? -1.819 13.992 19.406 1 98.31 379 ARG B O 1
ATOM 6798 N N . THR B 1 380 ? -0.983 13.031 17.594 1 98.75 380 THR B N 1
ATOM 6799 C CA . THR B 1 380 ? 0.23 13.844 17.625 1 98.75 380 THR B CA 1
ATOM 6800 C C . THR B 1 380 ? -0.104 15.32 17.484 1 98.75 380 THR B C 1
ATOM 6802 O O . THR B 1 380 ? 0.397 16.156 18.25 1 98.75 380 THR B O 1
ATOM 6805 N N . ILE B 1 381 ? -0.943 15.68 16.531 1 98.5 381 ILE B N 1
ATOM 6806 C CA . ILE B 1 381 ? -1.337 17.062 16.312 1 98.5 381 ILE B CA 1
ATOM 6807 C C . ILE B 1 381 ? -2.102 17.578 17.516 1 98.5 381 ILE B C 1
ATOM 6809 O O . ILE B 1 381 ? -1.974 18.75 17.891 1 98.5 381 ILE B O 1
ATOM 6813 N N . ASP B 1 382 ? -2.85 16.719 18.125 1 98.62 382 ASP B N 1
ATOM 6814 C CA . ASP B 1 382 ? -3.576 17.125 19.328 1 98.62 382 ASP B CA 1
ATOM 6815 C C . ASP B 1 382 ? -2.615 17.5 20.453 1 98.62 382 ASP B C 1
ATOM 6817 O O . ASP B 1 382 ? -2.861 18.453 21.188 1 98.62 382 ASP B O 1
ATOM 6821 N N . HIS B 1 383 ? -1.563 16.75 20.578 1 98.75 383 HIS B N 1
ATOM 6822 C CA . HIS B 1 383 ? -0.529 17.109 21.547 1 98.75 383 HIS B CA 1
ATOM 6823 C C . HIS B 1 383 ? 0.122 18.438 21.188 1 98.75 383 HIS B C 1
ATOM 6825 O O . HIS B 1 383 ? 0.434 19.234 22.062 1 98.75 383 HIS B O 1
ATOM 6831 N N . TRP B 1 384 ? 0.39 18.656 19.906 1 98.69 384 TRP B N 1
ATOM 6832 C CA . TRP B 1 384 ? 0.915 19.938 19.469 1 98.69 384 TRP B CA 1
ATOM 6833 C C . TRP B 1 384 ? -0.044 21.078 19.812 1 98.69 384 TRP B C 1
ATOM 6835 O O . TRP B 1 384 ? 0.384 22.141 20.25 1 98.69 384 TRP B O 1
ATOM 6845 N N . LEU B 1 385 ? -1.357 20.828 19.609 1 98.5 385 LEU B N 1
ATOM 6846 C CA . LEU B 1 385 ? -2.387 21.812 19.938 1 98.5 385 LEU B CA 1
ATOM 6847 C C . LEU B 1 385 ? -2.389 22.125 21.422 1 98.5 385 LEU B C 1
ATOM 6849 O O . LEU B 1 385 ? -2.498 23.297 21.812 1 98.5 385 LEU B O 1
ATOM 6853 N N . GLU B 1 386 ? -2.277 21.109 22.203 1 98.38 386 GLU B N 1
ATOM 6854 C CA . GLU B 1 386 ? -2.219 21.312 23.656 1 98.38 386 GLU B CA 1
ATOM 6855 C C . GLU B 1 386 ? -1.018 22.172 24.047 1 98.38 386 GLU B C 1
ATOM 6857 O O . GLU B 1 386 ? -1.139 23.078 24.875 1 98.38 386 GLU B O 1
ATOM 6862 N N . ASN B 1 387 ? 0.107 21.828 23.516 1 98.44 387 ASN B N 1
ATOM 6863 C CA . ASN B 1 387 ? 1.304 22.625 23.766 1 98.44 387 ASN B CA 1
ATOM 6864 C C . ASN B 1 387 ? 1.118 24.062 23.328 1 98.44 387 ASN B C 1
ATOM 6866 O O . ASN B 1 387 ? 1.493 25 24.062 1 98.44 387 ASN B O 1
ATOM 6870 N N . TRP B 1 388 ? 0.572 24.234 22.109 1 97.94 388 TRP B N 1
ATOM 6871 C CA . TRP B 1 388 ? 0.331 25.562 21.562 1 97.94 388 TRP B CA 1
ATOM 6872 C C . TRP B 1 388 ? -0.552 26.391 22.5 1 97.94 388 TRP B C 1
ATOM 6874 O O . TRP B 1 388 ? -0.23 27.531 22.828 1 97.94 388 TRP B O 1
ATOM 6884 N N . ARG B 1 389 ? -1.606 25.797 23.031 1 98.06 389 ARG B N 1
ATOM 6885 C CA . ARG B 1 389 ? -2.559 26.469 23.906 1 98.06 389 ARG B CA 1
ATOM 6886 C C . ARG B 1 389 ? -1.918 26.781 25.25 1 98.06 389 ARG B C 1
ATOM 6888 O O . ARG B 1 389 ? -2.223 27.812 25.859 1 98.06 389 ARG B O 1
ATOM 6895 N N . SER B 1 390 ? -1.071 25.938 25.672 1 98 390 SER B N 1
ATOM 6896 C CA . SER B 1 390 ? -0.404 26.141 26.953 1 98 390 SER B CA 1
ATOM 6897 C C . SER B 1 390 ? 0.555 27.328 26.875 1 98 390 SER B C 1
ATOM 6899 O O . SER B 1 390 ? 0.927 27.891 27.906 1 98 390 SER B O 1
ATOM 6901 N N . ASN B 1 391 ? 0.939 27.734 25.734 1 97.31 391 ASN B N 1
ATOM 6902 C CA . ASN B 1 391 ? 1.881 28.828 25.547 1 97.31 391 ASN B CA 1
ATOM 6903 C C . ASN B 1 391 ? 1.2 30.062 24.953 1 97.31 391 ASN B C 1
ATOM 6905 O O . ASN B 1 391 ? 1.859 30.906 24.344 1 97.31 391 ASN B O 1
ATOM 6909 N N . GLN B 1 392 ? -0.06 30.219 25.109 1 97.56 392 GLN B N 1
ATOM 6910 C CA . GLN B 1 392 ? -0.866 31.25 24.469 1 97.56 392 GLN B CA 1
ATOM 6911 C C . GLN B 1 392 ? -0.331 32.656 24.797 1 97.56 392 GLN B C 1
ATOM 6913 O O . GLN B 1 392 ? -0.115 33.469 23.891 1 97.56 392 GLN B O 1
ATOM 6918 N N . GLN B 1 393 ? -0.099 32.938 26.047 1 97.38 393 GLN B N 1
ATOM 6919 C CA . GLN B 1 393 ? 0.305 34.25 26.469 1 97.38 393 GLN B CA 1
ATOM 6920 C C . GLN B 1 393 ? 1.616 34.688 25.797 1 97.38 393 GLN B C 1
ATOM 6922 O O . GLN B 1 393 ? 1.725 35.781 25.266 1 97.38 393 GLN B O 1
ATOM 6927 N N . GLU B 1 394 ? 2.545 33.781 25.828 1 95.94 394 GLU B N 1
ATOM 6928 C CA . GLU B 1 394 ? 3.85 34.094 25.25 1 95.94 394 GLU B CA 1
ATOM 6929 C C . GLU B 1 394 ? 3.752 34.281 23.734 1 95.94 394 GLU B C 1
ATOM 6931 O O . GLU B 1 394 ? 4.375 35.188 23.172 1 95.94 394 GLU B O 1
ATOM 6936 N N . VAL B 1 395 ? 2.98 33.5 23.078 1 95.12 395 VAL B N 1
ATOM 6937 C CA . VAL B 1 395 ? 2.865 33.531 21.625 1 95.12 395 VAL B CA 1
ATOM 6938 C C . VAL B 1 395 ? 2.131 34.812 21.203 1 95.12 395 VAL B C 1
ATOM 6940 O O . VAL B 1 395 ? 2.539 35.5 20.266 1 95.12 395 VAL B O 1
ATOM 6943 N N . GLU B 1 396 ? 1.068 35.125 21.938 1 95.94 396 GLU B N 1
ATOM 6944 C CA . GLU B 1 396 ? 0.314 36.344 21.609 1 95.94 396 GLU B CA 1
ATOM 6945 C C . GLU B 1 396 ? 1.166 37.594 21.797 1 95.94 396 GLU B C 1
ATOM 6947 O O . GLU B 1 396 ? 1.054 38.562 21.031 1 95.94 396 GLU B O 1
ATOM 6952 N N . GLN B 1 397 ? 1.944 37.594 22.828 1 96 397 GLN B N 1
ATOM 6953 C CA . GLN B 1 397 ? 2.812 38.75 23.094 1 96 397 GLN B CA 1
ATOM 6954 C C . GLN B 1 397 ? 3.846 38.906 21.984 1 96 397 GLN B C 1
ATOM 6956 O O . GLN B 1 397 ? 4.133 40.031 21.562 1 96 397 GLN B O 1
ATOM 6961 N N . LYS B 1 398 ? 4.297 37.812 21.516 1 93 398 LYS B N 1
ATOM 6962 C CA . LYS B 1 398 ? 5.402 37.875 20.562 1 93 398 LYS B CA 1
ATOM 6963 C C . LYS B 1 398 ? 4.891 38.031 19.141 1 93 398 LYS B C 1
ATOM 6965 O O . LYS B 1 398 ? 5.523 38.688 18.312 1 93 398 LYS B O 1
ATOM 6970 N N . PHE B 1 399 ? 3.768 37.406 18.766 1 91.94 399 PHE B N 1
ATOM 6971 C CA . PHE B 1 399 ? 3.396 37.344 17.359 1 91.94 399 PHE B CA 1
ATOM 6972 C C . PHE B 1 399 ? 2.027 37.969 17.125 1 91.94 399 PHE B C 1
ATOM 6974 O O . PHE B 1 399 ? 1.63 38.188 15.977 1 91.94 399 PHE B O 1
ATOM 6981 N N . GLY B 1 400 ? 1.258 38.219 18.172 1 93.94 400 GLY B N 1
ATOM 6982 C CA . GLY B 1 400 ? -0.07 38.812 18.031 1 93.94 400 GLY B CA 1
ATOM 6983 C C . GLY B 1 400 ? -1.183 37.781 18.188 1 93.94 400 GLY B C 1
ATOM 6984 O O . GLY B 1 400 ? -0.987 36.594 17.922 1 93.94 400 GLY B O 1
ATOM 6985 N N . ALA B 1 401 ? -2.289 38.25 18.562 1 95.88 401 ALA B N 1
ATOM 6986 C CA . ALA B 1 401 ? -3.426 37.406 18.891 1 95.88 401 ALA B CA 1
ATOM 6987 C C . ALA B 1 401 ? -3.977 36.719 17.641 1 95.88 401 ALA B C 1
ATOM 6989 O O . ALA B 1 401 ? -4.352 35.562 17.672 1 95.88 401 ALA B O 1
ATOM 6990 N N . ALA B 1 402 ? -4.074 37.406 16.578 1 94.19 402 ALA B N 1
ATOM 6991 C CA . ALA B 1 402 ? -4.621 36.844 15.344 1 94.19 402 ALA B CA 1
ATOM 6992 C C . ALA B 1 402 ? -3.732 35.719 14.812 1 94.19 402 ALA B C 1
ATOM 6994 O O . ALA B 1 402 ? -4.23 34.719 14.328 1 94.19 402 ALA B O 1
ATOM 6995 N N . ALA B 1 403 ? -2.469 35.969 14.875 1 93.19 403 ALA B N 1
ATOM 6996 C CA . ALA B 1 403 ? -1.524 34.938 14.445 1 93.19 403 ALA B CA 1
ATOM 6997 C C . ALA B 1 403 ? -1.635 33.719 15.32 1 93.19 403 ALA B C 1
ATOM 6999 O O . ALA B 1 403 ? -1.577 32.594 14.812 1 93.19 403 ALA B O 1
ATOM 7000 N N . TYR B 1 404 ? -1.707 33.906 16.594 1 95.88 404 TYR B N 1
ATOM 7001 C CA . TYR B 1 404 ? -1.915 32.781 17.516 1 95.88 404 TYR B CA 1
ATOM 7002 C C . TYR B 1 404 ? -3.156 32 17.125 1 95.88 404 TYR B C 1
ATOM 7004 O O . TYR B 1 404 ? -3.105 30.766 17.031 1 95.88 404 TYR B O 1
ATOM 7012 N N . ARG B 1 405 ? -4.266 32.688 16.891 1 97.06 405 ARG B N 1
ATOM 7013 C CA . ARG B 1 405 ? -5.535 32 16.641 1 97.06 405 ARG B CA 1
ATOM 7014 C C . ARG B 1 405 ? -5.523 31.312 15.281 1 97.06 405 ARG B C 1
ATOM 7016 O O . ARG B 1 405 ? -6.141 30.266 15.117 1 97.06 405 ARG B O 1
ATOM 7023 N N . ARG B 1 406 ? -4.891 31.875 14.344 1 95.56 406 ARG B N 1
ATOM 7024 C CA . ARG B 1 406 ? -4.773 31.25 13.031 1 95.56 406 ARG B CA 1
ATOM 7025 C C . ARG B 1 406 ? -4.09 29.891 13.125 1 95.56 406 ARG B C 1
ATOM 7027 O O . ARG B 1 406 ? -4.547 28.922 12.523 1 95.56 406 ARG B O 1
ATOM 7034 N N . TRP B 1 407 ? -3.039 29.891 13.852 1 96.12 407 TRP B N 1
ATOM 7035 C CA . TRP B 1 407 ? -2.318 28.625 14.016 1 96.12 407 TRP B CA 1
ATOM 7036 C C . TRP B 1 407 ? -3.109 27.656 14.875 1 96.12 407 TRP B C 1
ATOM 7038 O O . TRP B 1 407 ? -3.045 26.438 14.672 1 96.12 407 TRP B O 1
ATOM 7048 N N . GLU B 1 408 ? -3.781 28.172 15.875 1 97.62 408 GLU B N 1
ATOM 7049 C CA . GLU B 1 408 ? -4.668 27.328 16.672 1 97.62 408 GLU B CA 1
ATOM 7050 C C . GLU B 1 408 ? -5.715 26.641 15.797 1 97.62 408 GLU B C 1
ATOM 7052 O O . GLU B 1 408 ? -5.992 25.453 15.961 1 97.62 408 GLU B O 1
ATOM 7057 N N . VAL B 1 409 ? -6.301 27.391 14.867 1 97.56 409 VAL B N 1
ATOM 7058 C CA . VAL B 1 409 ? -7.289 26.859 13.938 1 97.56 409 VAL B CA 1
ATOM 7059 C C . VAL B 1 409 ? -6.648 25.781 13.062 1 97.56 409 VAL B C 1
ATOM 7061 O O . VAL B 1 409 ? -7.246 24.734 12.82 1 97.56 409 VAL B O 1
ATOM 7064 N N . PHE B 1 410 ? -5.445 26.078 12.594 1 96 410 PHE B N 1
ATOM 7065 C CA . PHE B 1 410 ? -4.711 25.094 11.797 1 96 410 PHE B CA 1
ATOM 7066 C C . PHE B 1 410 ? -4.566 23.781 12.547 1 96 410 PHE B C 1
ATOM 7068 O O . PHE B 1 410 ? -4.941 22.734 12.039 1 96 410 PHE B O 1
ATOM 7075 N N . LEU B 1 411 ? -4.07 23.828 13.719 1 97.81 411 LEU B N 1
ATOM 7076 C CA . LEU B 1 411 ? -3.824 22.609 14.492 1 97.81 411 LEU B CA 1
ATOM 7077 C C . LEU B 1 411 ? -5.133 21.906 14.828 1 97.81 411 LEU B C 1
ATOM 7079 O O . LEU B 1 411 ? -5.277 20.703 14.602 1 97.81 411 LEU B O 1
ATOM 7083 N N . ALA B 1 412 ? -6.086 22.656 15.336 1 98.31 412 ALA B N 1
ATOM 7084 C CA . ALA B 1 412 ? -7.352 22.078 15.766 1 98.31 412 ALA B CA 1
ATOM 7085 C C . ALA B 1 412 ? -8.086 21.422 14.594 1 98.31 412 ALA B C 1
ATOM 7087 O O . ALA B 1 412 ? -8.617 20.328 14.727 1 98.31 412 ALA B O 1
ATOM 7088 N N . TRP B 1 413 ? -8.164 22.141 13.477 1 97.69 413 TRP B N 1
ATOM 7089 C CA . TRP B 1 413 ? -8.828 21.594 12.297 1 97.69 413 TRP B CA 1
ATOM 7090 C C . TRP B 1 413 ? -8.086 20.375 11.766 1 97.69 413 TRP B C 1
ATOM 7092 O O . TRP B 1 413 ? -8.703 19.422 11.281 1 97.69 413 TRP B O 1
ATOM 7102 N N . SER B 1 414 ? -6.754 20.391 11.852 1 97.19 414 SER B N 1
ATOM 7103 C CA . SER B 1 414 ? -5.945 19.266 11.383 1 97.19 414 SER B CA 1
ATOM 7104 C C . SER B 1 414 ? -6.145 18.047 12.266 1 97.19 414 SER B C 1
ATOM 7106 O O . SER B 1 414 ? -6.043 16.906 11.789 1 97.19 414 SER B O 1
ATOM 7108 N N . VAL B 1 415 ? -6.402 18.25 13.57 1 98.06 415 VAL B N 1
ATOM 7109 C CA . VAL B 1 415 ? -6.742 17.125 14.438 1 98.06 415 VAL B CA 1
ATOM 7110 C C . VAL B 1 415 ? -7.977 16.406 13.898 1 98.06 415 VAL B C 1
ATOM 7112 O O . VAL B 1 415 ? -7.965 15.18 13.727 1 98.06 415 VAL B O 1
ATOM 7115 N N . ARG B 1 416 ? -8.969 17.141 13.656 1 96.75 416 ARG B N 1
ATOM 7116 C CA . ARG B 1 416 ? -10.227 16.609 13.148 1 96.75 416 ARG B CA 1
ATOM 7117 C C . ARG B 1 416 ? -10.031 15.953 11.781 1 96.75 416 ARG B C 1
ATOM 7119 O O . ARG B 1 416 ? -10.508 14.844 11.547 1 96.75 416 ARG B O 1
ATOM 7126 N N . VAL B 1 417 ? -9.328 16.609 10.906 1 95.38 417 VAL B N 1
ATOM 7127 C CA . VAL B 1 417 ? -9.117 16.172 9.531 1 95.38 417 VAL B CA 1
ATOM 7128 C C . VAL B 1 417 ? -8.359 14.836 9.531 1 95.38 417 VAL B C 1
ATOM 7130 O O . VAL B 1 417 ? -8.719 13.922 8.789 1 95.38 417 VAL B O 1
ATOM 7133 N N . ALA B 1 418 ? -7.34 14.68 10.32 1 96.88 418 ALA B N 1
ATOM 7134 C CA . ALA B 1 418 ? -6.574 13.438 10.406 1 96.88 418 ALA B CA 1
ATOM 7135 C C . ALA B 1 418 ? -7.383 12.344 11.086 1 96.88 418 ALA B C 1
ATOM 7137 O O . ALA B 1 418 ? -7.293 11.172 10.711 1 96.88 418 ALA B O 1
ATOM 7138 N N . ARG B 1 419 ? -8.195 12.711 12.023 1 96.62 419 ARG B N 1
ATOM 7139 C CA . ARG B 1 419 ? -9 11.75 12.773 1 96.62 419 ARG B CA 1
ATOM 7140 C C . ARG B 1 419 ? -10.047 11.094 11.891 1 96.62 419 ARG B C 1
ATOM 7142 O O . ARG B 1 419 ? -10.25 9.883 11.945 1 96.62 419 ARG B O 1
ATOM 7149 N N . GLN B 1 420 ? -10.641 11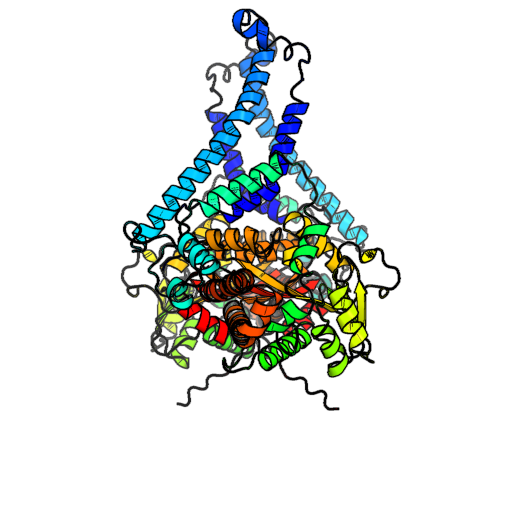.859 11.055 1 93.38 420 GLN B N 1
ATOM 7150 C CA . GLN B 1 420 ? -11.75 11.359 10.25 1 93.38 420 GLN B CA 1
ATOM 7151 C C . GLN B 1 420 ? -11.258 10.75 8.945 1 93.38 420 GLN B C 1
ATOM 7153 O O . GLN B 1 420 ? -12.047 10.188 8.172 1 93.38 420 GLN B O 1
ATOM 7158 N N . GLY B 1 421 ? -9.992 10.875 8.633 1 93.5 421 GLY B N 1
ATOM 7159 C CA . GLY B 1 421 ? -9.422 10.203 7.477 1 93.5 421 GLY B CA 1
ATOM 7160 C C . GLY B 1 421 ? -9.297 11.102 6.262 1 93.5 421 GLY B C 1
ATOM 7161 O O . GLY B 1 421 ? -8.922 10.641 5.18 1 93.5 421 GLY B O 1
ATOM 7162 N N . SER B 1 422 ? -9.57 12.445 6.395 1 91 422 SER B N 1
ATOM 7163 C CA . SER B 1 422 ? -9.344 13.398 5.316 1 91 422 SER B CA 1
ATOM 7164 C C . SER B 1 422 ? -7.867 13.508 4.965 1 91 422 SER B C 1
ATOM 7166 O O . SER B 1 422 ? -7.508 13.656 3.793 1 91 422 SER B O 1
ATOM 7168 N N . SER B 1 423 ? -7.098 13.539 5.914 1 93.19 423 SER B N 1
ATOM 7169 C CA . SER B 1 423 ? -5.656 13.344 5.797 1 93.19 423 SER B CA 1
ATOM 7170 C C . SER B 1 423 ? -5.195 12.125 6.582 1 93.19 423 SER B C 1
ATOM 7172 O O . SER B 1 423 ? -5.914 11.633 7.453 1 93.19 423 SER B O 1
ATOM 7174 N N . THR B 1 424 ? -4.129 11.586 6.176 1 96.12 424 THR B N 1
ATOM 7175 C CA . THR B 1 424 ? -3.598 10.414 6.863 1 96.12 424 THR B CA 1
ATOM 7176 C C . THR B 1 424 ? -2.074 10.391 6.781 1 96.12 424 THR B C 1
ATOM 7178 O O . THR B 1 424 ? -1.443 11.406 6.488 1 96.12 424 THR B O 1
ATOM 7181 N N . LEU B 1 425 ? -1.486 9.312 7.277 1 97.5 425 LEU B N 1
ATOM 7182 C CA . LEU B 1 425 ? -0.041 9.117 7.297 1 97.5 425 LEU B CA 1
ATOM 7183 C C . LEU B 1 425 ? 0.321 7.707 6.836 1 97.5 425 LEU B C 1
ATOM 7185 O O . LEU B 1 425 ? -0.143 6.719 7.414 1 97.5 425 LEU B O 1
ATOM 7189 N N . PHE B 1 426 ? 1.118 7.617 5.773 1 98.12 426 PHE B N 1
ATOM 7190 C CA . PHE B 1 426 ? 1.595 6.332 5.273 1 98.12 426 PHE B CA 1
ATOM 7191 C C . PHE B 1 426 ? 3.039 6.09 5.688 1 98.12 426 PHE B C 1
ATOM 7193 O O . PHE B 1 426 ? 3.902 6.949 5.484 1 98.12 426 PHE B O 1
ATOM 7200 N N . MET B 1 427 ? 3.27 4.988 6.297 1 98 427 MET B N 1
ATOM 7201 C CA . MET B 1 427 ? 4.605 4.531 6.66 1 98 427 MET B CA 1
ATOM 7202 C C . MET B 1 427 ? 5.035 3.359 5.781 1 98 427 MET B C 1
ATOM 7204 O O . MET B 1 427 ? 4.504 2.254 5.91 1 98 427 MET B O 1
ATOM 7208 N N . LEU B 1 428 ? 6.027 3.588 4.906 1 98.56 428 LEU B N 1
ATOM 7209 C CA . LEU B 1 428 ? 6.441 2.557 3.961 1 98.56 428 LEU B CA 1
ATOM 7210 C C . LEU B 1 428 ? 7.871 2.105 4.238 1 98.56 428 LEU B C 1
ATOM 7212 O O . LEU B 1 428 ? 8.742 2.932 4.516 1 98.56 428 LEU B O 1
ATOM 7216 N N . THR B 1 429 ? 8.109 0.854 4.211 1 98.38 429 THR B N 1
ATOM 7217 C CA . THR B 1 429 ? 9.445 0.269 4.145 1 98.38 429 THR B CA 1
ATOM 7218 C C . THR B 1 429 ? 9.742 -0.249 2.74 1 98.38 429 THR B C 1
ATOM 7220 O O . THR B 1 429 ? 8.992 -1.069 2.205 1 98.38 429 THR B O 1
ATOM 7223 N N . LEU B 1 430 ? 10.82 0.246 2.209 1 98.44 430 LEU B N 1
ATOM 7224 C CA . LEU B 1 430 ? 11.117 -0.016 0.805 1 98.44 430 LEU B CA 1
ATOM 7225 C C . LEU B 1 430 ? 12.508 -0.622 0.641 1 98.44 430 LEU B C 1
ATOM 7227 O O . LEU B 1 430 ? 13.422 -0.305 1.406 1 98.44 430 LEU B O 1
ATOM 7231 N N . THR B 1 431 ? 12.648 -1.464 -0.324 1 97.75 431 THR B N 1
ATOM 7232 C CA . THR B 1 431 ? 13.93 -1.958 -0.813 1 97.75 431 THR B CA 1
ATOM 7233 C C . THR B 1 431 ? 14.008 -1.844 -2.332 1 97.75 431 THR B C 1
ATOM 7235 O O . THR B 1 431 ? 13 -1.61 -2.998 1 97.75 431 THR B O 1
ATOM 7238 N N . LYS B 1 432 ? 15.219 -1.892 -2.795 1 94.75 432 LYS B N 1
ATOM 7239 C CA . LYS B 1 432 ? 15.32 -1.928 -4.25 1 94.75 432 LYS B CA 1
ATOM 7240 C C . LYS B 1 432 ? 14.766 -3.234 -4.812 1 94.75 432 LYS B C 1
ATOM 7242 O O . LYS B 1 432 ? 14.992 -4.305 -4.242 1 94.75 432 LYS B O 1
ATOM 7247 N N . ALA B 1 433 ? 14 -3.125 -5.828 1 91.88 433 ALA B N 1
ATOM 7248 C CA . ALA B 1 433 ? 13.422 -4.309 -6.465 1 91.88 433 ALA B CA 1
ATOM 7249 C C . ALA B 1 433 ? 14.508 -5.18 -7.086 1 91.88 433 ALA B C 1
ATOM 7251 O O . ALA B 1 433 ? 15.516 -4.668 -7.578 1 91.88 433 ALA B O 1
ATOM 7252 N N . GLY B 1 434 ? 14.32 -6.492 -7.02 1 87.38 434 GLY B N 1
ATOM 7253 C CA . GLY B 1 434 ? 15.195 -7.422 -7.723 1 87.38 434 GLY B CA 1
ATOM 7254 C C . GLY B 1 434 ? 16.359 -7.898 -6.879 1 87.38 434 GLY B C 1
ATOM 7255 O O . GLY B 1 434 ? 17.234 -8.617 -7.367 1 87.38 434 GLY B O 1
ATOM 7256 N N . GLN B 1 435 ? 16.375 -7.445 -5.664 1 91.94 435 GLN B N 1
ATOM 7257 C CA . GLN B 1 435 ? 17.422 -7.887 -4.758 1 91.94 435 GLN B CA 1
ATOM 7258 C C . GLN B 1 435 ? 16.938 -9.031 -3.871 1 91.94 435 GLN B C 1
ATOM 7260 O O . GLN B 1 435 ? 16.453 -8.805 -2.764 1 91.94 435 GLN B O 1
ATOM 7265 N N . GLU B 1 436 ? 17.203 -10.219 -4.32 1 93.31 436 GLU B N 1
ATOM 7266 C CA . GLU B 1 436 ? 16.625 -11.414 -3.723 1 93.31 436 GLU B CA 1
ATOM 7267 C C . GLU B 1 436 ? 17.016 -11.547 -2.254 1 93.31 436 GLU B C 1
ATOM 7269 O O . GLU B 1 436 ? 16.156 -11.75 -1.393 1 93.31 436 GLU B O 1
ATOM 7274 N N . ALA B 1 437 ? 18.297 -11.438 -1.922 1 94.69 437 ALA B N 1
ATOM 7275 C CA . ALA B 1 437 ? 18.766 -11.609 -0.55 1 94.69 437 ALA B CA 1
ATOM 7276 C C . ALA B 1 437 ? 18.141 -10.57 0.379 1 94.69 437 ALA B C 1
ATOM 7278 O O . ALA B 1 437 ? 17.703 -10.898 1.479 1 94.69 437 ALA B O 1
ATOM 7279 N N . ARG B 1 438 ? 18.141 -9.336 -0.042 1 94.94 438 ARG B N 1
ATOM 7280 C CA . ARG B 1 438 ? 17.562 -8.266 0.75 1 94.94 438 ARG B CA 1
ATOM 7281 C C . ARG B 1 438 ? 16.062 -8.469 0.935 1 94.94 438 ARG B C 1
ATOM 7283 O O . ARG B 1 438 ? 15.523 -8.219 2.014 1 94.94 438 ARG B O 1
ATOM 7290 N N . ARG B 1 439 ? 15.414 -8.914 -0.131 1 94.75 439 ARG B N 1
ATOM 7291 C CA . ARG B 1 439 ? 13.984 -9.211 -0.074 1 94.75 439 ARG B CA 1
ATOM 7292 C C . ARG B 1 439 ? 13.688 -10.258 0.994 1 94.75 439 ARG B C 1
ATOM 7294 O O . ARG B 1 439 ? 12.758 -10.086 1.791 1 94.75 439 ARG B O 1
ATOM 7301 N N . ILE B 1 440 ? 14.43 -11.312 1.001 1 95.62 440 ILE B N 1
ATOM 7302 C CA . ILE B 1 440 ? 14.242 -12.398 1.958 1 95.62 440 ILE B CA 1
ATOM 7303 C C . ILE B 1 440 ? 14.438 -11.875 3.379 1 95.62 440 ILE B C 1
ATOM 7305 O O . ILE B 1 440 ? 13.602 -12.109 4.254 1 95.62 440 ILE B O 1
ATOM 7309 N N . GLU B 1 441 ? 15.484 -11.086 3.607 1 94.88 441 GLU B N 1
ATOM 7310 C CA . GLU B 1 441 ? 15.773 -10.539 4.93 1 94.88 441 GLU B CA 1
ATOM 7311 C C . GLU B 1 441 ? 14.688 -9.57 5.375 1 94.88 441 GLU B C 1
ATOM 7313 O O . GLU B 1 441 ? 14.242 -9.617 6.523 1 94.88 441 GLU B O 1
ATOM 7318 N N . SER B 1 442 ? 14.281 -8.734 4.48 1 94.88 442 SER B N 1
ATOM 7319 C CA . SER B 1 442 ? 13.281 -7.723 4.812 1 94.88 442 SER B CA 1
ATOM 7320 C C . SER B 1 442 ? 11.93 -8.359 5.117 1 94.88 442 SER B C 1
ATOM 7322 O O . SER B 1 442 ? 11.242 -7.957 6.059 1 94.88 442 SER B O 1
ATOM 7324 N N . GLN B 1 443 ? 11.547 -9.328 4.332 1 94.56 443 GLN B N 1
ATOM 7325 C CA . GLN B 1 443 ? 10.234 -9.938 4.516 1 94.56 443 GLN B CA 1
ATOM 7326 C C . GLN B 1 443 ? 10.227 -10.859 5.73 1 94.56 443 GLN B C 1
ATOM 7328 O O . GLN B 1 443 ? 9.172 -11.109 6.32 1 94.56 443 GLN B O 1
ATOM 7333 N N . MET B 1 444 ? 11.344 -11.336 6.129 1 93.81 444 MET B N 1
ATOM 7334 C CA . MET B 1 444 ? 11.43 -12.016 7.418 1 93.81 444 MET B CA 1
ATOM 7335 C C . MET B 1 444 ? 11.266 -11.023 8.562 1 93.81 444 MET B C 1
ATOM 7337 O O . MET B 1 444 ? 10.672 -11.352 9.594 1 93.81 444 MET B O 1
ATOM 7341 N N . ASN B 1 445 ? 11.805 -9.852 8.375 1 90.12 445 ASN B N 1
ATOM 7342 C CA . ASN B 1 445 ? 11.727 -8.828 9.414 1 90.12 445 ASN B CA 1
ATOM 7343 C C . ASN B 1 445 ? 10.312 -8.297 9.57 1 90.12 445 ASN B C 1
ATOM 7345 O O . ASN B 1 445 ? 9.875 -7.988 10.688 1 90.12 445 ASN B O 1
ATOM 7349 N N . VAL B 1 446 ? 9.617 -8.219 8.445 1 89.56 446 VAL B N 1
ATOM 7350 C CA . VAL B 1 446 ? 8.336 -7.516 8.5 1 89.56 446 VAL B CA 1
ATOM 7351 C C . VAL B 1 446 ? 7.199 -8.523 8.641 1 89.56 446 VAL B C 1
ATOM 7353 O O . VAL B 1 446 ? 6.023 -8.156 8.609 1 89.56 446 VAL B O 1
ATOM 7356 N N . VAL B 1 447 ? 7.516 -9.758 8.781 1 88.06 447 VAL B N 1
ATOM 7357 C CA . VAL B 1 447 ? 6.473 -10.758 8.938 1 88.06 447 VAL B CA 1
ATOM 7358 C C . VAL B 1 447 ? 5.492 -10.328 10.023 1 88.06 447 VAL B C 1
ATOM 7360 O O . VAL B 1 447 ? 5.902 -9.844 11.078 1 88.06 447 VAL B O 1
ATOM 7363 N N . PRO B 1 448 ? 4.168 -10.406 9.688 1 85.69 448 PRO B N 1
ATOM 7364 C CA . PRO B 1 448 ? 3.188 -9.938 10.672 1 85.69 448 PRO B CA 1
ATOM 7365 C C . PRO B 1 448 ? 3.307 -10.648 12.016 1 85.69 448 PRO B C 1
ATOM 7367 O O . PRO B 1 448 ? 3.561 -11.859 12.055 1 85.69 448 PRO B O 1
ATOM 7370 N N . LYS B 1 449 ? 3.244 -9.828 13.008 1 78.62 449 LYS B N 1
ATOM 7371 C CA . LYS B 1 449 ? 3.205 -10.359 14.359 1 78.62 449 LYS B CA 1
ATOM 7372 C C . LYS B 1 449 ? 1.829 -10.156 14.992 1 78.62 449 LYS B C 1
ATOM 7374 O O . LYS B 1 449 ? 1.15 -9.164 14.711 1 78.62 449 LYS B O 1
ATOM 7379 N N . TYR B 1 450 ? 1.212 -11.289 15.422 1 65.06 450 TYR B N 1
ATOM 7380 C CA . TYR B 1 450 ? -0.094 -11.125 16.047 1 65.06 450 TYR B CA 1
ATOM 7381 C C . TYR B 1 450 ? -0.042 -11.523 17.531 1 65.06 450 TYR B C 1
ATOM 7383 O O . TYR B 1 450 ? 0.907 -12.172 17.969 1 65.06 450 TYR B O 1
ATOM 7391 N N . VAL B 1 451 ? -0.85 -10.773 18.312 1 50.81 451 VAL B N 1
ATOM 7392 C CA . VAL B 1 451 ? -0.959 -11.125 19.719 1 50.81 451 VAL B CA 1
ATOM 7393 C C . VAL B 1 451 ? -1.914 -12.305 19.891 1 50.81 451 VAL B C 1
ATOM 7395 O O . VAL B 1 451 ? -3.008 -12.312 19.328 1 50.81 451 VAL B O 1
ATOM 7398 N N . GLN B 1 452 ? -1.358 -13.484 20.172 1 48.47 452 GLN B N 1
ATOM 7399 C CA . GLN B 1 452 ? -2.154 -14.672 20.469 1 48.47 452 GLN B CA 1
ATOM 7400 C C . GLN B 1 452 ? -3.256 -14.352 21.469 1 48.47 452 GLN B C 1
ATOM 7402 O O . GLN B 1 452 ? -2.982 -13.836 22.562 1 48.47 452 GLN B O 1
ATOM 7407 N N . TYR B 1 453 ? -4.371 -13.953 20.969 1 37.56 453 TYR B N 1
ATOM 7408 C CA . TYR B 1 453 ? -5.469 -13.883 21.938 1 37.56 45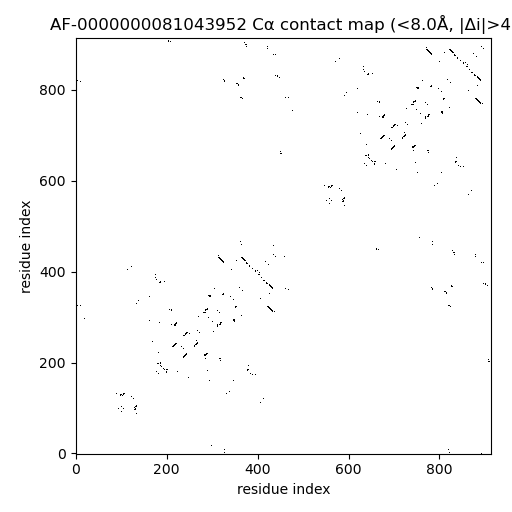3 TYR B CA 1
ATOM 7409 C C . TYR B 1 453 ? -5.762 -15.266 22.516 1 37.56 453 TYR B C 1
ATOM 7411 O O . TYR B 1 453 ? -6.117 -16.188 21.781 1 37.56 453 TYR B O 1
ATOM 7419 N N . LYS B 1 454 ? -5.152 -15.719 23.406 1 35.59 454 LYS B N 1
ATOM 7420 C CA . LYS B 1 454 ? -5.707 -16.875 24.094 1 35.59 454 LYS B CA 1
ATOM 7421 C C . LYS B 1 454 ? -7.043 -16.547 24.75 1 35.59 454 LYS B C 1
ATOM 7423 O O . LYS B 1 454 ? -7.113 -15.672 25.609 1 35.59 454 LYS B O 1
ATOM 7428 N N . PRO B 1 455 ? -8.07 -16.875 24 1 29.59 455 PRO B N 1
ATOM 7429 C CA . PRO B 1 455 ? -9.25 -16.75 24.859 1 29.59 455 PRO B CA 1
ATOM 7430 C C . PRO B 1 455 ? -9.094 -17.453 26.203 1 29.59 455 PRO B C 1
ATOM 7432 O O . PRO B 1 455 ? -8.523 -18.547 26.266 1 29.59 455 PRO B O 1
ATOM 7435 N N . GLU B 1 456 ? -8.742 -16.688 27.203 1 27.72 456 GLU B N 1
ATOM 7436 C CA . GLU B 1 456 ? -8.984 -17.328 28.5 1 27.72 456 GLU B CA 1
ATOM 7437 C C . GLU B 1 456 ? -10.352 -18.016 28.531 1 27.72 456 GLU B C 1
ATOM 7439 O O . GLU B 1 456 ? -11.383 -17.344 28.469 1 27.72 456 GLU B O 1
ATOM 7444 N N . PHE B 1 457 ? -10.5 -19.031 27.781 1 22.83 457 PHE B N 1
ATOM 7445 C CA . PHE B 1 457 ? -11.594 -19.797 28.375 1 22.83 457 PHE B CA 1
ATOM 7446 C C . PHE B 1 457 ? -11.195 -20.328 29.75 1 22.83 457 PHE B C 1
ATOM 7448 O O . PHE B 1 457 ? -10.023 -20.656 29.984 1 22.83 457 PHE B O 1
#

Solvent-accessible surface area (backbone atoms only — not comparable to full-atom values): 48008 Å² total; per-residue (Å²): 105,83,43,55,51,86,78,73,62,59,59,60,59,49,51,45,38,51,66,63,39,38,57,47,50,48,43,47,50,42,44,50,47,62,70,36,73,72,74,70,77,56,67,78,47,47,78,71,32,68,74,64,57,80,54,84,80,61,70,63,52,55,53,55,49,48,50,50,41,52,65,51,43,47,55,46,49,49,51,48,49,50,50,48,51,36,53,47,30,49,51,51,33,48,74,72,66,32,50,75,84,84,36,64,43,31,60,62,53,52,52,47,26,26,76,68,59,60,77,54,68,66,51,59,71,68,62,64,54,34,36,50,41,67,48,69,68,55,51,51,49,51,50,51,48,48,44,42,55,70,72,44,67,66,79,64,67,65,75,58,36,66,47,63,60,66,60,68,44,73,66,61,51,49,43,26,41,48,94,64,47,52,95,59,65,29,38,47,77,84,72,73,58,50,69,67,54,10,40,50,47,35,50,52,40,50,41,56,71,44,59,70,42,68,65,34,38,32,38,30,45,49,34,62,56,37,48,65,48,50,48,42,21,73,75,44,44,21,36,24,39,28,24,28,83,45,67,68,32,50,48,54,44,61,70,64,65,71,86,62,55,61,45,75,42,85,40,55,79,91,53,50,82,74,52,84,85,59,64,83,76,33,24,47,26,37,38,30,56,59,38,63,32,66,58,22,65,88,41,38,52,60,46,46,36,49,52,50,67,40,37,26,71,73,19,26,37,35,44,28,38,53,22,27,47,66,50,58,52,56,45,47,52,51,50,49,51,49,35,39,73,72,59,39,50,75,62,56,31,55,45,28,65,22,58,52,38,37,46,45,28,71,39,32,35,33,72,44,33,38,38,35,41,17,47,35,34,13,51,38,35,44,49,27,40,50,35,37,60,75,36,42,69,63,43,28,72,74,67,30,60,46,54,45,37,45,50,50,48,51,34,54,53,45,22,53,35,15,42,44,43,50,27,33,30,39,41,34,35,30,30,48,35,47,32,36,71,46,48,48,54,50,39,50,70,63,44,85,82,68,81,80,74,68,73,81,118,105,85,40,54,50,86,77,74,59,58,56,61,58,51,51,44,40,52,66,63,37,38,57,46,50,48,44,47,50,42,45,51,46,62,70,37,74,72,77,71,78,59,66,76,49,48,76,72,32,69,73,69,59,77,69,77,83,61,70,65,52,54,53,54,48,47,50,49,40,52,63,50,43,48,56,47,49,48,51,49,49,50,51,47,50,35,52,48,29,49,50,50,34,47,75,72,65,32,51,75,83,84,37,64,43,32,61,62,52,52,52,48,26,27,74,68,60,58,77,55,70,66,52,58,70,68,61,66,55,35,37,51,40,67,50,69,67,55,53,50,49,51,49,52,48,48,45,42,55,70,72,43,67,66,79,64,66,66,77,59,35,64,46,61,61,65,62,68,44,71,67,60,51,49,44,25,42,47,92,64,48,53,94,60,64,29,39,48,78,82,71,73,59,50,71,66,53,10,39,50,48,34,51,53,39,51,43,55,70,44,60,70,42,69,65,34,40,31,38,28,46,48,33,61,57,37,48,65,49,50,47,43,21,72,76,42,44,22,37,24,40,29,24,28,84,46,68,66,33,49,48,53,44,60,70,63,66,70,86,62,53,63,46,76,42,86,41,56,79,91,52,50,82,75,51,84,84,59,63,82,78,32,24,47,27,36,38,29,56,58,35,64,32,67,58,23,68,88,43,37,52,59,47,46,35,50,54,49,68,41,36,26,72,72,20,26,37,36,44,29,37,52,22,26,49,66,48,59,53,56,46,49,52,51,51,49,51,49,36,38,72,73,59,38,51,75,63,56,30,56,46,28,64,20,58,52,39,36,45,45,28,72,39,35,35,35,72,44,34,37,40,36,41,17,47,35,33,13,52,38,35,45,49,26,40,50,37,37,61,73,38,42,70,63,44,30,72,73,67,31,59,46,55,46,37,46,50,48,49,51,35,53,51,45,22,54,34,14,43,43,42,51,27,34,30,39,41,34,35,29,29,46,37,47,31,38,69,46,49,48,54,50,39,51,69,62,44,86,81,68,81,80,75,65,73,81,118

Nearest PDB structures (foldseek):
  7l9u-assembly1_A  TM=9.078E-01  e=1.700E-21  Mycobacterium tuberculosis H37Rv
  1l1e-assembly1_A  TM=9.173E-01  e=8.571E-21  Mycobacterium tuberculosis
  8t1a-assembly1_A  TM=9.077E-01  e=1.779E-20  Mycobacterium tuberculosis H37Rv
  5z9o-assembly1_A  TM=8.042E-01  e=2.865E-21  Lactobacillus acidophilus NCFM
  5z9o-assembly2_B  TM=8.075E-01  e=1.113E-20  Lactobacillus acidophilus NCFM